Protein AF-0000000083597154 (afdb_homodimer)

Secondary structure (DSSP, 8-state):
--HHHHHHHHHHHTT---TT-EEEEE--SSHHHHHHHHHHHHHHHHHT-EEEEEEEE--SSTHHHHHHHHHHHHHHHHTT--EEEEE--HHHHHHHH-S-HHHHHHHHHHHHHHHHHHHHT--EEE----HHHHHHHHHHHHHHT--HHHHT---SEEEETTEEEE-GGGGS-HHHHHHHHHHTT------GGGG---SHHHHIIIIIHHHHHHH-TTHHHHHHHHHHHHHHHHHHHHHHHHHHHHHHEEEEETTEEEEEHHHHHHS-HHHHHHHHHHHHHHHTTT---TTHHHHHHHHHHHHH--SSEEEEEETTTEEEEEETTEEEEEE-----------EEPPTTEEEE-TTSEEEEEEETTT--SPPPTTEEEEEE-TTTSPSSPEEEEPPTT-EE--TT-SSPEEHHHHHHHTT--HHHHTT-EEEE-TT--EEEETTTEE-TT-BSSPPTT--EEEEEEE-/--HHHHHHHHHHHTT---TT-EEEEE--SSHHHHHHHHHHHHHHHHHT-EEEEEEEE--SSTHHHHHHHHHHHHHHHHTT--EEEEE--HHHHHHHH-S-HHHHHHHHHHHHHHHHHHHHT--EEE----HHHHHHHHHHHHHHT--HHHHT---SEEEETTEEEE-GGGGS-HHHHHHHHHHTT------GGGG---SHHHHIIIIIHHHHHHH-TTHHHHHHHHHHHHHHHHHHHHHHHHHHHHHHEEEEETTEEEEEHHHHHHS-HHHHHHHHHHHHHHHTTT---TTHHHHHHHHHHHHH--SSEEEEEETTTEEEEEETTEEEEEE-----------EEPPTTEEEE-TTSEEEEEEETTT--SPPPTTEEEEEE-TTTSPSSPEEEEPPTT-EE-BTT-SSPEEHHHHHHHTT--HHHHTT-EEEE-TT--EEEETTTEEBTT-BSSPPTT--EEEEEEE-

InterPro domains:
  IPR011063 tRNA(Ile)-lysidine/2-thiocytidine synthase, N-terminal [PF01171] (23-206)
  IPR012094 tRNA(Ile)-lysidine synthase [MF_01161] (7-321)
  IPR012094 tRNA(Ile)-lysidine synthase [PTHR43033] (9-446)
  IPR012795 tRNA(Ile)-lysidine synthase, N-terminal [TIGR02432] (22-210)
  IPR012795 tRNA(Ile)-lysidine synthase, N-terminal [cd01992] (22-210)
  IPR012796 Lysidine-tRNA(Ile) synthetase, C-terminal [PF11734] (390-453)
  IPR012796 Lysidine-tRNA(Ile) synthetase, C-terminal [SM00977] (389-460)
  IPR012796 Lysidine-tRNA(Ile) synthetase, C-terminal [TIGR02433] (389-435)
  IPR014729 Rossmann-like alpha/beta/alpha sandwich fold [G3DSA:3.40.50.620] (9-240)

Radius of gyration: 40.34 Å; Cα contacts (8 Å, |Δi|>4): 1616; chains: 2; bounding box: 77×134×88 Å

Sequence (934 aa):
MSFELKVQKYINEQQLVKKGDRLLIACSGGIDSMGLVHFFKKFQHNLEIELFVAHVDHMLRGETSAEDRLFVEQFCHQHNIPIFSTAIPIPQLLQEEGGNSQTICRRERYAFFEEMMKTHQINKLVTAHHADDQLESILMALTKSGNISSMKGIYSKRDFSFGTIIRPFLAVTKEEIREYLEGNGGSYREDASNEKDDYTRNRFRHHIVPLLKKENVHVSSHAVHFAETLQQDDELLNRLALERFPHIVNQKDNQIYTLSVPLLQKEPVALQRRIILILLNYIYNNSNFTQGLTMASSILNLCKSTDGSAKVDLPEQIIANRKYDEVVFEKLSEKINVNDNIQQVVMNQWIQLQNGIRLYIGEASKVVHTPENNSTTYYFSSELISTPLYIRTRKSGDRILLKGMEQQKRLSRLFIDEKIPLEDREQWPVLVDANDEVLAVIGVRVSKKLSTRKQIVDDFILIVERKMSFELKVQKYINEQQLVKKGDRLLIACSGGIDSMGLVHFFKKFQHNLEIELFVAHVDHMLRGETSAEDRLFVEQFCHQHNIPIFSTAIPIPQLLQEEGGNSQTICRRERYAFFEEMMKTHQINKLVTAHHADDQLESILMALTKSGNISSMKGIYSKRDFSFGTIIRPFLAVTKEEIREYLEGNGGSYREDASNEKDDYTRNRFRHHIVPLLKKENVHVSSHAVHFAETLQQDDELLNRLALERFPHIVNQKDNQIYTLSVPLLQKEPVALQRRIILILLNYIYNNSNFTQGLTMASSILNLCKSTDGSAKVDLPEQIIANRKYDEVVFEKLSEKINVNDNIQQVVMNQWIQLQNGIRLYIGEASKVVHTPENNSTTYYFSSELISTPLYIRTRKSGDRILLKGMEQQKRLSRLFIDEKIPLEDREQWPVLVDANDEVLAVIGVRVSKKLSTRKQIVDDFILIVERK

Foldseek 3Di:
DAPLVLLVVLCVVQVVAAAAAEEEQEAAQALLSLLVVVNCLVCCVVRNYAYEYEYEQACPPPPLSVVSVVNVVVVCVVSVHHYHYDYDPLVVVCVVPPDDSVVSVVVVVLVVVLVVCVVVVHAEYEYRDALLQLVLQQVVQCVQPNDLVSNLGDDQWDDDRNHIYGHSRNSDDPVSSNCSCVVVVHDGDDDPVLCDVPDPSSCCVPPPSVVVCVVPVCVSVVSSVVSVVSVVVVVVLLVVLVVCLPVAKDDDDDQKIKGFLVSLVPDDPSSSLSSQLVVVCVNVVNDPDPCSNVVSVVVVVVSPDQPDWDWDADPQQWIFIRDRRMTMIHHPPVPVVVVLCFPFDDAPDWDADPQQKIKHKYWPVPDDDDDPPFKAKKFAACVVFADDKTKGWDDPPAWAAAPPDPDTHDLVVQCVVQVPDPVCRRGQIFMAHPVRHTQDRAPRGGHPRIGSDDDPRTTMMMMMGHD/DAPLVLLVVLCVVQVVAAAAAEEEQEAAQALLSLLVVVNCLVCCVVRNYAYAYEYEQACPPPPLSVVSVVNVVVVCVVSVHHYHYDYDPLVVVCVVPPDDSVVSVVVVVLVVVLVVCVVVVHAEYEYRDALLQLVLQQVVQCVQPNDLVSNLGDDQWDDDRNHIYGHSRNSDDPVSSNCSCVVVVHDGDDDPVLCDPPDPSSCCVPPPSVVVCVVPVCVSVVSSVVSVVSVVVVVVLLVVLVVCLPVAKDDDDDQKIKGFLVSLVPDDPSSSLSSQLVVVCVNVVNDPDPCSNVVSVVVVVVSPDQPDWDWDADPQQWIFIRDRRMTMIHRPPVPVVVVLCFPFDDAPDWDADPQQKIKHKYWPVPPDDDDPPFKAKKFAACVVFADDKTKGWDDPPAWAAAPPDPDTHDLVVQCVVQVPDPVQRRGQIFMAHPVRHTADRAPGGGHPRIGSDDDPRTTMMMMMGHD

Structure (mmCIF, N/CA/C/O backbone):
data_AF-0000000083597154-model_v1
#
loop_
_entity.id
_entity.type
_entity.pdbx_description
1 polymer 'tRNA(Ile)-lysidine synthase'
#
loop_
_atom_site.group_PDB
_atom_site.id
_atom_site.type_symbol
_atom_site.label_atom_id
_atom_site.label_alt_id
_atom_site.label_comp_id
_atom_site.label_asym_id
_atom_site.label_entity_id
_atom_site.label_seq_id
_atom_site.pdbx_PDB_ins_code
_atom_site.Cartn_x
_atom_site.Cartn_y
_atom_site.Cartn_z
_atom_site.occupancy
_atom_site.B_iso_or_equiv
_atom_site.auth_seq_id
_atom_site.auth_comp_id
_atom_site.auth_asym_id
_atom_site.auth_atom_id
_atom_site.pdbx_PDB_model_num
ATOM 1 N N . MET A 1 1 ? -6.434 -20.203 -17.156 1 69.88 1 MET A N 1
ATOM 2 C CA . MET A 1 1 ? -7.523 -20.672 -16.297 1 69.88 1 MET A CA 1
ATOM 3 C C . MET A 1 1 ? -8.859 -20.109 -16.75 1 69.88 1 MET A C 1
ATOM 5 O O . MET A 1 1 ? -8.938 -18.953 -17.188 1 69.88 1 MET A O 1
ATOM 9 N N . SER A 1 2 ? -9.883 -20.891 -16.844 1 86 2 SER A N 1
ATOM 10 C CA . SER A 1 2 ? -11.203 -20.438 -17.266 1 86 2 SER A CA 1
ATOM 11 C C . SER A 1 2 ? -11.812 -19.469 -16.25 1 86 2 SER A C 1
ATOM 13 O O . SER A 1 2 ? -11.375 -19.422 -15.094 1 86 2 SER A O 1
ATOM 15 N N . PHE A 1 3 ? -12.703 -18.578 -16.75 1 93.06 3 PHE A N 1
ATOM 16 C CA . PHE A 1 3 ? -13.43 -17.625 -15.922 1 93.06 3 PHE A CA 1
ATOM 17 C C . PHE A 1 3 ? -14.031 -18.312 -14.703 1 93.06 3 PHE A C 1
ATOM 19 O O . PHE A 1 3 ? -13.812 -17.875 -13.57 1 93.06 3 PHE A O 1
ATOM 26 N N . GLU A 1 4 ? -14.664 -19.406 -14.875 1 94.69 4 GLU A N 1
ATOM 27 C CA . GLU A 1 4 ? -15.375 -20.109 -13.812 1 94.69 4 GLU A CA 1
ATOM 28 C C . GLU A 1 4 ? -14.398 -20.688 -12.789 1 94.69 4 GLU A C 1
ATOM 30 O O . GLU A 1 4 ? -14.648 -20.625 -11.586 1 94.69 4 GLU A O 1
ATOM 35 N N . LEU A 1 5 ? -13.32 -21.188 -13.281 1 93.25 5 LEU A N 1
ATOM 36 C CA . LEU A 1 5 ? -12.32 -21.766 -12.391 1 93.25 5 LEU A CA 1
ATOM 37 C C . LEU A 1 5 ? -11.672 -20.672 -11.531 1 93.25 5 LEU A C 1
ATOM 39 O O . LEU A 1 5 ? -11.406 -20.891 -10.352 1 93.25 5 LEU A O 1
ATOM 43 N N . LYS A 1 6 ? -11.43 -19.578 -12.125 1 93.69 6 LYS A N 1
ATOM 44 C CA . LYS A 1 6 ? -10.852 -18.469 -11.391 1 93.69 6 LYS A CA 1
ATOM 45 C C . LYS A 1 6 ? -11.758 -18.016 -10.25 1 93.69 6 LYS A C 1
ATOM 47 O O . LYS A 1 6 ? -11.297 -17.812 -9.133 1 93.69 6 LYS A O 1
ATOM 52 N N . VAL A 1 7 ? -13.039 -17.875 -10.562 1 96.81 7 VAL A N 1
ATOM 53 C CA . VAL A 1 7 ? -14.008 -17.406 -9.57 1 96.81 7 VAL A CA 1
ATOM 54 C C . VAL A 1 7 ? -14.172 -18.453 -8.477 1 96.81 7 VAL A C 1
ATOM 56 O O . VAL A 1 7 ? -14.203 -18.125 -7.289 1 96.81 7 VAL A O 1
ATOM 59 N N . GLN A 1 8 ? -14.203 -19.688 -8.867 1 94.94 8 GLN A N 1
ATOM 60 C CA . GLN A 1 8 ? -14.344 -20.75 -7.891 1 94.94 8 GLN A CA 1
ATOM 61 C C . GLN A 1 8 ? -13.133 -20.812 -6.961 1 94.94 8 GLN A C 1
ATOM 63 O O . GLN A 1 8 ? -13.281 -20.969 -5.746 1 94.94 8 GLN A O 1
ATOM 68 N N . LYS A 1 9 ? -12 -20.75 -7.582 1 90.25 9 LYS A N 1
ATOM 69 C CA . LYS A 1 9 ? -10.773 -20.75 -6.793 1 90.25 9 LYS A CA 1
ATOM 70 C C . LYS A 1 9 ? -10.75 -19.594 -5.801 1 90.25 9 LYS A C 1
ATOM 72 O O . LYS A 1 9 ? -10.367 -19.766 -4.641 1 90.25 9 LYS A O 1
ATOM 77 N N . TYR A 1 10 ? -11.172 -18.484 -6.23 1 94.25 10 TYR A N 1
ATOM 78 C CA . TYR A 1 10 ? -11.195 -17.297 -5.383 1 94.25 10 TYR A CA 1
ATOM 79 C C . TYR A 1 10 ? -12.195 -17.469 -4.238 1 94.25 10 TYR A C 1
ATOM 81 O O . TYR A 1 10 ? -11.898 -17.109 -3.096 1 94.25 10 TYR A O 1
ATOM 89 N N . ILE A 1 11 ? -13.359 -17.984 -4.52 1 96.06 11 ILE A N 1
ATOM 90 C CA . ILE A 1 11 ? -14.391 -18.234 -3.518 1 96.06 11 ILE A CA 1
ATOM 91 C C . ILE A 1 11 ? -13.844 -19.172 -2.438 1 96.06 11 ILE A C 1
ATOM 93 O O . ILE A 1 11 ? -14.055 -18.938 -1.244 1 96.06 11 ILE A O 1
ATOM 97 N N . ASN A 1 12 ? -13.117 -20.109 -2.893 1 90.25 12 ASN A N 1
ATOM 98 C CA . ASN A 1 12 ? -12.562 -21.078 -1.959 1 90.25 12 ASN A CA 1
ATOM 99 C C . ASN A 1 12 ? -11.43 -20.469 -1.133 1 90.25 12 ASN A C 1
ATOM 101 O O . ASN A 1 12 ? -11.391 -20.641 0.088 1 90.25 12 ASN A O 1
ATOM 105 N N . GLU A 1 13 ? -10.555 -19.812 -1.77 1 86.19 13 GLU A N 1
ATOM 106 C CA . GLU A 1 13 ? -9.391 -19.219 -1.116 1 86.19 13 GLU A CA 1
ATOM 107 C C . GLU A 1 13 ? -9.812 -18.188 -0.068 1 86.19 13 GLU A C 1
ATOM 109 O O . GLU A 1 13 ? -9.211 -18.109 1.006 1 86.19 13 GLU A O 1
ATOM 114 N N . GLN A 1 14 ? -10.859 -17.453 -0.376 1 92.75 14 GLN A N 1
ATOM 115 C CA . GLN A 1 14 ? -11.305 -16.391 0.517 1 92.75 14 GLN A CA 1
ATOM 116 C C . GLN A 1 14 ? -12.453 -16.859 1.407 1 92.75 14 GLN A C 1
ATOM 118 O O . GLN A 1 14 ? -12.992 -16.094 2.197 1 92.75 14 GLN A O 1
ATOM 123 N N . GLN A 1 15 ? -12.836 -18.094 1.224 1 92.5 15 GLN A N 1
ATOM 124 C CA . GLN A 1 15 ? -13.914 -18.688 2.01 1 92.5 15 GLN A CA 1
ATOM 125 C C . GLN A 1 15 ? -15.164 -17.812 1.965 1 92.5 15 GLN A C 1
ATOM 127 O O . GLN A 1 15 ? -15.719 -17.453 3.008 1 92.5 15 GLN A O 1
ATOM 132 N N . LEU A 1 16 ? -15.617 -17.531 0.795 1 97 16 LEU A N 1
ATOM 133 C CA . LEU A 1 16 ? -16.719 -16.594 0.604 1 97 16 LEU A CA 1
ATOM 134 C C . LEU A 1 16 ? -18.062 -17.297 0.759 1 97 16 LEU A C 1
ATOM 136 O O . LEU A 1 16 ? -19.047 -16.672 1.159 1 97 16 LEU A O 1
ATOM 140 N N . VAL A 1 17 ? -18.125 -18.562 0.344 1 97.44 17 VAL A N 1
ATOM 141 C CA . VAL A 1 17 ? -19.391 -19.297 0.335 1 97.44 17 VAL A CA 1
ATOM 142 C C . VAL A 1 17 ? -19.203 -20.641 1.045 1 97.44 17 VAL A C 1
ATOM 144 O O . VAL A 1 17 ? -18.188 -21.312 0.882 1 97.44 17 VAL A O 1
ATOM 147 N N . LYS A 1 18 ? -20.25 -20.969 1.779 1 95.94 18 LYS A N 1
ATOM 148 C CA . LYS A 1 18 ? -20.328 -22.266 2.457 1 95.94 18 LYS A CA 1
ATOM 149 C C . LYS A 1 18 ? -21.625 -22.984 2.125 1 95.94 18 LYS A C 1
ATOM 151 O O . LYS A 1 18 ? -22.609 -22.359 1.703 1 95.94 18 LYS A O 1
ATOM 156 N N . LYS A 1 19 ? -21.547 -24.297 2.418 1 96.31 19 LYS A N 1
ATOM 157 C CA . LYS A 1 19 ? -22.75 -25.094 2.234 1 96.31 19 LYS A CA 1
ATOM 158 C C . LYS A 1 19 ? -23.891 -24.562 3.105 1 96.31 19 LYS A C 1
ATOM 160 O O . LYS A 1 19 ? -23.688 -24.266 4.285 1 96.31 19 LYS A O 1
ATOM 165 N N . GLY A 1 20 ? -24.984 -24.375 2.447 1 96.81 20 GLY A N 1
ATOM 166 C CA . GLY A 1 20 ? -26.156 -23.953 3.197 1 96.81 20 GLY A CA 1
ATOM 167 C C . GLY A 1 20 ? -26.359 -22.438 3.174 1 96.81 20 GLY A C 1
ATOM 168 O O . GLY A 1 20 ? -27.391 -21.938 3.639 1 96.81 20 GLY A O 1
ATOM 169 N N . ASP A 1 21 ? -25.5 -21.766 2.598 1 97.88 21 ASP A N 1
ATOM 170 C CA . ASP A 1 21 ? -25.609 -20.297 2.539 1 97.88 21 ASP A CA 1
ATOM 171 C C . ASP A 1 21 ? -26.812 -19.875 1.686 1 97.88 21 ASP A C 1
ATOM 173 O O . ASP A 1 21 ? -27.156 -20.562 0.715 1 97.88 21 ASP A O 1
ATOM 177 N N . ARG A 1 22 ? -27.391 -18.828 2.076 1 98.44 22 ARG A N 1
ATOM 178 C CA . ARG A 1 22 ? -28.422 -18.156 1.303 1 98.44 22 ARG A CA 1
ATOM 179 C C . ARG A 1 22 ? -27.922 -16.828 0.735 1 98.44 22 ARG A C 1
ATOM 181 O O . ARG A 1 22 ? -27.609 -15.898 1.487 1 98.44 22 ARG A O 1
ATOM 188 N N . LEU A 1 23 ? -27.891 -16.797 -0.604 1 98.56 23 LEU A N 1
ATOM 189 C CA . LEU A 1 23 ? -27.234 -15.68 -1.265 1 98.56 23 LEU A CA 1
ATOM 190 C C . LEU A 1 23 ? -28.25 -14.711 -1.856 1 98.56 23 LEU A C 1
ATOM 192 O O . LEU A 1 23 ? -29.125 -15.117 -2.625 1 98.56 23 LEU A O 1
ATOM 196 N N . LEU A 1 24 ? -28.125 -13.461 -1.482 1 98.56 24 LEU A N 1
ATOM 197 C CA . LEU A 1 24 ? -28.859 -12.375 -2.119 1 98.56 24 LEU A CA 1
ATOM 198 C C . LEU A 1 24 ? -27.984 -11.641 -3.127 1 98.56 24 LEU A C 1
ATOM 200 O O . LEU A 1 24 ? -27.078 -10.891 -2.742 1 98.56 24 LEU A O 1
ATOM 204 N N . ILE A 1 25 ? -28.297 -11.781 -4.375 1 98.31 25 ILE A N 1
ATOM 205 C CA . ILE A 1 25 ? -27.5 -11.156 -5.418 1 98.31 25 ILE A CA 1
ATOM 206 C C . ILE A 1 25 ? -28.078 -9.789 -5.77 1 98.31 25 ILE A C 1
ATOM 208 O O . ILE A 1 25 ? -29.234 -9.68 -6.18 1 98.31 25 ILE A O 1
ATOM 212 N N . ALA A 1 26 ? -27.25 -8.773 -5.582 1 97.12 26 ALA A N 1
ATOM 213 C CA . ALA A 1 26 ? -27.625 -7.445 -6.059 1 97.12 26 ALA A CA 1
ATOM 214 C C . ALA A 1 26 ? -27.484 -7.348 -7.578 1 97.12 26 ALA A C 1
ATOM 216 O O . ALA A 1 26 ? -26.375 -7.363 -8.102 1 97.12 26 ALA A O 1
ATOM 217 N N . CYS A 1 27 ? -28.641 -7.195 -8.25 1 94.75 27 CYS A N 1
ATOM 218 C CA . CYS A 1 27 ? -28.609 -7.242 -9.711 1 94.75 27 CYS A CA 1
ATOM 219 C C . CYS A 1 27 ? -29.234 -5.988 -10.305 1 94.75 27 CYS A C 1
ATOM 221 O O . CYS A 1 27 ? -30.422 -5.727 -10.109 1 94.75 27 CYS A O 1
ATOM 223 N N . SER A 1 28 ? -28.438 -5.285 -11.023 1 88.88 28 SER A N 1
ATOM 224 C CA . SER A 1 28 ? -28.922 -4.082 -11.672 1 88.88 28 SER A CA 1
ATOM 225 C C . SER A 1 28 ? -29.422 -4.379 -13.086 1 88.88 28 SER A C 1
ATOM 227 O O . SER A 1 28 ? -30.125 -3.57 -13.688 1 88.88 28 SER A O 1
ATOM 229 N N . GLY A 1 29 ? -29.078 -5.531 -13.602 1 89.75 29 GLY A N 1
ATOM 230 C CA . GLY A 1 29 ? -29.406 -5.867 -14.977 1 89.75 29 GLY A CA 1
ATOM 231 C C . GLY A 1 29 ? -28.25 -5.629 -15.938 1 89.75 29 GLY A C 1
ATOM 232 O O . GLY A 1 29 ? -28.312 -6.012 -17.109 1 89.75 29 GLY A O 1
ATOM 233 N N . GLY A 1 30 ? -27.203 -5.055 -15.398 1 90.75 30 GLY A N 1
ATOM 234 C CA . GLY A 1 30 ? -26.031 -4.801 -16.219 1 90.75 30 GLY A CA 1
ATOM 235 C C . GLY A 1 30 ? -25.172 -6.031 -16.406 1 90.75 30 GLY A C 1
ATOM 236 O O . GLY A 1 30 ? -25.469 -7.098 -15.867 1 90.75 30 GLY A O 1
ATOM 237 N N . ILE A 1 31 ? -24.125 -5.867 -17.109 1 92.12 31 ILE A N 1
ATOM 238 C CA . ILE A 1 31 ? -23.266 -6.969 -17.516 1 92.12 31 ILE A CA 1
ATOM 239 C C . ILE A 1 31 ? -22.656 -7.637 -16.297 1 92.12 31 ILE A C 1
ATOM 241 O O . ILE A 1 31 ? -22.625 -8.867 -16.188 1 92.12 31 ILE A O 1
ATOM 245 N N . ASP A 1 32 ? -22.219 -6.891 -15.344 1 94.19 32 ASP A N 1
ATOM 246 C CA . ASP A 1 32 ? -21.531 -7.434 -14.18 1 94.19 32 ASP A CA 1
ATOM 247 C C . ASP A 1 32 ? -22.484 -8.203 -13.273 1 94.19 32 ASP A C 1
ATOM 249 O O . ASP A 1 32 ? -22.203 -9.328 -12.875 1 94.19 32 ASP A O 1
ATOM 253 N N . SER A 1 33 ? -23.609 -7.617 -13.023 1 94.81 33 SER A N 1
ATOM 254 C CA . SER A 1 33 ? -24.562 -8.242 -12.117 1 94.81 33 SER A CA 1
ATOM 255 C C . SER A 1 33 ? -25.203 -9.477 -12.75 1 94.81 33 SER A C 1
ATOM 257 O O . SER A 1 33 ? -25.406 -10.484 -12.078 1 94.81 33 SER A O 1
ATOM 259 N N . MET A 1 34 ? -25.453 -9.352 -13.992 1 94.88 34 MET A N 1
ATOM 260 C CA . MET A 1 34 ? -26.016 -10.508 -14.688 1 94.88 34 MET A CA 1
ATOM 261 C C . MET A 1 34 ? -25.016 -11.656 -14.742 1 94.88 34 MET A C 1
ATOM 263 O O . MET A 1 34 ? -25.391 -12.82 -14.68 1 94.88 34 MET A O 1
ATOM 267 N N . GLY A 1 35 ? -23.766 -11.242 -14.945 1 95.06 35 GLY A N 1
ATOM 268 C CA . GLY A 1 35 ? -22.719 -12.266 -14.891 1 95.06 35 GLY A CA 1
ATOM 269 C C . GLY A 1 35 ? -22.719 -13.023 -13.578 1 95.06 35 GLY A C 1
ATOM 270 O O . GLY A 1 35 ? -22.516 -14.242 -13.562 1 95.06 35 GLY A O 1
ATOM 271 N N . LEU A 1 36 ? -22.938 -12.344 -12.562 1 96.25 36 LEU A N 1
ATOM 272 C CA . LEU A 1 36 ? -22.969 -12.938 -11.234 1 96.25 36 LEU A CA 1
ATOM 273 C C . LEU A 1 36 ? -24.125 -13.922 -11.102 1 96.25 36 LEU A C 1
ATOM 275 O O . LEU A 1 36 ? -23.969 -15.023 -10.57 1 96.25 36 LEU A O 1
ATOM 279 N N . VAL A 1 37 ? -25.312 -13.492 -11.547 1 96.19 37 VAL A N 1
ATOM 280 C CA . VAL A 1 37 ? -26.5 -14.336 -11.477 1 96.19 37 VAL A CA 1
ATOM 281 C C . VAL A 1 37 ? -26.281 -15.617 -12.266 1 96.19 37 VAL A C 1
ATOM 283 O O . VAL A 1 37 ? -26.594 -16.719 -11.789 1 96.19 37 VAL A O 1
ATOM 286 N N . HIS A 1 38 ? -25.719 -15.469 -13.438 1 96.06 38 HIS A N 1
ATOM 287 C CA . HIS A 1 38 ? -25.453 -16.625 -14.289 1 96.06 38 HIS A CA 1
ATOM 288 C C . HIS A 1 38 ? -24.484 -17.594 -13.617 1 96.06 38 HIS A C 1
ATOM 290 O O . HIS A 1 38 ? -24.703 -18.812 -13.648 1 96.06 38 HIS A O 1
ATOM 296 N N . PHE A 1 39 ? -23.469 -17.078 -13.062 1 96.75 39 PHE A N 1
ATOM 297 C CA . PHE A 1 39 ? -22.438 -17.906 -12.438 1 96.75 39 PHE A CA 1
ATOM 298 C C . PHE A 1 39 ? -23.031 -18.703 -11.273 1 96.75 39 PHE A C 1
ATOM 300 O O . PHE A 1 39 ? -22.859 -19.922 -11.219 1 96.75 39 PHE A O 1
ATOM 307 N N . PHE A 1 40 ? -23.734 -18.047 -10.367 1 97.31 40 PHE A N 1
ATOM 308 C CA . PHE A 1 40 ? -24.203 -18.719 -9.156 1 97.31 40 PHE A CA 1
ATOM 309 C C . PHE A 1 40 ? -25.359 -19.641 -9.469 1 97.31 40 PHE A C 1
ATOM 311 O O . PHE A 1 40 ? -25.562 -20.656 -8.797 1 97.31 40 PHE A O 1
ATOM 318 N N . LYS A 1 41 ? -26.125 -19.281 -10.477 1 96.06 41 LYS A N 1
ATOM 319 C CA . LYS A 1 41 ? -27.156 -20.203 -10.922 1 96.06 41 LYS A CA 1
ATOM 320 C C . LYS A 1 41 ? -26.547 -21.531 -11.406 1 96.06 41 LYS A C 1
ATOM 322 O O . LYS A 1 41 ? -27.031 -22.609 -11.047 1 96.06 41 LYS A O 1
ATOM 327 N N . LYS A 1 42 ? -25.562 -21.391 -12.188 1 94.69 42 LYS A N 1
ATOM 328 C CA . LYS A 1 42 ? -24.906 -22.562 -12.75 1 94.69 42 LYS A CA 1
ATOM 329 C C . LYS A 1 42 ? -24.297 -23.438 -11.648 1 94.69 42 LYS A C 1
ATOM 331 O O . LYS A 1 42 ? -24.344 -24.672 -11.742 1 94.69 42 LYS A O 1
ATOM 336 N N . PHE A 1 43 ? -23.797 -22.812 -10.609 1 95.94 43 PHE A N 1
ATOM 337 C CA . PHE A 1 43 ? -23.047 -23.562 -9.602 1 95.94 43 PHE A CA 1
ATOM 338 C C . PHE A 1 43 ? -23.891 -23.719 -8.336 1 95.94 43 PHE A C 1
ATOM 340 O O . PHE A 1 43 ? -23.375 -24.141 -7.293 1 95.94 43 PHE A O 1
ATOM 347 N N . GLN A 1 44 ? -25.141 -23.406 -8.359 1 96.38 44 GLN A N 1
ATOM 348 C CA . GLN A 1 44 ? -26.031 -23.422 -7.211 1 96.38 44 GLN A CA 1
ATOM 349 C C . GLN A 1 44 ? -26.062 -24.797 -6.555 1 96.38 44 GLN A C 1
ATOM 351 O O . GLN A 1 44 ? -25.938 -24.922 -5.332 1 96.38 44 GLN A O 1
ATOM 356 N N . HIS A 1 45 ? -26.109 -25.844 -7.324 1 95.06 45 HIS A N 1
ATOM 357 C CA . HIS A 1 45 ? -26.203 -27.203 -6.812 1 95.06 45 HIS A CA 1
ATOM 358 C C . HIS A 1 45 ? -24.859 -27.672 -6.27 1 95.06 45 HIS A C 1
ATOM 360 O O . HIS A 1 45 ? -24.797 -28.312 -5.211 1 95.06 45 HIS A O 1
ATOM 366 N N . ASN A 1 46 ? -23.828 -27.344 -7.031 1 94.19 46 ASN A N 1
ATOM 367 C CA . ASN A 1 46 ? -22.484 -27.734 -6.621 1 94.19 46 ASN A CA 1
ATOM 368 C C . ASN A 1 46 ? -22.109 -27.125 -5.273 1 94.19 46 ASN A C 1
ATOM 370 O O . ASN A 1 46 ? -21.438 -27.766 -4.461 1 94.19 46 ASN A O 1
ATOM 374 N N . LEU A 1 47 ? -22.594 -25.922 -5.059 1 94.75 47 LEU A N 1
ATOM 375 C CA . LEU A 1 47 ? -22.25 -25.203 -3.84 1 94.75 47 LEU A CA 1
ATOM 376 C C . LEU A 1 47 ? -23.281 -25.438 -2.752 1 94.75 47 LEU A C 1
ATOM 378 O O . LEU A 1 47 ? -23.062 -25.078 -1.591 1 94.75 47 LEU A O 1
ATOM 382 N N . GLU A 1 48 ? -24.391 -26.062 -3.076 1 96.69 48 GLU A N 1
ATOM 383 C CA . GLU A 1 48 ? -25.5 -26.328 -2.162 1 96.69 48 GLU A CA 1
ATOM 384 C C . GLU A 1 48 ? -25.969 -25.047 -1.476 1 96.69 48 GLU A C 1
ATOM 386 O O . GLU A 1 48 ? -26.047 -24.984 -0.247 1 96.69 48 GLU A O 1
ATOM 391 N N . ILE A 1 49 ? -26.312 -24.094 -2.312 1 97.5 49 ILE A N 1
ATOM 392 C CA . ILE A 1 49 ? -26.734 -22.797 -1.812 1 97.5 49 ILE A CA 1
ATOM 393 C C . ILE A 1 49 ? -28.125 -22.469 -2.33 1 97.5 49 ILE A C 1
ATOM 395 O O . ILE A 1 49 ? -28.609 -23.109 -3.266 1 97.5 49 ILE A O 1
ATOM 399 N N . GLU A 1 50 ? -28.766 -21.516 -1.671 1 98 50 GLU A N 1
ATOM 400 C CA . GLU A 1 50 ? -30.016 -20.922 -2.156 1 98 50 GLU A CA 1
ATOM 401 C C . GLU A 1 50 ? -29.766 -19.531 -2.748 1 98 50 GLU A C 1
ATOM 403 O O . GLU A 1 50 ? -28.984 -18.75 -2.217 1 98 50 GLU A O 1
ATOM 408 N N . LEU A 1 51 ? -30.547 -19.281 -3.805 1 97.94 51 LEU A N 1
ATOM 409 C CA . LEU A 1 51 ? -30.281 -18.047 -4.543 1 97.94 51 LEU A CA 1
ATOM 410 C C . LEU A 1 51 ? -31.5 -17.125 -4.508 1 97.94 51 LEU A C 1
ATOM 412 O O . LEU A 1 51 ? -32.625 -17.562 -4.668 1 97.94 51 LEU A O 1
ATOM 416 N N . PHE A 1 52 ? -31.203 -15.875 -4.238 1 98.19 52 PHE A N 1
ATOM 417 C CA . PHE A 1 52 ? -32.156 -14.781 -4.316 1 98.19 52 PHE A CA 1
ATOM 418 C C . PHE A 1 52 ? -31.594 -13.609 -5.102 1 98.19 52 PHE A C 1
ATOM 420 O O . PHE A 1 52 ? -30.375 -13.453 -5.199 1 98.19 52 PHE A O 1
ATOM 427 N N . VAL A 1 53 ? -32.5 -12.805 -5.688 1 98 53 VAL A N 1
ATOM 428 C CA . VAL A 1 53 ? -32.062 -11.625 -6.422 1 98 53 VAL A CA 1
ATOM 429 C C . VAL A 1 53 ? -32.75 -10.383 -5.891 1 98 53 VAL A C 1
ATOM 431 O O . VAL A 1 53 ? -33.938 -10.438 -5.555 1 98 53 VAL A O 1
ATOM 434 N N . ALA A 1 54 ? -32 -9.367 -5.711 1 97.25 54 ALA A N 1
ATOM 435 C CA . ALA A 1 54 ? -32.562 -8.07 -5.355 1 97.25 54 ALA A CA 1
ATOM 436 C C . ALA A 1 54 ? -32.281 -7.031 -6.43 1 97.25 54 ALA A C 1
ATOM 438 O O . ALA A 1 54 ? -31.156 -6.926 -6.91 1 97.25 54 ALA A O 1
ATOM 439 N N . HIS A 1 55 ? -33.312 -6.32 -6.84 1 94.75 55 HIS A N 1
ATOM 440 C CA . HIS A 1 55 ? -33.188 -5.27 -7.84 1 94.75 55 HIS A CA 1
ATOM 441 C C . HIS A 1 55 ? -33.75 -3.949 -7.32 1 94.75 55 HIS A C 1
ATOM 443 O O . HIS A 1 55 ? -34.844 -3.916 -6.758 1 94.75 55 HIS A O 1
ATOM 449 N N . VAL A 1 56 ? -32.875 -2.91 -7.469 1 90.38 56 VAL A N 1
ATOM 450 C CA . VAL A 1 56 ? -33.312 -1.588 -7.031 1 90.38 56 VAL A CA 1
ATOM 451 C C . VAL A 1 56 ? -33.375 -0.637 -8.227 1 90.38 56 VAL A C 1
ATOM 453 O O . VAL A 1 56 ? -32.375 -0.453 -8.922 1 90.38 56 VAL A O 1
ATOM 456 N N . ASP A 1 57 ? -34.5 -0.056 -8.43 1 84.44 57 ASP A N 1
ATOM 457 C CA . ASP A 1 57 ? -34.688 0.976 -9.438 1 84.44 57 ASP A CA 1
ATOM 458 C C . ASP A 1 57 ? -34.562 2.371 -8.828 1 84.44 57 ASP A C 1
ATOM 460 O O . ASP A 1 57 ? -35.438 2.777 -8.039 1 84.44 57 ASP A O 1
ATOM 464 N N . HIS A 1 58 ? -33.594 3.053 -9.234 1 76.75 58 HIS A N 1
ATOM 465 C CA . HIS A 1 58 ? -33.344 4.367 -8.656 1 76.75 58 HIS A CA 1
ATOM 466 C C . HIS A 1 58 ? -34.188 5.441 -9.336 1 76.75 58 HIS A C 1
ATOM 468 O O . HIS A 1 58 ? -34.156 6.609 -8.945 1 76.75 58 HIS A O 1
ATOM 474 N N . MET A 1 59 ? -34.938 5.105 -10.336 1 68.31 59 MET A N 1
ATOM 475 C CA . MET A 1 59 ? -35.906 5.941 -11.047 1 68.31 59 MET A CA 1
ATOM 476 C C . MET A 1 59 ? -35.219 7.184 -11.617 1 68.31 59 MET A C 1
ATOM 478 O O . MET A 1 59 ? -35.812 8.266 -11.641 1 68.31 59 MET A O 1
ATOM 482 N N . LEU A 1 60 ? -33.938 7.059 -11.797 1 66.88 60 LEU A N 1
ATOM 483 C CA . LEU A 1 60 ? -33.188 8.203 -12.305 1 66.88 60 LEU A CA 1
ATOM 484 C C . LEU A 1 60 ? -33.406 8.359 -13.805 1 66.88 60 LEU A C 1
ATOM 486 O O . LEU A 1 60 ? -33.25 9.461 -14.344 1 66.88 60 LEU A O 1
ATOM 490 N N . ARG A 1 61 ? -33.875 7.309 -14.5 1 66.94 61 ARG A N 1
ATOM 491 C CA . ARG A 1 61 ? -33.906 7.336 -15.961 1 66.94 61 ARG A CA 1
ATOM 492 C C . ARG A 1 61 ? -35.344 7.102 -16.469 1 66.94 61 ARG A C 1
ATOM 494 O O . ARG A 1 61 ? -35.531 6.613 -17.578 1 66.94 61 ARG A O 1
ATOM 501 N N . GLY A 1 62 ? -36.188 7.297 -15.719 1 64.88 62 GLY A N 1
ATOM 502 C CA . GLY A 1 62 ? -37.562 7.184 -16.141 1 64.88 62 GLY A CA 1
ATOM 503 C C . GLY A 1 62 ? -37.938 5.812 -16.672 1 64.88 62 GLY A C 1
ATOM 504 O O . GLY A 1 62 ? -37.75 4.805 -15.984 1 64.88 62 GLY A O 1
ATOM 505 N N . GLU A 1 63 ? -38.219 5.766 -17.953 1 62.69 63 GLU A N 1
ATOM 506 C CA . GLU A 1 63 ? -38.719 4.574 -18.625 1 62.69 63 GLU A CA 1
ATOM 507 C C . GLU A 1 63 ? -37.656 3.506 -18.75 1 62.69 63 GLU A C 1
ATOM 509 O O . GLU A 1 63 ? -37.938 2.311 -18.625 1 62.69 63 GLU A O 1
ATOM 514 N N . THR A 1 64 ? -36.469 3.85 -18.922 1 69.5 64 THR A N 1
ATOM 515 C CA . THR A 1 64 ? -35.344 2.914 -19.094 1 69.5 64 THR A CA 1
ATOM 516 C C . THR A 1 64 ? -35.125 2.111 -17.812 1 69.5 64 THR A C 1
ATOM 518 O O . THR A 1 64 ? -34.812 0.919 -17.875 1 69.5 64 THR A O 1
ATOM 521 N N . SER A 1 65 ? -35.406 2.709 -16.766 1 73 65 SER A N 1
ATOM 522 C CA . SER A 1 65 ? -35.25 2.02 -15.492 1 73 65 SER A CA 1
ATOM 523 C C . SER A 1 65 ? -36.344 0.956 -15.297 1 73 65 SER A C 1
ATOM 525 O O . SER A 1 65 ? -36.062 -0.119 -14.758 1 73 65 SER A O 1
ATOM 527 N N . ALA A 1 66 ? -37.438 1.193 -15.766 1 77.94 66 ALA A N 1
ATOM 528 C CA . ALA A 1 66 ? -38.531 0.231 -15.672 1 77.94 66 ALA A CA 1
ATOM 529 C C . ALA A 1 66 ? -38.25 -0.993 -16.547 1 77.94 66 ALA A C 1
ATOM 531 O O . ALA A 1 66 ? -38.594 -2.119 -16.156 1 77.94 66 ALA A O 1
ATOM 532 N N . GLU A 1 67 ? -37.688 -0.772 -17.609 1 81.56 67 GLU A N 1
ATOM 533 C CA . GLU A 1 67 ? -37.344 -1.864 -18.516 1 81.56 67 GLU A CA 1
ATOM 534 C C . GLU A 1 67 ? -36.281 -2.762 -17.922 1 81.56 67 GLU A C 1
ATOM 536 O O . GLU A 1 67 ? -36.281 -3.979 -18.125 1 81.56 67 GLU A O 1
ATOM 541 N N . ASP A 1 68 ? -35.375 -2.184 -17.25 1 85.12 68 ASP A N 1
ATOM 542 C CA . ASP A 1 68 ? -34.344 -2.961 -16.578 1 85.12 68 ASP A CA 1
ATOM 543 C C . ASP A 1 68 ? -34.938 -3.896 -15.539 1 85.12 68 ASP A C 1
ATOM 545 O O . ASP A 1 68 ? -34.5 -5.051 -15.422 1 85.12 68 ASP A O 1
ATOM 549 N N . ARG A 1 69 ? -35.844 -3.348 -14.82 1 87.44 69 ARG A N 1
ATOM 550 C CA . ARG A 1 69 ? -36.531 -4.148 -13.805 1 87.44 69 ARG A CA 1
ATOM 551 C C . ARG A 1 69 ? -37.25 -5.34 -14.422 1 87.44 69 ARG A C 1
ATOM 553 O O . ARG A 1 69 ? -37.094 -6.469 -13.953 1 87.44 69 ARG A O 1
ATOM 560 N N . LEU A 1 70 ? -37.938 -5.055 -15.453 1 88.94 70 LEU A N 1
ATOM 561 C CA . LEU A 1 70 ? -38.688 -6.109 -16.125 1 88.94 70 LEU A CA 1
ATOM 562 C C . LEU A 1 70 ? -37.75 -7.176 -16.672 1 88.94 70 LEU A C 1
ATOM 564 O O . LEU A 1 70 ? -38.062 -8.367 -16.625 1 88.94 70 LEU A O 1
ATOM 568 N N . PHE A 1 71 ? -36.688 -6.707 -17.188 1 91 71 PHE A N 1
ATOM 569 C CA . PHE A 1 71 ? -35.688 -7.605 -17.75 1 91 71 PHE A CA 1
ATOM 570 C C . PHE A 1 71 ? -35.156 -8.57 -16.703 1 91 71 PHE A C 1
ATOM 572 O O . PHE A 1 71 ? -35.125 -9.781 -16.922 1 91 71 PHE A O 1
ATOM 579 N N . VAL A 1 72 ? -34.875 -8.086 -15.562 1 93.19 72 VAL A N 1
ATOM 580 C CA . VAL A 1 72 ? -34.312 -8.891 -14.484 1 93.19 72 VAL A CA 1
ATOM 581 C C . VAL A 1 72 ? -35.406 -9.812 -13.906 1 93.19 72 VAL A C 1
ATOM 583 O O . VAL A 1 72 ? -35.125 -10.984 -13.633 1 93.19 72 VAL A O 1
ATOM 586 N N . GLU A 1 73 ? -36.562 -9.305 -13.742 1 94.31 73 GLU A N 1
ATOM 587 C CA . GLU A 1 73 ? -37.656 -10.094 -13.211 1 94.31 73 GLU A CA 1
ATOM 588 C C . GLU A 1 73 ? -38 -11.258 -14.133 1 94.31 73 GLU A C 1
ATOM 590 O O . GLU A 1 73 ? -38.281 -12.375 -13.664 1 94.31 73 GLU A O 1
ATOM 595 N N . GLN A 1 74 ? -38.031 -10.977 -15.375 1 94.12 74 GLN A N 1
ATOM 596 C CA . GLN A 1 74 ? -38.344 -12.023 -16.359 1 94.12 74 GLN A CA 1
ATOM 597 C C . GLN A 1 74 ? -37.312 -13.133 -16.312 1 94.12 74 GLN A C 1
ATOM 599 O O . GLN A 1 74 ? -37.625 -14.32 -16.359 1 94.12 74 GLN A O 1
ATOM 604 N N . PHE A 1 75 ? -36.094 -12.711 -16.281 1 93.62 75 PHE A N 1
ATOM 605 C CA . PHE A 1 75 ? -35.031 -13.688 -16.203 1 93.62 75 PHE A CA 1
ATOM 606 C C . PHE A 1 75 ? -35.188 -14.57 -14.977 1 93.62 75 PHE A C 1
ATOM 608 O O . PHE A 1 75 ? -35.062 -15.797 -15.062 1 93.62 75 PHE A O 1
ATOM 615 N N . CYS A 1 76 ? -35.438 -13.961 -13.883 1 95.81 76 CYS A N 1
ATOM 616 C CA . CYS A 1 76 ? -35.562 -14.688 -12.625 1 95.81 76 CYS A CA 1
ATOM 617 C C . CYS A 1 76 ? -36.75 -15.633 -12.656 1 95.81 76 CYS A C 1
ATOM 619 O O . CYS A 1 76 ? -36.656 -16.766 -12.195 1 95.81 76 CYS A O 1
ATOM 621 N N . HIS A 1 77 ? -37.844 -15.18 -13.188 1 95.5 77 HIS A N 1
ATOM 622 C CA . HIS A 1 77 ? -39.031 -16 -13.297 1 95.5 77 HIS A CA 1
ATOM 623 C C . HIS A 1 77 ? -38.781 -17.219 -14.18 1 95.5 77 HIS A C 1
ATOM 625 O O . HIS A 1 77 ? -39.188 -18.328 -13.844 1 95.5 77 HIS A O 1
ATOM 631 N N . GLN A 1 78 ? -38.156 -16.984 -15.234 1 94.56 78 GLN A N 1
ATOM 632 C CA . GLN A 1 78 ? -37.875 -18.047 -16.188 1 94.56 78 GLN A CA 1
ATOM 633 C C . GLN A 1 78 ? -36.969 -19.109 -15.547 1 94.56 78 GLN A C 1
ATOM 635 O O . GLN A 1 78 ? -37.031 -20.297 -15.914 1 94.56 78 GLN A O 1
ATOM 640 N N . HIS A 1 79 ? -36.219 -18.734 -14.625 1 94.56 79 HIS A N 1
ATOM 641 C CA . HIS A 1 79 ? -35.219 -19.656 -14.039 1 94.56 79 HIS A CA 1
ATOM 642 C C . HIS A 1 79 ? -35.625 -20.016 -12.609 1 94.56 79 HIS A C 1
ATOM 644 O O . HIS A 1 79 ? -34.812 -20.609 -11.875 1 94.56 79 HIS A O 1
ATOM 650 N N . ASN A 1 80 ? -36.781 -19.578 -12.133 1 94.88 80 ASN A N 1
ATOM 651 C CA . ASN A 1 80 ? -37.312 -19.906 -10.828 1 94.88 80 ASN A CA 1
ATOM 652 C C . ASN A 1 80 ? -36.438 -19.391 -9.695 1 94.88 80 ASN A C 1
ATOM 654 O O . ASN A 1 80 ? -36.125 -20.141 -8.766 1 94.88 80 ASN A O 1
ATOM 658 N N . ILE A 1 81 ? -35.938 -18.266 -9.836 1 96.75 81 ILE A N 1
ATOM 659 C CA . ILE A 1 81 ? -35.156 -17.594 -8.797 1 96.75 81 ILE A CA 1
ATOM 660 C C . ILE A 1 81 ? -36 -16.516 -8.133 1 96.75 81 ILE A C 1
ATOM 662 O O . ILE A 1 81 ? -36.531 -15.617 -8.805 1 96.75 81 ILE A O 1
ATOM 666 N N . PRO A 1 82 ? -36.188 -16.609 -6.801 1 97.56 82 PRO A N 1
ATOM 667 C CA . PRO A 1 82 ? -36.938 -15.547 -6.121 1 97.56 82 PRO A CA 1
ATOM 668 C C . PRO A 1 82 ? -36.281 -14.172 -6.281 1 97.56 82 PRO A C 1
ATOM 670 O O . PRO A 1 82 ? -35.062 -14.039 -6.148 1 97.56 82 PRO A O 1
ATOM 673 N N . ILE A 1 83 ? -37.125 -13.18 -6.566 1 97.06 83 ILE A N 1
ATOM 674 C CA . ILE A 1 83 ? -36.625 -11.836 -6.809 1 97.06 83 ILE A CA 1
ATOM 675 C C . ILE A 1 83 ? -37.375 -10.828 -5.945 1 97.06 83 ILE A C 1
ATOM 677 O O . ILE A 1 83 ? -38.594 -10.961 -5.75 1 97.06 83 ILE A O 1
ATOM 681 N N . PHE A 1 84 ? -36.594 -9.914 -5.363 1 96.94 84 PHE A N 1
ATOM 682 C CA . PHE A 1 84 ? -37.156 -8.766 -4.641 1 96.94 84 PHE A CA 1
ATOM 683 C C . PHE A 1 84 ? -36.844 -7.473 -5.383 1 96.94 84 PHE A C 1
ATOM 685 O O . PHE A 1 84 ? -35.688 -7.113 -5.574 1 96.94 84 PHE A O 1
ATOM 692 N N . SER A 1 85 ? -37.875 -6.77 -5.824 1 94.06 85 SER A N 1
ATOM 693 C CA . SER A 1 85 ? -37.656 -5.52 -6.555 1 94.06 85 SER A CA 1
ATOM 694 C C . SER A 1 85 ? -38.312 -4.348 -5.828 1 94.06 85 SER A C 1
ATOM 696 O O . SER A 1 85 ? -39.375 -4.504 -5.195 1 94.06 85 SER A O 1
ATOM 698 N N . THR A 1 86 ? -37.594 -3.225 -5.863 1 90.88 86 THR A N 1
ATOM 699 C CA . THR A 1 86 ? -38.156 -2.016 -5.281 1 90.88 86 THR A CA 1
ATOM 700 C C . THR A 1 86 ? -37.812 -0.793 -6.125 1 90.88 86 THR A C 1
ATOM 702 O O . THR A 1 86 ? -36.938 -0.858 -6.992 1 90.88 86 THR A O 1
ATOM 705 N N . ALA A 1 87 ? -38.656 0.232 -6.008 1 88.94 87 ALA A N 1
ATOM 706 C CA . ALA A 1 87 ? -38.375 1.535 -6.617 1 88.94 87 ALA A CA 1
ATOM 707 C C . ALA A 1 87 ? -38.188 2.611 -5.551 1 88.94 87 ALA A C 1
ATOM 709 O O . ALA A 1 87 ? -38.969 2.693 -4.598 1 88.94 87 ALA A O 1
ATOM 710 N N . ILE A 1 88 ? -37.125 3.254 -5.684 1 86.44 88 ILE A N 1
ATOM 711 C CA . ILE A 1 88 ? -36.812 4.309 -4.719 1 86.44 88 ILE A CA 1
ATOM 712 C C . ILE A 1 88 ? -36.812 5.664 -5.422 1 86.44 88 ILE A C 1
ATOM 714 O O . ILE A 1 88 ? -36.094 5.852 -6.418 1 86.44 88 ILE A O 1
ATOM 718 N N . PRO A 1 89 ? -37.594 6.578 -4.949 1 84.06 89 PRO A N 1
ATOM 719 C CA . PRO A 1 89 ? -37.656 7.898 -5.586 1 84.06 89 PRO A CA 1
ATOM 720 C C . PRO A 1 89 ? -36.438 8.781 -5.23 1 84.06 89 PRO A C 1
ATOM 722 O O . PRO A 1 89 ? -36.594 9.734 -4.457 1 84.06 89 PRO A O 1
ATOM 725 N N . ILE A 1 90 ? -35.344 8.633 -5.836 1 82.56 90 ILE A N 1
ATOM 726 C CA . ILE A 1 90 ? -34.062 9.297 -5.531 1 82.56 90 ILE A CA 1
ATOM 727 C C . ILE A 1 90 ? -34.188 10.789 -5.824 1 82.56 90 ILE A C 1
ATOM 729 O O . ILE A 1 90 ? -33.719 11.625 -5.051 1 82.56 90 ILE A O 1
ATOM 733 N N . PRO A 1 91 ? -34.844 11.18 -6.969 1 81.5 91 PRO A N 1
ATOM 734 C CA . PRO A 1 91 ? -35 12.617 -7.238 1 81.5 91 PRO A CA 1
ATOM 735 C C . PRO A 1 91 ? -35.688 13.367 -6.105 1 81.5 91 PRO A C 1
ATOM 737 O O . PRO A 1 91 ? -35.281 14.477 -5.758 1 81.5 91 PRO A O 1
ATOM 740 N N . GLN A 1 92 ? -36.656 12.75 -5.594 1 82.62 92 GLN A N 1
ATOM 741 C CA . GLN A 1 92 ? -37.375 13.367 -4.484 1 82.62 92 GLN A CA 1
ATOM 742 C C . GLN A 1 92 ? -36.5 13.43 -3.232 1 82.62 92 GLN A C 1
ATOM 744 O O . GLN A 1 92 ? -36.531 14.43 -2.506 1 82.62 92 GLN A O 1
ATOM 749 N N . LEU A 1 93 ? -35.781 12.445 -2.975 1 86 93 LEU A N 1
ATOM 750 C CA . LEU A 1 93 ? -34.906 12.398 -1.812 1 86 93 LEU A CA 1
ATOM 751 C C . LEU A 1 93 ? -33.812 13.438 -1.92 1 86 93 LEU A C 1
ATOM 753 O O . LEU A 1 93 ? -33.438 14.047 -0.92 1 86 93 LEU A O 1
ATOM 757 N N . LEU A 1 94 ? -33.281 13.547 -3.066 1 81.94 94 LEU A N 1
ATOM 758 C CA . LEU A 1 94 ? -32.25 14.531 -3.318 1 81.94 94 LEU A CA 1
ATOM 759 C C . LEU A 1 94 ? -32.75 15.945 -3.082 1 81.94 94 LEU A C 1
ATOM 761 O O . LEU A 1 94 ? -32.031 16.812 -2.588 1 81.94 94 LEU A O 1
ATOM 765 N N . GLN A 1 95 ? -33.938 16.172 -3.455 1 80 95 GLN A N 1
ATOM 766 C CA . GLN A 1 95 ? -34.531 17.484 -3.246 1 80 95 GLN A CA 1
ATOM 767 C C . GLN A 1 95 ? -34.75 17.766 -1.761 1 80 95 GLN A C 1
ATOM 769 O O . GLN A 1 95 ? -34.594 18.891 -1.309 1 80 95 GLN A O 1
ATOM 774 N N . GLU A 1 96 ? -34.969 16.797 -1.103 1 83.56 96 GLU A N 1
ATOM 775 C CA . GLU A 1 96 ? -35.281 16.938 0.316 1 83.56 96 GLU A CA 1
ATOM 776 C C . GLU A 1 96 ? -34.031 17.016 1.159 1 83.56 96 GLU A C 1
ATOM 778 O O . GLU A 1 96 ? -33.938 17.828 2.088 1 83.56 96 GLU A O 1
ATOM 783 N N . GLU A 1 97 ? -33.094 16.203 0.943 1 81.44 97 GLU A N 1
ATOM 784 C CA . GLU A 1 97 ? -31.938 16.062 1.814 1 81.44 97 GLU A CA 1
ATOM 785 C C . GLU A 1 97 ? -30.734 16.781 1.242 1 81.44 97 GLU A C 1
ATOM 787 O O . GLU A 1 97 ? -29.797 17.141 1.979 1 81.44 97 GLU A O 1
ATOM 792 N N . GLY A 1 98 ? -30.812 17.125 0.031 1 75 98 GLY A N 1
ATOM 793 C CA . GLY A 1 98 ? -29.609 17.641 -0.604 1 75 98 GLY A CA 1
ATOM 794 C C . GLY A 1 98 ? -28.469 16.641 -0.633 1 75 98 GLY A C 1
ATOM 795 O O . GLY A 1 98 ? -28.641 15.492 -0.213 1 75 98 GLY A O 1
ATOM 796 N N . GLY A 1 99 ? -27.359 16.828 -1.359 1 74.5 99 GLY A N 1
ATOM 797 C CA . GLY A 1 99 ? -26.188 15.977 -1.328 1 74.5 99 GLY A CA 1
ATOM 798 C C . GLY A 1 99 ? -25.844 15.383 -2.68 1 74.5 99 GLY A C 1
ATOM 799 O O . GLY A 1 99 ? -26.328 15.844 -3.711 1 74.5 99 GLY A O 1
ATOM 800 N N . ASN A 1 100 ? -25 14.32 -2.615 1 77.44 100 ASN A N 1
ATOM 801 C CA . ASN A 1 100 ? -24.531 13.633 -3.816 1 77.44 100 ASN A CA 1
ATOM 802 C C . ASN A 1 100 ? -25.422 12.461 -4.184 1 77.44 100 ASN A C 1
ATOM 804 O O . ASN A 1 100 ? -25.734 11.617 -3.336 1 77.44 100 ASN A O 1
ATOM 808 N N . SER A 1 101 ? -25.969 12.469 -5.418 1 78.44 101 SER A N 1
ATOM 809 C CA . SER A 1 101 ? -26.891 11.461 -5.918 1 78.44 101 SER A CA 1
ATOM 810 C C . SER A 1 101 ? -26.328 10.055 -5.727 1 78.44 101 SER A C 1
ATOM 812 O O . SER A 1 101 ? -27.047 9.141 -5.32 1 78.44 101 SER A O 1
ATOM 814 N N . GLN A 1 102 ? -25.094 9.906 -5.895 1 78.19 102 GLN A N 1
ATOM 815 C CA . GLN A 1 102 ? -24.469 8.586 -5.801 1 78.19 102 GLN A CA 1
ATOM 816 C C . GLN A 1 102 ? -24.469 8.086 -4.359 1 78.19 102 GLN A C 1
ATOM 818 O O . GLN A 1 102 ? -24.703 6.898 -4.113 1 78.19 102 GLN A O 1
ATOM 823 N N . THR A 1 103 ? -24.281 8.961 -3.469 1 82.88 103 THR A N 1
ATOM 824 C CA . THR A 1 103 ? -24.234 8.594 -2.059 1 82.88 103 THR A CA 1
ATOM 825 C C . THR A 1 103 ? -25.625 8.195 -1.56 1 82.88 103 THR A C 1
ATOM 827 O O . THR A 1 103 ? -25.766 7.211 -0.831 1 82.88 103 THR A O 1
ATOM 830 N N . ILE A 1 104 ? -26.531 8.922 -1.97 1 83.81 104 ILE A N 1
ATOM 831 C CA . ILE A 1 104 ? -27.906 8.656 -1.554 1 83.81 104 ILE A CA 1
ATOM 832 C C . ILE A 1 104 ? -28.391 7.344 -2.174 1 83.81 104 ILE A C 1
ATOM 834 O O . ILE A 1 104 ? -29.031 6.535 -1.505 1 83.81 104 ILE A O 1
ATOM 838 N N . CYS A 1 105 ? -28.078 7.145 -3.426 1 85.31 105 CYS A N 1
ATOM 839 C CA . CYS A 1 105 ? -28.438 5.902 -4.105 1 85.31 105 CYS A CA 1
ATOM 840 C C . CYS A 1 105 ? -27.859 4.695 -3.383 1 85.31 105 CYS A C 1
ATOM 842 O O . CYS A 1 105 ? -28.547 3.697 -3.178 1 85.31 105 CYS A O 1
ATOM 844 N N . ARG A 1 106 ? -26.688 4.844 -2.938 1 87.56 106 ARG A N 1
ATOM 845 C CA . ARG A 1 106 ? -26.016 3.746 -2.254 1 87.56 106 ARG A CA 1
ATOM 846 C C . ARG A 1 106 ? -26.656 3.473 -0.896 1 87.56 106 ARG A C 1
ATOM 848 O O . ARG A 1 106 ? -26.906 2.318 -0.547 1 87.56 106 ARG A O 1
ATOM 855 N N . ARG A 1 107 ? -26.828 4.488 -0.278 1 89.19 107 ARG A N 1
ATOM 856 C CA . ARG A 1 107 ? -27.422 4.359 1.052 1 89.19 107 ARG A CA 1
ATOM 857 C C . ARG A 1 107 ? -28.766 3.65 0.988 1 89.19 107 ARG A C 1
ATOM 859 O O . ARG A 1 107 ? -29.016 2.705 1.74 1 89.19 107 ARG A O 1
ATOM 866 N N . GLU A 1 108 ? -29.562 4.098 0.061 1 90.31 108 GLU A N 1
ATOM 867 C CA . GLU A 1 108 ? -30.906 3.539 -0.071 1 90.31 108 GLU A CA 1
ATOM 868 C C . GLU A 1 108 ? -30.859 2.094 -0.561 1 90.31 108 GLU A C 1
ATOM 870 O O . GLU A 1 108 ? -31.641 1.254 -0.11 1 90.31 108 GLU A O 1
ATOM 875 N N . ARG A 1 109 ? -30.016 1.807 -1.465 1 93.25 109 ARG A N 1
ATOM 876 C CA . ARG A 1 109 ? -29.844 0.449 -1.973 1 93.25 109 ARG A CA 1
ATOM 877 C C . ARG A 1 109 ? -29.469 -0.512 -0.85 1 93.25 109 ARG A C 1
ATOM 879 O O . ARG A 1 109 ? -30.062 -1.583 -0.717 1 93.25 109 ARG A O 1
ATOM 886 N N . TYR A 1 110 ? -28.547 -0.124 -0.066 1 95.19 110 TYR A N 1
ATOM 887 C CA . TYR A 1 110 ? -28.047 -1.011 0.977 1 95.19 110 TYR A CA 1
ATOM 888 C C . TYR A 1 110 ? -29.062 -1.152 2.107 1 95.19 110 TYR A C 1
ATOM 890 O O . TYR A 1 110 ? -29.141 -2.201 2.752 1 95.19 110 TYR A O 1
ATOM 898 N N . ALA A 1 111 ? -29.797 -0.098 2.266 1 94.38 111 ALA A N 1
ATOM 899 C CA . ALA A 1 111 ? -30.906 -0.212 3.225 1 94.38 111 ALA A CA 1
ATOM 900 C C . ALA A 1 111 ? -31.906 -1.267 2.779 1 94.38 111 ALA A C 1
ATOM 902 O O . ALA A 1 111 ? -32.406 -2.051 3.596 1 94.38 111 ALA A O 1
ATOM 903 N N . PHE A 1 112 ? -32.25 -1.244 1.523 1 95.25 112 PHE A N 1
ATOM 904 C CA . PHE A 1 112 ? -33.156 -2.223 0.957 1 95.25 112 PHE A CA 1
ATOM 905 C C . PHE A 1 112 ? -32.594 -3.631 1.07 1 95.25 112 PHE A C 1
ATOM 907 O O . PHE A 1 112 ? -33.312 -4.566 1.442 1 95.25 112 PHE A O 1
ATOM 914 N N . PHE A 1 113 ? -31.297 -3.791 0.761 1 97.31 113 PHE A N 1
ATOM 915 C CA . PHE A 1 113 ? -30.656 -5.094 0.865 1 97.31 113 PHE A CA 1
ATOM 916 C C . PHE A 1 113 ? -30.734 -5.625 2.293 1 97.31 113 PHE A C 1
ATOM 918 O O . PHE A 1 113 ? -31.016 -6.801 2.508 1 97.31 113 PHE A O 1
ATOM 925 N N . GLU A 1 114 ? -30.406 -4.762 3.195 1 97.31 114 GLU A N 1
ATOM 926 C CA . GLU A 1 114 ? -30.438 -5.145 4.605 1 97.31 114 GLU A CA 1
ATOM 927 C C . GLU A 1 114 ? -31.828 -5.629 5.012 1 97.31 114 GLU A C 1
ATOM 929 O O . GLU A 1 114 ? -31.969 -6.637 5.711 1 97.31 114 GLU A O 1
ATOM 934 N N . GLU A 1 115 ? -32.812 -4.898 4.602 1 96.94 115 GLU A N 1
ATOM 935 C CA . GLU A 1 115 ? -34.219 -5.262 4.902 1 96.94 115 GLU A CA 1
ATOM 936 C C . GLU A 1 115 ? -34.531 -6.645 4.355 1 96.94 115 GLU A C 1
ATOM 938 O O . GLU A 1 115 ? -35.156 -7.465 5.055 1 96.94 115 GLU A O 1
ATOM 943 N N . MET A 1 116 ? -34.219 -6.914 3.145 1 97 116 MET A N 1
ATOM 944 C CA . MET A 1 116 ? -34.531 -8.195 2.514 1 97 116 MET A CA 1
ATOM 945 C C . MET A 1 116 ? -33.781 -9.336 3.201 1 97 116 MET A C 1
ATOM 947 O O . MET A 1 116 ? -34.312 -10.422 3.379 1 97 116 MET A O 1
ATOM 951 N N . MET A 1 117 ? -32.562 -9.086 3.557 1 97.94 117 MET A N 1
ATOM 952 C CA . MET A 1 117 ? -31.75 -10.094 4.242 1 97.94 117 MET A CA 1
ATOM 953 C C . MET A 1 117 ? -32.375 -10.484 5.574 1 97.94 117 MET A C 1
ATOM 955 O O . MET A 1 117 ? -32.469 -11.664 5.895 1 97.94 117 MET A O 1
ATOM 959 N N . LYS A 1 118 ? -32.781 -9.508 6.301 1 97.19 118 LYS A N 1
ATOM 960 C CA . LYS A 1 118 ? -33.375 -9.75 7.613 1 97.19 118 LYS A CA 1
ATOM 961 C C . LYS A 1 118 ? -34.719 -10.453 7.484 1 97.19 118 LYS A C 1
ATOM 963 O O . LYS A 1 118 ? -34.969 -11.453 8.172 1 97.19 118 LYS A O 1
ATOM 968 N N . THR A 1 119 ? -35.562 -9.906 6.617 1 97.31 119 THR A N 1
ATOM 969 C CA . THR A 1 119 ? -36.906 -10.398 6.461 1 97.31 119 THR A CA 1
ATOM 970 C C . THR A 1 119 ? -36.906 -11.852 5.996 1 97.31 119 THR A C 1
ATOM 972 O O . THR A 1 119 ? -37.75 -12.648 6.441 1 97.31 119 THR A O 1
ATOM 975 N N . HIS A 1 120 ? -36.031 -12.234 5.156 1 97.62 120 HIS A N 1
ATOM 976 C CA . HIS A 1 120 ? -36.062 -13.555 4.535 1 97.62 120 HIS A CA 1
ATOM 977 C C . HIS A 1 120 ? -34.906 -14.43 5.059 1 97.62 120 HIS A C 1
ATOM 979 O O . HIS A 1 120 ? -34.656 -15.516 4.523 1 97.62 120 HIS A O 1
ATOM 985 N N . GLN A 1 121 ? -34.125 -13.977 6.043 1 97.38 121 GLN A N 1
ATOM 986 C CA . GLN A 1 121 ? -33.062 -14.711 6.707 1 97.38 121 GLN A CA 1
ATOM 987 C C . GLN A 1 121 ? -32 -15.141 5.711 1 97.38 121 GLN A C 1
ATOM 989 O O . GLN A 1 121 ? -31.656 -16.328 5.633 1 97.38 121 GLN A O 1
ATOM 994 N N . ILE A 1 122 ? -31.625 -14.258 4.91 1 98.31 122 ILE A N 1
ATOM 995 C CA . ILE A 1 122 ? -30.547 -14.453 3.953 1 98.31 122 ILE A CA 1
ATOM 996 C C . ILE A 1 122 ? -29.219 -13.984 4.566 1 98.31 122 ILE A C 1
ATOM 998 O O . ILE A 1 122 ? -29.078 -12.812 4.934 1 98.31 122 ILE A O 1
ATOM 1002 N N . ASN A 1 123 ? -28.203 -14.797 4.555 1 97.81 123 ASN A N 1
ATOM 1003 C CA . ASN A 1 123 ? -27.047 -14.492 5.387 1 97.81 123 ASN A CA 1
ATOM 1004 C C . ASN A 1 123 ? -25.891 -13.922 4.559 1 97.81 123 ASN A C 1
ATOM 1006 O O . ASN A 1 123 ? -24.875 -13.5 5.109 1 97.81 123 ASN A O 1
ATOM 1010 N N . LYS A 1 124 ? -26.047 -13.836 3.207 1 98.31 124 LYS A N 1
ATOM 1011 C CA . LYS A 1 124 ? -24.984 -13.297 2.377 1 98.31 124 LYS A CA 1
ATOM 1012 C C . LYS A 1 124 ? -25.531 -12.352 1.311 1 98.31 124 LYS A C 1
ATOM 1014 O O . LYS A 1 124 ? -26.469 -12.695 0.6 1 98.31 124 LYS A O 1
ATOM 1019 N N . LEU A 1 125 ? -24.969 -11.172 1.254 1 98.5 125 LEU A N 1
ATOM 1020 C CA . LEU A 1 125 ? -25.188 -10.258 0.14 1 98.5 125 LEU A CA 1
ATOM 1021 C C . LEU A 1 125 ? -24.047 -10.328 -0.866 1 98.5 125 LEU A C 1
ATOM 1023 O O . LEU A 1 125 ? -22.875 -10.227 -0.49 1 98.5 125 LEU A O 1
ATOM 1027 N N . VAL A 1 126 ? -24.359 -10.516 -2.127 1 98.5 126 VAL A N 1
ATOM 1028 C CA . VAL A 1 126 ? -23.344 -10.648 -3.158 1 98.5 126 VAL A CA 1
ATOM 1029 C C . VAL A 1 126 ? -23.406 -9.461 -4.109 1 98.5 126 VAL A C 1
ATOM 1031 O O . VAL A 1 126 ? -24.453 -9.172 -4.684 1 98.5 126 VAL A O 1
ATOM 1034 N N . THR A 1 127 ? -22.281 -8.781 -4.238 1 97.75 127 THR A N 1
ATOM 1035 C CA . THR A 1 127 ? -22.219 -7.68 -5.188 1 97.75 127 THR A CA 1
ATOM 1036 C C . THR A 1 127 ? -21.203 -7.984 -6.297 1 97.75 127 THR A C 1
ATOM 1038 O O . THR A 1 127 ? -20.359 -8.867 -6.145 1 97.75 127 THR A O 1
ATOM 1041 N N . ALA A 1 128 ? -21.281 -7.242 -7.367 1 96.75 128 ALA A N 1
ATOM 1042 C CA . ALA A 1 128 ? -20.547 -7.625 -8.578 1 96.75 128 ALA A CA 1
ATOM 1043 C C . ALA A 1 128 ? -19.281 -6.789 -8.75 1 96.75 128 ALA A C 1
ATOM 1045 O O . ALA A 1 128 ? -18.844 -6.555 -9.875 1 96.75 128 ALA A O 1
ATOM 1046 N N . HIS A 1 129 ? -18.812 -6.34 -7.629 1 97.19 129 HIS A N 1
ATOM 1047 C CA . HIS A 1 129 ? -17.531 -5.656 -7.746 1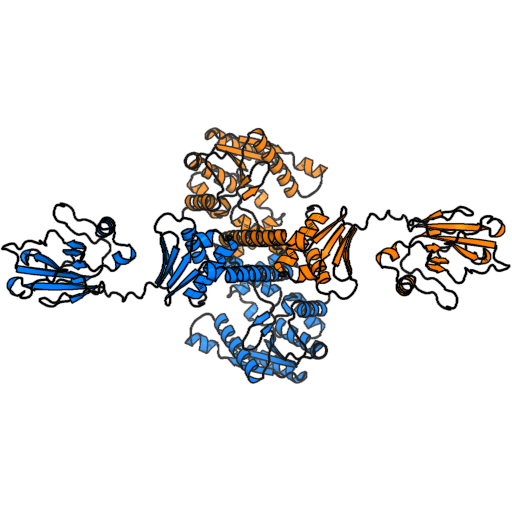 97.19 129 HIS A CA 1
ATOM 1048 C C . HIS A 1 129 ? -16.453 -6.582 -8.305 1 97.19 129 HIS A C 1
ATOM 1050 O O . HIS A 1 129 ? -16.391 -7.762 -7.945 1 97.19 129 HIS A O 1
ATOM 1056 N N . HIS A 1 130 ? -15.68 -6.066 -9.203 1 98 130 HIS A N 1
ATOM 1057 C CA . HIS A 1 130 ? -14.672 -6.879 -9.875 1 98 130 HIS A CA 1
ATOM 1058 C C . HIS A 1 130 ? -13.289 -6.246 -9.75 1 98 130 HIS A C 1
ATOM 1060 O O . HIS A 1 130 ? -13.117 -5.246 -9.047 1 98 130 HIS A O 1
ATOM 1066 N N . ALA A 1 131 ? -12.305 -6.797 -10.383 1 97.94 131 ALA A N 1
ATOM 1067 C CA . ALA A 1 131 ? -10.906 -6.406 -10.211 1 97.94 131 ALA A CA 1
ATOM 1068 C C . ALA A 1 131 ? -10.68 -4.969 -10.672 1 97.94 131 ALA A C 1
ATOM 1070 O O . ALA A 1 131 ? -9.898 -4.234 -10.062 1 97.94 131 ALA A O 1
ATOM 1071 N N . ASP A 1 132 ? -11.359 -4.578 -11.727 1 97.75 132 ASP A N 1
ATOM 1072 C CA . ASP A 1 132 ? -11.195 -3.219 -12.227 1 97.75 132 ASP A CA 1
ATOM 1073 C C . ASP A 1 132 ? -11.719 -2.195 -11.227 1 97.75 132 ASP A C 1
ATOM 1075 O O . ASP A 1 132 ? -11.188 -1.09 -11.125 1 97.75 132 ASP A O 1
ATOM 1079 N N . ASP A 1 133 ? -12.789 -2.611 -10.539 1 96.75 133 ASP A N 1
ATOM 1080 C CA . ASP A 1 133 ? -13.289 -1.74 -9.484 1 96.75 133 ASP A CA 1
ATOM 1081 C C . ASP A 1 133 ? -12.242 -1.535 -8.391 1 96.75 133 ASP A C 1
ATOM 1083 O O . ASP A 1 133 ? -12.125 -0.445 -7.828 1 96.75 133 ASP A O 1
ATOM 1087 N N . GLN A 1 134 ? -11.562 -2.588 -8.109 1 98.06 134 GLN A N 1
ATOM 1088 C CA . GLN A 1 134 ? -10.5 -2.496 -7.109 1 98.06 134 GLN A CA 1
ATOM 1089 C C . GLN A 1 134 ? -9.414 -1.519 -7.543 1 98.06 134 GLN A C 1
ATOM 1091 O O . GLN A 1 134 ? -8.945 -0.709 -6.742 1 98.06 134 GLN A O 1
ATOM 1096 N N . LEU A 1 135 ? -9 -1.647 -8.773 1 98.06 135 LEU A N 1
ATOM 1097 C CA . LEU A 1 135 ? -7.988 -0.751 -9.32 1 98.06 135 LEU A CA 1
ATOM 1098 C C . LEU A 1 135 ? -8.438 0.703 -9.219 1 98.06 135 LEU A C 1
ATOM 1100 O O . LEU A 1 135 ? -7.664 1.567 -8.797 1 98.06 135 LEU A O 1
ATOM 1104 N N . GLU A 1 136 ? -9.695 0.941 -9.594 1 97.38 136 GLU A N 1
ATOM 1105 C CA . GLU A 1 136 ? -10.25 2.283 -9.484 1 97.38 136 GLU A CA 1
ATOM 1106 C C . GLU A 1 136 ? -10.203 2.791 -8.047 1 97.38 136 GLU A C 1
ATOM 1108 O O . GLU A 1 136 ? -9.797 3.93 -7.801 1 97.38 136 GLU A O 1
ATOM 1113 N N . SER A 1 137 ? -10.586 1.895 -7.176 1 97.12 137 SER A N 1
ATOM 1114 C CA . SER A 1 137 ? -10.648 2.264 -5.766 1 97.12 137 SER A CA 1
ATOM 1115 C C . SER A 1 137 ? -9.273 2.617 -5.227 1 97.12 137 SER A C 1
ATOM 1117 O O . SER A 1 137 ? -9.117 3.598 -4.492 1 97.12 137 SER A O 1
ATOM 1119 N N . ILE A 1 138 ? -8.273 1.922 -5.57 1 97.56 138 ILE A N 1
ATOM 1120 C CA . ILE A 1 138 ? -6.914 2.139 -5.094 1 97.56 138 ILE A CA 1
ATOM 1121 C C . ILE A 1 138 ? -6.375 3.451 -5.656 1 97.56 138 ILE A C 1
ATOM 1123 O O . ILE A 1 138 ? -5.781 4.25 -4.93 1 97.56 138 ILE A O 1
ATOM 1127 N N . LEU A 1 139 ? -6.602 3.664 -6.914 1 97.62 139 LEU A N 1
ATOM 1128 C CA . LEU A 1 139 ? -6.137 4.891 -7.551 1 97.62 139 LEU A CA 1
ATOM 1129 C C . LEU A 1 139 ? -6.816 6.113 -6.941 1 97.62 139 LEU A C 1
ATOM 1131 O O . LEU A 1 139 ? -6.168 7.133 -6.695 1 97.62 139 LEU A O 1
ATOM 1135 N N . MET A 1 140 ? -8.078 5.984 -6.695 1 96.56 140 MET A N 1
ATOM 1136 C CA . MET A 1 140 ? -8.82 7.078 -6.078 1 96.56 140 MET A CA 1
ATOM 1137 C C . MET A 1 140 ? -8.32 7.336 -4.656 1 96.56 140 MET A C 1
ATOM 1139 O O . MET A 1 140 ? -8.203 8.492 -4.234 1 96.56 140 MET A O 1
ATOM 1143 N N . ALA A 1 141 ? -8.039 6.289 -3.979 1 95.19 141 ALA A N 1
ATOM 1144 C CA . ALA A 1 141 ? -7.539 6.41 -2.609 1 95.19 141 ALA A CA 1
ATOM 1145 C C . ALA A 1 141 ? -6.188 7.121 -2.58 1 95.19 141 ALA A C 1
ATOM 1147 O O . ALA A 1 141 ? -5.969 8.016 -1.757 1 95.19 141 ALA A O 1
ATOM 1148 N N . LEU A 1 142 ? -5.316 6.734 -3.443 1 96.12 142 LEU A N 1
ATOM 1149 C CA . LEU A 1 142 ? -4.008 7.367 -3.535 1 96.12 142 LEU A CA 1
ATOM 1150 C C . LEU A 1 142 ? -4.145 8.859 -3.818 1 96.12 142 LEU A C 1
ATOM 1152 O O . LEU A 1 142 ? -3.434 9.672 -3.229 1 96.12 142 LEU A O 1
ATOM 1156 N N . THR A 1 143 ? -5.062 9.148 -4.711 1 96 143 THR A N 1
ATOM 1157 C CA . THR A 1 143 ? -5.25 10.531 -5.152 1 96 143 THR A CA 1
ATOM 1158 C C . THR A 1 143 ? -5.891 11.367 -4.055 1 96 143 THR A C 1
ATOM 1160 O O . THR A 1 143 ? -5.539 12.539 -3.873 1 96 143 THR A O 1
ATOM 1163 N N . LYS A 1 144 ? -6.734 10.75 -3.32 1 92.31 144 LYS A N 1
ATOM 1164 C CA . LYS A 1 144 ? -7.508 11.484 -2.32 1 92.31 144 LYS A CA 1
ATOM 1165 C C . LYS A 1 144 ? -6.688 11.719 -1.057 1 92.31 144 LYS A C 1
ATOM 1167 O O . LYS A 1 144 ? -6.75 12.797 -0.463 1 92.31 144 LYS A O 1
ATOM 1172 N N . SER A 1 145 ? -5.926 10.727 -0.598 1 88.25 145 SER A N 1
ATOM 1173 C CA . SER A 1 145 ? -5.258 10.898 0.688 1 88.25 145 SER A CA 1
ATOM 1174 C C . SER A 1 145 ? -3.969 10.086 0.755 1 88.25 145 SER A C 1
ATOM 1176 O O . SER A 1 145 ? -3.02 10.469 1.44 1 88.25 145 SER A O 1
ATOM 1178 N N . GLY A 1 146 ? -4.023 8.953 0.186 1 88.19 146 GLY A N 1
ATOM 1179 C CA . GLY A 1 146 ? -2.863 8.07 0.253 1 88.19 146 GLY A CA 1
ATOM 1180 C C . GLY A 1 146 ? -2.686 7.422 1.611 1 88.19 146 GLY A C 1
ATOM 1181 O O . GLY A 1 146 ? -1.583 6.996 1.96 1 88.19 146 GLY A O 1
ATOM 1182 N N . ASN A 1 147 ? -3.717 7.352 2.416 1 89.44 147 ASN A N 1
ATOM 1183 C CA . ASN A 1 147 ? -3.645 6.691 3.715 1 89.44 147 ASN A CA 1
ATOM 1184 C C . ASN A 1 147 ? -3.834 5.184 3.59 1 89.44 147 ASN A C 1
ATOM 1186 O O . ASN A 1 147 ? -4.578 4.715 2.727 1 89.44 147 ASN A O 1
ATOM 1190 N N . ILE A 1 148 ? -3.199 4.449 4.508 1 91.75 148 ILE A N 1
ATOM 1191 C CA . ILE A 1 148 ? -3.236 2.994 4.461 1 91.75 148 ILE A CA 1
ATOM 1192 C C . ILE A 1 148 ? -4.684 2.51 4.539 1 91.75 148 ILE A C 1
ATOM 1194 O O . ILE A 1 148 ? -5.074 1.587 3.82 1 91.75 148 ILE A O 1
ATOM 1198 N N . SER A 1 149 ? -5.488 3.137 5.344 1 88.38 149 SER A N 1
ATOM 1199 C CA . SER A 1 149 ? -6.867 2.715 5.555 1 88.38 149 SER A CA 1
ATOM 1200 C C . SER A 1 149 ? -7.664 2.76 4.254 1 88.38 149 SER A C 1
ATOM 1202 O O . SER A 1 149 ? -8.477 1.872 3.986 1 88.38 149 SER A O 1
ATOM 1204 N N . SER A 1 150 ? -7.426 3.781 3.477 1 91 150 SER A N 1
ATOM 1205 C CA . SER A 1 150 ? -8.133 3.91 2.207 1 91 150 SER A CA 1
ATOM 1206 C C . SER A 1 150 ? -7.523 3.012 1.138 1 91 150 SER A C 1
ATOM 1208 O O . SER A 1 150 ? -8.234 2.516 0.26 1 91 150 SER A O 1
ATOM 1210 N N . MET A 1 151 ? -6.262 2.777 1.244 1 94.88 151 MET A N 1
ATOM 1211 C CA . MET A 1 151 ? -5.527 2.039 0.219 1 94.88 151 MET A CA 1
ATOM 1212 C C . MET A 1 151 ? -5.82 0.544 0.315 1 94.88 151 MET A C 1
ATOM 1214 O O . MET A 1 151 ? -5.449 -0.222 -0.577 1 94.88 151 MET A O 1
ATOM 1218 N N . LYS A 1 152 ? -6.543 0.108 1.344 1 95.62 152 LYS A N 1
ATOM 1219 C CA . LYS A 1 152 ? -6.926 -1.292 1.5 1 95.62 152 LYS A CA 1
ATOM 1220 C C . LYS A 1 152 ? -8.023 -1.675 0.512 1 95.62 152 LYS A C 1
ATOM 1222 O O . LYS A 1 152 ? -8.297 -2.859 0.309 1 95.62 152 LYS A O 1
ATOM 1227 N N . GLY A 1 153 ? -8.641 -0.723 -0.108 1 95.81 153 GLY A N 1
ATOM 1228 C CA . GLY A 1 153 ? -9.586 -0.955 -1.193 1 95.81 153 GLY A CA 1
ATOM 1229 C C . GLY A 1 153 ? -10.805 -1.747 -0.766 1 95.81 153 GLY A C 1
ATOM 1230 O O . GLY A 1 153 ? -11.297 -1.586 0.354 1 95.81 153 GLY A O 1
ATOM 1231 N N . ILE A 1 154 ? -11.305 -2.504 -1.677 1 97.19 154 ILE A N 1
ATOM 1232 C CA . ILE A 1 154 ? -12.523 -3.275 -1.493 1 97.19 154 ILE A CA 1
ATOM 1233 C C . ILE A 1 154 ? -12.195 -4.637 -0.883 1 97.19 154 ILE A C 1
ATOM 1235 O O . ILE A 1 154 ? -11.344 -5.363 -1.404 1 97.19 154 ILE A O 1
ATOM 1239 N N . TYR A 1 155 ? -12.828 -4.926 0.141 1 97.44 155 TYR A N 1
ATOM 1240 C CA . TYR A 1 155 ? -12.648 -6.227 0.78 1 97.44 155 TYR A CA 1
ATOM 1241 C C . TYR A 1 155 ? -13.453 -7.305 0.059 1 97.44 155 TYR A C 1
ATOM 1243 O O . TYR A 1 155 ? -14.562 -7.047 -0.419 1 97.44 155 TYR A O 1
ATOM 1251 N N . SER A 1 156 ? -12.883 -8.469 0.043 1 97.56 156 SER A N 1
ATOM 1252 C CA . SER A 1 156 ? -13.602 -9.594 -0.549 1 97.56 156 SER A CA 1
ATOM 1253 C C . SER A 1 156 ? -14.836 -9.953 0.268 1 97.56 156 SER A C 1
ATOM 1255 O O . SER A 1 156 ? -15.828 -10.438 -0.278 1 97.56 156 SER A O 1
ATOM 1257 N N . LYS A 1 157 ? -14.719 -9.727 1.549 1 97.38 157 LYS A N 1
ATOM 1258 C CA . LYS A 1 157 ? -15.844 -9.961 2.445 1 97.38 157 LYS A CA 1
ATOM 1259 C C . LYS A 1 157 ? -15.812 -9 3.633 1 97.38 157 LYS A C 1
ATOM 1261 O O . LYS A 1 157 ? -14.734 -8.617 4.098 1 97.38 157 LYS A O 1
ATOM 1266 N N . ARG A 1 158 ? -16.969 -8.625 4.059 1 95.56 158 ARG A N 1
ATOM 1267 C CA . ARG A 1 158 ? -17.094 -7.766 5.23 1 95.56 158 ARG A CA 1
ATOM 1268 C C . ARG A 1 158 ? -18.438 -7.996 5.93 1 95.56 158 ARG A C 1
ATOM 1270 O O . ARG A 1 158 ? -19.406 -8.414 5.301 1 95.56 158 ARG A O 1
ATOM 1277 N N . ASP A 1 159 ? -18.469 -7.684 7.156 1 95.25 159 ASP A N 1
ATOM 1278 C CA . ASP A 1 159 ? -19.719 -7.809 7.91 1 95.25 159 ASP A CA 1
ATOM 1279 C C . ASP A 1 159 ? -20.75 -6.789 7.434 1 95.25 159 ASP A C 1
ATOM 1281 O O . ASP A 1 159 ? -20.391 -5.645 7.125 1 95.25 159 ASP A O 1
ATOM 1285 N N . PHE A 1 160 ? -21.938 -7.238 7.312 1 95.19 160 PHE A N 1
ATOM 1286 C CA . PHE A 1 160 ? -23.062 -6.402 6.91 1 95.19 160 PHE A CA 1
ATOM 1287 C C . PHE A 1 160 ? -24.375 -6.961 7.445 1 95.19 160 PHE A C 1
ATOM 1289 O O . PHE A 1 160 ? -24.703 -8.125 7.207 1 95.19 160 PHE A O 1
ATOM 1296 N N . SER A 1 161 ? -25.047 -6.07 8.141 1 92.12 161 SER A N 1
ATOM 1297 C CA . SER A 1 161 ? -26.266 -6.535 8.805 1 92.12 161 SER A CA 1
ATOM 1298 C C . SER A 1 161 ? -25.984 -7.723 9.711 1 92.12 161 SER A C 1
ATOM 1300 O O . SER A 1 161 ? -25.016 -7.707 10.484 1 92.12 161 SER A O 1
ATOM 1302 N N . PHE A 1 162 ? -26.844 -8.742 9.617 1 92.75 162 PHE A N 1
ATOM 1303 C CA . PHE A 1 162 ? -26.594 -9.914 10.445 1 92.75 162 PHE A CA 1
ATOM 1304 C C . PHE A 1 162 ? -25.703 -10.922 9.719 1 92.75 162 PHE A C 1
ATOM 1306 O O . PHE A 1 162 ? -25.312 -11.938 10.289 1 92.75 162 PHE A O 1
ATOM 1313 N N . GLY A 1 163 ? -25.328 -10.539 8.5 1 96.62 163 GLY A N 1
ATOM 1314 C CA . GLY A 1 163 ? -24.531 -11.438 7.684 1 96.62 163 GLY A CA 1
ATOM 1315 C C . GLY A 1 163 ? -23.281 -10.797 7.133 1 96.62 163 GLY A C 1
ATOM 1316 O O . GLY A 1 163 ? -22.562 -10.102 7.855 1 96.62 163 GLY A O 1
ATOM 1317 N N . THR A 1 164 ? -23 -11.242 5.824 1 97.62 164 THR A N 1
ATOM 1318 C CA . THR A 1 164 ? -21.766 -10.773 5.215 1 97.62 164 THR A CA 1
ATOM 1319 C C . THR A 1 164 ? -22 -10.344 3.771 1 97.62 164 THR A C 1
ATOM 1321 O O . THR A 1 164 ? -22.859 -10.891 3.09 1 97.62 164 THR A O 1
ATOM 1324 N N . ILE A 1 165 ? -21.266 -9.32 3.357 1 98.25 165 ILE A N 1
ATOM 1325 C CA . ILE A 1 165 ? -21.188 -8.977 1.941 1 98.25 165 ILE A CA 1
ATOM 1326 C C . ILE A 1 165 ? -19.969 -9.672 1.312 1 98.25 165 ILE A C 1
ATOM 1328 O O . ILE A 1 165 ? -18.875 -9.633 1.858 1 98.25 165 ILE A O 1
ATOM 1332 N N . ILE A 1 166 ? -20.219 -10.336 0.206 1 98.44 166 ILE A N 1
ATOM 1333 C CA . ILE A 1 166 ? -19.109 -11.016 -0.46 1 98.44 166 ILE A CA 1
ATOM 1334 C C . ILE A 1 166 ? -19 -10.523 -1.901 1 98.44 166 ILE A C 1
ATOM 1336 O O . ILE A 1 166 ? -19.984 -10.141 -2.514 1 98.44 166 ILE A O 1
ATOM 1340 N N . ARG A 1 167 ? -17.797 -10.562 -2.434 1 98.56 167 ARG A N 1
ATOM 1341 C CA . ARG A 1 167 ? -17.516 -10.055 -3.771 1 98.56 167 ARG A CA 1
ATOM 1342 C C . ARG A 1 167 ? -16.641 -11.023 -4.555 1 98.56 167 ARG A C 1
ATOM 1344 O O . ARG A 1 167 ? -15.461 -10.742 -4.801 1 98.56 167 ARG A O 1
ATOM 1351 N N . PRO A 1 168 ? -17.188 -12.031 -5.055 1 98.12 168 PRO A N 1
ATOM 1352 C CA . PRO A 1 168 ? -16.438 -13.102 -5.711 1 98.12 168 PRO A CA 1
ATOM 1353 C C . PRO A 1 168 ? -15.773 -12.648 -7.008 1 98.12 168 PRO A C 1
ATOM 1355 O O . PRO A 1 168 ? -14.773 -13.234 -7.43 1 98.12 168 PRO A O 1
ATOM 1358 N N . PHE A 1 169 ? -16.281 -11.602 -7.633 1 98.38 169 PHE A N 1
ATOM 1359 C CA . PHE A 1 169 ? -15.805 -11.188 -8.945 1 98.38 169 PHE A CA 1
ATOM 1360 C C . PHE A 1 169 ? -14.562 -10.312 -8.812 1 98.38 169 PHE A C 1
ATOM 1362 O O . PHE A 1 169 ? -14 -9.875 -9.82 1 98.38 169 PHE A O 1
ATOM 1369 N N . LEU A 1 170 ? -14.062 -10.125 -7.602 1 97.81 170 LEU A N 1
ATOM 1370 C CA . LEU A 1 170 ? -12.789 -9.43 -7.449 1 97.81 170 LEU A CA 1
ATOM 1371 C C . LEU A 1 170 ? -11.664 -10.203 -8.117 1 97.81 170 LEU A C 1
ATOM 1373 O O . LEU A 1 170 ? -10.594 -9.648 -8.383 1 97.81 170 LEU A O 1
ATOM 1377 N N . ALA A 1 171 ? -11.93 -11.422 -8.484 1 94.38 171 ALA A N 1
ATOM 1378 C CA . ALA A 1 171 ? -10.945 -12.32 -9.086 1 94.38 171 ALA A CA 1
ATOM 1379 C C . ALA A 1 171 ? -10.859 -12.102 -10.594 1 94.38 171 ALA A C 1
ATOM 1381 O O . ALA A 1 171 ? -9.914 -12.562 -11.234 1 94.38 171 ALA A O 1
ATOM 1382 N N . VAL A 1 172 ? -11.781 -11.375 -11.148 1 97.19 172 VAL A N 1
ATOM 1383 C CA . VAL A 1 172 ? -11.859 -11.305 -12.609 1 97.19 172 VAL A CA 1
ATOM 1384 C C . VAL A 1 172 ? -12.047 -9.859 -13.055 1 97.19 172 VAL A C 1
ATOM 1386 O O . VAL A 1 172 ? -12.445 -9.008 -12.25 1 97.19 172 VAL A O 1
ATOM 1389 N N . THR A 1 173 ? -11.734 -9.609 -14.312 1 96.81 173 THR A N 1
ATOM 1390 C CA . THR A 1 173 ? -11.875 -8.281 -14.891 1 96.81 173 THR A CA 1
ATOM 1391 C C . THR A 1 173 ? -13.219 -8.133 -15.594 1 96.81 173 THR A C 1
ATOM 1393 O O . THR A 1 173 ? -13.922 -9.117 -15.812 1 96.81 173 THR A O 1
ATOM 1396 N N . LYS A 1 174 ? -13.547 -6.891 -15.891 1 95.38 174 LYS A N 1
ATOM 1397 C CA . LYS A 1 174 ? -14.781 -6.609 -16.625 1 95.38 174 LYS A CA 1
ATOM 1398 C C . LYS A 1 174 ? -14.797 -7.332 -17.969 1 95.38 174 LYS A C 1
ATOM 1400 O O . LYS A 1 174 ? -15.836 -7.859 -18.391 1 95.38 174 LYS A O 1
ATOM 1405 N N . GLU A 1 175 ? -13.711 -7.363 -18.641 1 94.38 175 GLU A N 1
ATOM 1406 C CA . GLU A 1 175 ? -13.586 -8.031 -19.938 1 94.38 175 GLU A CA 1
ATOM 1407 C C . GLU A 1 175 ? -13.844 -9.531 -19.812 1 94.38 175 GLU A C 1
ATOM 1409 O O . GLU A 1 175 ? -14.531 -10.117 -20.641 1 94.38 175 GLU A O 1
ATOM 1414 N N . GLU A 1 176 ? -13.32 -10.094 -18.812 1 95.81 176 GLU A N 1
ATOM 1415 C CA . GLU A 1 176 ? -13.539 -11.516 -18.578 1 95.81 176 GLU A CA 1
ATOM 1416 C C . GLU A 1 176 ? -15.008 -11.812 -18.312 1 95.81 176 GLU A C 1
ATOM 1418 O O . GLU A 1 176 ? -15.531 -12.828 -18.75 1 95.81 176 GLU A O 1
ATOM 1423 N N . ILE A 1 177 ? -15.664 -10.938 -17.578 1 96.5 177 ILE A N 1
ATOM 1424 C CA . ILE A 1 177 ? -17.078 -11.109 -17.266 1 96.5 177 ILE A CA 1
ATOM 1425 C C . ILE A 1 177 ? -17.906 -11.031 -18.562 1 96.5 177 ILE A C 1
ATOM 1427 O O . ILE A 1 177 ? -18.797 -11.852 -18.781 1 96.5 177 ILE A O 1
ATOM 1431 N N . ARG A 1 178 ? -17.594 -10.07 -19.391 1 94 178 ARG A N 1
ATOM 1432 C CA . ARG A 1 178 ? -18.297 -9.891 -20.656 1 94 178 ARG A CA 1
ATOM 1433 C C . ARG A 1 178 ? -18.156 -11.133 -21.531 1 94 178 ARG A C 1
ATOM 1435 O O . ARG A 1 178 ? -19.141 -11.641 -22.062 1 94 178 ARG A O 1
ATOM 1442 N N . GLU A 1 179 ? -16.969 -11.617 -21.641 1 94.56 179 GLU A N 1
ATOM 1443 C CA . GLU A 1 179 ? -16.703 -12.812 -22.438 1 94.56 179 GLU A CA 1
ATOM 1444 C C . GLU A 1 179 ? -17.453 -14.016 -21.891 1 94.56 179 GLU A C 1
ATOM 1446 O O . GLU A 1 179 ? -17.984 -14.828 -22.656 1 94.56 179 GLU A O 1
ATOM 1451 N N . TYR A 1 180 ? -17.484 -14.086 -20.641 1 94 180 TYR A N 1
ATOM 1452 C CA . TYR A 1 180 ? -18.188 -15.188 -19.984 1 94 180 TYR A CA 1
ATOM 1453 C C . TYR A 1 180 ? -19.688 -15.125 -20.266 1 94 180 TYR A C 1
ATOM 1455 O O . TYR A 1 180 ? -20.297 -16.125 -20.641 1 94 180 TYR A O 1
ATOM 1463 N N . LEU A 1 181 ? -20.266 -13.961 -20.031 1 93.06 181 LEU A N 1
ATOM 1464 C CA . LEU A 1 181 ? -21.703 -13.781 -20.203 1 93.06 181 LEU A CA 1
ATOM 1465 C C . LEU A 1 181 ? -22.109 -14 -21.656 1 93.06 181 LEU A C 1
ATOM 1467 O O . LEU A 1 181 ? -23.094 -14.695 -21.938 1 93.06 181 LEU A O 1
ATOM 1471 N N . GLU A 1 182 ? -21.359 -13.406 -22.562 1 90.31 182 GLU A N 1
ATOM 1472 C CA . GLU A 1 182 ? -21.656 -13.547 -23.984 1 90.31 182 GLU A CA 1
ATOM 1473 C C . GLU A 1 182 ? -21.453 -14.984 -24.438 1 90.31 182 GLU A C 1
ATOM 1475 O O . GLU A 1 182 ? -22.219 -15.492 -25.266 1 90.31 182 GLU A O 1
ATOM 1480 N N . GLY A 1 183 ? -20.484 -15.602 -23.922 1 89.31 183 GLY A N 1
ATOM 1481 C CA . GLY A 1 183 ? -20.219 -17 -24.266 1 89.31 183 GLY A CA 1
ATOM 1482 C C . GLY A 1 183 ? -21.312 -17.938 -23.797 1 89.31 183 GLY A C 1
ATOM 1483 O O . GLY A 1 183 ? -21.531 -19 -24.391 1 89.31 183 GLY A O 1
ATOM 1484 N N . ASN A 1 184 ? -22.016 -17.562 -22.797 1 87.88 184 ASN A N 1
ATOM 1485 C CA . ASN A 1 184 ? -23.094 -18.391 -22.266 1 87.88 184 ASN A CA 1
ATOM 1486 C C . ASN A 1 184 ? -24.469 -17.938 -22.75 1 87.88 184 ASN A C 1
ATOM 1488 O O . ASN A 1 184 ? -25.484 -18.328 -22.203 1 87.88 184 ASN A O 1
ATOM 1492 N N . GLY A 1 185 ? -24.484 -17.031 -23.672 1 83.62 185 GLY A N 1
ATOM 1493 C CA . GLY A 1 185 ? -25.734 -16.562 -24.25 1 83.62 185 GLY A CA 1
ATOM 1494 C C . GLY A 1 185 ? -26.516 -15.641 -23.344 1 83.62 185 GLY A C 1
ATOM 1495 O O . GLY A 1 185 ? -27.734 -15.523 -23.469 1 83.62 185 GLY A O 1
ATOM 1496 N N . GLY A 1 186 ? -25.812 -15.133 -22.5 1 83.69 186 GLY A N 1
ATOM 1497 C CA . GLY A 1 186 ? -26.484 -14.234 -21.578 1 83.69 186 GLY A CA 1
ATOM 1498 C C . GLY A 1 186 ? -26.781 -12.875 -22.188 1 83.69 186 GLY A C 1
ATOM 1499 O O . GLY A 1 186 ? -26.078 -12.414 -23.078 1 83.69 186 GLY A O 1
ATOM 1500 N N . SER A 1 187 ? -27.953 -12.227 -21.656 1 83.56 187 SER A N 1
ATOM 1501 C CA . SER A 1 187 ? -28.328 -10.883 -22.078 1 83.56 187 SER A CA 1
ATOM 1502 C C . SER A 1 187 ? -28.172 -9.883 -20.938 1 83.56 187 SER A C 1
ATOM 1504 O O . SER A 1 187 ? -28.094 -10.266 -19.766 1 83.56 187 SER A O 1
ATOM 1506 N N . TYR A 1 188 ? -27.938 -8.695 -21.344 1 84.38 188 TYR A N 1
ATOM 1507 C CA . TYR A 1 188 ? -27.781 -7.629 -20.359 1 84.38 188 TYR A CA 1
ATOM 1508 C C . TYR A 1 188 ? -28.281 -6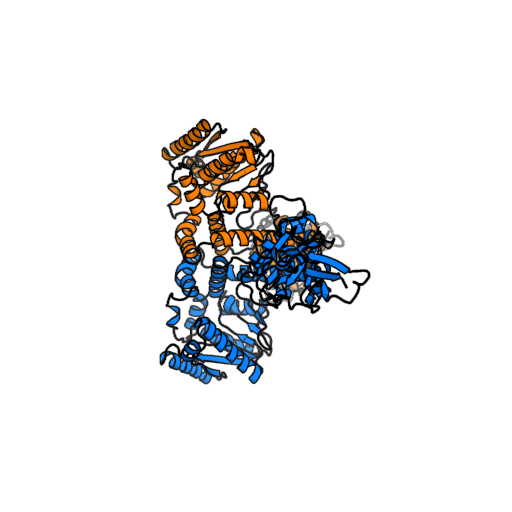.301 -20.906 1 84.38 188 TYR A C 1
ATOM 1510 O O . TYR A 1 188 ? -28.609 -6.199 -22.094 1 84.38 188 TYR A O 1
ATOM 1518 N N . ARG A 1 189 ? -28.453 -5.398 -19.984 1 79.69 189 ARG A N 1
ATOM 1519 C CA . ARG A 1 189 ? -28.859 -4.047 -20.359 1 79.69 189 ARG A CA 1
ATOM 1520 C C . ARG A 1 189 ? -27.766 -3.039 -20.047 1 79.69 189 ARG A C 1
ATOM 1522 O O . ARG A 1 189 ? -27.078 -3.152 -19.031 1 79.69 189 ARG A O 1
ATOM 1529 N N . GLU A 1 190 ? -27.453 -2.227 -20.906 1 70.69 190 GLU A N 1
ATOM 1530 C CA . GLU A 1 190 ? -26.391 -1.25 -20.719 1 70.69 190 GLU A CA 1
ATOM 1531 C C . GLU A 1 190 ? -26.875 -0.057 -19.891 1 70.69 190 GLU A C 1
ATOM 1533 O O . GLU A 1 190 ? -27.984 0.433 -20.094 1 70.69 190 GLU A O 1
ATOM 1538 N N . ASP A 1 191 ? -26.016 0.247 -18.906 1 64.19 191 ASP A N 1
ATOM 1539 C CA . ASP A 1 191 ? -26.312 1.404 -18.062 1 64.19 191 ASP A CA 1
ATOM 1540 C C . ASP A 1 191 ? -25.688 2.672 -18.641 1 64.19 191 ASP A C 1
ATOM 1542 O O . ASP A 1 191 ? -24.453 2.797 -18.672 1 64.19 191 ASP A O 1
ATOM 1546 N N . ALA A 1 192 ? -26.516 3.615 -19.125 1 58.88 192 ALA A N 1
ATOM 1547 C CA . ALA A 1 192 ? -26.094 4.855 -19.766 1 58.88 192 ALA A CA 1
ATOM 1548 C C . ALA A 1 192 ? -25.281 5.715 -18.812 1 58.88 192 ALA A C 1
ATOM 1550 O O . ALA A 1 192 ? -24.453 6.527 -19.234 1 58.88 192 ALA A O 1
ATOM 1551 N N . SER A 1 193 ? -25.516 5.602 -17.438 1 59 193 SER A N 1
ATOM 1552 C CA . SER A 1 193 ? -24.875 6.477 -16.469 1 59 193 SER A CA 1
ATOM 1553 C C . SER A 1 193 ? -23.391 6.195 -16.375 1 59 193 SER A C 1
ATOM 1555 O O . SER A 1 193 ? -22.609 7.051 -15.938 1 59 193 SER A O 1
ATOM 1557 N N . ASN A 1 194 ? -23 5.191 -16.859 1 65.38 194 ASN A N 1
ATOM 1558 C CA . ASN A 1 194 ? -21.594 4.777 -16.812 1 65.38 194 ASN A CA 1
ATOM 1559 C C . ASN A 1 194 ? -20.75 5.523 -17.859 1 65.38 194 ASN A C 1
ATOM 1561 O O . ASN A 1 194 ? -19.531 5.547 -17.75 1 65.38 194 ASN A O 1
ATOM 1565 N N . GLU A 1 195 ? -21.422 6.168 -18.625 1 68.44 195 GLU A N 1
ATOM 1566 C CA . GLU A 1 195 ? -20.688 6.773 -19.734 1 68.44 195 GLU A CA 1
ATOM 1567 C C . GLU A 1 195 ? -20.375 8.234 -19.453 1 68.44 195 GLU A C 1
ATOM 1569 O O . GLU A 1 195 ? -19.453 8.805 -20.047 1 68.44 195 GLU A O 1
ATOM 1574 N N . LYS A 1 196 ? -20.984 8.789 -18.359 1 71.12 196 LYS A N 1
ATOM 1575 C CA . LYS A 1 196 ? -20.75 10.203 -18.094 1 71.12 196 LYS A CA 1
ATOM 1576 C C . LYS A 1 196 ? -19.547 10.398 -17.172 1 71.12 196 LYS A C 1
ATOM 1578 O O . LYS A 1 196 ? -19.266 9.539 -16.328 1 71.12 196 LYS A O 1
ATOM 1583 N N . ASP A 1 197 ? -18.844 11.531 -17.344 1 73.56 197 ASP A N 1
ATOM 1584 C CA . ASP A 1 197 ? -17.625 11.812 -16.578 1 73.56 197 ASP A CA 1
ATOM 1585 C C . ASP A 1 197 ? -17.938 12.688 -15.367 1 73.56 197 ASP A C 1
ATOM 1587 O O . ASP A 1 197 ? -17.031 13.312 -14.805 1 73.56 197 ASP A O 1
ATOM 1591 N N . ASP A 1 198 ? -19.062 12.766 -14.992 1 73.56 198 ASP A N 1
ATOM 1592 C CA . ASP A 1 198 ? -19.469 13.688 -13.938 1 73.56 198 ASP A CA 1
ATOM 1593 C C . ASP A 1 198 ? -18.984 13.219 -12.57 1 73.56 198 ASP A C 1
ATOM 1595 O O . ASP A 1 198 ? -18.734 14.031 -11.68 1 73.56 198 ASP A O 1
ATOM 1599 N N . TYR A 1 199 ? -18.719 12.008 -12.578 1 80.31 199 TYR A N 1
ATOM 1600 C CA . TYR A 1 199 ? -18.281 11.461 -11.297 1 80.31 199 TYR A CA 1
ATOM 1601 C C . TYR A 1 199 ? -16.812 11.078 -11.336 1 80.31 199 TYR A C 1
ATOM 1603 O O . TYR A 1 199 ? -16.297 10.648 -12.375 1 80.31 199 TYR A O 1
ATOM 1611 N N . THR A 1 200 ? -16.125 11.266 -10.211 1 86.94 200 THR A N 1
ATOM 1612 C CA . THR A 1 200 ? -14.703 11.016 -10.094 1 86.94 200 THR A CA 1
ATOM 1613 C C . THR A 1 200 ? -14.367 9.594 -10.539 1 86.94 200 THR A C 1
ATOM 1615 O O . THR A 1 200 ? -13.43 9.383 -11.312 1 86.94 200 THR A O 1
ATOM 1618 N N . ARG A 1 201 ? -15.148 8.688 -10.18 1 87.5 201 ARG A N 1
ATOM 1619 C CA . ARG A 1 201 ? -14.875 7.293 -10.5 1 87.5 201 ARG A CA 1
ATOM 1620 C C . ARG A 1 201 ? -14.898 7.062 -12 1 87.5 201 ARG A C 1
ATOM 1622 O O . ARG A 1 201 ? -14.094 6.289 -12.531 1 87.5 201 ARG A O 1
ATOM 1629 N N . ASN A 1 202 ? -15.797 7.711 -12.664 1 89.06 202 ASN A N 1
ATOM 1630 C CA . ASN A 1 202 ? -15.898 7.562 -14.109 1 89.06 202 ASN A CA 1
ATOM 1631 C C . ASN A 1 202 ? -14.672 8.133 -14.812 1 89.06 202 ASN A C 1
ATOM 1633 O O . ASN A 1 202 ? -14.219 7.586 -15.82 1 89.06 202 ASN A O 1
ATOM 1637 N N . ARG A 1 203 ? -14.219 9.18 -14.234 1 92.06 203 ARG A N 1
ATOM 1638 C CA . ARG A 1 203 ? -13.023 9.766 -14.828 1 92.06 203 ARG A CA 1
ATOM 1639 C C . ARG A 1 203 ? -11.828 8.82 -14.711 1 92.06 203 ARG A C 1
ATOM 1641 O O . ARG A 1 203 ? -11.047 8.68 -15.648 1 92.06 203 ARG A O 1
ATOM 1648 N N . PHE A 1 204 ? -11.711 8.164 -13.648 1 95 204 PHE A N 1
ATOM 1649 C CA . PHE A 1 204 ? -10.648 7.184 -13.477 1 95 204 PHE A CA 1
ATOM 1650 C C . PHE A 1 204 ? -10.852 6 -14.414 1 95 204 PHE A C 1
ATOM 1652 O O . PHE A 1 204 ? -9.898 5.551 -15.062 1 95 204 PHE A O 1
ATOM 1659 N N . ARG A 1 205 ? -12.078 5.641 -14.484 1 93.06 205 ARG A N 1
ATOM 1660 C CA . ARG A 1 205 ? -12.438 4.469 -15.281 1 93.06 205 ARG A CA 1
ATOM 1661 C C . ARG A 1 205 ? -12.172 4.715 -16.766 1 93.06 205 ARG A C 1
ATOM 1663 O O . ARG A 1 205 ? -11.656 3.842 -17.453 1 93.06 205 ARG A O 1
ATOM 1670 N N . HIS A 1 206 ? -12.391 5.895 -17.219 1 93.25 206 HIS A N 1
ATOM 1671 C CA . HIS A 1 206 ? -12.375 6.184 -18.641 1 93.25 206 HIS A CA 1
ATOM 1672 C C . HIS A 1 206 ? -11.016 6.703 -19.094 1 93.25 206 HIS A C 1
ATOM 1674 O O . HIS A 1 206 ? -10.602 6.473 -20.234 1 93.25 206 HIS A O 1
ATOM 1680 N N . HIS A 1 207 ? -10.344 7.328 -18.172 1 93.88 207 HIS A N 1
ATOM 1681 C CA . HIS A 1 207 ? -9.195 8.07 -18.656 1 93.88 207 HIS A CA 1
ATOM 1682 C C . HIS A 1 207 ? -7.898 7.547 -18.031 1 93.88 207 HIS A C 1
ATOM 1684 O O . HIS A 1 207 ? -6.824 7.691 -18.625 1 93.88 207 HIS A O 1
ATOM 1690 N N . ILE A 1 208 ? -7.891 6.91 -16.953 1 95.75 208 ILE A N 1
ATOM 1691 C CA . ILE A 1 208 ? -6.66 6.52 -16.281 1 95.75 208 ILE A CA 1
ATOM 1692 C C . ILE A 1 208 ? -6.477 5.004 -16.375 1 95.75 208 ILE A C 1
ATOM 1694 O O . ILE A 1 208 ? -5.418 4.531 -16.797 1 95.75 208 ILE A O 1
ATOM 1698 N N . VAL A 1 209 ? -7.48 4.262 -16.094 1 96.06 209 VAL A N 1
ATOM 1699 C CA . VAL A 1 209 ? -7.418 2.809 -16.016 1 96.06 209 VAL A CA 1
ATOM 1700 C C . VAL A 1 209 ? -6.992 2.234 -17.359 1 96.06 209 VAL A C 1
ATOM 1702 O O . VAL A 1 209 ? -6.105 1.381 -17.438 1 96.06 209 VAL A O 1
ATOM 1705 N N . PRO A 1 210 ? -7.574 2.762 -18.484 1 95.94 210 PRO A N 1
ATOM 1706 C CA . PRO A 1 210 ? -7.18 2.205 -19.781 1 95.94 210 PRO A CA 1
ATOM 1707 C C . PRO A 1 210 ? -5.695 2.406 -20.078 1 95.94 210 PRO A C 1
ATOM 1709 O O . PRO A 1 210 ? -5.07 1.555 -20.719 1 95.94 210 PRO A O 1
ATOM 1712 N N . LEU A 1 211 ? -5.137 3.463 -19.609 1 95.81 211 LEU A N 1
ATOM 1713 C CA . LEU A 1 211 ? -3.719 3.729 -19.828 1 95.81 211 LEU A CA 1
ATOM 1714 C C . LEU A 1 211 ? -2.857 2.73 -19.062 1 95.81 211 LEU A C 1
ATOM 1716 O O . LEU A 1 211 ? -1.84 2.26 -19.578 1 95.81 211 LEU A O 1
ATOM 1720 N N . LEU A 1 212 ? -3.254 2.395 -17.891 1 97.06 212 LEU A N 1
ATOM 1721 C CA . LEU A 1 212 ? -2.518 1.423 -17.094 1 97.06 212 LEU A CA 1
ATOM 1722 C C . LEU A 1 212 ? -2.629 0.026 -17.688 1 97.06 212 LEU A C 1
ATOM 1724 O O . LEU A 1 212 ? -1.649 -0.722 -17.719 1 97.06 212 LEU A O 1
ATOM 1728 N N . LYS A 1 213 ? -3.801 -0.276 -18.156 1 96.06 213 LYS A N 1
ATOM 1729 C CA . LYS A 1 213 ? -4.023 -1.587 -18.75 1 96.06 213 LYS A CA 1
ATOM 1730 C C . LYS A 1 213 ? -3.191 -1.757 -20.016 1 96.06 213 LYS A C 1
ATOM 1732 O O . LYS A 1 213 ? -2.773 -2.869 -20.344 1 96.06 213 LYS A O 1
ATOM 1737 N N . LYS A 1 214 ? -2.994 -0.69 -20.719 1 95.25 214 LYS A N 1
ATOM 1738 C CA . LYS A 1 214 ? -2.148 -0.724 -21.906 1 95.25 214 LYS A CA 1
ATOM 1739 C C . LYS A 1 214 ? -0.708 -1.079 -21.547 1 95.25 214 LYS A C 1
ATOM 1741 O O . LYS A 1 214 ? -0.017 -1.748 -22.328 1 95.25 214 LYS A O 1
ATOM 1746 N N . GLU A 1 215 ? -0.272 -0.648 -20.391 1 94.69 215 GLU A N 1
ATOM 1747 C CA . GLU A 1 215 ? 1.079 -0.954 -19.922 1 94.69 215 GLU A CA 1
ATOM 1748 C C . GLU A 1 215 ? 1.188 -2.402 -19.453 1 94.69 215 GLU A C 1
ATOM 1750 O O . GLU A 1 215 ? 2.227 -3.041 -19.641 1 94.69 215 GLU A O 1
ATOM 1755 N N . ASN A 1 216 ? 0.154 -2.85 -18.812 1 95.31 216 ASN A N 1
ATOM 1756 C CA . ASN A 1 216 ? 0.102 -4.215 -18.297 1 95.31 216 ASN A CA 1
ATOM 1757 C C . ASN A 1 216 ? -1.337 -4.695 -18.125 1 95.31 216 ASN A C 1
ATOM 1759 O O . ASN A 1 216 ? -2.039 -4.246 -17.219 1 95.31 216 ASN A O 1
ATOM 1763 N N . VAL A 1 217 ? -1.724 -5.668 -18.859 1 94.44 217 VAL A N 1
ATOM 1764 C CA . VAL A 1 217 ? -3.102 -6.145 -18.891 1 94.44 217 VAL A CA 1
ATOM 1765 C C . VAL A 1 217 ? -3.484 -6.734 -17.547 1 94.44 217 VAL A C 1
ATOM 1767 O O . VAL A 1 217 ? -4.672 -6.84 -17.219 1 94.44 217 VAL A O 1
ATOM 1770 N N . HIS A 1 218 ? -2.543 -7.074 -16.672 1 94.12 218 HIS A N 1
ATOM 1771 C CA . HIS A 1 218 ? -2.811 -7.746 -15.414 1 94.12 218 HIS A CA 1
ATOM 1772 C C . HIS A 1 218 ? -2.871 -6.746 -14.258 1 94.12 218 HIS A C 1
ATOM 1774 O O . HIS A 1 218 ? -2.951 -7.141 -13.094 1 94.12 218 HIS A O 1
ATOM 1780 N N . VAL A 1 219 ? -2.902 -5.465 -14.523 1 96.81 219 VAL A N 1
ATOM 1781 C CA . VAL A 1 219 ? -2.799 -4.43 -13.5 1 96.81 219 VAL A CA 1
ATOM 1782 C C . VAL A 1 219 ? -3.969 -4.547 -12.531 1 96.81 219 VAL A C 1
ATOM 1784 O O . VAL A 1 219 ? -3.812 -4.312 -11.328 1 96.81 219 VAL A O 1
ATOM 1787 N N . SER A 1 220 ? -5.141 -4.887 -13.031 1 97.62 220 SER A N 1
ATOM 1788 C CA . SER A 1 220 ? -6.301 -5.023 -12.148 1 97.62 220 SER A CA 1
ATOM 1789 C C . SER A 1 220 ? -6.105 -6.156 -11.156 1 97.62 220 SER A C 1
ATOM 1791 O O . SER A 1 220 ? -6.43 -6.016 -9.969 1 97.62 220 SER A O 1
ATOM 1793 N N . SER A 1 221 ? -5.594 -7.246 -11.656 1 94.81 221 SER A N 1
ATOM 1794 C CA . SER A 1 221 ? -5.301 -8.367 -10.773 1 94.81 221 SER A CA 1
ATOM 1795 C C . SER A 1 221 ? -4.223 -8 -9.758 1 94.81 221 SER A C 1
ATOM 1797 O O . SER A 1 221 ? -4.277 -8.438 -8.602 1 94.81 221 SER A O 1
ATOM 1799 N N . HIS A 1 222 ? -3.262 -7.219 -10.18 1 94.69 222 HIS A N 1
ATOM 1800 C CA . HIS A 1 222 ? -2.227 -6.734 -9.273 1 94.69 222 HIS A CA 1
ATOM 1801 C C . HIS A 1 222 ? -2.826 -5.895 -8.148 1 94.69 222 HIS A C 1
ATOM 1803 O O . HIS A 1 222 ? -2.412 -6.012 -6.996 1 94.69 222 HIS A O 1
ATOM 1809 N N . ALA A 1 223 ? -3.773 -5.102 -8.531 1 97.06 223 ALA A N 1
ATOM 1810 C CA . ALA A 1 223 ? -4.422 -4.238 -7.543 1 97.06 223 ALA A CA 1
ATOM 1811 C C . ALA A 1 223 ? -5.145 -5.062 -6.484 1 97.06 223 ALA A C 1
ATOM 1813 O O . ALA A 1 223 ? -5.109 -4.727 -5.297 1 97.06 223 ALA A O 1
ATOM 1814 N N . VAL A 1 224 ? -5.777 -6.105 -6.906 1 96.31 224 VAL A N 1
ATOM 1815 C CA . VAL A 1 224 ? -6.5 -6.973 -5.98 1 96.31 224 VAL A CA 1
ATOM 1816 C C . VAL A 1 224 ? -5.516 -7.641 -5.023 1 96.31 224 VAL A C 1
ATOM 1818 O O . VAL A 1 224 ? -5.723 -7.633 -3.807 1 96.31 224 VAL A O 1
ATOM 1821 N N . HIS A 1 225 ? -4.477 -8.156 -5.605 1 92.62 225 HIS A N 1
ATOM 1822 C CA . HIS A 1 225 ? -3.463 -8.812 -4.793 1 92.62 225 HIS A CA 1
ATOM 1823 C C . HIS A 1 225 ? -2.83 -7.844 -3.803 1 92.62 225 HIS A C 1
ATOM 1825 O O . HIS A 1 225 ? -2.623 -8.188 -2.637 1 92.62 225 HIS A O 1
ATOM 1831 N N . PHE A 1 226 ? -2.541 -6.742 -4.234 1 94.94 226 PHE A N 1
ATOM 1832 C CA . PHE A 1 226 ? -1.952 -5.715 -3.385 1 94.94 226 PHE A CA 1
ATOM 1833 C C . PHE A 1 226 ? -2.879 -5.375 -2.223 1 94.94 226 PHE A C 1
ATOM 1835 O O . PHE A 1 226 ? -2.451 -5.355 -1.066 1 94.94 226 PHE A O 1
ATOM 1842 N N . ALA A 1 227 ? -4.109 -5.047 -2.562 1 96.56 227 ALA A N 1
ATOM 1843 C CA . ALA A 1 227 ? -5.09 -4.676 -1.546 1 96.56 227 ALA A CA 1
ATOM 1844 C C . ALA A 1 227 ? -5.234 -5.777 -0.497 1 96.56 227 ALA A C 1
ATOM 1846 O O . ALA A 1 227 ? -5.262 -5.496 0.704 1 96.56 227 ALA A O 1
ATOM 1847 N N . GLU A 1 228 ? -5.309 -6.984 -0.929 1 94.75 228 GLU A N 1
ATOM 1848 C CA . GLU A 1 228 ? -5.477 -8.109 -0.015 1 94.75 228 GLU A CA 1
ATOM 1849 C C . GLU A 1 228 ? -4.27 -8.25 0.908 1 94.75 228 GLU A C 1
ATOM 1851 O O . GLU A 1 228 ? -4.422 -8.5 2.105 1 94.75 228 GLU A O 1
ATOM 1856 N N . THR A 1 229 ? -3.082 -8.094 0.342 1 94.31 229 THR A N 1
ATOM 1857 C CA . THR A 1 229 ? -1.86 -8.164 1.137 1 94.31 229 THR A CA 1
ATOM 1858 C C . THR A 1 229 ? -1.821 -7.035 2.166 1 94.31 229 THR A C 1
ATOM 1860 O O . THR A 1 229 ? -1.479 -7.262 3.328 1 94.31 229 THR A O 1
ATOM 1863 N N . LEU A 1 230 ? -2.172 -5.91 1.703 1 96.69 230 LEU A N 1
ATOM 1864 C CA . LEU A 1 230 ? -2.193 -4.75 2.586 1 96.69 230 LEU A CA 1
ATOM 1865 C C . LEU A 1 230 ? -3.197 -4.945 3.715 1 96.69 230 LEU A C 1
ATOM 1867 O O . LEU A 1 230 ? -2.928 -4.578 4.859 1 96.69 230 LEU A O 1
ATOM 1871 N N . GLN A 1 231 ? -4.363 -5.5 3.375 1 96.56 231 GLN A N 1
ATOM 1872 C CA . GLN A 1 231 ? -5.391 -5.781 4.367 1 96.56 231 GLN A CA 1
ATOM 1873 C C . GLN A 1 231 ? -4.875 -6.738 5.438 1 96.56 231 GLN A C 1
ATOM 1875 O O . GLN A 1 231 ? -5.07 -6.5 6.633 1 96.56 231 GLN A O 1
ATOM 1880 N N . GLN A 1 232 ? -4.215 -7.734 5.035 1 95.56 232 GLN A N 1
ATOM 1881 C CA . GLN A 1 232 ? -3.682 -8.734 5.961 1 95.56 232 GLN A CA 1
ATOM 1882 C C . GLN A 1 232 ? -2.588 -8.133 6.84 1 95.56 232 GLN A C 1
ATOM 1884 O O . GLN A 1 232 ? -2.541 -8.398 8.047 1 95.56 232 GLN A O 1
ATOM 1889 N N . ASP A 1 233 ? -1.692 -7.355 6.254 1 97.38 233 ASP A N 1
ATOM 1890 C CA . ASP A 1 233 ? -0.638 -6.691 7.012 1 97.38 233 ASP A CA 1
ATOM 1891 C C . ASP A 1 233 ? -1.227 -5.75 8.062 1 97.38 233 ASP A C 1
ATOM 1893 O O . ASP A 1 233 ? -0.807 -5.766 9.219 1 97.38 233 ASP A O 1
ATOM 1897 N N . ASP A 1 234 ? -2.176 -4.934 7.605 1 96.88 234 ASP A N 1
ATOM 1898 C CA . ASP A 1 234 ? -2.768 -3.951 8.508 1 96.88 234 ASP A CA 1
ATOM 1899 C C . ASP A 1 234 ? -3.541 -4.633 9.633 1 96.88 234 ASP A C 1
ATOM 1901 O O . ASP A 1 234 ? -3.59 -4.129 10.758 1 96.88 234 ASP A O 1
ATOM 1905 N N . GLU A 1 235 ? -4.188 -5.754 9.336 1 96.25 235 GLU A N 1
ATOM 1906 C CA . GLU A 1 235 ? -4.91 -6.504 10.359 1 96.25 235 GLU A CA 1
ATOM 1907 C C . GLU A 1 235 ? -3.98 -6.93 11.492 1 96.25 235 GLU A C 1
ATOM 1909 O O . GLU A 1 235 ? -4.312 -6.773 12.664 1 96.25 235 GLU A O 1
ATOM 1914 N N . LEU A 1 236 ? -2.852 -7.457 11.133 1 97.69 236 LEU A N 1
ATOM 1915 C CA . LEU A 1 236 ? -1.889 -7.879 12.141 1 97.69 236 LEU A CA 1
ATOM 1916 C C . LEU A 1 236 ? -1.382 -6.684 12.945 1 97.69 236 LEU A C 1
ATOM 1918 O O . LEU A 1 236 ? -1.321 -6.738 14.172 1 97.69 236 LEU A O 1
ATOM 1922 N N . LEU A 1 237 ? -1.017 -5.625 12.281 1 98.06 237 LEU A N 1
ATOM 1923 C CA . LEU A 1 237 ? -0.479 -4.445 12.945 1 98.06 237 LEU A CA 1
ATOM 1924 C C . LEU A 1 237 ? -1.518 -3.822 13.875 1 98.06 237 LEU A C 1
ATOM 1926 O O . LEU A 1 237 ? -1.185 -3.371 14.969 1 98.06 237 LEU A O 1
ATOM 1930 N N . ASN A 1 238 ? -2.727 -3.811 13.414 1 96.5 238 ASN A N 1
ATOM 1931 C CA . ASN A 1 238 ? -3.797 -3.289 14.258 1 96.5 238 ASN A CA 1
ATOM 1932 C C . ASN A 1 238 ? -4.008 -4.156 15.492 1 96.5 238 ASN A C 1
ATOM 1934 O O . ASN A 1 238 ? -4.281 -3.645 16.578 1 96.5 238 ASN A O 1
ATOM 1938 N N . ARG A 1 239 ? -3.965 -5.434 15.305 1 96.94 239 ARG A N 1
ATOM 1939 C CA . ARG A 1 239 ? -4.09 -6.34 16.438 1 96.94 239 ARG A CA 1
ATOM 1940 C C . ARG A 1 239 ? -2.986 -6.09 17.469 1 96.94 239 ARG A C 1
ATOM 1942 O O . ARG A 1 239 ? -3.246 -6.059 18.672 1 96.94 239 ARG A O 1
ATOM 1949 N N . LEU A 1 240 ? -1.812 -5.918 17 1 97.38 240 LEU A N 1
ATOM 1950 C CA . LEU A 1 240 ? -0.684 -5.629 17.875 1 97.38 240 LEU A CA 1
ATOM 1951 C C . LEU A 1 240 ? -0.884 -4.301 18.594 1 97.38 240 LEU A C 1
ATOM 1953 O O . LEU A 1 240 ? -0.613 -4.191 19.797 1 97.38 240 LEU A O 1
ATOM 1957 N N . ALA A 1 241 ? -1.346 -3.34 17.875 1 97.56 241 ALA A N 1
ATOM 1958 C CA . ALA A 1 241 ? -1.592 -2.027 18.453 1 97.56 241 ALA A CA 1
ATOM 1959 C C . ALA A 1 241 ? -2.658 -2.107 19.547 1 97.56 241 ALA A C 1
ATOM 1961 O O . ALA A 1 241 ? -2.52 -1.49 20.609 1 97.56 241 ALA A O 1
ATOM 1962 N N . LEU A 1 242 ? -3.688 -2.848 19.266 1 96.62 242 LEU A N 1
ATOM 1963 C CA . LEU A 1 242 ? -4.773 -3.006 20.234 1 96.62 242 LEU A CA 1
ATOM 1964 C C . LEU A 1 242 ? -4.285 -3.699 21.5 1 96.62 242 LEU A C 1
ATOM 1966 O O . LEU A 1 242 ? -4.742 -3.381 22.594 1 96.62 242 LEU A O 1
ATOM 1970 N N . GLU A 1 243 ? -3.412 -4.633 21.328 1 96.81 243 GLU A N 1
ATOM 1971 C CA . GLU A 1 243 ? -2.836 -5.344 22.469 1 96.81 243 GLU A CA 1
ATOM 1972 C C . GLU A 1 243 ? -1.989 -4.414 23.328 1 96.81 243 GLU A C 1
ATOM 1974 O O . GLU A 1 243 ? -1.956 -4.559 24.562 1 96.81 243 GLU A O 1
ATOM 1979 N N . ARG A 1 244 ? -1.356 -3.457 22.734 1 97.19 244 ARG A N 1
ATOM 1980 C CA . ARG A 1 244 ? -0.452 -2.547 23.438 1 97.19 244 ARG A CA 1
ATOM 1981 C C . ARG A 1 244 ? -1.208 -1.349 24 1 97.19 244 ARG A C 1
ATOM 1983 O O . ARG A 1 244 ? -0.759 -0.721 24.969 1 97.19 244 ARG A O 1
ATOM 1990 N N . PHE A 1 245 ? -2.35 -1.074 23.484 1 96.94 245 PHE A N 1
ATOM 1991 C CA . PHE A 1 245 ? -3.105 0.151 23.719 1 96.94 245 PHE A CA 1
ATOM 1992 C C . PHE A 1 245 ? -3.375 0.349 25.203 1 96.94 245 PHE A C 1
ATOM 1994 O O . PHE A 1 245 ? -3.072 1.407 25.75 1 96.94 245 PHE A O 1
ATOM 2001 N N . PRO A 1 246 ? -3.805 -0.683 25.953 1 95.69 246 PRO A N 1
ATOM 2002 C CA . PRO A 1 246 ? -4.16 -0.471 27.359 1 95.69 246 PRO A CA 1
ATOM 2003 C C . PRO A 1 246 ? -2.941 -0.192 28.234 1 95.69 246 PRO A C 1
ATOM 2005 O O . PRO A 1 246 ? -3.08 0.348 29.328 1 95.69 246 PRO A O 1
ATOM 2008 N N . HIS A 1 247 ? -1.772 -0.503 27.719 1 96.19 247 HIS A N 1
ATOM 2009 C CA . HIS A 1 247 ? -0.555 -0.266 28.484 1 96.19 247 HIS A CA 1
ATOM 2010 C C . HIS A 1 247 ? -0.048 1.159 28.281 1 96.19 247 HIS A C 1
ATOM 2012 O O . HIS A 1 247 ? 0.732 1.662 29.094 1 96.19 247 HIS A O 1
ATOM 2018 N N . ILE A 1 248 ? -0.517 1.836 27.266 1 97.44 248 ILE A N 1
ATOM 2019 C CA . ILE A 1 248 ? 0.055 3.121 26.875 1 97.44 248 ILE A CA 1
ATOM 2020 C C . ILE A 1 248 ? -0.962 4.234 27.125 1 97.44 248 ILE A C 1
ATOM 2022 O O . ILE A 1 248 ? -0.589 5.359 27.453 1 97.44 248 ILE A O 1
ATOM 2026 N N . VAL A 1 249 ? -2.234 3.879 26.906 1 96.44 249 VAL A N 1
ATOM 2027 C CA . VAL A 1 249 ? -3.307 4.863 27 1 96.44 249 VAL A CA 1
ATOM 2028 C C . VAL A 1 249 ? -4.219 4.512 28.172 1 96.44 249 VAL A C 1
ATOM 2030 O O . VAL A 1 249 ? -4.574 3.346 28.359 1 96.44 249 VAL A O 1
ATOM 2033 N N . ASN A 1 250 ? -4.539 5.531 28.906 1 93.88 250 ASN A N 1
ATOM 2034 C CA . ASN A 1 250 ? -5.461 5.363 30.031 1 93.88 250 ASN A CA 1
ATOM 2035 C C . ASN A 1 250 ? -6.633 6.336 29.938 1 93.88 250 ASN A C 1
ATOM 2037 O O . ASN A 1 250 ? -6.461 7.488 29.547 1 93.88 250 ASN A O 1
ATOM 2041 N N . GLN A 1 251 ? -7.75 5.746 30.25 1 90.06 251 GLN A N 1
ATOM 2042 C CA . GLN A 1 251 ? -8.93 6.602 30.359 1 90.06 251 GLN A CA 1
ATOM 2043 C C . GLN A 1 251 ? -9.156 7.059 31.797 1 90.06 251 GLN A C 1
ATOM 2045 O O . GLN A 1 251 ? -9.305 6.234 32.688 1 90.06 251 GLN A O 1
ATOM 2050 N N . LYS A 1 252 ? -9.023 8.289 32.125 1 80.44 252 LYS A N 1
ATOM 2051 C CA . LYS A 1 252 ? -9.203 8.82 33.469 1 80.44 252 LYS A CA 1
ATOM 2052 C C . LYS A 1 252 ? -10.68 9.078 33.75 1 80.44 252 LYS A C 1
ATOM 2054 O O . LYS A 1 252 ? -11.164 8.758 34.844 1 80.44 252 LYS A O 1
ATOM 2059 N N . ASP A 1 253 ? -11.375 9.953 32.938 1 75.31 253 ASP A N 1
ATOM 2060 C CA . ASP A 1 253 ? -12.797 10.266 33.062 1 75.31 253 ASP A CA 1
ATOM 2061 C C . ASP A 1 253 ? -13.5 10.141 31.719 1 75.31 253 ASP A C 1
ATOM 2063 O O . ASP A 1 253 ? -12.875 9.812 30.703 1 75.31 253 ASP A O 1
ATOM 2067 N N . ASN A 1 254 ? -14.781 10.477 31.969 1 70.94 254 ASN A N 1
ATOM 2068 C CA . ASN A 1 254 ? -15.586 10.391 30.75 1 70.94 254 ASN A CA 1
ATOM 2069 C C . ASN A 1 254 ? -15.109 11.383 29.703 1 70.94 254 ASN A C 1
ATOM 2071 O O . ASN A 1 254 ? -15.133 12.594 29.922 1 70.94 254 ASN A O 1
ATOM 2075 N N . GLN A 1 255 ? -14.078 11.141 28.922 1 76.75 255 GLN A N 1
ATOM 2076 C CA . GLN A 1 255 ? -13.711 11.938 27.75 1 76.75 255 GLN A CA 1
ATOM 2077 C C . GLN A 1 255 ? -12.273 12.438 27.844 1 76.75 255 GLN A C 1
ATOM 2079 O O . GLN A 1 255 ? -11.883 13.375 27.156 1 76.75 255 GLN A O 1
ATOM 2084 N N . ILE A 1 256 ? -11.727 12.078 29.031 1 87.5 256 ILE A N 1
ATOM 2085 C CA . ILE A 1 256 ? -10.32 12.461 29.156 1 87.5 256 ILE A CA 1
ATOM 2086 C C . ILE A 1 256 ? -9.43 11.227 29 1 87.5 256 ILE A C 1
ATOM 2088 O O . ILE A 1 256 ? -9.625 10.227 29.688 1 87.5 256 ILE A O 1
ATOM 2092 N N . TYR A 1 257 ? -8.562 11.32 28.109 1 94.12 257 TYR A N 1
ATOM 2093 C CA . TYR A 1 257 ? -7.605 10.242 27.859 1 94.12 257 TYR A CA 1
ATOM 2094 C C . TYR A 1 257 ? -6.176 10.727 28.078 1 94.12 257 TYR A C 1
ATOM 2096 O O . TYR A 1 257 ? -5.867 11.898 27.828 1 94.12 257 TYR A O 1
ATOM 2104 N N . THR A 1 258 ? -5.383 9.852 28.656 1 94.44 258 THR A N 1
ATOM 2105 C CA . THR A 1 258 ? -3.965 10.156 28.812 1 94.44 258 THR A CA 1
ATOM 2106 C C . THR A 1 258 ? -3.105 9.156 28.047 1 94.44 258 THR A C 1
ATOM 2108 O O . THR A 1 258 ? -3.416 7.961 28.016 1 94.44 258 THR A O 1
ATOM 2111 N N . LEU A 1 259 ? -2.072 9.664 27.422 1 95.94 259 LEU A N 1
ATOM 2112 C CA . LEU A 1 259 ? -1.121 8.867 26.641 1 95.94 259 LEU A CA 1
ATOM 2113 C C . LEU A 1 259 ? 0.286 9 27.219 1 95.94 259 LEU A C 1
ATOM 2115 O O . LEU A 1 259 ? 0.796 10.109 27.375 1 95.94 259 LEU A O 1
ATOM 2119 N N . SER A 1 260 ? 0.883 7.922 27.672 1 95.31 260 SER A N 1
ATOM 2120 C CA . SER A 1 260 ? 2.252 7.926 28.172 1 95.31 260 SER A CA 1
ATOM 2121 C C . SER A 1 260 ? 3.26 8.078 27.047 1 95.31 260 SER A C 1
ATOM 2123 O O . SER A 1 260 ? 3.414 7.18 26.219 1 95.31 260 SER A O 1
ATOM 2125 N N . VAL A 1 261 ? 4.047 9.156 27.047 1 94.38 261 VAL A N 1
ATOM 2126 C CA . VAL A 1 261 ? 4.984 9.461 25.969 1 94.38 261 VAL A CA 1
ATOM 2127 C C . VAL A 1 261 ? 6.133 8.461 25.984 1 94.38 261 VAL A C 1
ATOM 2129 O O . VAL A 1 261 ? 6.465 7.867 24.953 1 94.38 261 VAL A O 1
ATOM 2132 N N . PRO A 1 262 ? 6.691 8.078 27.125 1 93.94 262 PRO A N 1
ATOM 2133 C CA . PRO A 1 262 ? 7.805 7.129 27.141 1 93.94 262 PRO A CA 1
ATOM 2134 C C . PRO A 1 262 ? 7.395 5.738 26.672 1 93.94 262 PRO A C 1
ATOM 2136 O O . PRO A 1 262 ? 8.164 5.074 25.969 1 93.94 262 PRO A O 1
ATOM 2139 N N . LEU A 1 263 ? 6.238 5.359 27.047 1 95.5 263 LEU A N 1
ATOM 2140 C CA . LEU A 1 263 ? 5.777 4.039 26.641 1 95.5 263 LEU A CA 1
ATOM 2141 C C . LEU A 1 263 ? 5.473 4.008 25.141 1 95.5 263 LEU A C 1
ATOM 2143 O O . LEU A 1 263 ? 5.746 3.014 24.469 1 95.5 263 LEU A O 1
ATOM 2147 N N . LEU A 1 264 ? 4.941 5.07 24.641 1 96.69 264 LEU A N 1
ATOM 2148 C CA . LEU A 1 264 ? 4.66 5.156 23.203 1 96.69 264 LEU A CA 1
ATOM 2149 C C . LEU A 1 264 ? 5.953 5.129 22.406 1 96.69 264 LEU A C 1
ATOM 2151 O O . LEU A 1 264 ? 6.027 4.469 21.359 1 96.69 264 LEU A O 1
ATOM 2155 N N . GLN A 1 265 ? 6.957 5.801 22.891 1 94 265 GLN A N 1
ATOM 2156 C CA . GLN A 1 265 ? 8.219 5.941 22.172 1 94 265 GLN A CA 1
ATOM 2157 C C . GLN A 1 265 ? 8.953 4.605 22.094 1 94 265 GLN A C 1
ATOM 2159 O O . GLN A 1 265 ? 9.797 4.406 21.203 1 94 265 GLN A O 1
ATOM 2164 N N . LYS A 1 266 ? 8.602 3.707 22.953 1 95.31 266 LYS A N 1
ATOM 2165 C CA . LYS A 1 266 ? 9.234 2.389 22.938 1 95.31 266 LYS A CA 1
ATOM 2166 C C . LYS A 1 266 ? 8.664 1.52 21.828 1 95.31 266 LYS A C 1
ATOM 2168 O O . LYS A 1 266 ? 9.297 0.554 21.391 1 95.31 266 LYS A O 1
ATOM 2173 N N . GLU A 1 267 ? 7.539 1.896 21.406 1 96.5 267 GLU A N 1
ATOM 2174 C CA . GLU A 1 267 ? 6.906 1.133 20.328 1 96.5 267 GLU A CA 1
ATOM 2175 C C . GLU A 1 267 ? 7.43 1.567 18.969 1 96.5 267 GLU A C 1
ATOM 2177 O O . GLU A 1 267 ? 7.801 2.727 18.781 1 96.5 267 GLU A O 1
ATOM 2182 N N . PRO A 1 268 ? 7.492 0.569 18 1 96 268 PRO A N 1
ATOM 2183 C CA . PRO A 1 268 ? 7.816 0.976 16.625 1 96 268 PRO A CA 1
ATOM 2184 C C . PRO A 1 268 ? 6.84 2.014 16.078 1 96 268 PRO A C 1
ATOM 2186 O O . PRO A 1 268 ? 5.664 2.016 16.438 1 96 268 PRO A O 1
ATOM 2189 N N . VAL A 1 269 ? 7.297 2.844 15.156 1 94.06 269 VAL A N 1
ATOM 2190 C CA . VAL A 1 269 ? 6.531 3.967 14.633 1 94.06 269 VAL A CA 1
ATOM 2191 C C . VAL A 1 269 ? 5.219 3.461 14.031 1 94.06 269 VAL A C 1
ATOM 2193 O O . VAL A 1 269 ? 4.184 4.125 14.133 1 94.06 269 VAL A O 1
ATOM 2196 N N . ALA A 1 270 ? 5.242 2.273 13.375 1 96.06 270 ALA A N 1
ATOM 2197 C CA . ALA A 1 270 ? 4.039 1.678 12.797 1 96.06 270 ALA A CA 1
ATOM 2198 C C . ALA A 1 270 ? 2.953 1.497 13.859 1 96.06 270 ALA A C 1
ATOM 2200 O O . ALA A 1 270 ? 1.776 1.755 13.594 1 96.06 270 ALA A O 1
ATOM 2201 N N . LEU A 1 271 ? 3.352 1.124 15.031 1 97.5 271 LEU A N 1
ATOM 2202 C CA . LEU A 1 271 ? 2.396 0.896 16.109 1 97.5 271 LEU A CA 1
ATOM 2203 C C . LEU A 1 271 ? 2.016 2.211 16.781 1 97.5 271 LEU A C 1
ATOM 2205 O O . LEU A 1 271 ? 0.874 2.381 17.219 1 97.5 271 LEU A O 1
ATOM 2209 N N . GLN A 1 272 ? 3.018 3.135 16.891 1 96.44 272 GLN A N 1
ATOM 2210 C CA . GLN A 1 272 ? 2.707 4.441 17.469 1 96.44 272 GLN A CA 1
ATOM 2211 C C . GLN A 1 272 ? 1.534 5.094 16.734 1 96.44 272 GLN A C 1
ATOM 2213 O O . GLN A 1 272 ? 0.582 5.555 17.359 1 96.44 272 GLN A O 1
ATOM 2218 N N . ARG A 1 273 ? 1.634 5.09 15.5 1 93.81 273 ARG A N 1
ATOM 2219 C CA . ARG A 1 273 ? 0.604 5.707 14.664 1 93.81 273 ARG A CA 1
ATOM 2220 C C . ARG A 1 273 ? -0.75 5.039 14.891 1 93.81 273 ARG A C 1
ATOM 2222 O O . ARG A 1 273 ? -1.766 5.723 15.039 1 93.81 273 ARG A O 1
ATOM 2229 N N . ARG A 1 274 ? -0.792 3.742 14.883 1 94.81 274 ARG A N 1
ATOM 2230 C CA . ARG A 1 274 ? -2.041 3 15.016 1 94.81 274 ARG A CA 1
ATOM 2231 C C . ARG A 1 274 ? -2.629 3.166 16.406 1 94.81 274 ARG A C 1
ATOM 2233 O O . ARG A 1 274 ? -3.85 3.24 16.578 1 94.81 274 ARG A O 1
ATOM 2240 N N . ILE A 1 275 ? -1.796 3.25 17.453 1 96.19 275 ILE A N 1
ATOM 2241 C CA . ILE A 1 275 ? -2.25 3.471 18.812 1 96.19 275 ILE A CA 1
ATOM 2242 C C . ILE A 1 275 ? -2.941 4.828 18.922 1 96.19 275 ILE A C 1
ATOM 2244 O O . ILE A 1 275 ? -4.012 4.945 19.516 1 96.19 275 ILE A O 1
ATOM 2248 N N . ILE A 1 276 ? -2.34 5.781 18.266 1 94.56 276 ILE A N 1
ATOM 2249 C CA . ILE A 1 276 ? -2.916 7.121 18.281 1 94.56 276 ILE A CA 1
ATOM 2250 C C . ILE A 1 276 ? -4.246 7.117 17.531 1 94.56 276 ILE A C 1
ATOM 2252 O O . ILE A 1 276 ? -5.215 7.742 17.969 1 94.56 276 ILE A O 1
ATOM 2256 N N . LEU A 1 277 ? -4.301 6.43 16.453 1 91.12 277 LEU A N 1
ATOM 2257 C CA . LEU A 1 277 ? -5.531 6.355 15.672 1 91.12 277 LEU A CA 1
ATOM 2258 C C . LEU A 1 277 ? -6.637 5.668 16.469 1 91.12 277 LEU A C 1
ATOM 2260 O O . LEU A 1 277 ? -7.797 6.074 16.406 1 91.12 277 LEU A O 1
ATOM 2264 N N . ILE A 1 278 ? -6.285 4.602 17.156 1 92.12 278 ILE A N 1
ATOM 2265 C CA . ILE A 1 278 ? -7.242 3.916 18.016 1 92.12 278 ILE A CA 1
ATOM 2266 C C . ILE A 1 278 ? -7.762 4.879 19.078 1 92.12 278 ILE A C 1
ATOM 2268 O O . ILE A 1 278 ? -8.969 4.945 19.328 1 92.12 278 ILE A O 1
ATOM 2272 N N . LEU A 1 279 ? -6.855 5.648 19.641 1 92.56 279 LEU A N 1
ATOM 2273 C CA . LEU A 1 279 ? -7.215 6.637 20.656 1 92.56 279 LEU A CA 1
ATOM 2274 C C . LEU A 1 279 ? -8.195 7.66 20.094 1 92.56 279 LEU A C 1
ATOM 2276 O O . LEU A 1 279 ? -9.203 7.977 20.734 1 92.56 279 LEU A O 1
ATOM 2280 N N . LEU A 1 280 ? -7.891 8.117 18.938 1 89.94 280 LEU A N 1
ATOM 2281 C CA . LEU A 1 280 ? -8.75 9.109 18.297 1 89.94 280 LEU A CA 1
ATOM 2282 C C . LEU A 1 280 ? -10.133 8.531 18.016 1 89.94 280 LEU A C 1
ATOM 2284 O O . LEU A 1 280 ? -11.133 9.242 18.078 1 89.94 280 LEU A O 1
ATOM 2288 N N . ASN A 1 281 ? -10.148 7.297 17.625 1 86.88 281 ASN A N 1
ATOM 2289 C CA . ASN A 1 281 ? -11.438 6.645 17.406 1 86.88 281 ASN A CA 1
ATOM 2290 C C . ASN A 1 281 ? -12.273 6.617 18.688 1 86.88 281 ASN A C 1
ATOM 2292 O O . ASN A 1 281 ? -13.492 6.742 18.625 1 86.88 281 ASN A O 1
ATOM 2296 N N . TYR A 1 282 ? -11.641 6.414 19.766 1 86 282 TYR A N 1
ATOM 2297 C CA . TYR A 1 282 ? -12.328 6.422 21.047 1 86 282 TYR A CA 1
ATOM 2298 C C . TYR A 1 282 ? -12.82 7.82 21.391 1 86 282 TYR A C 1
ATOM 2300 O O . TYR A 1 282 ? -13.93 7.988 21.891 1 86 282 TYR A O 1
ATOM 2308 N N . ILE A 1 283 ? -11.992 8.719 21.094 1 86.44 283 ILE A N 1
ATOM 2309 C CA . ILE A 1 283 ? -12.289 10.102 21.438 1 86.44 283 ILE A CA 1
ATOM 2310 C C . ILE A 1 283 ? -13.445 10.617 20.578 1 86.44 283 ILE A C 1
ATOM 2312 O O . ILE A 1 283 ? -14.352 11.273 21.094 1 86.44 283 ILE A O 1
ATOM 2316 N N . TYR A 1 284 ? -13.383 10.289 19.297 1 82.19 284 TYR A N 1
ATOM 2317 C CA . TYR A 1 284 ? -14.359 10.859 18.375 1 82.19 284 TYR A CA 1
ATOM 2318 C C . TYR A 1 284 ? -15.484 9.867 18.094 1 82.19 284 TYR A C 1
ATOM 2320 O O . TYR A 1 284 ? -16.328 10.102 17.219 1 82.19 284 TYR A O 1
ATOM 2328 N N . ASN A 1 285 ? -15.625 8.891 18.781 1 72.5 285 ASN A N 1
ATOM 2329 C CA . ASN A 1 285 ? -16.672 7.879 18.703 1 72.5 285 ASN A CA 1
ATOM 2330 C C . ASN A 1 285 ? -16.875 7.391 17.266 1 72.5 285 ASN A C 1
ATOM 2332 O O . ASN A 1 285 ? -18 7.367 16.766 1 72.5 285 ASN A O 1
ATOM 2336 N N . ASN A 1 286 ? -15.836 7.082 16.703 1 62.34 286 ASN A N 1
ATOM 2337 C CA . ASN A 1 286 ? -15.805 6.426 15.391 1 62.34 286 ASN A CA 1
ATOM 2338 C C . ASN A 1 286 ? -16.359 7.328 14.297 1 62.34 286 ASN A C 1
ATOM 2340 O O . ASN A 1 286 ? -16.922 6.844 13.312 1 62.34 286 ASN A O 1
ATOM 2344 N N . SER A 1 287 ? -16.453 8.578 14.664 1 53.34 287 SER A N 1
ATOM 2345 C CA . SER A 1 287 ? -16.875 9.461 13.578 1 53.34 287 SER A CA 1
ATOM 2346 C C . SER A 1 287 ? -15.828 9.5 12.469 1 53.34 287 SER A C 1
ATOM 2348 O O . SER A 1 287 ? -14.641 9.297 12.711 1 53.34 287 SER A O 1
ATOM 2350 N N . ASN A 1 288 ? -16.203 9.133 11.258 1 52.81 288 ASN A N 1
ATOM 2351 C CA . ASN A 1 288 ? -15.391 9.125 10.055 1 52.81 288 ASN A CA 1
ATOM 2352 C C . ASN A 1 288 ? -14.547 10.391 9.938 1 52.81 288 ASN A C 1
ATOM 2354 O O . ASN A 1 288 ? -15.062 11.453 9.562 1 52.81 288 ASN A O 1
ATOM 2358 N N . PHE A 1 289 ? -13.602 10.461 10.781 1 53.66 289 PHE A N 1
ATOM 2359 C CA . PHE A 1 289 ? -12.828 11.68 10.602 1 53.66 289 PHE A CA 1
ATOM 2360 C C . PHE A 1 289 ? -11.805 11.508 9.484 1 53.66 289 PHE A C 1
ATOM 2362 O O . PHE A 1 289 ? -11.047 10.539 9.461 1 53.66 289 PHE A O 1
ATOM 2369 N N . THR A 1 290 ? -12.023 12.266 8.414 1 56.44 290 THR A N 1
ATOM 2370 C CA . THR A 1 290 ? -11.219 12.312 7.199 1 56.44 290 THR A CA 1
ATOM 2371 C C . THR A 1 290 ? -9.797 12.781 7.516 1 56.44 290 THR A C 1
ATOM 2373 O O . THR A 1 290 ? -8.867 12.492 6.762 1 56.44 290 THR A O 1
ATOM 2376 N N . GLN A 1 291 ? -9.648 13.367 8.797 1 63.59 291 GLN A N 1
ATOM 2377 C CA . GLN A 1 291 ? -8.352 13.992 9.047 1 63.59 291 GLN A CA 1
ATOM 2378 C C . GLN A 1 291 ? -7.539 13.195 10.062 1 63.59 291 GLN A C 1
ATOM 2380 O O . GLN A 1 291 ? -6.715 13.766 10.781 1 63.59 291 GLN A O 1
ATOM 2385 N N . GLY A 1 292 ? -7.82 11.977 10.109 1 69.62 292 GLY A N 1
ATOM 2386 C CA . GLY A 1 292 ? -7.195 11.156 11.133 1 69.62 292 GLY A CA 1
ATOM 2387 C C . GLY A 1 292 ? -5.68 11.125 11.031 1 69.62 292 GLY A C 1
ATOM 2388 O O . GLY A 1 292 ? -4.98 11.242 12.039 1 69.62 292 GLY A O 1
ATOM 2389 N N . LEU A 1 293 ? -5.219 11.242 9.883 1 72.31 293 LEU A N 1
ATOM 2390 C CA . LEU A 1 293 ? -3.779 11.094 9.688 1 72.31 293 LEU A CA 1
ATOM 2391 C C . LEU A 1 293 ? -3.041 12.375 10.047 1 72.31 293 LEU A C 1
ATOM 2393 O O . LEU A 1 293 ? -1.96 12.336 10.633 1 72.31 293 LEU A O 1
ATOM 2397 N N . THR A 1 294 ? -3.641 13.414 9.602 1 76.12 294 THR A N 1
ATOM 2398 C CA . THR A 1 294 ? -3.033 14.695 9.945 1 76.12 294 THR A CA 1
ATOM 2399 C C . THR A 1 294 ? -2.982 14.883 11.453 1 76.12 294 THR A C 1
ATOM 2401 O O . THR A 1 294 ? -1.974 15.336 12 1 76.12 294 THR A O 1
ATOM 2404 N N . MET A 1 295 ? -4.047 14.484 12.039 1 84.81 295 MET A N 1
ATOM 2405 C CA . MET A 1 295 ? -4.098 14.562 13.492 1 84.81 295 MET A CA 1
ATOM 2406 C C . MET A 1 295 ? -3.064 13.641 14.125 1 84.81 295 MET A C 1
ATOM 2408 O O . MET A 1 295 ? -2.367 14.023 15.062 1 84.81 295 MET A O 1
ATOM 2412 N N . ALA A 1 296 ? -2.996 12.508 13.562 1 87.62 296 ALA A N 1
ATOM 2413 C CA . ALA A 1 296 ? -2.059 11.531 14.094 1 87.62 296 ALA A CA 1
ATOM 2414 C C . ALA A 1 296 ? -0.62 12.023 13.992 1 87.62 296 ALA A C 1
ATOM 2416 O O . ALA A 1 296 ? 0.176 11.844 14.914 1 87.62 296 ALA A O 1
ATOM 2417 N N . SER A 1 297 ? -0.325 12.625 12.891 1 83.81 297 SER A N 1
ATOM 2418 C CA . SER A 1 297 ? 1.021 13.148 12.688 1 83.81 297 SER A CA 1
ATOM 2419 C C . SER A 1 297 ? 1.337 14.266 13.672 1 83.81 297 SER A C 1
ATOM 2421 O O . SER A 1 297 ? 2.453 14.344 14.188 1 83.81 297 SER A O 1
ATOM 2423 N N . SER A 1 298 ? 0.368 15.086 13.914 1 85.94 298 SER A N 1
ATOM 2424 C CA . SER A 1 298 ? 0.549 16.188 14.867 1 85.94 298 SER A CA 1
ATOM 2425 C C . SER A 1 298 ? 0.771 15.656 16.281 1 85.94 298 SER A C 1
ATOM 2427 O O . SER A 1 298 ? 1.619 16.172 17.016 1 85.94 298 SER A O 1
ATOM 2429 N N . ILE A 1 299 ? 0.037 14.703 16.578 1 90.56 299 ILE A N 1
ATOM 2430 C CA . ILE A 1 299 ? 0.148 14.117 17.906 1 90.56 299 ILE A CA 1
ATOM 2431 C C . ILE A 1 299 ? 1.489 13.398 18.047 1 90.56 299 ILE A C 1
ATOM 2433 O O . ILE A 1 299 ? 2.137 13.484 19.094 1 90.56 299 ILE A O 1
ATOM 2437 N N . LEU A 1 300 ? 1.883 12.734 17 1 89.88 300 LEU A N 1
ATOM 2438 C CA . LEU A 1 300 ? 3.17 12.047 17.016 1 89.88 300 LEU A CA 1
ATOM 2439 C C . LEU A 1 300 ? 4.312 13.039 17.219 1 89.88 300 LEU A C 1
ATOM 2441 O O . LEU A 1 300 ? 5.266 12.742 17.953 1 89.88 300 LEU A O 1
ATOM 2445 N N . ASN A 1 301 ? 4.164 14.117 16.578 1 84.75 301 ASN A N 1
ATOM 2446 C CA . ASN A 1 301 ? 5.176 15.148 16.734 1 84.75 301 ASN A CA 1
ATOM 2447 C C . ASN A 1 301 ? 5.211 15.688 18.156 1 84.75 301 ASN A C 1
ATOM 2449 O O . ASN A 1 301 ? 6.277 16.016 18.688 1 84.75 301 ASN A O 1
ATOM 2453 N N . LEU A 1 302 ? 4.047 15.789 18.703 1 87 302 LEU A N 1
ATOM 2454 C CA . LEU A 1 302 ? 3.924 16.219 20.094 1 87 302 LEU A CA 1
ATOM 2455 C C . LEU A 1 302 ? 4.652 15.266 21.031 1 87 302 LEU A C 1
ATOM 2457 O O . LEU A 1 302 ? 5.195 15.688 22.062 1 87 302 LEU A O 1
ATOM 2461 N N . CYS A 1 303 ? 4.754 14.055 20.656 1 89.81 303 CYS A N 1
ATOM 2462 C CA . CYS A 1 303 ? 5.289 13.008 21.516 1 89.81 303 CYS A CA 1
ATOM 2463 C C . CYS A 1 303 ? 6.785 12.828 21.281 1 89.81 303 CYS A C 1
ATOM 2465 O O . CYS A 1 303 ? 7.438 12.055 21.984 1 89.81 303 CYS A O 1
ATOM 2467 N N . LYS A 1 304 ? 7.355 13.422 20.266 1 82.69 304 LYS A N 1
ATOM 2468 C CA . LYS A 1 304 ? 8.766 13.242 19.938 1 82.69 304 LYS A CA 1
ATOM 2469 C C . LYS A 1 304 ? 9.664 13.898 20.984 1 82.69 304 LYS A C 1
ATOM 2471 O O . LYS A 1 304 ? 10.797 13.469 21.203 1 82.69 304 LYS A O 1
ATOM 2476 N N . SER A 1 305 ? 9.195 15.016 21.5 1 72.31 305 SER A N 1
ATOM 2477 C CA . SER A 1 305 ? 10 15.703 22.5 1 72.31 305 SER A CA 1
ATOM 2478 C C . SER A 1 305 ? 9.297 15.703 23.859 1 72.31 305 SER A C 1
ATOM 2480 O O . SER A 1 305 ? 8.07 15.609 23.938 1 72.31 305 SER A O 1
ATOM 2482 N N . THR A 1 306 ? 10.055 15.547 24.812 1 65.94 306 THR A N 1
ATOM 2483 C CA . THR A 1 306 ? 9.5 15.609 26.172 1 65.94 306 THR A CA 1
ATOM 2484 C C . THR A 1 306 ? 9.805 16.953 26.812 1 65.94 306 THR A C 1
ATOM 2486 O O . THR A 1 306 ? 9.484 17.172 27.984 1 65.94 306 THR A O 1
ATOM 2489 N N . ASP A 1 307 ? 10.344 17.672 25.922 1 65.88 307 ASP A N 1
ATOM 2490 C CA . ASP A 1 307 ? 10.766 18.906 26.562 1 65.88 307 ASP A CA 1
ATOM 2491 C C . ASP A 1 307 ? 9.633 19.938 26.578 1 65.88 307 ASP A C 1
ATOM 2493 O O . ASP A 1 307 ? 9.172 20.359 25.516 1 65.88 307 ASP A O 1
ATOM 2497 N N . GLY A 1 308 ? 9.242 20.281 27.688 1 67.19 308 GLY A N 1
ATOM 2498 C CA . GLY A 1 308 ? 8.328 21.391 27.953 1 67.19 308 GLY A CA 1
ATOM 2499 C C . GLY A 1 308 ? 6.883 21.047 27.625 1 67.19 308 GLY A C 1
ATOM 2500 O O . GLY A 1 308 ? 6.5 19.875 27.609 1 67.19 308 GLY A O 1
ATOM 2501 N N . SER A 1 309 ? 5.996 22.062 27.734 1 74.31 309 SER A N 1
ATOM 2502 C CA . SER A 1 309 ? 4.57 21.938 27.453 1 74.31 309 SER A CA 1
ATOM 2503 C C . SER A 1 309 ? 4.254 22.359 26.016 1 74.31 309 SER A C 1
ATOM 2505 O O . SER A 1 309 ? 4.875 23.297 25.484 1 74.31 309 SER A O 1
ATOM 2507 N N . ALA A 1 310 ? 3.613 21.438 25.25 1 81.88 310 ALA A N 1
ATOM 2508 C CA . ALA A 1 310 ? 3.145 21.734 23.906 1 81.88 310 ALA A CA 1
ATOM 2509 C C . ALA A 1 310 ? 1.707 21.266 23.703 1 81.88 310 ALA A C 1
ATOM 2511 O O . ALA A 1 310 ? 1.242 20.359 24.391 1 81.88 310 ALA A O 1
ATOM 2512 N N . LYS A 1 311 ? 0.977 22.047 22.922 1 86.19 311 LYS A N 1
ATOM 2513 C CA . LYS A 1 311 ? -0.429 21.703 22.719 1 86.19 311 LYS A CA 1
ATOM 2514 C C . LYS A 1 311 ? -0.771 21.625 21.234 1 86.19 311 LYS A C 1
ATOM 2516 O O . LYS A 1 311 ? -0.133 22.281 20.406 1 86.19 311 LYS A O 1
ATOM 2521 N N . VAL A 1 312 ? -1.665 20.688 20.922 1 87.94 312 VAL A N 1
ATOM 2522 C CA . VAL A 1 312 ? -2.234 20.578 19.594 1 87.94 312 VAL A CA 1
ATOM 2523 C C . VAL A 1 312 ? -3.758 20.656 19.672 1 87.94 312 VAL A C 1
ATOM 2525 O O . VAL A 1 312 ? -4.379 19.953 20.469 1 87.94 312 VAL A O 1
ATOM 2528 N N . ASP A 1 313 ? -4.371 21.531 18.875 1 87 313 ASP A N 1
ATOM 2529 C CA . ASP A 1 313 ? -5.828 21.641 18.797 1 87 313 ASP A CA 1
ATOM 2530 C C . ASP A 1 313 ? -6.402 20.625 17.812 1 87 313 ASP A C 1
ATOM 2532 O O . ASP A 1 313 ? -6.02 20.609 16.641 1 87 313 ASP A O 1
ATOM 2536 N N . LEU A 1 314 ? -7.258 19.891 18.344 1 86.56 314 LEU A N 1
ATOM 2537 C CA . LEU A 1 314 ? -7.926 18.891 17.5 1 86.56 314 LEU A CA 1
ATOM 2538 C C . LEU A 1 314 ? -9.367 19.312 17.219 1 86.56 314 LEU A C 1
ATOM 2540 O O . LEU A 1 314 ? -9.906 20.203 17.875 1 86.56 314 LEU A O 1
ATOM 2544 N N . PRO A 1 315 ? -9.93 18.703 16.203 1 81.25 315 PRO A N 1
ATOM 2545 C CA . PRO A 1 315 ? -11.312 19.062 15.883 1 81.25 315 PRO A CA 1
ATOM 2546 C C . PRO A 1 315 ? -12.273 18.781 17.031 1 81.25 315 PRO A C 1
ATOM 2548 O O . PRO A 1 315 ? -11.977 17.969 17.922 1 81.25 315 PRO A O 1
ATOM 2551 N N . GLU A 1 316 ? -13.414 19.516 17.078 1 79.75 316 GLU A N 1
ATOM 2552 C CA . GLU A 1 316 ? -14.492 19.359 18.047 1 79.75 316 GLU A CA 1
ATOM 2553 C C . GLU A 1 316 ? -14.047 19.781 19.438 1 79.75 316 GLU A C 1
ATOM 2555 O O . GLU A 1 316 ? -14.359 19.109 20.422 1 79.75 316 GLU A O 1
ATOM 2560 N N . GLN A 1 317 ? -13.141 20.734 19.5 1 80.75 317 GLN A N 1
ATOM 2561 C CA . GLN A 1 317 ? -12.703 21.406 20.719 1 80.75 317 GLN A CA 1
ATOM 2562 C C . GLN A 1 317 ? -11.938 20.438 21.641 1 80.75 317 GLN A C 1
ATOM 2564 O O . GLN A 1 317 ? -12.102 20.484 22.859 1 80.75 317 GLN A O 1
ATOM 2569 N N . ILE A 1 318 ? -11.32 19.578 21.047 1 87.44 318 ILE A N 1
ATOM 2570 C CA . ILE A 1 318 ? -10.453 18.672 21.812 1 87.44 318 ILE A CA 1
ATOM 2571 C C . ILE A 1 318 ? -9.016 19.172 21.75 1 87.44 318 ILE A C 1
ATOM 2573 O O . ILE A 1 318 ? -8.555 19.625 20.703 1 87.44 318 ILE A O 1
ATOM 2577 N N . ILE A 1 319 ? -8.406 19.141 22.938 1 88.44 319 ILE A N 1
ATOM 2578 C CA . ILE A 1 319 ? -7.016 19.578 22.984 1 88.44 319 ILE A CA 1
ATOM 2579 C C . ILE A 1 319 ? -6.129 18.422 23.438 1 88.44 319 ILE A C 1
ATOM 2581 O O . ILE A 1 319 ? -6.492 17.672 24.344 1 88.44 319 ILE A O 1
ATOM 2585 N N . ALA A 1 320 ? -5.043 18.25 22.75 1 92.56 320 ALA A N 1
ATOM 2586 C CA . ALA A 1 320 ? -3.963 17.375 23.203 1 92.56 320 ALA A CA 1
ATOM 2587 C C . ALA A 1 320 ? -2.832 18.172 23.844 1 92.56 320 ALA A C 1
ATOM 2589 O O . ALA A 1 320 ? -2.145 18.938 23.156 1 92.56 320 ALA A O 1
ATOM 2590 N N . ASN A 1 321 ? -2.705 18 25.125 1 88.94 321 ASN A N 1
ATOM 2591 C CA . ASN A 1 321 ? -1.723 18.766 25.891 1 88.94 321 ASN A CA 1
ATOM 2592 C C . ASN A 1 321 ? -0.632 17.859 26.453 1 88.94 321 ASN A C 1
ATOM 2594 O O . ASN A 1 321 ? -0.92 16.953 27.234 1 88.94 321 ASN A O 1
ATOM 2598 N N . ARG A 1 322 ? 0.546 18.125 25.969 1 90.94 322 ARG A N 1
ATOM 2599 C CA . ARG A 1 322 ? 1.659 17.375 26.547 1 90.94 322 ARG A CA 1
ATOM 2600 C C . ARG A 1 322 ? 2.129 18 27.859 1 90.94 322 ARG A C 1
ATOM 2602 O O . ARG A 1 322 ? 2.465 19.188 27.891 1 90.94 322 ARG A O 1
ATOM 2609 N N . LYS A 1 323 ? 2.008 17.281 28.891 1 80.5 323 LYS A N 1
ATOM 2610 C CA . LYS A 1 323 ? 2.529 17.641 30.203 1 80.5 323 LYS A CA 1
ATOM 2611 C C . LYS A 1 323 ? 3.602 16.641 30.656 1 80.5 323 LYS A C 1
ATOM 2613 O O . LYS A 1 323 ? 3.289 15.609 31.25 1 80.5 323 LYS A O 1
ATOM 2618 N N . TYR A 1 324 ? 4.781 17 30.344 1 79.75 324 TYR A N 1
ATOM 2619 C CA . TYR A 1 324 ? 5.926 16.156 30.672 1 79.75 324 TYR A CA 1
ATOM 2620 C C . TYR A 1 324 ? 5.855 14.828 29.938 1 79.75 324 TYR A C 1
ATOM 2622 O O . TYR A 1 324 ? 5.922 14.797 28.703 1 79.75 324 TYR A O 1
ATOM 2630 N N . ASP A 1 325 ? 5.523 13.781 30.75 1 87.75 325 ASP A N 1
ATOM 2631 C CA . ASP A 1 325 ? 5.66 12.453 30.156 1 87.75 325 ASP A CA 1
ATOM 2632 C C . ASP A 1 325 ? 4.312 11.922 29.688 1 87.75 325 ASP A C 1
ATOM 2634 O O . ASP A 1 325 ? 4.188 10.742 29.344 1 87.75 325 ASP A O 1
ATOM 2638 N N . GLU A 1 326 ? 3.361 12.93 29.672 1 92.06 326 GLU A N 1
ATOM 2639 C CA . GLU A 1 326 ? 2.035 12.477 29.25 1 92.06 326 GLU A CA 1
ATOM 2640 C C . GLU A 1 326 ? 1.37 13.492 28.328 1 92.06 326 GLU A C 1
ATOM 2642 O O . GLU A 1 326 ? 1.625 14.695 28.438 1 92.06 326 GLU A O 1
ATOM 2647 N N . VAL A 1 327 ? 0.625 12.953 27.438 1 94.44 327 VAL A N 1
ATOM 2648 C CA . VAL A 1 327 ? -0.268 13.797 26.641 1 94.44 327 VAL A CA 1
ATOM 2649 C C . VAL A 1 327 ? -1.71 13.594 27.109 1 94.44 327 VAL A C 1
ATOM 2651 O O . VAL A 1 327 ? -2.207 12.469 27.141 1 94.44 327 VAL A O 1
ATOM 2654 N N . VAL A 1 328 ? -2.338 14.664 27.484 1 91.81 328 VAL A N 1
ATOM 2655 C CA . VAL A 1 328 ? -3.711 14.609 27.969 1 91.81 328 VAL A CA 1
ATOM 2656 C C . VAL A 1 328 ? -4.668 15.109 26.891 1 91.81 328 VAL A C 1
ATOM 2658 O O . VAL A 1 328 ? -4.449 16.172 26.312 1 91.81 328 VAL A O 1
ATOM 2661 N N . PHE A 1 329 ? -5.656 14.25 26.594 1 93.44 329 PHE A N 1
ATOM 2662 C CA . PHE A 1 329 ? -6.707 14.617 25.656 1 93.44 329 PHE A CA 1
ATOM 2663 C C . PHE A 1 329 ? -7.988 14.992 26.391 1 93.44 329 PHE A C 1
ATOM 2665 O O . PHE A 1 329 ? -8.555 14.18 27.109 1 93.44 329 PHE A O 1
ATOM 2672 N N . GLU A 1 330 ? -8.398 16.172 26.172 1 88.06 330 GLU A N 1
ATOM 2673 C CA . GLU A 1 330 ? -9.57 16.625 26.906 1 88.06 330 GLU A CA 1
ATOM 2674 C C . GLU A 1 330 ? -10.406 17.594 26.047 1 88.06 330 GLU A C 1
ATOM 2676 O O . GLU A 1 330 ? -9.875 18.281 25.188 1 88.06 330 GLU A O 1
ATOM 2681 N N . LYS A 1 331 ? -11.695 17.312 26.047 1 82.25 331 LYS A N 1
ATOM 2682 C CA . LYS A 1 331 ? -12.602 18.25 25.391 1 82.25 331 LYS A CA 1
ATOM 2683 C C . LYS A 1 331 ? -12.617 19.594 26.109 1 82.25 331 LYS A C 1
ATOM 2685 O O . LYS A 1 331 ? -12.641 19.641 27.344 1 82.25 331 LYS A O 1
ATOM 2690 N N . LEU A 1 332 ? -12.391 20.375 25.203 1 62.81 332 LEU A N 1
ATOM 2691 C CA . LEU A 1 332 ? -12.5 21.703 25.797 1 62.81 332 LEU A CA 1
ATOM 2692 C C . LEU A 1 332 ? -13.914 21.953 26.297 1 62.81 332 LEU A C 1
ATOM 2694 O O . LEU A 1 332 ? -14.883 21.766 25.562 1 62.81 332 LEU A O 1
ATOM 2698 N N . SER A 1 333 ? -14.414 21.047 27.172 1 51.66 333 SER A N 1
ATOM 2699 C CA . SER A 1 333 ? -15.734 21.359 27.703 1 51.66 333 SER A CA 1
ATOM 2700 C C . SER A 1 333 ? -16.234 22.703 27.188 1 51.66 333 SER A C 1
ATOM 2702 O O . SER A 1 333 ? -15.445 23.609 26.891 1 51.66 333 SER A O 1
ATOM 2704 N N . GLU A 1 334 ? -17.328 22.453 26.25 1 42.94 334 GLU A N 1
ATOM 2705 C CA . GLU A 1 334 ? -18.031 23.734 26.156 1 42.94 334 GLU A CA 1
ATOM 2706 C C . GLU A 1 334 ? -17.719 24.625 27.359 1 42.94 334 GLU A C 1
ATOM 2708 O O . GLU A 1 334 ? -18.203 24.375 28.469 1 42.94 334 GLU A O 1
ATOM 2713 N N . LYS A 1 335 ? -16.594 24.516 27.594 1 41 335 LYS A N 1
ATOM 2714 C CA . LYS A 1 335 ? -16.609 25.672 28.484 1 41 335 LYS A CA 1
ATOM 2715 C C . LYS A 1 335 ? -17.844 26.547 28.219 1 41 335 LYS A C 1
ATOM 2717 O O . LYS A 1 335 ? -18.203 26.766 27.062 1 41 335 LYS A O 1
ATOM 2722 N N . ILE A 1 336 ? -18.875 26.172 28.812 1 34 336 ILE A N 1
ATOM 2723 C CA . ILE A 1 336 ? -19.875 27.234 28.844 1 34 336 ILE A CA 1
ATOM 2724 C C . ILE A 1 336 ? -19.359 28.453 28.094 1 34 336 ILE A C 1
ATOM 2726 O O . ILE A 1 336 ? -18.266 28.953 28.375 1 34 336 ILE A O 1
ATOM 2730 N N . ASN A 1 337 ? -19.406 28.422 26.609 1 34.56 337 ASN A N 1
ATOM 2731 C CA . ASN A 1 337 ? -19.453 29.844 26.328 1 34.56 337 ASN A CA 1
ATOM 2732 C C . ASN A 1 337 ? -19.453 30.672 27.609 1 34.56 337 ASN A C 1
ATOM 2734 O O . ASN A 1 337 ? -20.453 30.75 28.312 1 34.56 337 ASN A O 1
ATOM 2738 N N . VAL A 1 338 ? -18.5 30.359 28.266 1 34.09 338 VAL A N 1
ATOM 2739 C CA . VAL A 1 338 ? -18.391 31.516 29.156 1 34.09 338 VAL A CA 1
ATOM 2740 C C . VAL A 1 338 ? -18.922 32.75 28.453 1 34.09 338 VAL A C 1
ATOM 2742 O O . VAL A 1 338 ? -18.344 33.219 27.469 1 34.09 338 VAL A O 1
ATOM 2745 N N . ASN A 1 339 ? -20.031 32.562 27.719 1 34.75 339 ASN A N 1
ATOM 2746 C CA . ASN A 1 339 ? -20.594 33.906 27.609 1 34.75 339 ASN A CA 1
ATOM 2747 C C . ASN A 1 339 ? -19.656 34.969 28.234 1 34.75 339 ASN A C 1
ATOM 2749 O O . ASN A 1 339 ? -19.047 34.719 29.266 1 34.75 339 ASN A O 1
ATOM 2753 N N . ASP A 1 340 ? -18.781 35.594 27.344 1 40.88 340 ASP A N 1
ATOM 2754 C CA . ASP A 1 340 ? -18.406 36.875 27.906 1 40.88 340 ASP A CA 1
ATOM 2755 C C . ASP A 1 340 ? -19.141 37.125 29.234 1 40.88 340 ASP A C 1
ATOM 2757 O O . ASP A 1 340 ? -20.219 37.75 29.234 1 40.88 340 ASP A O 1
ATOM 2761 N N . ASN A 1 341 ? -19.438 36.188 29.734 1 47.47 341 ASN A N 1
ATOM 2762 C CA . ASN A 1 341 ? -20.141 36.219 31.016 1 47.47 341 ASN A CA 1
ATOM 2763 C C . ASN A 1 341 ? -19.672 37.406 31.859 1 47.47 341 ASN A C 1
ATOM 2765 O O . ASN A 1 341 ? -18.781 37.281 32.688 1 47.47 341 ASN A O 1
ATOM 2769 N N . ILE A 1 342 ? -19.531 38.156 31.047 1 59.41 342 ILE A N 1
ATOM 2770 C CA . ILE A 1 342 ? -19.5 39.469 31.719 1 59.41 342 ILE A CA 1
ATOM 2771 C C . ILE A 1 342 ? -20.625 39.531 32.75 1 59.41 342 ILE A C 1
ATOM 2773 O O . ILE A 1 342 ? -21.812 39.406 32.375 1 59.41 342 ILE A O 1
ATOM 2777 N N . GLN A 1 343 ? -20.312 39.156 33.719 1 72.81 343 GLN A N 1
ATOM 2778 C CA . GLN A 1 343 ? -21.266 39.344 34.812 1 72.81 343 GLN A CA 1
ATOM 2779 C C . GLN A 1 343 ? -21.125 40.719 35.438 1 72.81 343 GLN A C 1
ATOM 2781 O O . GLN A 1 343 ? -20.031 41.125 35.844 1 72.81 343 GLN A O 1
ATOM 2786 N N . GLN A 1 344 ? -22.141 41.375 35.156 1 80.81 344 GLN A N 1
ATOM 2787 C CA . GLN A 1 344 ? -22.125 42.625 35.875 1 80.81 344 GLN A CA 1
ATOM 2788 C C . GLN A 1 344 ? -22.062 42.438 37.375 1 80.81 344 GLN A C 1
ATOM 2790 O O . GLN A 1 344 ? -22.781 41.594 37.906 1 80.81 344 GLN A O 1
ATOM 2795 N N . VAL A 1 345 ? -21.109 42.969 37.844 1 85.44 345 VAL A N 1
ATOM 2796 C CA . VAL A 1 345 ? -20.984 42.875 39.312 1 85.44 345 VAL A CA 1
ATOM 2797 C C . VAL A 1 345 ? -22.125 43.656 39.969 1 85.44 345 VAL A C 1
ATOM 2799 O O . VAL A 1 345 ? -22.344 44.812 39.688 1 85.44 345 VAL A O 1
ATOM 2802 N N . VAL A 1 346 ? -22.891 42.938 40.75 1 81.31 346 VAL A N 1
ATOM 2803 C CA . VAL A 1 346 ? -23.875 43.625 41.594 1 81.31 346 VAL A CA 1
ATOM 2804 C C . VAL A 1 346 ? -23.234 44.062 42.906 1 81.31 346 VAL A C 1
ATOM 2806 O O . VAL A 1 346 ? -22.656 43.25 43.625 1 81.31 346 VAL A O 1
ATOM 2809 N N . MET A 1 347 ? -23.375 45.344 43.125 1 81.19 347 MET A N 1
ATOM 2810 C CA . MET A 1 347 ? -22.75 45.906 44.312 1 81.19 347 MET A CA 1
ATOM 2811 C C . MET A 1 347 ? -23.438 45.406 45.594 1 81.19 347 MET A C 1
ATOM 2813 O O . MET A 1 347 ? -24.625 45.062 45.562 1 81.19 347 MET A O 1
ATOM 2817 N N . ASN A 1 348 ? -22.672 45.188 46.594 1 82.88 348 ASN A N 1
ATOM 2818 C CA . ASN A 1 348 ? -23.109 44.875 47.938 1 82.88 348 ASN A CA 1
ATOM 2819 C C . ASN A 1 348 ? -23.656 43.438 48.031 1 82.88 348 ASN A C 1
ATOM 2821 O O . ASN A 1 348 ? -24.531 43.156 48.844 1 82.88 348 ASN A O 1
ATOM 2825 N N . GLN A 1 349 ? -23.234 42.625 47.125 1 83.94 349 GLN A N 1
ATOM 2826 C CA . GLN A 1 349 ? -23.578 41.188 47.156 1 83.94 349 GLN A CA 1
ATOM 2827 C C . GLN A 1 349 ? -22.344 40.344 46.875 1 83.94 349 GLN A C 1
ATOM 2829 O O . GLN A 1 349 ? -21.438 40.75 46.156 1 83.94 349 GLN A O 1
ATOM 2834 N N . TRP A 1 350 ? -22.328 39.188 47.5 1 82.5 350 TRP A N 1
ATOM 2835 C CA . TRP A 1 350 ? -21.266 38.25 47.219 1 82.5 350 TRP A CA 1
ATOM 2836 C C . TRP A 1 350 ? -21.5 37.531 45.906 1 82.5 350 TRP A C 1
ATOM 2838 O O . TRP A 1 350 ? -22.625 37.156 45.562 1 82.5 350 TRP A O 1
ATOM 2848 N N . ILE A 1 351 ? -20.516 37.469 45.156 1 81.62 351 ILE A N 1
ATOM 2849 C CA . ILE A 1 351 ? -20.562 36.75 43.906 1 81.62 351 ILE A CA 1
ATOM 2850 C C . ILE A 1 351 ? -19.641 35.531 43.969 1 81.62 351 ILE A C 1
ATOM 2852 O O . ILE A 1 351 ? -18.484 35.625 44.375 1 81.62 351 ILE A O 1
ATOM 2856 N N . GLN A 1 352 ? -20.141 34.438 43.625 1 80.44 352 GLN A N 1
ATOM 2857 C CA . GLN A 1 352 ? -19.344 33.219 43.562 1 80.44 352 GLN A CA 1
ATOM 2858 C C . GLN A 1 352 ? -18.812 32.969 42.156 1 80.44 352 GLN A C 1
ATOM 2860 O O . GLN A 1 352 ? -19.578 32.969 41.188 1 80.44 352 GLN A O 1
ATOM 2865 N N . LEU A 1 353 ? -17.531 32.844 42.125 1 75.94 353 LEU A N 1
ATOM 2866 C CA . LEU A 1 353 ? -16.891 32.594 40.844 1 75.94 353 LEU A CA 1
ATOM 2867 C C . LEU A 1 353 ? -16.562 31.109 40.656 1 75.94 353 LEU A C 1
ATOM 2869 O O . LEU A 1 353 ? -16.578 30.344 41.625 1 75.94 353 LEU A O 1
ATOM 2873 N N . GLN A 1 354 ? -16.312 30.75 39.5 1 66.75 354 GLN A N 1
ATOM 2874 C CA . GLN A 1 354 ? -16.172 29.359 39.125 1 66.75 354 GLN A CA 1
ATOM 2875 C C . GLN A 1 354 ? -14.898 28.75 39.719 1 66.75 354 GLN A C 1
ATOM 2877 O O . GLN A 1 354 ? -14.836 27.547 40 1 66.75 354 GLN A O 1
ATOM 2882 N N . ASN A 1 355 ? -13.906 29.531 40.094 1 65.88 355 ASN A N 1
ATOM 2883 C CA . ASN A 1 355 ? -12.641 28.984 40.594 1 65.88 355 ASN A CA 1
ATOM 2884 C C . ASN A 1 355 ? -12.641 28.859 42.125 1 65.88 355 ASN A C 1
ATOM 2886 O O . ASN A 1 355 ? -11.578 28.734 42.719 1 65.88 355 ASN A O 1
ATOM 2890 N N . GLY A 1 356 ? -13.836 28.938 42.625 1 73.31 356 GLY A N 1
ATOM 2891 C CA . GLY A 1 356 ? -13.93 28.797 44.062 1 73.31 356 GLY A CA 1
ATOM 2892 C C . GLY A 1 356 ? -13.68 30.094 44.812 1 73.31 356 GLY A C 1
ATOM 2893 O O . GLY A 1 356 ? -13.688 30.125 46.062 1 73.31 356 GLY A O 1
ATOM 2894 N N . ILE A 1 357 ? -13.43 31.031 44.125 1 76.81 357 ILE A N 1
ATOM 2895 C CA . ILE A 1 357 ? -13.219 32.344 44.75 1 76.81 357 ILE A CA 1
ATOM 2896 C C . ILE A 1 357 ? -14.547 33.062 44.844 1 76.81 357 ILE A C 1
ATOM 2898 O O . ILE A 1 357 ? -15.383 33 43.938 1 76.81 357 ILE A O 1
ATOM 2902 N N . ARG A 1 358 ? -14.836 33.562 46 1 83.62 358 ARG A N 1
ATOM 2903 C CA . ARG A 1 358 ? -15.969 34.469 46.125 1 83.62 358 ARG A CA 1
ATOM 2904 C C . ARG A 1 358 ? -15.508 35.906 46.219 1 83.62 358 ARG A C 1
ATOM 2906 O O . ARG A 1 358 ? -14.461 36.188 46.812 1 83.62 358 ARG A O 1
ATOM 2913 N N . LEU A 1 359 ? -16.266 36.781 45.531 1 83.81 359 LEU A N 1
ATOM 2914 C CA . LEU A 1 359 ? -15.922 38.188 45.469 1 83.81 359 LEU A CA 1
ATOM 2915 C C . LEU A 1 359 ? -17.062 39.062 46 1 83.81 359 LEU A C 1
ATOM 2917 O O . LEU A 1 359 ? -18.234 38.75 45.781 1 83.81 359 LEU A O 1
ATOM 2921 N N . TYR A 1 360 ? -16.703 40.031 46.812 1 87.19 360 TYR A N 1
ATOM 2922 C CA . TYR A 1 360 ? -17.641 41.031 47.312 1 87.19 360 TYR A CA 1
ATOM 2923 C C . TYR A 1 360 ? -17.156 42.438 46.969 1 87.19 360 TYR A C 1
ATOM 2925 O O . TYR A 1 360 ? -16 42.781 47.219 1 87.19 360 TYR A O 1
ATOM 2933 N N . ILE A 1 361 ? -18.031 43.188 46.312 1 87.81 361 ILE A N 1
ATOM 2934 C CA . ILE A 1 361 ? -17.75 44.594 46.062 1 87.81 361 ILE A CA 1
ATOM 2935 C C . ILE A 1 361 ? -18.891 45.438 46.594 1 87.81 361 ILE A C 1
ATOM 2937 O O . ILE A 1 361 ? -20.062 45.188 46.312 1 87.81 361 ILE A O 1
ATOM 2941 N N . GLY A 1 362 ? -18.578 46.344 47.375 1 86.94 362 GLY A N 1
ATOM 2942 C CA . GLY A 1 362 ? -19.594 47.219 47.969 1 86.94 362 GLY A CA 1
ATOM 2943 C C . GLY A 1 362 ? -19.031 48.5 48.5 1 86.94 362 GLY A C 1
ATOM 2944 O O . GLY A 1 362 ? -17.844 48.781 48.312 1 86.94 362 GLY A O 1
ATOM 2945 N N . GLU A 1 363 ? -19.938 49.344 49.062 1 83.81 363 GLU A N 1
ATOM 2946 C CA . GLU A 1 363 ? -19.531 50.594 49.688 1 83.81 363 GLU A CA 1
ATOM 2947 C C . GLU A 1 363 ? -18.766 50.344 50.969 1 83.81 363 GLU A C 1
ATOM 2949 O O . GLU A 1 363 ? -19.172 49.5 51.781 1 83.81 363 GLU A O 1
ATOM 2954 N N . ALA A 1 364 ? -17.625 50.875 51 1 81 364 ALA A N 1
ATOM 2955 C CA . ALA A 1 364 ? -16.734 50.688 52.125 1 81 364 ALA A CA 1
ATOM 2956 C C . ALA A 1 364 ? -17.453 51 53.438 1 81 364 ALA A C 1
ATOM 2958 O O . ALA A 1 364 ? -17.141 50.438 54.5 1 81 364 ALA A O 1
ATOM 2959 N N . SER A 1 365 ? -18.453 51.969 53.438 1 75.81 365 SER A N 1
ATOM 2960 C CA . SER A 1 365 ? -19.156 52.375 54.625 1 75.81 365 SER A CA 1
ATOM 2961 C C . SER A 1 365 ? -20.172 51.344 55.094 1 75.81 365 SER A C 1
ATOM 2963 O O . SER A 1 365 ? -20.562 51.312 56.25 1 75.81 365 SER A O 1
ATOM 2965 N N . LYS A 1 366 ? -20.594 50.375 54.219 1 70.62 366 LYS A N 1
ATOM 2966 C CA . LYS A 1 366 ? -21.656 49.438 54.531 1 70.62 366 LYS A CA 1
ATOM 2967 C C . LYS A 1 366 ? -21.094 48.062 54.906 1 70.62 366 LYS A C 1
ATOM 2969 O O . LYS A 1 366 ? -21.844 47.125 55.188 1 70.62 366 LYS A O 1
ATOM 2974 N N . VAL A 1 367 ? -19.906 47.812 54.656 1 62.09 367 VAL A N 1
ATOM 2975 C CA . VAL A 1 367 ? -19.375 46.469 54.844 1 62.09 367 VAL A CA 1
ATOM 2976 C C . VAL A 1 367 ? -19.281 46.156 56.344 1 62.09 367 VAL A C 1
ATOM 2978 O O . VAL A 1 367 ? -18.625 46.844 57.094 1 62.09 367 VAL A O 1
ATOM 2981 N N . VAL A 1 368 ? -20.234 45.438 56.906 1 55.41 368 VAL A N 1
ATOM 2982 C CA . VAL A 1 368 ? -20.344 45.062 58.312 1 55.41 368 VAL A CA 1
ATOM 2983 C C . VAL A 1 368 ? -19.344 43.938 58.625 1 55.41 368 VAL A C 1
ATOM 2985 O O . VAL A 1 368 ? -19 43.719 59.781 1 55.41 368 VAL A O 1
ATOM 2988 N N . HIS A 1 369 ? -19.25 42.812 57.812 1 54.47 369 HIS A N 1
ATOM 2989 C CA . HIS A 1 369 ? -18.656 41.594 58.344 1 54.47 369 HIS A CA 1
ATOM 2990 C C . HIS A 1 369 ? -17.172 41.5 57.969 1 54.47 369 HIS A C 1
ATOM 2992 O O . HIS A 1 369 ? -16.766 41.906 56.906 1 54.47 369 HIS A O 1
ATOM 2998 N N . THR A 1 370 ? -16.312 41.25 59 1 54.19 370 THR A N 1
ATOM 2999 C CA . THR A 1 370 ? -14.875 41.031 59 1 54.19 370 THR A CA 1
ATOM 3000 C C . THR A 1 370 ? -14.5 39.844 58.125 1 54.19 370 THR A C 1
ATOM 3002 O O . THR A 1 370 ? -15.117 38.781 58.219 1 54.19 370 THR A O 1
ATOM 3005 N N . PRO A 1 371 ? -13.656 40.125 57.094 1 55.59 371 PRO A N 1
ATOM 3006 C CA . PRO A 1 371 ? -13.188 39.031 56.219 1 55.59 371 PRO A CA 1
ATOM 3007 C C . PRO A 1 371 ? -12.68 37.812 57 1 55.59 371 PRO A C 1
ATOM 3009 O O . PRO A 1 371 ? -12.18 37.969 58.094 1 55.59 371 PRO A O 1
ATOM 3012 N N . GLU A 1 372 ? -13.156 36.656 56.844 1 57.81 372 GLU A N 1
ATOM 3013 C CA . GLU A 1 372 ? -12.617 35.438 57.438 1 57.81 372 GLU A CA 1
ATOM 3014 C C . GLU A 1 372 ? -11.148 35.25 57.062 1 57.81 372 GLU A C 1
ATOM 3016 O O . GLU A 1 372 ? -10.609 35.969 56.219 1 57.81 372 GLU A O 1
ATOM 3021 N N . ASN A 1 373 ? -10.383 34.375 57.781 1 61.41 373 ASN A N 1
ATOM 3022 C CA . ASN A 1 373 ? -8.953 34.062 57.75 1 61.41 373 ASN A CA 1
ATOM 3023 C C . ASN A 1 373 ? -8.438 33.938 56.312 1 61.41 373 ASN A C 1
ATOM 3025 O O . ASN A 1 373 ? -7.289 34.281 56.031 1 61.41 373 ASN A O 1
ATOM 3029 N N . ASN A 1 374 ? -9.25 33.625 55.312 1 71.94 374 ASN A N 1
ATOM 3030 C CA . ASN A 1 374 ? -8.703 33.375 54 1 71.94 374 ASN A CA 1
ATOM 3031 C C . ASN A 1 374 ? -9.195 34.406 52.969 1 71.94 374 ASN A C 1
ATOM 3033 O O . ASN A 1 374 ? -9.422 34.062 51.812 1 71.94 374 ASN A O 1
ATOM 3037 N N . SER A 1 375 ? -9.297 35.688 53.469 1 80.19 375 SER A N 1
ATOM 3038 C CA . SER A 1 375 ? -9.812 36.719 52.562 1 80.19 375 SER A CA 1
ATOM 3039 C C . SER A 1 375 ? -8.836 37.906 52.438 1 80.19 375 SER A C 1
ATOM 3041 O O . SER A 1 375 ? -8.094 38.188 53.375 1 80.19 375 SER A O 1
ATOM 3043 N N . THR A 1 376 ? -8.656 38.438 51.281 1 86.44 376 THR A N 1
ATOM 3044 C CA . THR A 1 376 ? -7.898 39.656 51.031 1 86.44 376 THR A CA 1
ATOM 3045 C C . THR A 1 376 ? -8.836 40.812 50.688 1 86.44 376 THR A C 1
ATOM 3047 O O . THR A 1 376 ? -9.758 40.656 49.875 1 86.44 376 THR A O 1
ATOM 3050 N N . THR A 1 377 ? -8.609 41.938 51.375 1 87.31 377 THR A N 1
ATOM 3051 C CA . THR A 1 377 ? -9.469 43.094 51.156 1 87.31 377 THR A CA 1
ATOM 3052 C C . THR A 1 377 ? -8.711 44.219 50.438 1 87.31 377 THR A C 1
ATOM 3054 O O . THR A 1 377 ? -7.562 44.5 50.75 1 87.31 377 THR A O 1
ATOM 3057 N N . TYR A 1 378 ? -9.352 44.75 49.438 1 90.12 378 TYR A N 1
ATOM 3058 C CA . TYR A 1 378 ? -8.82 45.875 48.688 1 90.12 378 TYR A CA 1
ATOM 3059 C C . TYR A 1 378 ? -9.789 47.062 48.719 1 90.12 378 TYR A C 1
ATOM 3061 O O . TYR A 1 378 ? -11 46.875 48.844 1 90.12 378 TYR A O 1
ATOM 3069 N N . TYR A 1 379 ? -9.227 48.281 48.656 1 90.69 379 TYR A N 1
ATOM 3070 C CA . TYR A 1 379 ? -10.016 49.5 48.625 1 90.69 379 TYR A CA 1
ATOM 3071 C C . TYR A 1 379 ? -9.742 50.312 47.375 1 90.69 379 TYR A C 1
ATOM 3073 O O . TYR A 1 379 ? -8.641 50.25 46.844 1 90.69 379 TYR A O 1
ATOM 3081 N N . PHE A 1 380 ? -10.812 50.938 46.875 1 90.31 380 PHE A N 1
ATOM 3082 C CA . PHE A 1 380 ? -10.602 51.812 45.719 1 90.31 380 PHE A CA 1
ATOM 3083 C C . PHE A 1 380 ? -11.609 52.938 45.719 1 90.31 380 PHE A C 1
ATOM 3085 O O . PHE A 1 380 ? -12.625 52.875 46.406 1 90.31 380 PHE A O 1
ATOM 3092 N N . SER A 1 381 ? -11.258 54.031 44.938 1 91.44 381 SER A N 1
ATOM 3093 C CA . SER A 1 381 ? -12.109 55.219 44.812 1 91.44 381 SER A CA 1
ATOM 3094 C C . SER A 1 381 ? -12.977 55.125 43.562 1 91.44 381 SER A C 1
ATOM 3096 O O . SER A 1 381 ? -12.5 54.75 42.5 1 91.44 381 SER A O 1
ATOM 3098 N N . SER A 1 382 ? -14.211 55.531 43.719 1 86.81 382 SER A N 1
ATOM 3099 C CA . SER A 1 382 ? -15.141 55.562 42.594 1 86.81 382 SER A CA 1
ATOM 3100 C C . SER A 1 382 ? -14.703 56.562 41.531 1 86.81 382 SER A C 1
ATOM 3102 O O . SER A 1 382 ? -15.125 56.469 40.375 1 86.81 382 SER A O 1
ATOM 3104 N N . GLU A 1 383 ? -13.836 57.438 41.938 1 87.19 383 GLU A N 1
ATOM 3105 C CA . GLU A 1 383 ? -13.375 58.469 41 1 87.19 383 GLU A CA 1
ATOM 3106 C C . GLU A 1 383 ? -12.398 57.875 39.969 1 87.19 383 GLU A C 1
ATOM 3108 O O . GLU A 1 383 ? -12.273 58.406 38.875 1 87.19 383 GLU A O 1
ATOM 3113 N N . LEU A 1 384 ? -11.781 56.781 40.312 1 85.88 384 LEU A N 1
ATOM 3114 C CA . LEU A 1 384 ? -10.703 56.25 39.5 1 85.88 384 LEU A CA 1
ATOM 3115 C C . LEU A 1 384 ? -11.219 55.125 38.594 1 85.88 384 LEU A C 1
ATOM 3117 O O . LEU A 1 384 ? -10.539 54.719 37.656 1 85.88 384 LEU A O 1
ATOM 3121 N N . ILE A 1 385 ? -12.367 54.625 38.875 1 86.81 385 ILE A N 1
ATOM 3122 C CA . ILE A 1 385 ? -12.859 53.406 38.188 1 86.81 385 ILE A CA 1
ATOM 3123 C C . ILE A 1 385 ? -14.242 53.688 37.594 1 86.81 385 ILE A C 1
ATOM 3125 O O . ILE A 1 385 ? -15.117 54.25 38.281 1 86.81 385 ILE A O 1
ATOM 3129 N N . SER A 1 386 ? -14.438 53.375 36.406 1 88 386 SER A N 1
ATOM 3130 C CA . SER A 1 386 ? -15.711 53.562 35.719 1 88 386 SER A CA 1
ATOM 3131 C C . SER A 1 386 ? -16.672 52.406 36 1 88 386 SER A C 1
ATOM 3133 O O . SER A 1 386 ? -16.328 51.25 35.781 1 88 386 SER A O 1
ATOM 3135 N N . THR A 1 387 ? -17.766 52.688 36.562 1 85.62 387 THR A N 1
ATOM 3136 C CA . THR A 1 387 ? -18.797 51.688 36.781 1 85.62 387 THR A CA 1
ATOM 3137 C C . THR A 1 387 ? -19.766 51.625 35.625 1 85.62 387 THR A C 1
ATOM 3139 O O . THR A 1 387 ? -19.922 52.625 34.875 1 85.62 387 THR A O 1
ATOM 3142 N N . PRO A 1 388 ? -20.406 50.594 35.375 1 86.06 388 PRO A N 1
ATOM 3143 C CA . PRO A 1 388 ? -20.438 49.375 36.156 1 86.06 388 PRO A CA 1
ATOM 3144 C C . PRO A 1 388 ? -19.203 48.5 35.938 1 86.06 388 PRO A C 1
ATOM 3146 O O . PRO A 1 388 ? -18.453 48.688 35 1 86.06 388 PRO A O 1
ATOM 3149 N N . LEU A 1 389 ? -19.016 47.562 37 1 90.06 389 LEU A N 1
ATOM 3150 C CA . LEU A 1 389 ? -17.906 46.625 36.969 1 90.06 389 LEU A CA 1
ATOM 3151 C C . LEU A 1 389 ? -18.344 45.281 36.375 1 90.06 389 LEU A C 1
ATOM 3153 O O . LEU A 1 389 ? -19.5 44.875 36.5 1 90.06 389 LEU A O 1
ATOM 3157 N N . TYR A 1 390 ? -17.453 44.688 35.75 1 89.56 390 TYR A N 1
ATOM 3158 C CA . TYR A 1 390 ? -17.734 43.406 35.125 1 89.56 390 TYR A CA 1
ATOM 3159 C C . TYR A 1 390 ? -16.656 42.375 35.469 1 89.56 390 TYR A C 1
ATOM 3161 O O . TYR A 1 390 ? -15.508 42.75 35.719 1 89.56 390 TYR A O 1
ATOM 3169 N N . ILE A 1 391 ? -17.094 41.156 35.531 1 88.12 391 ILE A N 1
ATOM 3170 C CA . ILE A 1 391 ? -16.172 40.031 35.625 1 88.12 391 ILE A CA 1
ATOM 3171 C C . ILE A 1 391 ? -16.188 39.219 34.312 1 88.12 391 ILE A C 1
ATOM 3173 O O . ILE A 1 391 ? -17.266 38.875 33.812 1 88.12 391 ILE A O 1
ATOM 3177 N N . ARG A 1 392 ? -15.07 39.188 33.812 1 85.81 392 ARG A N 1
ATOM 3178 C CA . ARG A 1 392 ? -14.961 38.406 32.562 1 85.81 392 ARG A CA 1
ATOM 3179 C C . ARG A 1 392 ? -13.664 37.594 32.531 1 85.81 392 ARG A C 1
ATOM 3181 O O . ARG A 1 392 ? -12.836 37.719 33.438 1 85.81 392 ARG A O 1
ATOM 3188 N N . THR A 1 393 ? -13.578 36.812 31.516 1 83.31 393 THR A N 1
ATOM 3189 C CA . THR A 1 393 ? -12.336 36.094 31.344 1 83.31 393 THR A CA 1
ATOM 3190 C C . THR A 1 393 ? -11.336 36.875 30.531 1 83.31 393 THR A C 1
ATOM 3192 O O . THR A 1 393 ? -11.688 37.906 29.938 1 83.31 393 THR A O 1
ATOM 3195 N N . ARG A 1 394 ? -10.102 36.375 30.547 1 81.5 394 ARG A N 1
ATOM 3196 C CA . ARG A 1 394 ? -9.031 37.125 29.891 1 81.5 394 ARG A CA 1
ATOM 3197 C C . ARG A 1 394 ? -9.258 37.219 28.391 1 81.5 394 ARG A C 1
ATOM 3199 O O . ARG A 1 394 ? -9.75 36.281 27.781 1 81.5 394 ARG A O 1
ATOM 3206 N N . LYS A 1 395 ? -9.133 38.5 27.844 1 79.38 395 LYS A N 1
ATOM 3207 C CA . LYS A 1 395 ? -9.141 38.75 26.406 1 79.38 395 LYS A CA 1
ATOM 3208 C C . LYS A 1 395 ? -7.73 38.969 25.875 1 79.38 395 LYS A C 1
ATOM 3210 O O . LYS A 1 395 ? -6.863 39.469 26.609 1 79.38 395 LYS A O 1
ATOM 3215 N N . SER A 1 396 ? -7.641 38.625 24.562 1 78.38 396 SER A N 1
ATOM 3216 C CA . SER A 1 396 ? -6.344 38.875 23.938 1 78.38 396 SER A CA 1
ATOM 3217 C C . SER A 1 396 ? -6.016 40.375 23.953 1 78.38 396 SER A C 1
ATOM 3219 O O . SER A 1 396 ? -6.852 41.219 23.594 1 78.38 396 SER A O 1
ATOM 3221 N N . GLY A 1 397 ? -4.871 40.688 24.516 1 81.5 397 GLY A N 1
ATOM 3222 C CA . GLY A 1 397 ? -4.445 42.094 24.562 1 81.5 397 GLY A CA 1
ATOM 3223 C C . GLY A 1 397 ? -4.664 42.75 25.906 1 81.5 397 GLY A C 1
ATOM 3224 O O . GLY A 1 397 ? -4.27 43.906 26.109 1 81.5 397 GLY A O 1
ATOM 3225 N N . ASP A 1 398 ? -5.324 42.031 26.844 1 88 398 ASP A N 1
ATOM 3226 C CA . ASP A 1 398 ? -5.57 42.594 28.172 1 88 398 ASP A CA 1
ATOM 3227 C C . ASP A 1 398 ? -4.266 43.031 28.844 1 88 398 ASP A C 1
ATOM 3229 O O . ASP A 1 398 ? -3.252 42.344 28.734 1 88 398 ASP A O 1
ATOM 3233 N N . ARG A 1 399 ? -4.262 44.188 29.391 1 92.69 399 ARG A N 1
ATOM 3234 C CA . ARG A 1 399 ? -3.133 44.75 30.141 1 92.69 399 ARG A CA 1
ATOM 3235 C C . ARG A 1 399 ? -3.578 45.25 31.5 1 92.69 399 ARG A C 1
ATOM 3237 O O . ARG A 1 399 ? -4.73 45.656 31.672 1 92.69 399 ARG A O 1
ATOM 3244 N N . ILE A 1 400 ? -2.686 45.156 32.531 1 91.94 400 ILE A N 1
ATOM 3245 C CA . ILE A 1 400 ? -2.973 45.656 33.875 1 91.94 400 ILE A CA 1
ATOM 3246 C C . ILE A 1 400 ? -1.827 46.562 34.344 1 91.94 400 ILE A C 1
ATOM 3248 O O . ILE A 1 400 ? -0.656 46.25 34.094 1 91.94 400 ILE A O 1
ATOM 3252 N N . LEU A 1 401 ? -2.172 47.688 34.875 1 90.25 401 LEU A N 1
ATOM 3253 C CA . LEU A 1 401 ? -1.186 48.594 35.469 1 90.25 401 LEU A CA 1
ATOM 3254 C C . LEU A 1 401 ? -0.987 48.281 36.969 1 90.25 401 LEU A C 1
ATOM 3256 O O . LEU A 1 401 ? -1.86 48.562 37.781 1 90.25 401 LEU A O 1
ATOM 3260 N N . LEU A 1 402 ? 0.108 47.625 37.312 1 90.06 402 LEU A N 1
ATOM 3261 C CA . LEU A 1 402 ? 0.399 47.188 38.656 1 90.06 402 LEU A CA 1
ATOM 3262 C C . LEU A 1 402 ? 1.066 48.312 39.469 1 90.06 402 LEU A C 1
ATOM 3264 O O . LEU A 1 402 ? 1.674 49.219 38.875 1 90.06 402 LEU A O 1
ATOM 3268 N N . LYS A 1 403 ? 0.997 48.094 40.844 1 86 403 LYS A N 1
ATOM 3269 C CA . LYS A 1 403 ? 1.651 49.094 41.719 1 86 403 LYS A CA 1
ATOM 3270 C C . LYS A 1 403 ? 3.166 49.062 41.531 1 86 403 LYS A C 1
ATOM 3272 O O . LYS A 1 403 ? 3.773 47.969 41.5 1 86 403 LYS A O 1
ATOM 3277 N N . GLY A 1 404 ? 3.775 50.219 41.312 1 80.75 404 GLY A N 1
ATOM 3278 C CA . GLY A 1 404 ? 5.219 50.344 41.188 1 80.75 404 GLY A CA 1
ATOM 3279 C C . GLY A 1 404 ? 5.699 50.281 39.75 1 80.75 404 GLY A C 1
ATOM 3280 O O . GLY A 1 404 ? 6.887 50.438 39.469 1 80.75 404 GLY A O 1
ATOM 3281 N N . MET A 1 405 ? 4.703 50.031 38.812 1 81.25 405 MET A N 1
ATOM 3282 C CA . MET A 1 405 ? 5.082 49.938 37.406 1 81.25 405 MET A CA 1
ATOM 3283 C C . MET A 1 405 ? 4.566 51.156 36.625 1 81.25 405 MET A C 1
ATOM 3285 O O . MET A 1 405 ? 3.5 51.688 36.938 1 81.25 405 MET A O 1
ATOM 3289 N N . GLU A 1 406 ? 5.363 51.625 35.656 1 83.12 406 GLU A N 1
ATOM 3290 C CA . GLU A 1 406 ? 4.961 52.781 34.844 1 83.12 406 GLU A CA 1
ATOM 3291 C C . GLU A 1 406 ? 4.188 52.344 33.625 1 83.12 406 GLU A C 1
ATOM 3293 O O . GLU A 1 406 ? 3.328 53.062 33.125 1 83.12 406 GLU A O 1
ATOM 3298 N N . GLN A 1 407 ? 4.438 51.156 33.125 1 84.12 407 GLN A N 1
ATOM 3299 C CA . GLN A 1 407 ? 3.773 50.656 31.938 1 84.12 407 GLN A CA 1
ATOM 3300 C C . GLN A 1 407 ? 2.904 49.438 32.25 1 84.12 407 GLN A C 1
ATOM 3302 O O . GLN A 1 407 ? 3.215 48.688 33.188 1 84.12 407 GLN A O 1
ATOM 3307 N N . GLN A 1 408 ? 1.824 49.375 31.484 1 90 408 GLN A N 1
ATOM 3308 C CA . GLN A 1 408 ? 0.896 48.281 31.656 1 90 408 GLN A CA 1
ATOM 3309 C C . GLN A 1 408 ? 1.55 46.938 31.297 1 90 408 GLN A C 1
ATOM 3311 O O . GLN A 1 408 ? 2.352 46.875 30.359 1 90 408 GLN A O 1
ATOM 3316 N N . LYS A 1 409 ? 1.33 45.938 32.125 1 91.44 409 LYS A N 1
ATOM 3317 C CA . LYS A 1 409 ? 1.819 44.594 31.891 1 91.44 409 LYS A CA 1
ATOM 3318 C C . LYS A 1 409 ? 0.756 43.75 31.219 1 91.44 409 LYS A C 1
ATOM 3320 O O . LYS A 1 409 ? -0.415 43.781 31.594 1 91.44 409 LYS A O 1
ATOM 3325 N N . ARG A 1 410 ? 1.167 42.969 30.188 1 85.75 410 ARG A N 1
ATOM 3326 C CA . ARG A 1 410 ? 0.247 42.031 29.531 1 85.75 410 ARG A CA 1
ATOM 3327 C C . ARG A 1 410 ? -0.178 40.938 30.484 1 85.75 410 ARG A C 1
ATOM 3329 O O . ARG A 1 410 ? 0.651 40.375 31.219 1 85.75 410 ARG A O 1
ATOM 3336 N N . LEU A 1 411 ? -1.41 40.625 30.469 1 90.75 411 LEU A N 1
ATOM 3337 C CA . LEU A 1 411 ? -1.918 39.594 31.359 1 90.75 411 LEU A CA 1
ATOM 3338 C C . LEU A 1 411 ? -1.255 38.25 31.062 1 90.75 411 LEU A C 1
ATOM 3340 O O . LEU A 1 411 ? -0.985 37.469 31.969 1 90.75 411 LEU A O 1
ATOM 3344 N N . SER A 1 412 ? -1.029 38 29.828 1 85.56 412 SER A N 1
ATOM 3345 C CA . SER A 1 412 ? -0.376 36.75 29.469 1 85.56 412 SER A CA 1
ATOM 3346 C C . SER A 1 412 ? 0.971 36.625 30.156 1 85.56 412 SER A C 1
ATOM 3348 O O . SER A 1 412 ? 1.319 35.531 30.625 1 85.56 412 SER A O 1
ATOM 3350 N N . ARG A 1 413 ? 1.768 37.594 30.25 1 87.94 413 ARG A N 1
ATOM 3351 C CA . ARG A 1 413 ? 3.059 37.625 30.922 1 87.94 413 ARG A CA 1
ATOM 3352 C C . ARG A 1 413 ? 2.883 37.5 32.438 1 87.94 413 ARG A C 1
ATOM 3354 O O . ARG A 1 413 ? 3.666 36.844 33.125 1 87.94 413 ARG A O 1
ATOM 3361 N N . LEU A 1 414 ? 1.911 38.125 32.969 1 90.56 414 LEU A N 1
ATOM 3362 C CA . LEU A 1 414 ? 1.618 38.062 34.375 1 90.56 414 LEU A CA 1
ATOM 3363 C C . LEU A 1 414 ? 1.308 36.625 34.812 1 90.56 414 LEU A C 1
ATOM 3365 O O . LEU A 1 414 ? 1.774 36.188 35.875 1 90.56 414 LEU A O 1
ATOM 3369 N N . PHE A 1 415 ? 0.583 35.969 34.062 1 87.75 415 PHE A N 1
ATOM 3370 C CA . PHE A 1 415 ? 0.212 34.594 34.375 1 87.75 415 PHE A CA 1
ATOM 3371 C C . PHE A 1 415 ? 1.443 33.688 34.438 1 87.75 415 PHE A C 1
ATOM 3373 O O . PHE A 1 415 ? 1.549 32.812 35.312 1 87.75 415 PHE A O 1
ATOM 3380 N N . ILE A 1 416 ? 2.289 33.938 33.562 1 83.5 416 ILE A N 1
ATOM 3381 C CA . ILE A 1 416 ? 3.537 33.188 33.531 1 83.5 416 ILE A CA 1
ATOM 3382 C C . ILE A 1 416 ? 4.359 33.5 34.781 1 83.5 416 ILE A C 1
ATOM 3384 O O . ILE A 1 416 ? 4.875 32.594 35.438 1 83.5 416 ILE A O 1
ATOM 3388 N N . ASP A 1 417 ? 4.469 34.781 35.156 1 84.69 417 ASP A N 1
ATOM 3389 C CA . ASP A 1 417 ? 5.246 35.25 36.312 1 84.69 417 ASP A CA 1
ATOM 3390 C C . ASP A 1 417 ? 4.691 34.688 37.594 1 84.69 417 ASP A C 1
ATOM 3392 O O . ASP A 1 417 ? 5.449 34.344 38.531 1 84.69 417 ASP A O 1
ATOM 3396 N N . GLU A 1 418 ? 3.391 34.5 37.656 1 87.19 418 GLU A N 1
ATOM 3397 C CA . GLU A 1 418 ? 2.727 34.062 38.875 1 87.19 418 GLU A CA 1
ATOM 3398 C C . GLU A 1 418 ? 2.539 32.531 38.906 1 87.19 418 GLU A C 1
ATOM 3400 O O . GLU A 1 418 ? 1.878 31.984 39.781 1 87.19 418 GLU A O 1
ATOM 3405 N N . LYS A 1 419 ? 3.092 31.844 37.781 1 81.62 419 LYS A N 1
ATOM 3406 C CA . LYS A 1 419 ? 3.141 30.391 37.656 1 81.62 419 LYS A CA 1
ATOM 3407 C C . LYS A 1 419 ? 1.736 29.781 37.625 1 81.62 419 LYS A C 1
ATOM 3409 O O . LYS A 1 419 ? 1.482 28.75 38.25 1 81.62 419 LYS A O 1
ATOM 3414 N N . ILE A 1 420 ? 0.864 30.469 37.062 1 81 420 ILE A N 1
ATOM 3415 C CA . ILE A 1 420 ? -0.48 29.938 36.844 1 81 420 ILE A CA 1
ATOM 3416 C C . ILE A 1 420 ? -0.482 28.969 35.656 1 81 420 ILE A C 1
ATOM 3418 O O . ILE A 1 420 ? -0.03 29.312 34.562 1 81 420 ILE A O 1
ATOM 3422 N N . PRO A 1 421 ? -0.911 27.875 35.906 1 77.62 421 PRO A N 1
ATOM 3423 C CA . PRO A 1 421 ? -0.918 26.859 34.844 1 77.62 421 PRO A CA 1
ATOM 3424 C C . PRO A 1 421 ? -1.688 27.328 33.594 1 77.62 421 PRO A C 1
ATOM 3426 O O . PRO A 1 421 ? -2.699 28.016 33.719 1 77.62 421 PRO A O 1
ATOM 3429 N N . LEU A 1 422 ? -1.238 27.031 32.438 1 74.69 422 LEU A N 1
ATOM 3430 C CA . LEU A 1 422 ? -1.787 27.438 31.156 1 74.69 422 LEU A CA 1
ATOM 3431 C C . LEU A 1 422 ? -3.273 27.109 31.078 1 74.69 422 LEU A C 1
ATOM 3433 O O . LEU A 1 422 ? -4.062 27.906 30.547 1 74.69 422 LEU A O 1
ATOM 3437 N N . GLU A 1 423 ? -3.646 26.031 31.688 1 70.94 423 GLU A N 1
ATOM 3438 C CA . GLU A 1 423 ? -5.02 25.547 31.641 1 70.94 423 GLU A CA 1
ATOM 3439 C C . GLU A 1 423 ? -5.965 26.484 32.375 1 70.94 423 GLU A C 1
ATOM 3441 O O . GLU A 1 423 ? -7.148 26.578 32.031 1 70.94 423 GLU A O 1
ATOM 3446 N N . ASP A 1 424 ? -5.414 27.203 33.281 1 75 424 ASP A N 1
ATOM 3447 C CA . ASP A 1 424 ? -6.238 28.047 34.125 1 75 424 ASP A CA 1
ATOM 3448 C C . ASP A 1 424 ? -6.277 29.484 33.625 1 75 424 ASP A C 1
ATOM 3450 O O . ASP A 1 424 ? -7.188 30.25 33.938 1 75 424 ASP A O 1
ATOM 3454 N N . ARG A 1 425 ? -5.41 29.797 32.719 1 78.69 425 ARG A N 1
ATOM 3455 C CA . ARG A 1 425 ? -5.195 31.188 32.344 1 78.69 425 ARG A CA 1
ATOM 3456 C C . ARG A 1 425 ? -6.363 31.734 31.531 1 78.69 425 ARG A C 1
ATOM 3458 O O . ARG A 1 425 ? -6.809 32.844 31.75 1 78.69 425 ARG A O 1
ATOM 3465 N N . GLU A 1 426 ? -6.902 30.938 30.719 1 74.12 426 GLU A N 1
ATOM 3466 C CA . GLU A 1 426 ? -7.934 31.406 29.797 1 74.12 426 GLU A CA 1
ATOM 3467 C C . GLU A 1 426 ? -9.258 31.641 30.516 1 74.12 426 GLU A C 1
ATOM 3469 O O . GLU A 1 426 ? -10.031 32.531 30.156 1 74.12 426 GLU A O 1
ATOM 3474 N N . GLN A 1 427 ? -9.406 30.969 31.578 1 74.56 427 GLN A N 1
ATOM 3475 C CA . GLN A 1 427 ? -10.672 31.062 32.281 1 74.56 427 GLN A CA 1
ATOM 3476 C C . GLN A 1 427 ? -10.523 31.875 33.594 1 74.56 427 GLN A C 1
ATOM 3478 O O . GLN A 1 427 ? -11.484 32 34.344 1 74.56 427 GLN A O 1
ATOM 3483 N N . TRP A 1 428 ? -9.453 32.375 33.844 1 82.25 428 TRP A N 1
ATOM 3484 C CA . TRP A 1 428 ? -9.258 33.094 35.094 1 82.25 428 TRP A CA 1
ATOM 3485 C C . TRP A 1 428 ? -10.109 34.344 35.125 1 82.25 428 TRP A C 1
ATOM 3487 O O . TRP A 1 428 ? -10.078 35.156 34.188 1 82.25 428 TRP A O 1
ATOM 3497 N N . PRO A 1 429 ? -10.875 34.469 36.156 1 86.19 429 PRO A N 1
ATOM 3498 C CA . PRO A 1 429 ? -11.734 35.656 36.219 1 86.19 429 PRO A CA 1
ATOM 3499 C C . PRO A 1 429 ? -10.938 36.969 36.406 1 86.19 429 PRO A C 1
ATOM 3501 O O . PRO A 1 429 ? -10 37 37.219 1 86.19 429 PRO A O 1
ATOM 3504 N N . VAL A 1 430 ? -11.281 37.938 35.594 1 90.56 430 VAL A N 1
ATOM 3505 C CA . VAL A 1 430 ? -10.688 39.25 35.688 1 90.56 430 VAL A CA 1
ATOM 3506 C C . VAL A 1 430 ? -11.766 40.312 35.938 1 90.56 430 VAL A C 1
ATOM 3508 O O . VAL A 1 430 ? -12.875 40.219 35.406 1 90.56 430 VAL A O 1
ATOM 3511 N N . LEU A 1 431 ? -11.477 41.188 36.812 1 91.69 431 LEU A N 1
ATOM 3512 C CA . LEU A 1 431 ? -12.359 42.312 37.094 1 91.69 431 LEU A CA 1
ATOM 3513 C C . LEU A 1 431 ? -12.047 43.5 36.188 1 91.69 431 LEU A C 1
ATOM 3515 O O . LEU A 1 431 ? -10.891 43.938 36.125 1 91.69 431 LEU A O 1
ATOM 3519 N N . VAL A 1 432 ? -13.117 43.969 35.469 1 91.19 432 VAL A N 1
ATOM 3520 C CA . VAL A 1 432 ? -12.906 45.094 34.562 1 91.19 432 VAL A CA 1
ATOM 3521 C C . VAL A 1 432 ? -13.945 46.188 34.844 1 91.19 432 VAL A C 1
ATOM 3523 O O . VAL A 1 432 ? -15.016 45.906 35.375 1 91.19 432 VAL A O 1
ATOM 3526 N N . ASP A 1 433 ? 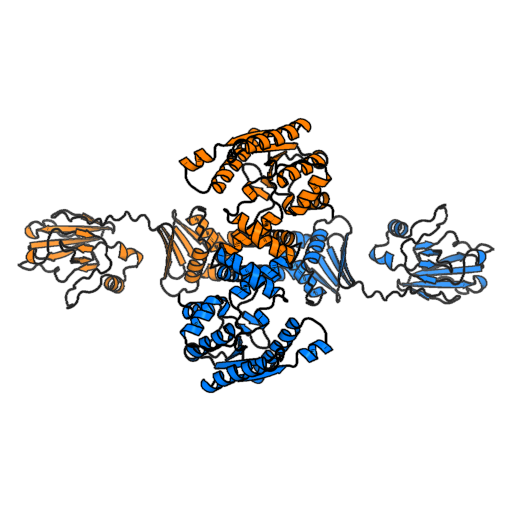-13.586 47.438 34.531 1 91.31 433 ASP A N 1
ATOM 3527 C CA . ASP A 1 433 ? -14.547 48.5 34.688 1 91.31 433 ASP A CA 1
ATOM 3528 C C . ASP A 1 433 ? -15.375 48.719 33.438 1 91.31 433 ASP A C 1
ATOM 3530 O O . ASP A 1 433 ? -15.305 47.875 32.5 1 91.31 433 ASP A O 1
ATOM 3534 N N . ALA A 1 434 ? -16.219 49.781 33.406 1 88.31 434 ALA A N 1
ATOM 3535 C CA . ALA A 1 434 ? -17.125 50.062 32.312 1 88.31 434 ALA A CA 1
ATOM 3536 C C . ALA A 1 434 ? -16.359 50.281 31 1 88.31 434 ALA A C 1
ATOM 3538 O O . ALA A 1 434 ? -16.891 50.031 29.906 1 88.31 434 ALA A O 1
ATOM 3539 N N . ASN A 1 435 ? -15.102 50.656 31.047 1 88.38 435 ASN A N 1
ATOM 3540 C CA . ASN A 1 435 ? -14.266 50.906 29.875 1 88.38 435 ASN A CA 1
ATOM 3541 C C . ASN A 1 435 ? -13.43 49.656 29.531 1 88.38 435 ASN A C 1
ATOM 3543 O O . ASN A 1 435 ? -12.484 49.75 28.734 1 88.38 435 ASN A O 1
ATOM 3547 N N . ASP A 1 436 ? -13.68 48.625 30.219 1 89.25 436 ASP A N 1
ATOM 3548 C CA . ASP A 1 436 ? -13.023 47.344 30 1 89.25 436 ASP A CA 1
ATOM 3549 C C . ASP A 1 436 ? -11.555 47.406 30.422 1 89.25 436 ASP A C 1
ATOM 3551 O O . ASP A 1 436 ? -10.719 46.656 29.906 1 89.25 436 ASP A O 1
ATOM 3555 N N . GLU A 1 437 ? -11.258 48.312 31.266 1 91.12 437 GLU A N 1
ATOM 3556 C CA . GLU A 1 437 ? -9.93 48.344 31.875 1 91.12 437 GLU A CA 1
ATOM 3557 C C . GLU A 1 437 ? -9.789 47.312 32.969 1 91.12 437 GLU A C 1
ATOM 3559 O O . GLU A 1 437 ? -10.648 47.188 33.844 1 91.12 437 GLU A O 1
ATOM 3564 N N . VAL A 1 438 ? -8.727 46.531 32.938 1 93.12 438 VAL A N 1
ATOM 3565 C CA . VAL A 1 438 ? -8.531 45.469 33.906 1 93.12 438 VAL A CA 1
ATOM 3566 C C . VAL A 1 438 ? -8.133 46.062 35.25 1 93.12 438 VAL A C 1
ATOM 3568 O O . VAL A 1 438 ? -7.109 46.719 35.375 1 93.12 438 VAL A O 1
ATOM 3571 N N . LEU A 1 439 ? -8.906 45.75 36.312 1 94.06 439 LEU A N 1
ATOM 3572 C CA . LEU A 1 439 ? -8.68 46.25 37.688 1 94.06 439 LEU A CA 1
ATOM 3573 C C . LEU A 1 439 ? -8.008 45.188 38.531 1 94.06 439 LEU A C 1
ATOM 3575 O O . LEU A 1 439 ? -7.234 45.531 39.438 1 94.06 439 LEU A O 1
ATOM 3579 N N . ALA A 1 440 ? -8.328 43.969 38.25 1 92.56 440 ALA A N 1
ATOM 3580 C CA . ALA A 1 440 ? -7.77 42.875 39.062 1 92.56 440 ALA A CA 1
ATOM 3581 C C . ALA A 1 440 ? -7.809 41.562 38.312 1 92.56 440 ALA A C 1
ATOM 3583 O O . ALA A 1 440 ? -8.766 41.281 37.594 1 92.56 440 ALA A O 1
ATOM 3584 N N . VAL A 1 441 ? -6.758 40.875 38.406 1 91 441 VAL A N 1
ATOM 3585 C CA . VAL A 1 441 ? -6.766 39.438 38.219 1 91 441 VAL A CA 1
ATOM 3586 C C . VAL A 1 441 ? -7.098 38.75 39.562 1 91 441 VAL A C 1
ATOM 3588 O O . VAL A 1 441 ? -6.25 38.656 40.438 1 91 441 VAL A O 1
ATOM 3591 N N . ILE A 1 442 ? -8.305 38.344 39.625 1 88 442 ILE A N 1
ATOM 3592 C CA . ILE A 1 442 ? -8.906 38 40.906 1 88 442 ILE A CA 1
ATOM 3593 C C . ILE A 1 442 ? -8.109 36.875 41.562 1 88 442 ILE A C 1
ATOM 3595 O O . ILE A 1 442 ? -7.926 35.812 41 1 88 442 ILE A O 1
ATOM 3599 N N . GLY A 1 443 ? -7.621 37.188 42.75 1 83.88 443 GLY A N 1
ATOM 3600 C CA . GLY A 1 443 ? -6.887 36.188 43.531 1 83.88 443 GLY A CA 1
ATOM 3601 C C . GLY A 1 443 ? -5.402 36.188 43.219 1 83.88 443 GLY A C 1
ATOM 3602 O O . GLY A 1 443 ? -4.652 35.406 43.844 1 83.88 443 GLY A O 1
ATOM 3603 N N . VAL A 1 444 ? -4.973 36.969 42.375 1 88.75 444 VAL A N 1
ATOM 3604 C CA . VAL A 1 444 ? -3.57 36.969 41.969 1 88.75 444 VAL A CA 1
ATOM 3605 C C . VAL A 1 444 ? -2.941 38.344 42.188 1 88.75 444 VAL A C 1
ATOM 3607 O O . VAL A 1 444 ? -2.104 38.5 43.094 1 88.75 444 VAL A O 1
ATOM 3610 N N . ARG A 1 445 ? -3.299 39.281 41.312 1 90.5 445 ARG A N 1
ATOM 3611 C CA . ARG A 1 445 ? -2.795 40.656 41.469 1 90.5 445 ARG A CA 1
ATOM 3612 C C . ARG A 1 445 ? -3.883 41.656 41.156 1 90.5 445 ARG A C 1
ATOM 3614 O O . ARG A 1 445 ? -4.844 41.344 40.438 1 90.5 445 ARG A O 1
ATOM 3621 N N . VAL A 1 446 ? -3.723 42.844 41.719 1 92.5 446 VAL A N 1
ATOM 3622 C CA . VAL A 1 446 ? -4.676 43.906 41.5 1 92.5 446 VAL A CA 1
ATOM 3623 C C . VAL A 1 446 ? -3.963 45.125 40.875 1 92.5 446 VAL A C 1
ATOM 3625 O O . VAL A 1 446 ? -2.74 45.25 40.969 1 92.5 446 VAL A O 1
ATOM 3628 N N . SER A 1 447 ? -4.73 45.969 40.219 1 93.31 447 SER A N 1
ATOM 3629 C CA . SER A 1 447 ? -4.188 47.188 39.594 1 93.31 447 SER A CA 1
ATOM 3630 C C . SER A 1 447 ? -3.764 48.219 40.656 1 93.31 447 SER A C 1
ATOM 3632 O O . SER A 1 447 ? -4.16 48.125 41.812 1 93.31 447 SER A O 1
ATOM 3634 N N . LYS A 1 448 ? -3.004 49.219 40.188 1 91.56 448 LYS A N 1
ATOM 3635 C CA . LYS A 1 448 ? -2.533 50.281 41.062 1 91.56 448 LYS A CA 1
ATOM 3636 C C . LYS A 1 448 ? -3.703 51.062 41.625 1 91.56 448 LYS A C 1
ATOM 3638 O O . LYS A 1 448 ? -3.557 51.75 42.656 1 91.56 448 LYS A O 1
ATOM 3643 N N . LYS A 1 449 ? -4.871 50.938 41.031 1 91.19 449 LYS A N 1
ATOM 3644 C CA . LYS A 1 449 ? -6.051 51.688 41.469 1 91.19 449 LYS A CA 1
ATOM 3645 C C . LYS A 1 449 ? -6.66 51.062 42.719 1 91.19 449 LYS A C 1
ATOM 3647 O O . LYS A 1 449 ? -7.508 51.688 43.375 1 91.19 449 LYS A O 1
ATOM 3652 N N . LEU A 1 450 ? -6.254 49.812 42.969 1 89.75 450 LEU A N 1
ATOM 3653 C CA . LEU A 1 450 ? -6.711 49.125 44.156 1 89.75 450 LEU A CA 1
ATOM 3654 C C . LEU A 1 450 ? -5.594 49.031 45.188 1 89.75 450 LEU A C 1
ATOM 3656 O O . LEU A 1 450 ? -4.43 48.812 44.844 1 89.75 450 LEU A O 1
ATOM 3660 N N . SER A 1 451 ? -5.922 49.312 46.5 1 88.31 451 SER A N 1
ATOM 3661 C CA . SER A 1 451 ? -4.93 49.281 47.562 1 88.31 451 SER A CA 1
ATOM 3662 C C . SER A 1 451 ? -5.426 48.469 48.75 1 88.31 451 SER A C 1
ATOM 3664 O O . SER A 1 451 ? -6.633 48.406 49 1 88.31 451 SER A O 1
ATOM 3666 N N . THR A 1 452 ? -4.535 47.844 49.5 1 87.38 452 THR A N 1
ATOM 3667 C CA . THR A 1 452 ? -4.887 47.062 50.688 1 87.38 452 THR A CA 1
ATOM 3668 C C . THR A 1 452 ? -5.129 47.969 51.875 1 87.38 452 THR A C 1
ATOM 3670 O O . THR A 1 452 ? -5.703 47.562 52.875 1 87.38 452 THR A O 1
ATOM 3673 N N . ARG A 1 453 ? -4.59 49.188 51.844 1 88.06 453 ARG A N 1
ATOM 3674 C CA . ARG A 1 453 ? -4.797 50.156 52.906 1 88.06 453 ARG A CA 1
ATOM 3675 C C . ARG A 1 453 ? -5.887 51.156 52.5 1 88.06 453 ARG A C 1
ATOM 3677 O O . ARG A 1 453 ? -5.871 51.688 51.406 1 88.06 453 ARG A O 1
ATOM 3684 N N . LYS A 1 454 ? -6.785 51.281 53.312 1 86.56 454 LYS A N 1
ATOM 3685 C CA . LYS A 1 454 ? -7.883 52.188 53.062 1 86.56 454 LYS A CA 1
ATOM 3686 C C . LYS A 1 454 ? -7.398 53.656 53.062 1 86.56 454 LYS A C 1
ATOM 3688 O O . LYS A 1 454 ? -6.762 54.094 54.031 1 86.56 454 LYS A O 1
ATOM 3693 N N . GLN A 1 455 ? -7.559 54.344 52.062 1 83.56 455 GLN A N 1
ATOM 3694 C CA . GLN A 1 455 ? -7.289 55.781 52 1 83.56 455 GLN A CA 1
ATOM 3695 C C . GLN A 1 455 ? -8.57 56.594 52.156 1 83.56 455 GLN A C 1
ATOM 3697 O O . GLN A 1 455 ? -9.672 56.062 52.062 1 83.56 455 GLN A O 1
ATOM 3702 N N . ILE A 1 456 ? -8.453 57.844 52.469 1 84.25 456 ILE A N 1
ATOM 3703 C CA . ILE A 1 456 ? -9.578 58.719 52.781 1 84.25 456 ILE A CA 1
ATOM 3704 C C . ILE A 1 456 ? -10.508 58.812 51.562 1 84.25 456 ILE A C 1
ATOM 3706 O O . ILE A 1 456 ? -11.734 58.844 51.719 1 84.25 456 ILE A O 1
ATOM 3710 N N . VAL A 1 457 ? -9.969 58.719 50.406 1 83.38 457 VAL A N 1
ATOM 3711 C CA . VAL A 1 457 ? -10.742 58.906 49.188 1 83.38 457 VAL A CA 1
ATOM 3712 C C . VAL A 1 457 ? -11.414 57.594 48.781 1 83.38 457 VAL A C 1
ATOM 3714 O O . VAL A 1 457 ? -12.32 57.594 47.938 1 83.38 457 VAL A O 1
ATOM 3717 N N . ASP A 1 458 ? -11.164 56.531 49.438 1 86.31 458 ASP A N 1
ATOM 3718 C CA . ASP A 1 458 ? -11.695 55.219 49.031 1 86.31 458 ASP A CA 1
ATOM 3719 C C . ASP A 1 458 ? -13.141 55.062 49.5 1 86.31 458 ASP A C 1
ATOM 3721 O O . ASP A 1 458 ? -13.445 55.25 50.688 1 86.31 458 ASP A O 1
ATOM 3725 N N . ASP A 1 459 ? -14.023 54.812 48.625 1 89.69 459 ASP A N 1
ATOM 3726 C CA . ASP A 1 459 ? -15.43 54.688 48.969 1 89.69 459 ASP A CA 1
ATOM 3727 C C . ASP A 1 459 ? -15.953 53.281 48.656 1 89.69 459 ASP A C 1
ATOM 3729 O O . ASP A 1 459 ? -17.094 52.969 49 1 89.69 459 ASP A O 1
ATOM 3733 N N . PHE A 1 460 ? -15.133 52.5 48 1 90.69 460 PHE A N 1
ATOM 3734 C CA . PHE A 1 460 ? -15.562 51.125 47.719 1 90.69 460 PHE A CA 1
ATOM 3735 C C . PHE A 1 460 ? -14.578 50.094 48.281 1 90.69 460 PHE A C 1
ATOM 3737 O O . PHE A 1 460 ? -13.406 50.438 48.5 1 90.69 460 PHE A O 1
ATOM 3744 N N . ILE A 1 461 ? -15.047 48.938 48.531 1 89.75 461 ILE A N 1
ATOM 3745 C CA . ILE A 1 461 ? -14.258 47.812 49.062 1 89.75 461 ILE A CA 1
ATOM 3746 C C . ILE A 1 461 ? -14.43 46.594 48.188 1 89.75 461 ILE A C 1
ATOM 3748 O O . ILE A 1 461 ? -15.523 46.312 47.656 1 89.75 461 ILE A O 1
ATOM 3752 N N . LEU A 1 462 ? -13.32 45.969 47.875 1 90.62 462 LEU A N 1
ATOM 3753 C CA . LEU A 1 462 ? -13.266 44.688 47.188 1 90.62 462 LEU A CA 1
ATOM 3754 C C . LEU A 1 462 ? -12.719 43.594 48.125 1 90.62 462 LEU A C 1
ATOM 3756 O O . LEU A 1 462 ? -11.602 43.719 48.625 1 90.62 462 LEU A O 1
ATOM 3760 N N . ILE A 1 463 ? -13.523 42.594 48.406 1 87.88 463 ILE A N 1
ATOM 3761 C CA . ILE A 1 463 ? -13.086 41.5 49.219 1 87.88 463 ILE A CA 1
ATOM 3762 C C . ILE A 1 463 ? -12.992 40.219 48.375 1 87.88 463 ILE A C 1
ATOM 3764 O O . ILE A 1 463 ? -13.945 39.875 47.656 1 87.88 463 ILE A O 1
ATOM 3768 N N . VAL A 1 464 ? -11.875 39.656 48.344 1 87.94 464 VAL A N 1
ATOM 3769 C CA . VAL A 1 464 ? -11.648 38.375 47.656 1 87.94 464 VAL A CA 1
ATOM 3770 C C . VAL A 1 464 ? -11.406 37.281 48.656 1 87.94 464 VAL A C 1
ATOM 3772 O O . VAL A 1 464 ? -10.508 37.344 49.5 1 87.94 464 VAL A O 1
ATOM 3775 N N . GLU A 1 465 ? -12.25 36.281 48.625 1 82.44 465 GLU A N 1
ATOM 3776 C CA . GLU A 1 465 ? -12.125 35.125 49.531 1 82.44 465 GLU A CA 1
ATOM 3777 C C . GLU A 1 465 ? -11.914 33.844 48.75 1 82.44 465 GLU A C 1
ATOM 3779 O O . GLU A 1 465 ? -12.586 33.594 47.75 1 82.44 465 GLU A O 1
ATOM 3784 N N . ARG A 1 466 ? -10.938 33 49.125 1 75.38 466 ARG A N 1
ATOM 3785 C CA . ARG A 1 466 ? -10.695 31.672 48.562 1 75.38 466 ARG A CA 1
ATOM 3786 C C . ARG A 1 466 ? -11.32 30.578 49.438 1 75.38 466 ARG A C 1
ATOM 3788 O O . ARG A 1 466 ? -11.164 30.594 50.656 1 75.38 466 ARG A O 1
ATOM 3795 N N . LYS A 1 467 ? -12.188 29.734 48.906 1 61.72 467 LYS A N 1
ATOM 3796 C CA . LYS A 1 467 ? -12.664 28.578 49.656 1 61.72 467 LYS A CA 1
ATOM 3797 C C . LYS A 1 467 ? -11.68 27.406 49.562 1 61.72 467 LYS A C 1
ATOM 3799 O O . LYS A 1 467 ? -11.109 27.156 48.5 1 61.72 467 LYS A O 1
ATOM 3804 N N . MET B 1 1 ? 3.438 26.859 3.406 1 70.31 1 MET B N 1
ATOM 3805 C CA . MET B 1 1 ? 4.836 26.703 3.801 1 70.31 1 MET B CA 1
ATOM 3806 C C . MET B 1 1 ? 5.766 26.938 2.615 1 70.31 1 MET B C 1
ATOM 3808 O O . MET B 1 1 ? 5.449 26.547 1.487 1 70.31 1 MET B O 1
ATOM 3812 N N . SER B 1 2 ? 6.809 27.688 2.773 1 85.94 2 SER B N 1
ATOM 3813 C CA . SER B 1 2 ? 7.758 27.953 1.698 1 85.94 2 SER B CA 1
ATOM 3814 C C . SER B 1 2 ? 8.508 26.688 1.286 1 85.94 2 SER B C 1
ATOM 3816 O O . SER B 1 2 ? 8.547 25.719 2.035 1 85.94 2 SER B O 1
ATOM 3818 N N . PHE B 1 3 ? 8.961 26.672 0.011 1 93 3 PHE B N 1
ATOM 3819 C CA . PHE B 1 3 ? 9.75 25.578 -0.54 1 93 3 PHE B CA 1
ATOM 3820 C C . PHE B 1 3 ? 10.891 25.203 0.402 1 93 3 PHE B C 1
ATOM 3822 O O . PHE B 1 3 ? 11.039 24.047 0.772 1 93 3 PHE B O 1
ATOM 3829 N N . GLU B 1 4 ? 11.594 26.156 0.892 1 94.62 4 GLU B N 1
ATOM 3830 C CA . GLU B 1 4 ? 12.766 25.938 1.727 1 94.62 4 GLU B CA 1
ATOM 3831 C C . GLU B 1 4 ? 12.375 25.344 3.078 1 94.62 4 GLU B C 1
ATOM 3833 O O . GLU B 1 4 ? 13.055 24.453 3.592 1 94.62 4 GLU B O 1
ATOM 3838 N N . LEU B 1 5 ? 11.305 25.828 3.604 1 93.19 5 LEU B N 1
ATOM 3839 C CA . LEU B 1 5 ? 10.844 25.328 4.895 1 93.19 5 LEU B CA 1
ATOM 3840 C C . LEU B 1 5 ? 10.383 23.875 4.785 1 93.19 5 LEU B C 1
ATOM 3842 O O . LEU B 1 5 ? 10.633 23.078 5.688 1 93.19 5 LEU B O 1
ATOM 3846 N N . LYS B 1 6 ? 9.75 23.594 3.736 1 93.69 6 LYS B N 1
ATOM 3847 C CA . LYS B 1 6 ? 9.289 22.219 3.504 1 93.69 6 LYS B CA 1
ATOM 3848 C C . LYS B 1 6 ? 10.469 21.25 3.441 1 93.69 6 LYS B C 1
ATOM 3850 O O . LYS B 1 6 ? 10.438 20.188 4.059 1 93.69 6 LYS B O 1
ATOM 3855 N N . VAL B 1 7 ? 11.484 21.625 2.684 1 96.81 7 VAL B N 1
ATOM 3856 C CA . VAL B 1 7 ? 12.648 20.766 2.494 1 96.81 7 VAL B CA 1
ATOM 3857 C C . VAL B 1 7 ? 13.414 20.641 3.809 1 96.81 7 VAL B C 1
ATOM 3859 O O . VAL B 1 7 ? 13.82 19.531 4.188 1 96.81 7 VAL B O 1
ATOM 3862 N N . GLN B 1 8 ? 13.516 21.719 4.508 1 94.94 8 GLN B N 1
ATOM 3863 C CA . GLN B 1 8 ? 14.211 21.688 5.789 1 94.94 8 GLN B CA 1
ATOM 3864 C C . GLN B 1 8 ? 13.477 20.797 6.793 1 94.94 8 GLN B C 1
ATOM 3866 O O . GLN B 1 8 ? 14.109 20 7.504 1 94.94 8 GLN B O 1
ATOM 3871 N N . LYS B 1 9 ? 12.203 21 6.84 1 90.38 9 LYS B N 1
ATOM 3872 C CA . LYS B 1 9 ? 11.391 20.172 7.73 1 90.38 9 LYS B CA 1
ATOM 3873 C C . LYS B 1 9 ? 11.531 18.703 7.402 1 90.38 9 LYS B C 1
ATOM 3875 O O . LYS B 1 9 ? 11.656 17.859 8.305 1 90.38 9 LYS B O 1
ATOM 3880 N N . TYR B 1 10 ? 11.555 18.406 6.172 1 94.25 10 TYR B N 1
ATOM 3881 C CA . TYR B 1 10 ? 11.68 17.016 5.727 1 94.25 10 TYR B CA 1
ATOM 3882 C C . TYR B 1 10 ? 13.047 16.453 6.09 1 94.25 10 TYR B C 1
ATOM 3884 O O . TYR B 1 10 ? 13.148 15.312 6.547 1 94.25 10 TYR B O 1
ATOM 3892 N N . ILE B 1 11 ? 14.094 17.203 5.891 1 96.19 11 ILE B N 1
ATOM 3893 C CA . ILE B 1 11 ? 15.453 16.812 6.227 1 96.19 11 ILE B CA 1
ATOM 3894 C C . ILE B 1 11 ? 15.547 16.484 7.715 1 96.19 11 ILE B C 1
ATOM 3896 O O . ILE B 1 11 ? 16.141 15.477 8.102 1 96.19 11 ILE B O 1
ATOM 3900 N N . ASN B 1 12 ? 14.891 17.297 8.461 1 90.44 12 ASN B N 1
ATOM 3901 C CA . ASN B 1 12 ? 14.914 17.094 9.906 1 90.44 12 ASN B CA 1
ATOM 3902 C C . ASN B 1 12 ? 14.094 15.883 10.328 1 90.44 12 ASN B C 1
ATOM 3904 O O . ASN B 1 12 ? 14.555 15.055 11.117 1 90.44 12 ASN B O 1
ATOM 3908 N N . GLU B 1 13 ? 12.93 15.773 9.812 1 86.31 13 GLU B N 1
ATOM 3909 C CA . GLU B 1 13 ? 12.016 14.695 10.164 1 86.31 13 GLU B CA 1
ATOM 3910 C C . GLU B 1 13 ? 12.602 13.336 9.797 1 86.31 13 GLU B C 1
ATOM 3912 O O . GLU B 1 13 ? 12.453 12.367 10.547 1 86.31 13 GLU B O 1
ATOM 3917 N N . GLN B 1 14 ? 13.297 13.289 8.68 1 92.75 14 GLN B N 1
ATOM 3918 C CA . GLN B 1 14 ? 13.852 12.031 8.188 1 92.75 14 GLN B CA 1
ATOM 3919 C C . GLN B 1 14 ? 15.312 11.875 8.594 1 92.75 14 GLN B C 1
ATOM 3921 O O . GLN B 1 14 ? 15.961 10.891 8.227 1 92.75 14 GLN B O 1
ATOM 3926 N N . GLN B 1 15 ? 15.82 12.859 9.273 1 92.56 15 GLN B N 1
ATOM 3927 C CA . GLN B 1 15 ? 17.203 12.836 9.727 1 92.56 15 GLN B CA 1
ATOM 3928 C C . GLN B 1 15 ? 18.156 12.555 8.57 1 92.56 15 GLN B C 1
ATOM 3930 O O . GLN B 1 15 ? 19 11.656 8.656 1 92.56 15 GLN B O 1
ATOM 3935 N N . LEU B 1 16 ? 18.062 13.344 7.555 1 97 16 LEU B N 1
ATOM 3936 C CA . LEU B 1 16 ? 18.812 13.102 6.328 1 97 16 LEU B CA 1
ATOM 3937 C C . LEU B 1 16 ? 20.219 13.68 6.426 1 97 16 LEU B C 1
ATOM 3939 O O . LEU B 1 16 ? 21.156 13.172 5.797 1 97 16 LEU B O 1
ATOM 3943 N N . VAL B 1 17 ? 20.359 14.828 7.145 1 97.44 17 VAL B N 1
ATOM 3944 C CA . VAL B 1 17 ? 21.641 15.531 7.207 1 97.44 17 VAL B CA 1
ATOM 3945 C C . VAL B 1 17 ? 22 15.812 8.664 1 97.44 17 VAL B C 1
ATOM 3947 O O . VAL B 1 17 ? 21.125 16.172 9.469 1 97.44 17 VAL B O 1
ATOM 3950 N N . LYS B 1 18 ? 23.281 15.664 8.922 1 95.94 18 LYS B N 1
ATOM 3951 C CA . LYS B 1 18 ? 23.859 15.992 10.227 1 95.94 18 LYS B CA 1
ATOM 3952 C C . LYS B 1 18 ? 25.031 16.938 10.094 1 95.94 18 LYS B C 1
ATOM 3954 O O . LYS B 1 18 ? 25.641 17.047 9.023 1 95.94 18 LYS B O 1
ATOM 3959 N N . LYS B 1 19 ? 25.312 17.531 11.258 1 96.31 19 LYS B N 1
ATOM 3960 C CA . LYS B 1 19 ? 26.484 18.391 11.297 1 96.31 19 LYS B CA 1
ATOM 3961 C C . LYS B 1 19 ? 27.75 17.625 10.938 1 96.31 19 LYS B C 1
ATOM 3963 O O . LYS B 1 19 ? 27.969 16.516 11.422 1 96.31 19 LYS B O 1
ATOM 3968 N N . GLY B 1 20 ? 28.453 18.219 10.023 1 96.81 20 GLY B N 1
ATOM 3969 C CA . GLY B 1 20 ? 29.719 17.594 9.656 1 96.81 20 GLY B CA 1
ATOM 3970 C C . GLY B 1 20 ? 29.609 16.703 8.438 1 96.81 20 GLY B C 1
ATOM 3971 O O . GLY B 1 20 ? 30.625 16.219 7.926 1 96.81 20 GLY B O 1
ATOM 3972 N N . ASP B 1 21 ? 28.484 16.531 7.938 1 97.88 21 ASP B N 1
ATOM 3973 C CA . ASP B 1 21 ? 28.297 15.672 6.773 1 97.88 21 ASP B CA 1
ATOM 3974 C C . ASP B 1 21 ? 28.969 16.266 5.539 1 97.88 21 ASP B C 1
ATOM 3976 O O . ASP B 1 21 ? 29.047 17.484 5.395 1 97.88 21 ASP B O 1
ATOM 3980 N N . ARG B 1 22 ? 29.453 15.414 4.742 1 98.44 22 ARG B N 1
ATOM 3981 C CA . ARG B 1 22 ? 29.969 15.766 3.428 1 98.44 22 ARG B CA 1
ATOM 3982 C C . ARG B 1 22 ? 29.047 15.266 2.32 1 98.44 22 ARG B C 1
ATOM 3984 O O . ARG B 1 22 ? 28.891 14.055 2.141 1 98.44 22 ARG B O 1
ATOM 3991 N N . LEU B 1 23 ? 28.516 16.25 1.576 1 98.56 23 LEU B N 1
ATOM 3992 C CA . LEU B 1 23 ? 27.453 15.906 0.632 1 98.56 23 LEU B CA 1
ATOM 3993 C C . LEU B 1 23 ? 27.984 15.938 -0.801 1 98.56 23 LEU B C 1
ATOM 3995 O O . LEU B 1 23 ? 28.562 16.938 -1.239 1 98.56 23 LEU B O 1
ATOM 3999 N N . LEU B 1 24 ? 27.781 14.844 -1.496 1 98.62 24 LEU B N 1
ATOM 4000 C CA . LEU B 1 24 ? 28 14.773 -2.938 1 98.62 24 LEU B CA 1
ATOM 4001 C C . LEU B 1 24 ? 26.688 14.898 -3.695 1 98.62 24 LEU B C 1
ATOM 4003 O O . LEU B 1 24 ? 25.875 13.969 -3.709 1 98.62 24 LEU B O 1
ATOM 4007 N N . ILE B 1 25 ? 26.516 15.984 -4.379 1 98.31 25 ILE B N 1
ATOM 4008 C CA . ILE B 1 25 ? 25.281 16.219 -5.105 1 98.31 25 ILE B CA 1
ATOM 4009 C C . ILE B 1 25 ? 25.422 15.727 -6.543 1 98.31 25 ILE B C 1
ATOM 4011 O O . ILE B 1 25 ? 26.297 16.188 -7.281 1 98.31 25 ILE B O 1
ATOM 4015 N N . ALA B 1 26 ? 24.547 14.797 -6.891 1 97.12 26 ALA B N 1
ATOM 4016 C CA . ALA B 1 26 ? 24.469 14.391 -8.289 1 97.12 26 ALA B CA 1
ATOM 4017 C C . ALA B 1 26 ? 23.734 15.445 -9.125 1 97.12 26 ALA B C 1
ATOM 4019 O O . ALA B 1 26 ? 22.531 15.641 -8.977 1 97.12 26 ALA B O 1
ATOM 4020 N N . CYS B 1 27 ? 24.5 16.062 -10.039 1 94.75 27 CYS B N 1
ATOM 4021 C CA . CYS B 1 27 ? 23.922 17.188 -10.773 1 94.75 27 CYS B CA 1
ATOM 4022 C C . CYS B 1 27 ? 24.031 16.969 -12.273 1 94.75 27 CYS B C 1
ATOM 4024 O O . CYS B 1 27 ? 25.125 16.891 -12.82 1 94.75 27 CYS B O 1
ATOM 4026 N N . SER B 1 28 ? 22.906 16.922 -12.891 1 88.94 28 SER B N 1
ATOM 4027 C CA . SER B 1 28 ? 22.875 16.734 -14.336 1 88.94 28 SER B CA 1
ATOM 4028 C C . SER B 1 28 ? 22.844 18.078 -15.055 1 88.94 28 SER B C 1
ATOM 4030 O O . SER B 1 28 ? 23.109 18.156 -16.266 1 88.94 28 SER B O 1
ATOM 4032 N N . GLY B 1 29 ? 22.562 19.125 -14.336 1 89.75 29 GLY B N 1
ATOM 4033 C CA . GLY B 1 29 ? 22.391 20.438 -14.938 1 89.75 29 GLY B CA 1
ATOM 4034 C C . GLY B 1 29 ? 20.938 20.797 -15.195 1 89.75 29 GLY B C 1
ATOM 4035 O O . GLY B 1 29 ? 20.625 21.922 -15.57 1 89.75 29 GLY B O 1
ATOM 4036 N N . GLY B 1 30 ? 20.094 19.828 -14.945 1 90.81 30 GLY B N 1
ATOM 4037 C CA . GLY B 1 30 ? 18.672 20.062 -15.133 1 90.81 30 GLY B CA 1
ATOM 4038 C C . GLY B 1 30 ? 18.031 20.812 -13.977 1 90.81 30 GLY B C 1
ATOM 4039 O O . GLY B 1 30 ? 18.703 21.141 -13 1 90.81 30 GLY B O 1
ATOM 4040 N N . ILE B 1 31 ? 16.797 21.047 -14.07 1 92.12 31 ILE B N 1
ATOM 4041 C CA . ILE B 1 31 ? 16.062 21.891 -13.141 1 92.12 31 ILE B CA 1
ATOM 4042 C C . ILE B 1 31 ? 16.109 21.266 -11.742 1 92.12 31 ILE B C 1
ATOM 4044 O O . ILE B 1 31 ? 16.344 21.969 -10.75 1 92.12 31 ILE B O 1
ATOM 4048 N N . ASP B 1 32 ? 15.938 20 -11.641 1 94.19 32 ASP B N 1
ATOM 4049 C CA . ASP B 1 32 ? 15.844 19.344 -10.344 1 94.19 32 ASP B CA 1
ATOM 4050 C C . ASP B 1 32 ? 17.203 19.328 -9.641 1 94.19 32 ASP B C 1
ATOM 4052 O O . ASP B 1 32 ? 17.312 19.688 -8.469 1 94.19 32 ASP B O 1
ATOM 4056 N N . SER B 1 33 ? 18.203 18.984 -10.367 1 94.81 33 SER B N 1
ATOM 4057 C CA . SER B 1 33 ? 19.531 18.875 -9.773 1 94.81 33 SER B CA 1
ATOM 4058 C C . SER B 1 33 ? 20.094 20.25 -9.43 1 94.81 33 SER B C 1
ATOM 4060 O O . SER B 1 33 ? 20.734 20.422 -8.383 1 94.81 33 SER B O 1
ATOM 4062 N N . MET B 1 34 ? 19.828 21.156 -10.289 1 94.81 34 MET B N 1
ATOM 4063 C CA . MET B 1 34 ? 20.281 22.516 -10.008 1 94.81 34 MET B CA 1
ATOM 4064 C C . MET B 1 34 ? 19.562 23.094 -8.789 1 94.81 34 MET B C 1
ATOM 4066 O O . MET B 1 34 ? 20.156 23.844 -8.016 1 94.81 34 MET B O 1
ATOM 4070 N N . GLY B 1 35 ? 18.281 22.75 -8.727 1 95.12 35 GLY B N 1
ATOM 4071 C CA . GLY B 1 35 ? 17.547 23.156 -7.535 1 95.12 35 GLY B CA 1
ATOM 4072 C C . GLY B 1 35 ? 18.188 22.641 -6.254 1 95.12 35 GLY B C 1
ATOM 4073 O O . GLY B 1 35 ? 18.234 23.359 -5.254 1 95.12 35 GLY B O 1
ATOM 4074 N N . LEU B 1 36 ? 18.641 21.5 -6.316 1 96.25 36 LEU B N 1
ATOM 4075 C CA . LEU B 1 36 ? 19.297 20.875 -5.172 1 96.25 36 LEU B CA 1
ATOM 4076 C C . LEU B 1 36 ? 20.578 21.609 -4.801 1 96.25 36 LEU B C 1
ATOM 4078 O O . LEU B 1 36 ? 20.828 21.875 -3.623 1 96.25 36 LEU B O 1
ATOM 4082 N N . VAL B 1 37 ? 21.391 21.906 -5.801 1 96.19 37 VAL B N 1
ATOM 4083 C CA . VAL B 1 37 ? 22.656 22.609 -5.582 1 96.19 37 VAL B CA 1
ATOM 4084 C C . VAL B 1 37 ? 22.391 23.969 -4.957 1 96.19 37 VAL B C 1
ATOM 4086 O O . VAL B 1 37 ? 23.062 24.359 -4 1 96.19 37 VAL B O 1
ATOM 4089 N N . HIS B 1 38 ? 21.406 24.656 -5.484 1 96.06 38 HIS B N 1
ATOM 4090 C CA . HIS B 1 38 ? 21.062 25.969 -4.969 1 96.06 38 HIS B CA 1
ATOM 4091 C C . HIS B 1 38 ? 20.625 25.906 -3.512 1 96.06 38 HIS B C 1
ATOM 4093 O O . HIS B 1 38 ? 21.031 26.734 -2.695 1 96.06 38 HIS B O 1
ATOM 4099 N N . PHE B 1 39 ? 19.828 24.969 -3.219 1 96.69 39 PHE B N 1
ATOM 4100 C CA . PHE B 1 39 ? 19.281 24.812 -1.872 1 96.69 39 PHE B CA 1
ATOM 4101 C C . PHE B 1 39 ? 20.406 24.562 -0.868 1 96.69 39 PHE B C 1
ATOM 4103 O O . PHE B 1 39 ? 20.516 25.266 0.143 1 96.69 39 PHE B O 1
ATOM 4110 N N . PHE B 1 40 ? 21.266 23.594 -1.147 1 97.31 40 PHE B N 1
ATOM 4111 C CA . PHE B 1 40 ? 22.266 23.203 -0.176 1 97.31 40 PHE B CA 1
ATOM 4112 C C . PHE B 1 40 ? 23.375 24.234 -0.091 1 97.31 40 PHE B C 1
ATOM 4114 O O . PHE B 1 40 ? 24 24.406 0.959 1 97.31 40 PHE B O 1
ATOM 4121 N N . LYS B 1 41 ? 23.609 24.922 -1.185 1 96.06 41 LYS B N 1
ATOM 4122 C CA . LYS B 1 41 ? 24.547 26.031 -1.124 1 96.06 41 LYS B CA 1
ATOM 4123 C C . LYS B 1 41 ? 24.062 27.109 -0.159 1 96.06 41 LYS B C 1
ATOM 4125 O O . LYS B 1 41 ? 24.828 27.609 0.662 1 96.06 41 LYS B O 1
ATOM 4130 N N . LYS B 1 42 ? 22.844 27.422 -0.306 1 94.69 42 LYS B N 1
ATOM 4131 C CA . LYS B 1 42 ? 22.25 28.453 0.528 1 94.69 42 LYS B CA 1
ATOM 4132 C C . LYS B 1 42 ? 22.281 28.062 2.004 1 94.69 42 LYS B C 1
ATOM 4134 O O . LYS B 1 42 ? 22.516 28.922 2.867 1 94.69 42 LYS B O 1
ATOM 4139 N N . PHE B 1 43 ? 22.094 26.797 2.279 1 95.94 43 PHE B N 1
ATOM 4140 C CA . PHE B 1 43 ? 21.953 26.375 3.666 1 95.94 43 PHE B CA 1
ATOM 4141 C C . PHE B 1 43 ? 23.219 25.688 4.152 1 95.94 43 PHE B C 1
ATOM 4143 O O . PHE B 1 43 ? 23.234 25.078 5.223 1 95.94 43 PHE B O 1
ATOM 4150 N N . GLN B 1 44 ? 24.281 25.734 3.428 1 96.38 44 GLN B N 1
ATOM 4151 C CA . GLN B 1 44 ? 25.547 25.047 3.721 1 96.38 44 GLN B CA 1
ATOM 4152 C C . GLN B 1 44 ? 26.062 25.422 5.105 1 96.38 44 GLN B C 1
ATOM 4154 O O . GLN B 1 44 ? 26.453 24.562 5.887 1 96.38 44 GLN B O 1
ATOM 4159 N N . HIS B 1 45 ? 26.016 26.688 5.449 1 95 45 HIS B N 1
ATOM 4160 C CA . HIS B 1 45 ? 26.531 27.172 6.715 1 95 45 HIS B CA 1
ATOM 4161 C C . HIS B 1 45 ? 25.609 26.812 7.875 1 95 45 HIS B C 1
ATOM 4163 O O . HIS B 1 45 ? 26.078 26.406 8.938 1 95 45 HIS B O 1
ATOM 4169 N N . ASN B 1 46 ? 24.328 26.984 7.605 1 94.12 46 ASN B N 1
ATOM 4170 C CA . ASN B 1 46 ? 23.344 26.672 8.633 1 94.12 46 ASN B CA 1
ATOM 4171 C C . ASN B 1 46 ? 23.406 25.203 9.039 1 94.12 46 ASN B C 1
ATOM 4173 O O . ASN B 1 46 ? 23.234 24.859 10.219 1 94.12 46 ASN B O 1
ATOM 4177 N N . LEU B 1 47 ? 23.703 24.375 8.062 1 94.75 47 LEU B N 1
ATOM 4178 C CA . LEU B 1 47 ? 23.734 22.938 8.305 1 94.75 47 LEU B CA 1
ATOM 4179 C C . LEU B 1 47 ? 25.125 22.469 8.672 1 94.75 47 LEU B C 1
ATOM 4181 O O . LEU B 1 47 ? 25.312 21.328 9.117 1 94.75 47 LEU B O 1
ATOM 4185 N N . GLU B 1 48 ? 26.125 23.297 8.539 1 96.62 48 GLU B N 1
ATOM 4186 C CA . GLU B 1 48 ? 27.516 22.984 8.812 1 96.62 48 GLU B CA 1
ATOM 4187 C C . GLU B 1 48 ? 27.969 21.75 8.047 1 96.62 48 GLU B C 1
ATOM 4189 O O . GLU B 1 48 ? 28.516 20.812 8.633 1 96.62 48 GLU B O 1
ATOM 4194 N N . ILE B 1 49 ? 27.781 21.844 6.742 1 97.56 49 ILE B N 1
ATOM 4195 C CA . ILE B 1 49 ? 28.125 20.719 5.875 1 97.56 49 ILE B CA 1
ATOM 4196 C C . ILE B 1 49 ? 29.125 21.172 4.816 1 97.56 49 ILE B C 1
ATOM 4198 O O . ILE B 1 49 ? 29.328 22.375 4.609 1 97.56 49 ILE B O 1
ATOM 4202 N N . GLU B 1 50 ? 29.781 20.188 4.215 1 98 50 GLU B N 1
ATOM 4203 C CA . GLU B 1 50 ? 30.609 20.422 3.037 1 98 50 GLU B CA 1
ATOM 4204 C C . GLU B 1 50 ? 29.906 19.938 1.768 1 98 50 GLU B C 1
ATOM 4206 O O . GLU B 1 50 ? 29.25 18.906 1.769 1 98 50 GLU B O 1
ATOM 4211 N N . LEU B 1 51 ? 30.172 20.719 0.716 1 97.94 51 LEU B N 1
ATOM 4212 C CA . LEU B 1 51 ? 29.406 20.453 -0.505 1 97.94 51 LEU B CA 1
ATOM 4213 C C . LEU B 1 51 ? 30.344 20.062 -1.646 1 97.94 51 LEU B C 1
ATOM 4215 O O . LEU B 1 51 ? 31.391 20.688 -1.833 1 97.94 51 LEU B O 1
ATOM 4219 N N . PHE B 1 52 ? 29.953 19.016 -2.33 1 98.19 52 PHE B N 1
ATOM 4220 C CA . PHE B 1 52 ? 30.594 18.578 -3.559 1 98.19 52 PHE B CA 1
ATOM 4221 C C . PHE B 1 52 ? 29.562 18.312 -4.648 1 98.19 52 PHE B C 1
ATOM 4223 O O . PHE B 1 52 ? 28.406 18.047 -4.352 1 98.19 52 PHE B O 1
ATOM 4230 N N . VAL B 1 53 ? 30.016 18.422 -5.91 1 98 53 VAL B N 1
ATOM 4231 C CA . VAL B 1 53 ? 29.109 18.141 -7.023 1 98 53 VAL B CA 1
ATOM 4232 C C . VAL B 1 53 ? 29.734 17.094 -7.945 1 98 53 VAL B C 1
ATOM 4234 O O . VAL B 1 53 ? 30.938 17.094 -8.18 1 98 53 VAL B O 1
ATOM 4237 N N . ALA B 1 54 ? 28.922 16.156 -8.32 1 97.25 54 ALA B N 1
ATOM 4238 C CA . ALA B 1 54 ? 29.344 15.18 -9.32 1 97.25 54 ALA B CA 1
ATOM 4239 C C . ALA B 1 54 ? 28.469 15.281 -10.57 1 97.25 54 ALA B C 1
ATOM 4241 O O . ALA B 1 54 ? 27.234 15.367 -10.477 1 97.25 54 ALA B O 1
ATOM 4242 N N . HIS B 1 55 ? 29.109 15.328 -11.703 1 94.75 55 HIS B N 1
ATOM 4243 C CA . HIS B 1 55 ? 28.422 15.391 -12.992 1 94.75 55 HIS B CA 1
ATOM 4244 C C . HIS B 1 55 ? 28.875 14.273 -13.922 1 94.75 55 HIS B C 1
ATOM 4246 O O . HIS B 1 55 ? 30.078 14.039 -14.062 1 94.75 55 HIS B O 1
ATOM 4252 N N . VAL B 1 56 ? 27.859 13.578 -14.461 1 90.31 56 VAL B N 1
ATOM 4253 C CA . VAL B 1 56 ? 28.172 12.492 -15.383 1 90.31 56 VAL B CA 1
ATOM 4254 C C . VAL B 1 56 ? 27.578 12.797 -16.766 1 90.31 56 VAL B C 1
ATOM 4256 O O . VAL B 1 56 ? 26.375 13.023 -16.891 1 90.31 56 VAL B O 1
ATOM 4259 N N . ASP B 1 57 ? 28.406 12.789 -17.734 1 84.5 57 ASP B N 1
ATOM 4260 C CA . ASP B 1 57 ? 28.016 12.93 -19.125 1 84.5 57 ASP B CA 1
ATOM 4261 C C . ASP B 1 57 ? 27.891 11.57 -19.812 1 84.5 57 ASP B C 1
ATOM 4263 O O . ASP B 1 57 ? 28.891 10.883 -20.016 1 84.5 57 ASP B O 1
ATOM 4267 N N . HIS B 1 58 ? 26.703 11.266 -20.156 1 76.62 58 HIS B N 1
ATOM 4268 C CA . HIS B 1 58 ? 26.453 9.953 -20.75 1 76.62 58 HIS B CA 1
ATOM 4269 C C . HIS B 1 58 ? 26.75 9.953 -22.234 1 76.62 58 HIS B C 1
ATOM 4271 O O . HIS B 1 58 ? 26.641 8.914 -22.891 1 76.62 58 HIS B O 1
ATOM 4277 N N . MET B 1 59 ? 27.125 11.047 -22.812 1 68 59 MET B N 1
ATOM 4278 C CA . MET B 1 59 ? 27.562 11.234 -24.188 1 68 59 MET B CA 1
ATOM 4279 C C . MET B 1 59 ? 26.516 10.758 -25.188 1 68 59 MET B C 1
ATOM 4281 O O . MET B 1 59 ? 26.844 10.203 -26.234 1 68 59 MET B O 1
ATOM 4285 N N . LEU B 1 60 ? 25.312 10.727 -24.688 1 66.94 60 LEU B N 1
ATOM 4286 C CA . LEU B 1 60 ? 24.234 10.242 -25.547 1 66.94 60 LEU B CA 1
ATOM 4287 C C . LEU B 1 60 ? 23.812 11.305 -26.547 1 66.94 60 LEU B C 1
ATOM 4289 O O . LEU B 1 60 ? 23.281 10.984 -27.625 1 66.94 60 LEU B O 1
ATOM 4293 N N . ARG B 1 61 ? 24.172 12.586 -26.312 1 67.25 61 ARG B N 1
ATOM 4294 C CA . ARG B 1 61 ? 23.656 13.672 -27.141 1 67.25 61 ARG B CA 1
ATOM 4295 C C . ARG B 1 61 ? 24.797 14.469 -27.766 1 67.25 61 ARG B C 1
ATOM 4297 O O . ARG B 1 61 ? 24.625 15.648 -28.078 1 67.25 61 ARG B O 1
ATOM 4304 N N . GLY B 1 62 ? 25.828 13.938 -27.828 1 65.12 62 GLY B N 1
ATOM 4305 C CA . GLY B 1 62 ? 26.938 14.586 -28.484 1 65.12 62 GLY B CA 1
ATOM 4306 C C . GLY B 1 62 ? 27.297 15.93 -27.891 1 65.12 62 GLY B C 1
ATOM 4307 O O . GLY B 1 62 ? 27.578 16.031 -26.688 1 65.12 62 GLY B O 1
ATOM 4308 N N . GLU B 1 63 ? 27.078 16.984 -28.656 1 62.84 63 GLU B N 1
ATOM 4309 C CA . GLU B 1 63 ? 27.5 18.344 -28.312 1 62.84 63 GLU B CA 1
ATOM 4310 C C . GLU B 1 63 ? 26.672 18.891 -27.156 1 62.84 63 GLU B C 1
ATOM 4312 O O . GLU B 1 63 ? 27.188 19.625 -26.312 1 62.84 63 GLU B O 1
ATOM 4317 N N . THR B 1 64 ? 25.469 18.594 -27.062 1 69.62 64 THR B N 1
ATOM 4318 C CA . THR B 1 64 ? 24.562 19.094 -26.031 1 69.62 64 THR B CA 1
ATOM 4319 C C . THR B 1 64 ? 25 18.594 -24.656 1 69.62 64 THR B C 1
ATOM 4321 O O . THR B 1 64 ? 24.906 19.344 -23.672 1 69.62 64 THR B O 1
ATOM 4324 N N . SER B 1 65 ? 25.562 17.484 -24.656 1 73.19 65 SER B N 1
ATOM 4325 C CA . SER B 1 65 ? 26.031 16.922 -23.391 1 73.19 65 SER B CA 1
ATOM 4326 C C . SER B 1 65 ? 27.266 17.656 -22.891 1 73.19 65 SER B C 1
ATOM 4328 O O . SER B 1 65 ? 27.422 17.875 -21.688 1 73.19 65 SER B O 1
ATOM 4330 N N . ALA B 1 66 ? 28.047 18.062 -23.75 1 77.94 66 ALA B N 1
ATOM 4331 C CA . ALA B 1 66 ? 29.25 18.812 -23.391 1 77.94 66 ALA B CA 1
ATOM 4332 C C . ALA B 1 66 ? 28.906 20.188 -22.828 1 77.94 66 ALA B C 1
ATOM 4334 O O . ALA B 1 66 ? 29.562 20.672 -21.906 1 77.94 66 ALA B O 1
ATOM 4335 N N . GLU B 1 67 ? 27.938 20.75 -23.359 1 81.62 67 GLU B N 1
ATOM 4336 C CA . GLU B 1 67 ? 27.484 22.062 -22.891 1 81.62 67 GLU B CA 1
ATOM 4337 C C . GLU B 1 67 ? 26.906 21.969 -21.484 1 81.62 67 GLU B C 1
ATOM 4339 O O . GLU B 1 67 ? 27.062 22.891 -20.688 1 81.62 67 GLU B O 1
ATOM 4344 N N . ASP B 1 68 ? 26.234 20.922 -21.219 1 85.25 68 ASP B N 1
ATOM 4345 C CA . ASP B 1 68 ? 25.688 20.719 -19.891 1 85.25 68 ASP B CA 1
ATOM 4346 C C . ASP B 1 68 ? 26.797 20.641 -18.844 1 85.25 68 ASP B C 1
ATOM 4348 O O . ASP B 1 68 ? 26.672 21.203 -17.75 1 85.25 68 ASP B O 1
ATOM 4352 N N . ARG B 1 69 ? 27.812 19.922 -19.219 1 87.62 69 ARG B N 1
ATOM 4353 C CA . ARG B 1 69 ? 28.953 19.781 -18.312 1 87.62 69 ARG B CA 1
ATOM 4354 C C . ARG B 1 69 ? 29.578 21.141 -18.031 1 87.62 69 ARG B C 1
ATOM 4356 O O . ARG B 1 69 ? 29.844 21.484 -16.875 1 87.62 69 ARG B O 1
ATOM 4363 N N . LEU B 1 70 ? 29.781 21.875 -19.062 1 89 70 LEU B N 1
ATOM 4364 C CA . LEU B 1 70 ? 30.391 23.188 -18.906 1 89 70 LEU B CA 1
ATOM 4365 C C . LEU B 1 70 ? 29.531 24.094 -18.047 1 89 70 LEU B C 1
ATOM 4367 O O . LEU B 1 70 ? 30.062 24.875 -17.25 1 89 70 LEU B O 1
ATOM 4371 N N . PHE B 1 71 ? 28.297 23.984 -18.266 1 91.06 71 PHE B N 1
ATOM 4372 C CA . PHE B 1 71 ? 27.328 24.797 -17.516 1 91.06 71 PHE B CA 1
ATOM 4373 C C . PHE B 1 71 ? 27.438 24.516 -16.031 1 91.06 71 PHE B C 1
ATOM 4375 O O . PHE B 1 71 ? 27.547 25.438 -15.219 1 91.06 71 PHE B O 1
ATOM 4382 N N . VAL B 1 72 ? 27.547 23.297 -15.664 1 93.25 72 VAL B N 1
ATOM 4383 C CA . VAL B 1 72 ? 27.594 22.891 -14.266 1 93.25 72 VAL B CA 1
ATOM 4384 C C . VAL B 1 72 ? 28.953 23.25 -13.672 1 93.25 72 VAL B C 1
ATOM 4386 O O . VAL B 1 72 ? 29.047 23.734 -12.547 1 93.25 72 VAL B O 1
ATOM 4389 N N . GLU B 1 73 ? 29.969 23.031 -14.422 1 94.38 73 GLU B N 1
ATOM 4390 C CA . GLU B 1 73 ? 31.328 23.344 -13.969 1 94.38 73 GLU B CA 1
ATOM 4391 C C . GLU B 1 73 ? 31.5 24.828 -13.711 1 94.38 73 GLU B C 1
ATOM 4393 O O . GLU B 1 73 ? 32.125 25.234 -12.727 1 94.38 73 GLU B O 1
ATOM 4398 N N . GLN B 1 74 ? 31 25.578 -14.609 1 94.25 74 GLN B N 1
ATOM 4399 C CA . GLN B 1 74 ? 31.094 27.031 -14.461 1 94.25 74 GLN B CA 1
ATOM 4400 C C . GLN B 1 74 ? 30.375 27.5 -13.203 1 94.25 74 GLN B C 1
ATOM 4402 O O . GLN B 1 74 ? 30.875 28.359 -12.469 1 94.25 74 GLN B O 1
ATOM 4407 N N . PHE B 1 75 ? 29.203 27 -13.039 1 93.69 75 PHE B N 1
ATOM 4408 C CA . PHE B 1 75 ? 28.438 27.359 -11.852 1 93.69 75 PHE B CA 1
ATOM 4409 C C . PHE B 1 75 ? 29.219 27.016 -10.586 1 93.69 75 PHE B C 1
ATOM 4411 O O . PHE B 1 75 ? 29.312 27.844 -9.672 1 93.69 75 PHE B O 1
ATOM 4418 N N . CYS B 1 76 ? 29.766 25.859 -10.562 1 95.88 76 CYS B N 1
ATOM 4419 C CA . CYS B 1 76 ? 30.484 25.391 -9.383 1 95.88 76 CYS B CA 1
ATOM 4420 C C . CYS B 1 76 ? 31.734 26.234 -9.148 1 95.88 76 CYS B C 1
ATOM 4422 O O . CYS B 1 76 ? 32.031 26.594 -8.008 1 95.88 76 CYS B O 1
ATOM 4424 N N . HI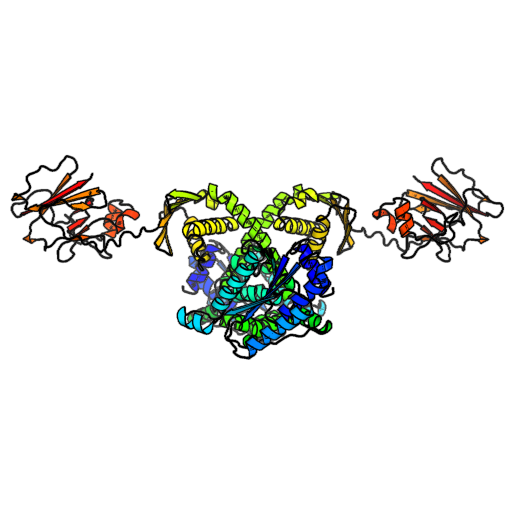S B 1 77 ? 32.438 26.562 -10.188 1 95.56 77 HIS B N 1
ATOM 4425 C CA . HIS B 1 77 ? 33.625 27.391 -10.078 1 95.56 77 HIS B CA 1
ATOM 4426 C C . HIS B 1 77 ? 33.281 28.781 -9.547 1 95.56 77 HIS B C 1
ATOM 4428 O O . HIS B 1 77 ? 34 29.297 -8.68 1 95.56 77 HIS B O 1
ATOM 4434 N N . GLN B 1 78 ? 32.281 29.297 -10.047 1 94.62 78 GLN B N 1
ATOM 4435 C CA . GLN B 1 78 ? 31.844 30.641 -9.641 1 94.62 78 GLN B CA 1
ATOM 4436 C C . GLN B 1 78 ? 31.469 30.656 -8.156 1 94.62 78 GLN B C 1
ATOM 4438 O O . GLN B 1 78 ? 31.609 31.703 -7.496 1 94.62 78 GLN B O 1
ATOM 4443 N N . HIS B 1 79 ? 31.062 29.578 -7.652 1 94.62 79 HIS B N 1
ATOM 4444 C CA . HIS B 1 79 ? 30.578 29.547 -6.277 1 94.62 79 HIS B CA 1
ATOM 4445 C C . HIS B 1 79 ? 31.547 28.766 -5.375 1 94.62 79 HIS B C 1
ATOM 4447 O O . HIS B 1 79 ? 31.203 28.438 -4.238 1 94.62 79 HIS B O 1
ATOM 4453 N N . ASN B 1 80 ? 32.688 28.359 -5.898 1 94.94 80 ASN B N 1
ATOM 4454 C CA . ASN B 1 80 ? 33.75 27.672 -5.164 1 94.94 80 ASN B CA 1
ATOM 4455 C C . ASN B 1 80 ? 33.281 26.344 -4.602 1 94.94 80 ASN B C 1
ATOM 4457 O O . ASN B 1 80 ? 33.469 26.047 -3.424 1 94.94 80 ASN B O 1
ATOM 4461 N N . ILE B 1 81 ? 32.562 25.625 -5.34 1 96.88 81 ILE B N 1
ATOM 4462 C CA . ILE B 1 81 ? 32.125 24.281 -5 1 96.88 81 ILE B CA 1
ATOM 4463 C C . ILE B 1 81 ? 32.938 23.25 -5.777 1 96.88 81 ILE B C 1
ATOM 4465 O O . ILE B 1 81 ? 33 23.297 -7.008 1 96.88 81 ILE B O 1
ATOM 4469 N N . PRO B 1 82 ? 33.625 22.344 -5.047 1 97.62 82 PRO B N 1
ATOM 4470 C CA . PRO B 1 82 ? 34.375 21.312 -5.766 1 97.62 82 PRO B CA 1
ATOM 4471 C C . PRO B 1 82 ? 33.5 20.438 -6.645 1 97.62 82 PRO B C 1
ATOM 4473 O O . PRO B 1 82 ? 32.406 20.031 -6.211 1 97.62 82 PRO B O 1
ATOM 4476 N N . ILE B 1 83 ? 33.969 20.172 -7.863 1 97.06 83 ILE B N 1
ATOM 4477 C CA . ILE B 1 83 ? 33.156 19.406 -8.812 1 97.06 83 ILE B CA 1
ATOM 4478 C C . ILE B 1 83 ? 33.969 18.266 -9.391 1 97.06 83 ILE B C 1
ATOM 4480 O O . ILE B 1 83 ? 35.188 18.422 -9.641 1 97.06 83 ILE B O 1
ATOM 4484 N N . PHE B 1 84 ? 33.344 17.109 -9.477 1 96.94 84 PHE B N 1
ATOM 4485 C CA . PHE B 1 84 ? 33.875 15.945 -10.156 1 96.94 84 PHE B CA 1
ATOM 4486 C C . PHE B 1 84 ? 33.094 15.625 -11.414 1 96.94 84 PHE B C 1
ATOM 4488 O O . PHE B 1 84 ? 31.891 15.328 -11.344 1 96.94 84 PHE B O 1
ATOM 4495 N N . SER B 1 85 ? 33.719 15.711 -12.57 1 94.06 85 SER B N 1
ATOM 4496 C CA . SER B 1 85 ? 33.031 15.43 -13.828 1 94.06 85 SER B CA 1
ATOM 4497 C C . SER B 1 85 ? 33.656 14.266 -14.562 1 94.06 85 SER B C 1
ATOM 4499 O O . SER B 1 85 ? 34.875 14.078 -14.5 1 94.06 85 SER B O 1
ATOM 4501 N N . THR B 1 86 ? 32.781 13.453 -15.148 1 90.94 86 THR B N 1
ATOM 4502 C CA . THR B 1 86 ? 33.281 12.352 -15.961 1 90.94 86 THR B CA 1
ATOM 4503 C C . THR B 1 86 ? 32.438 12.148 -17.203 1 90.94 86 THR B C 1
ATOM 4505 O O . THR B 1 86 ? 31.312 12.68 -17.281 1 90.94 86 THR B O 1
ATOM 4508 N N . ALA B 1 87 ? 33.031 11.555 -18.219 1 88.94 87 ALA B N 1
ATOM 4509 C CA . ALA B 1 87 ? 32.312 11.148 -19.438 1 88.94 87 ALA B CA 1
ATOM 4510 C C . ALA B 1 87 ? 32.375 9.625 -19.594 1 88.94 87 ALA B C 1
ATOM 4512 O O . ALA B 1 87 ? 33.406 9 -19.438 1 88.94 87 ALA B O 1
ATOM 4513 N N . ILE B 1 88 ? 31.203 9.117 -19.734 1 86.38 88 ILE B N 1
ATOM 4514 C CA . ILE B 1 88 ? 31.109 7.672 -19.891 1 86.38 88 ILE B CA 1
ATOM 4515 C C . ILE B 1 88 ? 30.578 7.344 -21.297 1 86.38 88 ILE B C 1
ATOM 4517 O O . ILE B 1 88 ? 29.531 7.848 -21.703 1 86.38 88 ILE B O 1
ATOM 4521 N N . PRO B 1 89 ? 31.297 6.559 -22.031 1 84.19 89 PRO B N 1
ATOM 4522 C CA . PRO B 1 89 ? 30.875 6.215 -23.391 1 84.19 89 PRO B CA 1
ATOM 4523 C C . PRO B 1 89 ? 29.766 5.164 -23.406 1 84.19 89 PRO B C 1
ATOM 4525 O O . PRO B 1 89 ? 30 4.008 -23.766 1 84.19 89 PRO B O 1
ATOM 4528 N N . ILE B 1 90 ? 28.531 5.5 -23.188 1 82.44 90 ILE B N 1
ATOM 4529 C CA . ILE B 1 90 ? 27.391 4.613 -23.047 1 82.44 90 ILE B CA 1
ATOM 4530 C C . ILE B 1 90 ? 27.109 3.91 -24.375 1 82.44 90 ILE B C 1
ATOM 4532 O O . ILE B 1 90 ? 26.828 2.713 -24.406 1 82.44 90 ILE B O 1
ATOM 4536 N N . PRO B 1 91 ? 27.203 4.648 -25.531 1 81.44 91 PRO B N 1
ATOM 4537 C CA . PRO B 1 91 ? 26.969 3.973 -26.812 1 81.44 91 PRO B CA 1
ATOM 4538 C C . PRO B 1 91 ? 27.891 2.777 -27.031 1 81.44 91 PRO B C 1
ATOM 4540 O O . PRO B 1 91 ? 27.453 1.737 -27.531 1 81.44 91 PRO B O 1
ATOM 4543 N N . GLN B 1 92 ? 29.062 2.967 -26.656 1 82.56 92 GLN B N 1
ATOM 4544 C CA . GLN B 1 92 ? 30.031 1.878 -26.797 1 82.56 92 GLN B CA 1
ATOM 4545 C C . GLN B 1 92 ? 29.703 0.734 -25.844 1 82.56 92 GLN B C 1
ATOM 4547 O O . GLN B 1 92 ? 29.812 -0.438 -26.203 1 82.56 92 GLN B O 1
ATOM 4552 N N . LEU B 1 93 ? 29.344 1.024 -24.688 1 85.94 93 LEU B N 1
ATOM 4553 C CA . LEU B 1 93 ? 29.016 0.017 -23.688 1 85.94 93 LEU B CA 1
ATOM 4554 C C . LEU B 1 93 ? 27.766 -0.769 -24.109 1 85.94 93 LEU B C 1
ATOM 4556 O O . LEU B 1 93 ? 27.688 -1.979 -23.891 1 85.94 93 LEU B O 1
ATOM 4560 N N . LEU B 1 94 ? 26.844 -0.076 -24.609 1 81.94 94 LEU B N 1
ATOM 4561 C CA . LEU B 1 94 ? 25.609 -0.707 -25.094 1 81.94 94 LEU B CA 1
ATOM 4562 C C . LEU B 1 94 ? 25.906 -1.683 -26.219 1 81.94 94 LEU B C 1
ATOM 4564 O O . LEU B 1 94 ? 25.266 -2.734 -26.328 1 81.94 94 LEU B O 1
ATOM 4568 N N . GLN B 1 95 ? 26.781 -1.314 -27.047 1 80.19 95 GLN B N 1
ATOM 4569 C CA . GLN B 1 95 ? 27.172 -2.184 -28.156 1 80.19 95 GLN B CA 1
ATOM 4570 C C . GLN B 1 95 ? 27.875 -3.441 -27.641 1 80.19 95 GLN B C 1
ATOM 4572 O O . GLN B 1 95 ? 27.688 -4.527 -28.188 1 80.19 95 GLN B O 1
ATOM 4577 N N . GLU B 1 96 ? 28.5 -3.283 -26.656 1 83.75 96 GLU B N 1
ATOM 4578 C CA . GLU B 1 96 ? 29.312 -4.375 -26.109 1 83.75 96 GLU B CA 1
ATOM 4579 C C . GLU B 1 96 ? 28.469 -5.305 -25.234 1 83.75 96 GLU B C 1
ATOM 4581 O O . GLU B 1 96 ? 28.594 -6.527 -25.312 1 83.75 96 GLU B O 1
ATOM 4586 N N . GLU B 1 97 ? 27.703 -4.797 -24.406 1 81.5 97 GLU B N 1
ATOM 4587 C CA . GLU B 1 97 ? 27.016 -5.578 -23.391 1 81.5 97 GLU B CA 1
ATOM 4588 C C . GLU B 1 97 ? 25.562 -5.828 -23.781 1 81.5 97 GLU B C 1
ATOM 4590 O O . GLU B 1 97 ? 24.938 -6.781 -23.297 1 81.5 97 GLU B O 1
ATOM 4595 N N . GLY B 1 98 ? 25.109 -5.125 -24.719 1 75.12 98 GLY B N 1
ATOM 4596 C CA . GLY B 1 98 ? 23.688 -5.199 -25 1 75.12 98 GLY B CA 1
ATOM 4597 C C . GLY B 1 98 ? 22.828 -4.754 -23.828 1 75.12 98 GLY B C 1
ATOM 4598 O O . GLY B 1 98 ? 23.359 -4.309 -22.797 1 75.12 98 GLY B O 1
ATOM 4599 N N . GLY B 1 99 ? 21.531 -4.535 -23.922 1 74.5 99 GLY B N 1
ATOM 4600 C CA . GLY B 1 99 ? 20.625 -4.246 -22.828 1 74.5 99 GLY B CA 1
ATOM 4601 C C . GLY B 1 99 ? 19.906 -2.918 -22.969 1 74.5 99 GLY B C 1
ATOM 4602 O O . GLY B 1 99 ? 19.875 -2.348 -24.062 1 74.5 99 GLY B O 1
ATOM 4603 N N . ASN B 1 100 ? 19.344 -2.441 -21.812 1 77.62 100 ASN B N 1
ATOM 4604 C CA . ASN B 1 100 ? 18.594 -1.196 -21.766 1 77.62 100 ASN B CA 1
ATOM 4605 C C . ASN B 1 100 ? 19.484 -0.008 -21.422 1 77.62 100 ASN B C 1
ATOM 4607 O O . ASN B 1 100 ? 20.234 -0.053 -20.438 1 77.62 100 ASN B O 1
ATOM 4611 N N . SER B 1 101 ? 19.5 1.012 -22.297 1 78.44 101 SER B N 1
ATOM 4612 C CA . SER B 1 101 ? 20.344 2.201 -22.156 1 78.44 101 SER B CA 1
ATOM 4613 C C . SER B 1 101 ? 20.172 2.838 -20.781 1 78.44 101 SER B C 1
ATOM 4615 O O . SER B 1 101 ? 21.141 3.252 -20.156 1 78.44 101 SER B O 1
ATOM 4617 N N . GLN B 1 102 ? 19.016 2.83 -20.297 1 78.19 102 GLN B N 1
ATOM 4618 C CA . GLN B 1 102 ? 18.734 3.477 -19.016 1 78.19 102 GLN B CA 1
ATOM 4619 C C . GLN B 1 102 ? 19.359 2.711 -17.859 1 78.19 102 GLN B C 1
ATOM 4621 O O . GLN B 1 102 ? 19.891 3.316 -16.922 1 78.19 102 GLN B O 1
ATOM 4626 N N . THR B 1 103 ? 19.359 1.453 -17.969 1 82.88 103 THR B N 1
ATOM 4627 C CA . THR B 1 103 ? 19.922 0.613 -16.922 1 82.88 103 THR B CA 1
ATOM 4628 C C . THR B 1 103 ? 21.453 0.749 -16.875 1 82.88 103 THR B C 1
ATOM 4630 O O . THR B 1 103 ? 22.031 0.846 -15.797 1 82.88 103 THR B O 1
ATOM 4633 N N . ILE B 1 104 ? 22 0.763 -17.984 1 83.81 104 ILE B N 1
ATOM 4634 C CA . ILE B 1 104 ? 23.453 0.873 -18.078 1 83.81 104 ILE B CA 1
ATOM 4635 C C . ILE B 1 104 ? 23.891 2.256 -17.609 1 83.81 104 ILE B C 1
ATOM 4637 O O . ILE B 1 104 ? 24.891 2.385 -16.891 1 83.81 104 ILE B O 1
ATOM 4641 N N . CYS B 1 105 ? 23.156 3.273 -18.031 1 85.25 105 CYS B N 1
ATOM 4642 C CA . CYS B 1 105 ? 23.469 4.633 -17.594 1 85.25 105 CYS B CA 1
ATOM 4643 C C . CYS B 1 105 ? 23.438 4.742 -16.078 1 85.25 105 CYS B C 1
ATOM 4645 O O . CYS B 1 105 ? 24.328 5.348 -15.477 1 85.25 105 CYS B O 1
ATOM 4647 N N . ARG B 1 106 ? 22.531 4.098 -15.508 1 87.5 106 ARG B N 1
ATOM 4648 C CA . ARG B 1 106 ? 22.375 4.148 -14.062 1 87.5 106 ARG B CA 1
ATOM 4649 C C . ARG B 1 106 ? 23.531 3.42 -13.367 1 87.5 106 ARG B C 1
ATOM 4651 O O . ARG B 1 106 ? 24.109 3.934 -12.406 1 87.5 106 ARG B O 1
ATOM 4658 N N . ARG B 1 107 ? 23.734 2.354 -13.859 1 89.19 107 ARG B N 1
ATOM 4659 C CA . ARG B 1 107 ? 24.797 1.541 -13.273 1 89.19 107 ARG B CA 1
ATOM 4660 C C . ARG B 1 107 ? 26.125 2.287 -13.281 1 89.19 107 ARG B C 1
ATOM 4662 O O . ARG B 1 107 ? 26.812 2.359 -12.266 1 89.19 107 ARG B O 1
ATOM 4669 N N . GLU B 1 108 ? 26.422 2.848 -14.414 1 90.31 108 GLU B N 1
ATOM 4670 C CA . GLU B 1 108 ? 27.688 3.547 -14.578 1 90.31 108 GLU B CA 1
ATOM 4671 C C . GLU B 1 108 ? 27.719 4.82 -13.734 1 90.31 108 GLU B C 1
ATOM 4673 O O . GLU B 1 108 ? 28.766 5.156 -13.156 1 90.31 108 GLU B O 1
ATOM 4678 N N . ARG B 1 109 ? 26.672 5.535 -13.68 1 93.25 109 ARG B N 1
ATOM 4679 C CA . ARG B 1 109 ? 26.578 6.742 -12.867 1 93.25 109 ARG B CA 1
ATOM 4680 C C . ARG B 1 109 ? 26.828 6.434 -11.398 1 93.25 109 ARG B C 1
ATOM 4682 O O . ARG B 1 109 ? 27.625 7.117 -10.742 1 93.25 109 ARG B O 1
ATOM 4689 N N . TYR B 1 110 ? 26.234 5.422 -10.93 1 95.25 110 TYR B N 1
ATOM 4690 C CA . TYR B 1 110 ? 26.344 5.102 -9.508 1 95.25 110 TYR B CA 1
ATOM 4691 C C . TYR B 1 110 ? 27.719 4.531 -9.18 1 95.25 110 TYR B C 1
ATOM 4693 O O . TYR B 1 110 ? 28.234 4.723 -8.078 1 95.25 110 TYR B O 1
ATOM 4701 N N . ALA B 1 111 ? 28.25 3.879 -10.164 1 94.5 111 ALA B N 1
ATOM 4702 C CA . ALA B 1 111 ? 29.641 3.436 -9.977 1 94.5 111 ALA B CA 1
ATOM 4703 C C . ALA B 1 111 ? 30.578 4.625 -9.812 1 94.5 111 ALA B C 1
ATOM 4705 O O . ALA B 1 111 ? 31.484 4.598 -8.969 1 94.5 111 ALA B O 1
ATOM 4706 N N . PHE B 1 112 ? 30.375 5.621 -10.625 1 95.31 112 PHE B N 1
ATOM 4707 C CA . PHE B 1 112 ? 31.188 6.836 -10.547 1 95.31 112 PHE B CA 1
ATOM 4708 C C . PHE B 1 112 ? 30.969 7.535 -9.211 1 95.31 112 PHE B C 1
ATOM 4710 O O . PHE B 1 112 ? 31.922 7.98 -8.578 1 95.31 112 PHE B O 1
ATOM 4717 N N . PHE B 1 113 ? 29.719 7.629 -8.758 1 97.31 113 PHE B N 1
ATOM 4718 C CA . PHE B 1 113 ? 29.422 8.25 -7.477 1 97.31 113 PHE B CA 1
ATOM 4719 C C . PHE B 1 113 ? 30.125 7.527 -6.34 1 97.31 113 PHE B C 1
ATOM 4721 O O . PHE B 1 113 ? 30.688 8.164 -5.445 1 97.31 113 PHE B O 1
ATOM 4728 N N . GLU B 1 114 ? 30.016 6.238 -6.387 1 97.38 114 GLU B N 1
ATOM 4729 C CA . GLU B 1 114 ? 30.656 5.43 -5.352 1 97.38 114 GLU B CA 1
ATOM 4730 C C . GLU B 1 114 ? 32.156 5.691 -5.297 1 97.38 114 GLU B C 1
ATOM 4732 O O . GLU B 1 114 ? 32.719 5.824 -4.215 1 97.38 114 GLU B O 1
ATOM 4737 N N . GLU B 1 115 ? 32.781 5.727 -6.453 1 97 115 GLU B N 1
ATOM 4738 C CA . GLU B 1 115 ? 34.219 5.988 -6.543 1 97 115 GLU B CA 1
ATOM 4739 C C . GLU B 1 115 ? 34.562 7.336 -5.922 1 97 115 GLU B C 1
ATOM 4741 O O . GLU B 1 115 ? 35.531 7.445 -5.16 1 97 115 GLU B O 1
ATOM 4746 N N . MET B 1 116 ? 33.844 8.367 -6.246 1 97 116 MET B N 1
ATOM 4747 C CA . MET B 1 116 ? 34.125 9.703 -5.738 1 97 116 MET B CA 1
ATOM 4748 C C . MET B 1 116 ? 33.906 9.766 -4.227 1 97 116 MET B C 1
ATOM 4750 O O . MET B 1 116 ? 34.688 10.422 -3.518 1 97 116 MET B O 1
ATOM 4754 N N . MET B 1 117 ? 32.906 9.109 -3.752 1 97.94 117 MET B N 1
ATOM 4755 C CA . MET B 1 117 ? 32.625 9.086 -2.318 1 97.94 117 MET B CA 1
ATOM 4756 C C . MET B 1 117 ? 33.781 8.445 -1.553 1 97.94 117 MET B C 1
ATOM 4758 O O . MET B 1 117 ? 34.219 8.969 -0.531 1 97.94 117 MET B O 1
ATOM 4762 N N . LYS B 1 118 ? 34.25 7.359 -2.049 1 97.19 118 LYS B N 1
ATOM 4763 C CA . LYS B 1 118 ? 35.312 6.633 -1.395 1 97.19 118 LYS B CA 1
ATOM 4764 C C . LYS B 1 118 ? 36.625 7.426 -1.439 1 97.19 118 LYS B C 1
ATOM 4766 O O . LYS B 1 118 ? 37.312 7.582 -0.419 1 97.19 118 LYS B O 1
ATOM 4771 N N . THR B 1 119 ? 36.938 7.879 -2.625 1 97.31 119 THR B N 1
ATOM 4772 C CA . THR B 1 119 ? 38.219 8.562 -2.859 1 97.31 119 THR B CA 1
ATOM 4773 C C . THR B 1 119 ? 38.312 9.828 -2.016 1 97.31 119 THR B C 1
ATOM 4775 O O . THR B 1 119 ? 39.375 10.156 -1.49 1 97.31 119 THR B O 1
ATOM 4778 N N . HIS B 1 120 ? 37.25 10.547 -1.848 1 97.62 120 HIS B N 1
ATOM 4779 C CA . HIS B 1 120 ? 37.281 11.852 -1.198 1 97.62 120 HIS B CA 1
ATOM 4780 C C . HIS B 1 120 ? 36.594 11.805 0.173 1 97.62 120 HIS B C 1
ATOM 4782 O O . HIS B 1 120 ? 36.375 12.844 0.792 1 97.62 120 HIS B O 1
ATOM 4788 N N . GLN B 1 121 ? 36.188 10.633 0.651 1 97.38 121 GLN B N 1
ATOM 4789 C CA . GLN B 1 121 ? 35.625 10.391 1.969 1 97.38 121 GLN B CA 1
ATOM 4790 C C . GLN B 1 121 ? 34.344 11.219 2.17 1 97.38 121 GLN B C 1
ATOM 4792 O O . GLN B 1 121 ? 34.25 11.953 3.148 1 97.38 121 GLN B O 1
ATOM 4797 N N . ILE B 1 122 ? 33.531 11.188 1.212 1 98.31 122 ILE B N 1
ATOM 4798 C CA . ILE B 1 122 ? 32.25 11.828 1.263 1 98.31 122 ILE B CA 1
ATOM 4799 C C . ILE B 1 122 ? 31.188 10.82 1.739 1 98.31 122 ILE B C 1
ATOM 4801 O O . ILE B 1 122 ? 30.984 9.781 1.112 1 98.31 122 ILE B O 1
ATOM 4805 N N . ASN B 1 123 ? 30.406 11.164 2.725 1 97.81 123 ASN B N 1
ATOM 4806 C CA . ASN B 1 123 ? 29.609 10.125 3.387 1 97.81 123 ASN B CA 1
ATOM 4807 C C . ASN B 1 123 ? 28.156 10.172 2.953 1 97.81 123 ASN B C 1
ATOM 4809 O O . ASN B 1 123 ? 27.359 9.305 3.326 1 97.81 123 ASN B O 1
ATOM 4813 N N . LYS B 1 124 ? 27.766 11.164 2.09 1 98.25 124 LYS B N 1
ATOM 4814 C CA . LYS B 1 124 ? 26.375 11.242 1.651 1 98.25 124 LYS B CA 1
ATOM 4815 C C . LYS B 1 124 ? 26.281 11.555 0.159 1 98.25 124 LYS B C 1
ATOM 4817 O O . LYS B 1 124 ? 26.938 12.477 -0.329 1 98.25 124 LYS B O 1
ATOM 4822 N N . LEU B 1 125 ? 25.531 10.742 -0.542 1 98.5 125 LEU B N 1
ATOM 4823 C CA . LEU B 1 125 ? 25.141 11.047 -1.915 1 98.5 125 LEU B CA 1
ATOM 4824 C C . LEU B 1 125 ? 23.734 11.633 -1.966 1 98.5 125 LEU B C 1
ATOM 4826 O O . LEU B 1 125 ? 22.812 11.07 -1.39 1 98.5 125 LEU B O 1
ATOM 4830 N N . VAL B 1 126 ? 23.578 12.758 -2.625 1 98.5 126 VAL B N 1
ATOM 4831 C CA . VAL B 1 126 ? 22.297 13.43 -2.689 1 98.5 126 VAL B CA 1
ATOM 4832 C C . VAL B 1 126 ? 21.766 13.406 -4.121 1 98.5 126 VAL B C 1
ATOM 4834 O O . VAL B 1 126 ? 22.453 13.859 -5.047 1 98.5 126 VAL B O 1
ATOM 4837 N N . THR B 1 127 ? 20.578 12.859 -4.277 1 97.75 127 THR B N 1
ATOM 4838 C CA . THR B 1 127 ? 19.938 12.867 -5.59 1 97.75 127 THR B CA 1
ATOM 4839 C C . THR B 1 127 ? 18.672 13.703 -5.574 1 97.75 127 THR B C 1
ATOM 4841 O O . THR B 1 127 ? 18.125 13.992 -4.508 1 97.75 127 THR B O 1
ATOM 4844 N N . ALA B 1 128 ? 18.188 14.055 -6.742 1 96.75 128 ALA B N 1
ATOM 4845 C CA . ALA B 1 128 ? 17.141 15.078 -6.832 1 96.75 128 ALA B CA 1
ATOM 4846 C C . ALA B 1 128 ? 15.773 14.438 -7.07 1 96.75 128 ALA B C 1
ATOM 4848 O O . ALA B 1 128 ? 14.891 15.055 -7.676 1 96.75 128 ALA B O 1
ATOM 4849 N N . HIS B 1 129 ? 15.672 13.219 -6.613 1 97.12 129 HIS B N 1
ATOM 4850 C CA . HIS B 1 129 ? 14.344 12.633 -6.699 1 97.12 129 HIS B CA 1
ATOM 4851 C C . HIS B 1 129 ? 13.328 13.438 -5.895 1 97.12 129 HIS B C 1
ATOM 4853 O O . HIS B 1 129 ? 13.641 13.906 -4.793 1 97.12 129 HIS B O 1
ATOM 4859 N N . HIS B 1 130 ? 12.195 13.648 -6.469 1 97.94 130 HIS B N 1
ATOM 4860 C CA . HIS B 1 130 ? 11.172 14.477 -5.828 1 97.94 130 HIS B CA 1
ATOM 4861 C C . HIS B 1 130 ? 9.852 13.727 -5.711 1 97.94 130 HIS B C 1
ATOM 4863 O O . HIS B 1 130 ? 9.781 12.539 -6.016 1 97.94 130 HIS B O 1
ATOM 4869 N N . ALA B 1 131 ? 8.828 14.359 -5.27 1 97.94 131 ALA B N 1
ATOM 4870 C CA . ALA B 1 131 ? 7.555 13.727 -4.941 1 97.94 131 ALA B CA 1
ATOM 4871 C C . ALA B 1 131 ? 6.906 13.117 -6.184 1 97.94 131 ALA B C 1
ATOM 4873 O O . ALA B 1 131 ? 6.293 12.047 -6.113 1 97.94 131 ALA B O 1
ATOM 4874 N N . ASP B 1 132 ? 7.047 13.789 -7.301 1 97.75 132 ASP B N 1
ATOM 4875 C CA . ASP B 1 132 ? 6.453 13.281 -8.531 1 97.75 132 ASP B CA 1
ATOM 4876 C C . ASP B 1 132 ? 7.121 11.977 -8.961 1 97.75 132 ASP B C 1
ATOM 4878 O O . ASP B 1 132 ? 6.469 11.094 -9.531 1 97.75 132 ASP B O 1
ATOM 4882 N N . ASP B 1 133 ? 8.422 11.93 -8.688 1 96.75 133 ASP B N 1
ATOM 4883 C CA . ASP B 1 133 ? 9.117 10.68 -8.969 1 96.75 133 ASP B CA 1
ATOM 4884 C C . ASP B 1 133 ? 8.547 9.531 -8.141 1 96.75 133 ASP B C 1
ATOM 4886 O O . ASP B 1 133 ? 8.461 8.398 -8.609 1 96.75 133 ASP B O 1
ATOM 4890 N N . GLN B 1 134 ? 8.234 9.844 -6.934 1 98.06 134 GLN B N 1
ATOM 4891 C CA . GLN B 1 134 ? 7.645 8.836 -6.066 1 98.06 134 GLN B CA 1
ATOM 4892 C C . GLN B 1 134 ? 6.309 8.344 -6.617 1 98.06 134 GLN B C 1
ATOM 4894 O O . GLN B 1 134 ? 6.039 7.141 -6.617 1 98.06 134 GLN B O 1
ATOM 4899 N N . LEU B 1 135 ? 5.484 9.273 -7.02 1 98.06 135 LEU B N 1
ATOM 4900 C CA . LEU B 1 135 ? 4.191 8.93 -7.602 1 98.06 135 LEU B CA 1
ATOM 4901 C C . LEU B 1 135 ? 4.363 8.016 -8.812 1 98.06 135 LEU B C 1
ATOM 4903 O O . LEU B 1 135 ? 3.668 7.008 -8.938 1 98.06 135 LEU B O 1
ATOM 4907 N N . GLU B 1 136 ? 5.309 8.391 -9.672 1 97.44 136 GLU B N 1
ATOM 4908 C CA . GLU B 1 136 ? 5.605 7.562 -10.836 1 97.44 136 GLU B CA 1
ATOM 4909 C C . GLU B 1 136 ? 6.012 6.152 -10.43 1 97.44 136 GLU B C 1
ATOM 4911 O O . GLU B 1 136 ? 5.531 5.172 -11 1 97.44 136 GLU B O 1
ATOM 4916 N N . SER B 1 137 ? 6.871 6.133 -9.43 1 97.19 137 SER B N 1
ATOM 4917 C CA . SER B 1 137 ? 7.398 4.848 -8.977 1 97.19 137 SER B CA 1
ATOM 4918 C C . SER B 1 137 ? 6.289 3.961 -8.422 1 97.19 137 SER B C 1
ATOM 4920 O O . SER B 1 137 ? 6.246 2.762 -8.703 1 97.19 137 SER B O 1
ATOM 4922 N N . ILE B 1 138 ? 5.391 4.473 -7.707 1 97.56 138 ILE B N 1
ATOM 4923 C CA . ILE B 1 138 ? 4.297 3.723 -7.094 1 97.56 138 ILE B CA 1
ATOM 4924 C C . ILE B 1 138 ? 3.35 3.217 -8.18 1 97.56 138 ILE B C 1
ATOM 4926 O O . ILE B 1 138 ? 2.943 2.053 -8.164 1 97.56 138 ILE B O 1
ATOM 4930 N N . LEU B 1 139 ? 3.039 4.074 -9.094 1 97.69 139 LEU B N 1
ATOM 4931 C CA . LEU B 1 139 ? 2.146 3.693 -10.188 1 97.69 139 LEU B CA 1
ATOM 4932 C C . LEU B 1 139 ? 2.766 2.59 -11.031 1 97.69 139 LEU B C 1
ATOM 4934 O O . LEU B 1 139 ? 2.084 1.638 -11.414 1 97.69 139 LEU B O 1
ATOM 4938 N N . MET B 1 140 ? 4.023 2.723 -11.289 1 96.56 140 MET B N 1
ATOM 4939 C CA . MET B 1 140 ? 4.727 1.703 -12.062 1 96.56 140 MET B CA 1
ATOM 4940 C C . MET B 1 140 ? 4.77 0.381 -11.305 1 96.56 140 MET B C 1
ATOM 4942 O O . MET B 1 140 ? 4.605 -0.687 -11.898 1 96.56 140 MET B O 1
ATOM 4946 N N . ALA B 1 141 ? 4.965 0.472 -10.047 1 95.19 141 ALA B N 1
ATOM 4947 C CA . ALA B 1 141 ? 5.012 -0.726 -9.211 1 95.19 141 ALA B CA 1
ATOM 4948 C C . ALA B 1 141 ? 3.67 -1.449 -9.219 1 95.19 141 ALA B C 1
ATOM 4950 O O . ALA B 1 141 ? 3.617 -2.672 -9.359 1 95.19 141 ALA B O 1
ATOM 4951 N N . LEU B 1 142 ? 2.623 -0.715 -9.047 1 96.19 142 LEU B N 1
ATOM 4952 C CA . LEU B 1 142 ? 1.284 -1.294 -9.07 1 96.19 142 LEU B CA 1
ATOM 4953 C C . LEU B 1 142 ? 1.021 -1.998 -10.398 1 96.19 142 LEU B C 1
ATOM 4955 O O . LEU B 1 142 ? 0.452 -3.092 -10.422 1 96.19 142 LEU B O 1
ATOM 4959 N N . THR B 1 143 ? 1.454 -1.334 -11.453 1 96.06 143 THR B N 1
ATOM 4960 C CA . THR B 1 143 ? 1.194 -1.837 -12.797 1 96.06 143 THR B CA 1
ATOM 4961 C C . THR B 1 143 ? 2.037 -3.076 -13.086 1 96.06 143 THR B C 1
ATOM 4963 O O . THR B 1 143 ? 1.57 -4.016 -13.734 1 96.06 143 THR B O 1
ATOM 4966 N N . LYS B 1 144 ? 3.199 -3.082 -12.547 1 92.38 144 LYS B N 1
ATOM 4967 C CA . LYS B 1 144 ? 4.141 -4.152 -12.852 1 92.38 144 LYS B CA 1
ATOM 4968 C C . LYS B 1 144 ? 3.838 -5.406 -12.039 1 92.38 144 LYS B C 1
ATOM 4970 O O . LYS B 1 144 ? 3.918 -6.523 -12.555 1 92.38 144 LYS B O 1
ATOM 4975 N N . SER B 1 145 ? 3.508 -5.262 -10.766 1 88.19 145 SER B N 1
ATOM 4976 C CA . SER B 1 145 ? 3.359 -6.465 -9.953 1 88.19 145 SER B CA 1
ATOM 4977 C C . SER B 1 145 ? 2.371 -6.242 -8.812 1 88.19 145 SER B C 1
ATOM 4979 O O . SER B 1 145 ? 1.705 -7.18 -8.367 1 88.19 145 SER B O 1
ATOM 4981 N N . GLY B 1 146 ? 2.42 -5.086 -8.273 1 88.12 146 GLY B N 1
ATOM 4982 C CA . GLY B 1 146 ? 1.561 -4.801 -7.137 1 88.12 146 GLY B CA 1
ATOM 4983 C C . GLY B 1 146 ? 2.039 -5.445 -5.848 1 88.12 146 GLY B C 1
ATOM 4984 O O . GLY B 1 146 ? 1.258 -5.633 -4.914 1 88.12 146 GLY B O 1
ATOM 4985 N N . ASN B 1 147 ? 3.295 -5.816 -5.766 1 89.5 147 ASN B N 1
ATOM 4986 C CA . ASN B 1 147 ? 3.848 -6.395 -4.543 1 89.5 147 ASN B CA 1
ATOM 4987 C C . ASN B 1 147 ? 4.25 -5.312 -3.547 1 89.5 147 ASN B C 1
ATOM 4989 O O . ASN B 1 147 ? 4.691 -4.23 -3.941 1 89.5 147 ASN B O 1
ATOM 4993 N N . ILE B 1 148 ? 4.164 -5.656 -2.258 1 91.88 148 ILE B N 1
ATOM 4994 C CA . ILE B 1 148 ? 4.449 -4.691 -1.198 1 91.88 148 ILE B CA 1
ATOM 4995 C C . ILE B 1 148 ? 5.879 -4.176 -1.342 1 91.88 148 ILE B C 1
ATOM 4997 O O . ILE B 1 148 ? 6.133 -2.979 -1.182 1 91.88 148 ILE B O 1
ATOM 5001 N N . SER B 1 149 ? 6.801 -5.023 -1.69 1 88.5 149 SER B N 1
ATOM 5002 C CA . SER B 1 149 ? 8.211 -4.652 -1.786 1 88.5 149 SER B CA 1
ATOM 5003 C C . SER B 1 149 ? 8.422 -3.555 -2.822 1 88.5 149 SER B C 1
ATOM 5005 O O . SER B 1 149 ? 9.219 -2.639 -2.607 1 88.5 149 SER B O 1
ATOM 5007 N N . SER B 1 150 ? 7.723 -3.666 -3.916 1 91.06 150 SER B N 1
ATOM 5008 C CA . SER B 1 150 ? 7.859 -2.662 -4.969 1 91.06 150 SER B CA 1
ATOM 5009 C C . SER B 1 150 ? 7.066 -1.403 -4.633 1 91.06 150 SER B C 1
ATOM 5011 O O . SER B 1 150 ? 7.465 -0.296 -5 1 91.06 150 SER B O 1
ATOM 5013 N N . MET B 1 151 ? 6.008 -1.574 -3.914 1 94.88 151 MET B N 1
ATOM 5014 C CA . MET B 1 151 ? 5.09 -0.473 -3.631 1 94.88 151 MET B CA 1
ATOM 5015 C C . MET B 1 151 ? 5.668 0.453 -2.564 1 94.88 151 MET B C 1
ATOM 5017 O O . MET B 1 151 ? 5.137 1.54 -2.328 1 94.88 151 MET B O 1
ATOM 5021 N N . LYS B 1 152 ? 6.801 0.099 -1.968 1 95.69 152 LYS B N 1
ATOM 5022 C CA . LYS B 1 152 ? 7.469 0.938 -0.976 1 95.69 152 LYS B CA 1
ATOM 5023 C C . LYS B 1 152 ? 8.156 2.129 -1.637 1 95.69 152 LYS B C 1
ATOM 5025 O O . LYS B 1 152 ? 8.547 3.08 -0.958 1 95.69 152 LYS B O 1
ATOM 5030 N N . GLY B 1 153 ? 8.305 2.105 -2.922 1 95.81 153 GLY B N 1
ATOM 5031 C CA . GLY B 1 153 ? 8.789 3.246 -3.688 1 95.81 153 GLY B CA 1
ATOM 5032 C C . GLY B 1 153 ? 10.203 3.652 -3.33 1 95.81 153 GLY B C 1
ATOM 5033 O O . GLY B 1 153 ? 11.047 2.799 -3.047 1 95.81 153 GLY B O 1
ATOM 5034 N N . ILE B 1 154 ? 10.445 4.914 -3.436 1 97.25 154 ILE B N 1
ATOM 5035 C CA . ILE B 1 154 ? 11.766 5.492 -3.225 1 97.25 154 ILE B CA 1
ATOM 5036 C C . ILE B 1 154 ? 11.953 5.836 -1.748 1 97.25 154 ILE B C 1
ATOM 5038 O O . ILE B 1 154 ? 11.125 6.535 -1.157 1 97.25 154 ILE B O 1
ATOM 5042 N N . TYR B 1 155 ? 12.969 5.355 -1.227 1 97.5 155 TYR B N 1
ATOM 5043 C CA . TYR B 1 155 ? 13.289 5.66 0.164 1 97.5 155 TYR B CA 1
ATOM 5044 C C . TYR B 1 155 ? 13.938 7.035 0.284 1 97.5 155 TYR B C 1
ATOM 5046 O O . TYR B 1 155 ? 14.711 7.441 -0.585 1 97.5 155 TYR B O 1
ATOM 5054 N N . SER B 1 156 ? 13.633 7.676 1.377 1 97.56 156 SER B N 1
ATOM 5055 C CA . SER B 1 156 ? 14.266 8.969 1.631 1 97.56 156 SER B CA 1
ATOM 5056 C C . SER B 1 156 ? 15.766 8.812 1.868 1 97.56 156 SER B C 1
ATOM 5058 O O . SER B 1 156 ? 16.547 9.711 1.563 1 97.56 156 SER B O 1
ATOM 5060 N N . LYS B 1 157 ? 16.109 7.68 2.43 1 97.44 157 LYS B N 1
ATOM 5061 C CA . LYS B 1 157 ? 17.516 7.367 2.654 1 97.44 157 LYS B CA 1
ATOM 5062 C C . LYS B 1 157 ? 17.75 5.863 2.584 1 97.44 157 LYS B C 1
ATOM 5064 O O . LYS B 1 157 ? 16.891 5.07 2.953 1 97.44 157 LYS B O 1
ATOM 5069 N N . ARG B 1 158 ? 18.891 5.52 2.094 1 95.62 158 ARG B N 1
ATOM 5070 C CA . ARG B 1 158 ? 19.297 4.117 2.031 1 95.62 158 ARG B CA 1
ATOM 5071 C C . ARG B 1 158 ? 20.812 3.99 2.074 1 95.62 158 ARG B C 1
ATOM 5073 O O . ARG B 1 158 ? 21.531 4.91 1.676 1 95.62 158 ARG B O 1
ATOM 5080 N N . ASP B 1 159 ? 21.266 2.879 2.486 1 95.31 159 ASP B N 1
ATOM 5081 C CA . ASP B 1 159 ? 22.703 2.627 2.512 1 95.31 159 ASP B CA 1
ATOM 5082 C C . ASP B 1 159 ? 23.266 2.529 1.098 1 95.31 159 ASP B C 1
ATOM 5084 O O . ASP B 1 159 ? 22.625 1.975 0.203 1 95.31 159 ASP B O 1
ATOM 5088 N N . PHE B 1 160 ? 24.375 3.127 0.917 1 95.25 160 PHE B N 1
ATOM 5089 C CA . PHE B 1 160 ? 25.078 3.113 -0.358 1 95.25 160 PHE B CA 1
ATOM 5090 C C . PHE B 1 160 ? 26.578 3.311 -0.15 1 95.25 160 PHE B C 1
ATOM 5092 O O . PHE B 1 160 ? 27 4.289 0.473 1 95.25 160 PHE B O 1
ATOM 5099 N N . SER B 1 161 ? 27.297 2.355 -0.704 1 92.19 161 SER B N 1
ATOM 5100 C CA . SER B 1 161 ? 28.734 2.383 -0.463 1 92.19 161 SER B CA 1
ATOM 5101 C C . SER B 1 161 ? 29.047 2.387 1.029 1 92.19 161 SER B C 1
ATOM 5103 O O . SER B 1 161 ? 28.484 1.602 1.79 1 92.19 161 SER B O 1
ATOM 5105 N N . PHE B 1 162 ? 29.969 3.273 1.422 1 92.94 162 PHE B N 1
ATOM 5106 C CA . PHE B 1 162 ? 30.281 3.34 2.846 1 92.94 162 PHE B CA 1
ATOM 5107 C C . PHE B 1 162 ? 29.391 4.359 3.545 1 92.94 162 PHE B C 1
ATOM 5109 O O . PHE B 1 162 ? 29.438 4.5 4.77 1 92.94 162 PHE B O 1
ATOM 5116 N N . GLY B 1 163 ? 28.516 4.969 2.742 1 96.62 163 GLY B N 1
ATOM 5117 C CA . GLY B 1 163 ? 27.656 6.004 3.283 1 96.62 163 GLY B CA 1
ATOM 5118 C C . GLY B 1 163 ? 26.188 5.773 2.977 1 96.62 163 GLY B C 1
ATOM 5119 O O . GLY B 1 163 ? 25.688 4.652 3.109 1 96.62 163 GLY B O 1
ATOM 5120 N N . THR B 1 164 ? 25.516 6.988 2.709 1 97.62 164 THR B N 1
ATOM 5121 C CA . THR B 1 164 ? 24.078 6.914 2.498 1 97.62 164 THR B CA 1
ATOM 5122 C C . THR B 1 164 ? 23.656 7.773 1.308 1 97.62 164 THR B C 1
ATOM 5124 O O . THR B 1 164 ? 24.281 8.789 1.019 1 97.62 164 THR B O 1
ATOM 5127 N N . ILE B 1 165 ? 22.641 7.297 0.594 1 98.25 165 ILE B N 1
ATOM 5128 C CA . ILE B 1 165 ? 21.953 8.133 -0.392 1 98.25 165 ILE B CA 1
ATOM 5129 C C . ILE B 1 165 ? 20.75 8.82 0.251 1 98.25 165 ILE B C 1
ATOM 5131 O O . ILE B 1 165 ? 19.953 8.172 0.93 1 98.25 165 ILE B O 1
ATOM 5135 N N . ILE B 1 166 ? 20.688 10.117 0.068 1 98.44 166 ILE B N 1
ATOM 5136 C CA . ILE B 1 166 ? 19.547 10.836 0.642 1 98.44 166 ILE B CA 1
ATOM 5137 C C . ILE B 1 166 ? 18.797 11.586 -0.46 1 98.44 166 ILE B C 1
ATOM 5139 O O . ILE B 1 166 ? 19.406 11.984 -1.462 1 98.44 166 ILE B O 1
ATOM 5143 N N . ARG B 1 167 ? 17.531 11.789 -0.262 1 98.56 167 ARG B N 1
ATOM 5144 C CA . ARG B 1 167 ? 16.656 12.422 -1.256 1 98.56 167 ARG B CA 1
ATOM 5145 C C . ARG B 1 167 ? 15.75 13.453 -0.609 1 98.56 167 ARG B C 1
ATOM 5147 O O . ARG B 1 167 ? 14.539 13.25 -0.511 1 98.56 167 ARG B O 1
ATOM 5154 N N . PRO B 1 168 ? 16.25 14.57 -0.336 1 98.12 168 PRO B N 1
ATOM 5155 C CA . PRO B 1 168 ? 15.523 15.602 0.406 1 98.12 168 PRO B CA 1
ATOM 5156 C C . PRO B 1 168 ? 14.344 16.172 -0.379 1 98.12 168 PRO B C 1
ATOM 5158 O O . PRO B 1 168 ? 13.383 16.656 0.217 1 98.12 168 PRO B O 1
ATOM 5161 N N . PHE B 1 169 ? 14.375 16.062 -1.694 1 98.38 169 PHE B N 1
ATOM 5162 C CA . PHE B 1 169 ? 13.359 16.703 -2.523 1 98.38 169 PHE B CA 1
ATOM 5163 C C . PHE B 1 169 ? 12.117 15.828 -2.637 1 98.38 169 PHE B C 1
ATOM 5165 O O . PHE B 1 169 ? 11.148 16.203 -3.293 1 98.38 169 PHE B O 1
ATOM 5172 N N . LEU B 1 170 ? 12.094 14.695 -1.942 1 97.88 170 LEU B N 1
ATOM 5173 C CA . LEU B 1 170 ? 10.867 13.898 -1.899 1 97.88 170 LEU B CA 1
ATOM 5174 C C . LEU B 1 170 ? 9.734 14.688 -1.247 1 97.88 170 LEU B C 1
ATOM 5176 O O . LEU B 1 170 ? 8.562 14.336 -1.396 1 97.88 170 LEU B O 1
ATOM 5180 N N . ALA B 1 171 ? 10.07 15.781 -0.625 1 94.38 171 ALA B N 1
ATOM 5181 C CA . ALA B 1 171 ? 9.117 16.625 0.1 1 94.38 171 ALA B CA 1
ATOM 5182 C C . ALA B 1 171 ? 8.422 17.594 -0.841 1 94.38 171 ALA B C 1
ATOM 5184 O O . ALA B 1 171 ? 7.402 18.188 -0.482 1 94.38 171 ALA B O 1
ATOM 5185 N N . VAL B 1 172 ? 8.906 17.734 -2.043 1 97.19 172 VAL B N 1
ATOM 5186 C CA . VAL B 1 172 ? 8.406 18.812 -2.902 1 97.19 172 VAL B CA 1
ATOM 5187 C C . VAL B 1 172 ? 8.141 18.266 -4.305 1 97.19 172 VAL B C 1
ATOM 5189 O O . VAL B 1 172 ? 8.648 17.188 -4.664 1 97.19 172 VAL B O 1
ATOM 5192 N N . THR B 1 173 ? 7.332 19 -5.051 1 96.81 173 THR B N 1
ATOM 5193 C CA . THR B 1 173 ? 6.988 18.609 -6.414 1 96.81 173 THR B CA 1
ATOM 5194 C C . THR B 1 173 ? 7.91 19.297 -7.418 1 96.81 173 THR B C 1
ATOM 5196 O O . THR B 1 173 ? 8.648 20.219 -7.062 1 96.81 173 THR B O 1
ATOM 5199 N N . LYS B 1 174 ? 7.863 18.797 -8.641 1 95.31 174 LYS B N 1
ATOM 5200 C CA . LYS B 1 174 ? 8.648 19.406 -9.711 1 95.31 174 LYS B CA 1
ATOM 5201 C C . LYS B 1 174 ? 8.281 20.875 -9.898 1 95.31 174 LYS B C 1
ATOM 5203 O O . LYS B 1 174 ? 9.164 21.719 -10.125 1 95.31 174 LYS B O 1
ATOM 5208 N N . GLU B 1 175 ? 7.051 21.203 -9.82 1 94.38 175 GLU B N 1
ATOM 5209 C CA . GLU B 1 175 ? 6.574 22.562 -9.969 1 94.38 175 GLU B CA 1
ATOM 5210 C C . GLU B 1 175 ? 7.133 23.469 -8.875 1 94.38 175 GLU B C 1
ATOM 5212 O O . GLU B 1 175 ? 7.543 24.594 -9.141 1 94.38 175 GLU B O 1
ATOM 5217 N N . GLU B 1 176 ? 7.145 22.969 -7.711 1 95.81 176 GLU B N 1
ATOM 5218 C CA . GLU B 1 176 ? 7.699 23.734 -6.598 1 95.81 176 GLU B CA 1
ATOM 5219 C C . GLU B 1 176 ? 9.188 23.984 -6.793 1 95.81 176 GLU B C 1
ATOM 5221 O O . GLU B 1 176 ? 9.688 25.078 -6.465 1 95.81 176 GLU B O 1
ATOM 5226 N N . ILE B 1 177 ? 9.898 23.016 -7.309 1 96.5 177 ILE B N 1
ATOM 5227 C CA . ILE B 1 177 ? 11.328 23.156 -7.559 1 96.5 177 ILE B CA 1
ATOM 5228 C C . ILE B 1 177 ? 11.562 24.234 -8.617 1 96.5 177 ILE B C 1
ATOM 5230 O O . ILE B 1 177 ? 12.438 25.078 -8.469 1 96.5 177 ILE B O 1
ATOM 5234 N N . ARG B 1 178 ? 10.797 24.188 -9.664 1 94 178 ARG B N 1
ATOM 5235 C CA . ARG B 1 178 ? 10.898 25.172 -10.742 1 94 178 ARG B CA 1
ATOM 5236 C C . ARG B 1 178 ? 10.672 26.594 -10.227 1 94 178 ARG B C 1
ATOM 5238 O O . ARG B 1 178 ? 11.461 27.5 -10.508 1 94 178 ARG B O 1
ATOM 5245 N N . GLU B 1 179 ? 9.648 26.75 -9.461 1 94.5 179 GLU B N 1
ATOM 5246 C CA . GLU B 1 179 ? 9.336 28.047 -8.898 1 94.5 179 GLU B CA 1
ATOM 5247 C C . GLU B 1 179 ? 10.453 28.531 -7.977 1 94.5 179 GLU B C 1
ATOM 5249 O O . GLU B 1 179 ? 10.797 29.719 -7.98 1 94.5 179 GLU B O 1
ATOM 5254 N N . TYR B 1 180 ? 10.953 27.641 -7.262 1 94 180 TYR B N 1
ATOM 5255 C CA . TYR B 1 180 ? 12.047 27.984 -6.348 1 94 180 TYR B CA 1
ATOM 5256 C C . TYR B 1 180 ? 13.281 28.422 -7.117 1 94 180 TYR B C 1
ATOM 5258 O O . TYR B 1 180 ? 13.883 29.453 -6.801 1 94 180 TYR B O 1
ATOM 5266 N N . LEU B 1 181 ? 13.688 27.641 -8.094 1 93.12 181 LEU B N 1
ATOM 5267 C CA . LEU B 1 181 ? 14.883 27.922 -8.875 1 93.12 181 LEU B CA 1
ATOM 5268 C C . LEU B 1 181 ? 14.734 29.234 -9.641 1 93.12 181 LEU B C 1
ATOM 5270 O O . LEU B 1 181 ? 15.648 30.062 -9.633 1 93.12 181 LEU B O 1
ATOM 5274 N N . GLU B 1 182 ? 13.609 29.391 -10.281 1 90.31 182 GLU B N 1
ATOM 5275 C CA . GLU B 1 182 ? 13.359 30.594 -11.055 1 90.31 182 GLU B CA 1
ATOM 5276 C C . GLU B 1 182 ? 13.281 31.828 -10.141 1 90.31 182 GLU B C 1
ATOM 5278 O O . GLU B 1 182 ? 13.75 32.906 -10.508 1 90.31 182 GLU B O 1
ATOM 5283 N N . GLY B 1 183 ? 12.711 31.641 -9.031 1 89.31 183 GLY B N 1
ATOM 5284 C CA . GLY B 1 183 ? 12.609 32.719 -8.07 1 89.31 183 GLY B CA 1
ATOM 5285 C C . GLY B 1 183 ? 13.953 33.188 -7.527 1 89.31 183 GLY B C 1
ATOM 5286 O O . GLY B 1 183 ? 14.117 34.312 -7.125 1 89.31 183 GLY B O 1
ATOM 5287 N N . ASN B 1 184 ? 14.898 32.312 -7.551 1 87.88 184 ASN B N 1
ATOM 5288 C CA . ASN B 1 184 ? 16.234 32.625 -7.039 1 87.88 184 ASN B CA 1
ATOM 5289 C C . ASN B 1 184 ? 17.203 32.969 -8.172 1 87.88 184 ASN B C 1
ATOM 5291 O O . ASN B 1 184 ? 18.406 32.969 -7.969 1 87.88 184 ASN B O 1
ATOM 5295 N N . GLY B 1 185 ? 16.703 33.094 -9.336 1 83.62 185 GLY B N 1
ATOM 5296 C CA . GLY B 1 185 ? 17.516 33.469 -10.477 1 83.62 185 GLY B CA 1
ATOM 5297 C C . GLY B 1 185 ? 18.391 32.344 -10.992 1 83.62 185 GLY B C 1
ATOM 5298 O O . GLY B 1 185 ? 19.438 32.594 -11.602 1 83.62 185 GLY B O 1
ATOM 5299 N N . GLY B 1 186 ? 17.969 31.266 -10.648 1 83.69 186 GLY B N 1
ATOM 5300 C CA . GLY B 1 186 ? 18.766 30.125 -11.086 1 83.69 186 GLY B CA 1
ATOM 5301 C C . GLY B 1 186 ? 18.547 29.781 -12.547 1 83.69 186 GLY B C 1
ATOM 5302 O O . GLY B 1 186 ? 17.484 30.047 -13.102 1 83.69 186 GLY B O 1
ATOM 5303 N N . SER B 1 187 ? 19.688 29.188 -13.195 1 83.5 187 SER B N 1
ATOM 5304 C CA . SER B 1 187 ? 19.609 28.734 -14.578 1 83.5 187 SER B CA 1
ATOM 5305 C C . SER B 1 187 ? 19.719 27.219 -14.664 1 83.5 187 SER B C 1
ATOM 5307 O O . SER B 1 187 ? 20.172 26.562 -13.727 1 83.5 187 SER B O 1
ATOM 5309 N N . TYR B 1 188 ? 19.125 26.719 -15.688 1 84.19 188 TYR B N 1
ATOM 5310 C CA . TYR B 1 188 ? 19.172 25.281 -15.906 1 84.19 188 TYR B CA 1
ATOM 5311 C C . TYR B 1 188 ? 19.172 24.953 -17.391 1 84.19 188 TYR B C 1
ATOM 5313 O O . TYR B 1 188 ? 18.984 25.828 -18.234 1 84.19 188 TYR B O 1
ATOM 5321 N N . ARG B 1 189 ? 19.516 23.719 -17.641 1 79.75 189 ARG B N 1
ATOM 5322 C CA . ARG B 1 189 ? 19.5 23.219 -19.016 1 79.75 189 ARG B CA 1
ATOM 5323 C C . ARG B 1 189 ? 18.422 22.141 -19.188 1 79.75 189 ARG B C 1
ATOM 5325 O O . ARG B 1 189 ? 18.219 21.328 -18.297 1 79.75 189 ARG B O 1
ATOM 5332 N N . GLU B 1 190 ? 17.672 22.219 -20.141 1 70.81 190 GLU B N 1
ATOM 5333 C CA . GLU B 1 190 ? 16.594 21.266 -20.375 1 70.81 190 GLU B CA 1
ATOM 5334 C C . GLU B 1 190 ? 17.109 19.984 -21.016 1 70.81 190 GLU B C 1
ATOM 5336 O O . GLU B 1 190 ? 17.953 20.031 -21.906 1 70.81 190 GLU B O 1
ATOM 5341 N N . ASP B 1 191 ? 16.688 18.906 -20.359 1 64.12 191 ASP B N 1
ATOM 5342 C CA . ASP B 1 191 ? 17.047 17.594 -20.891 1 64.12 191 ASP B CA 1
ATOM 5343 C C . ASP B 1 191 ? 16.016 17.109 -21.922 1 64.12 191 ASP B C 1
ATOM 5345 O O . ASP B 1 191 ? 14.867 16.828 -21.562 1 64.12 191 ASP B O 1
ATOM 5349 N N . ALA B 1 192 ? 16.422 17.047 -23.156 1 59.72 192 ALA B N 1
ATOM 5350 C CA . ALA B 1 192 ? 15.562 16.672 -24.281 1 59.72 192 ALA B CA 1
ATOM 5351 C C . ALA B 1 192 ? 15.039 15.242 -24.109 1 59.72 192 ALA B C 1
ATOM 5353 O O . ALA B 1 192 ? 13.984 14.898 -24.641 1 59.72 192 ALA B O 1
ATOM 5354 N N . SER B 1 193 ? 15.781 14.336 -23.438 1 58.97 193 SER B N 1
ATOM 5355 C CA . SER B 1 193 ? 15.414 12.93 -23.328 1 58.97 193 SER B CA 1
ATOM 5356 C C . SER B 1 193 ? 14.148 12.75 -22.484 1 58.97 193 SER B C 1
ATOM 5358 O O . SER B 1 193 ? 13.453 11.742 -22.609 1 58.97 193 SER B O 1
ATOM 5360 N N . ASN B 1 194 ? 13.805 13.68 -21.844 1 65.06 194 ASN B N 1
ATOM 5361 C CA . ASN B 1 194 ? 12.633 13.633 -20.984 1 65.06 194 ASN B CA 1
ATOM 5362 C C . ASN B 1 194 ? 11.336 13.773 -21.766 1 65.06 194 ASN B C 1
ATOM 5364 O O . ASN B 1 194 ? 10.258 13.445 -21.266 1 65.06 194 ASN B O 1
ATOM 5368 N N . GLU B 1 195 ? 11.531 14.047 -22.938 1 67.75 195 GLU B N 1
ATOM 5369 C CA . GLU B 1 195 ? 10.328 14.359 -23.703 1 67.75 195 GLU B CA 1
ATOM 5370 C C . GLU B 1 195 ? 9.875 13.156 -24.531 1 67.75 195 GLU B C 1
ATOM 5372 O O . GLU B 1 195 ? 8.711 13.07 -24.922 1 67.75 195 GLU B O 1
ATOM 5377 N N . LYS B 1 196 ? 10.766 12.109 -24.594 1 71 196 LYS B N 1
ATOM 5378 C CA . LYS B 1 196 ? 10.391 10.969 -25.422 1 71 196 LYS B CA 1
ATOM 5379 C C . LYS B 1 196 ? 9.625 9.93 -24.609 1 71 196 LYS B C 1
ATOM 5381 O O . LYS B 1 196 ? 9.852 9.773 -23.422 1 71 196 LYS B O 1
ATOM 5386 N N . ASP B 1 197 ? 8.68 9.227 -25.297 1 73.25 197 ASP B N 1
ATOM 5387 C CA . ASP B 1 197 ? 7.816 8.25 -24.641 1 73.25 197 ASP B CA 1
ATOM 5388 C C . ASP B 1 197 ? 8.398 6.844 -24.766 1 73.25 197 ASP B C 1
ATOM 5390 O O . ASP B 1 197 ? 7.68 5.855 -24.578 1 73.25 197 ASP B O 1
ATOM 5394 N N . ASP B 1 198 ? 9.555 6.73 -25.047 1 73.81 198 ASP B N 1
ATOM 5395 C CA . ASP B 1 198 ? 10.148 5.43 -25.328 1 73.81 198 ASP B CA 1
ATOM 5396 C C . ASP B 1 198 ? 10.312 4.609 -24.062 1 73.81 198 ASP B C 1
ATOM 5398 O O . ASP B 1 198 ? 10.273 3.375 -24.094 1 73.81 198 ASP B O 1
ATOM 5402 N N . TYR B 1 199 ? 10.281 5.316 -23.047 1 80.38 199 TYR B N 1
ATOM 5403 C CA . TYR B 1 199 ? 10.477 4.617 -21.781 1 80.38 199 TYR B CA 1
ATOM 5404 C C . TYR B 1 199 ? 9.195 4.617 -20.953 1 80.38 199 TYR B C 1
ATOM 5406 O O . TYR B 1 199 ? 8.422 5.574 -21 1 80.38 199 TYR B O 1
ATOM 5414 N N . THR B 1 200 ? 8.984 3.521 -20.219 1 87.06 200 THR B N 1
ATOM 5415 C CA . THR B 1 200 ? 7.777 3.33 -19.422 1 87.06 200 THR B CA 1
ATOM 5416 C C . THR B 1 200 ? 7.57 4.5 -18.469 1 87.06 200 THR B C 1
ATOM 5418 O O . THR B 1 200 ? 6.465 5.039 -18.359 1 87.06 200 THR B O 1
ATOM 5421 N N . ARG B 1 201 ? 8.586 4.945 -17.891 1 87.56 201 ARG B N 1
ATOM 5422 C CA . ARG B 1 201 ? 8.477 6.02 -16.906 1 87.56 201 ARG B CA 1
ATOM 5423 C C . ARG B 1 201 ? 7.965 7.301 -17.547 1 87.56 201 ARG B C 1
ATOM 5425 O O . ARG B 1 201 ? 7.176 8.039 -16.953 1 87.56 201 ARG B O 1
ATOM 5432 N N . ASN B 1 202 ? 8.414 7.562 -18.75 1 89 202 ASN B N 1
ATOM 5433 C CA . ASN B 1 202 ? 7.98 8.766 -19.453 1 89 202 ASN B CA 1
ATOM 5434 C C . ASN B 1 202 ? 6.492 8.711 -19.797 1 89 202 ASN B C 1
ATOM 5436 O O . ASN B 1 202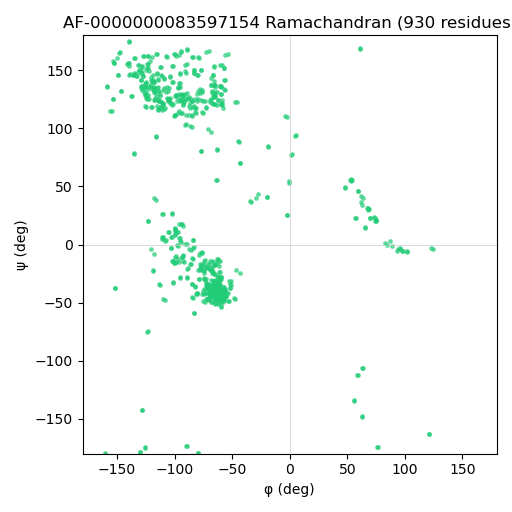 ? 5.805 9.727 -19.75 1 89 202 ASN B O 1
ATOM 5440 N N . ARG B 1 203 ? 6.102 7.523 -20.094 1 92 203 ARG B N 1
ATOM 5441 C CA . ARG B 1 203 ? 4.684 7.379 -20.391 1 92 203 ARG B CA 1
ATOM 5442 C C . ARG B 1 203 ? 3.824 7.656 -19.172 1 92 203 ARG B C 1
ATOM 5444 O O . ARG B 1 203 ? 2.777 8.305 -19.266 1 92 203 ARG B O 1
ATOM 5451 N N . PHE B 1 204 ? 4.25 7.246 -18.047 1 95 204 PHE B N 1
ATOM 5452 C CA . PHE B 1 204 ? 3.537 7.543 -16.812 1 95 204 PHE B CA 1
ATOM 5453 C C . PHE B 1 204 ? 3.576 9.031 -16.516 1 95 204 PHE B C 1
ATOM 5455 O O . PHE B 1 204 ? 2.555 9.633 -16.172 1 95 204 PHE B O 1
ATOM 5462 N N . ARG B 1 205 ? 4.738 9.547 -16.75 1 93.12 205 ARG B N 1
ATOM 5463 C CA . ARG B 1 205 ? 4.977 10.945 -16.422 1 93.12 205 ARG B CA 1
ATOM 5464 C C . ARG B 1 205 ? 4.125 11.859 -17.312 1 93.12 205 ARG B C 1
ATOM 5466 O O . ARG B 1 205 ? 3.557 12.844 -16.828 1 93.12 205 ARG B O 1
ATOM 5473 N N . HIS B 1 206 ? 3.924 11.5 -18.516 1 93.25 206 HIS B N 1
ATOM 5474 C CA . HIS B 1 206 ? 3.312 12.391 -19.5 1 93.25 206 HIS B CA 1
ATOM 5475 C C . HIS B 1 206 ? 1.812 12.141 -19.609 1 93.25 206 HIS B C 1
ATOM 5477 O O . HIS B 1 206 ? 1.045 13.062 -19.891 1 93.25 206 HIS B O 1
ATOM 5483 N N . HIS B 1 207 ? 1.444 10.922 -19.328 1 93.88 207 HIS B N 1
ATOM 5484 C CA . HIS B 1 207 ? 0.074 10.602 -19.719 1 93.88 207 HIS B CA 1
ATOM 5485 C C . HIS B 1 207 ? -0.765 10.234 -18.5 1 93.88 207 HIS B C 1
ATOM 5487 O O . HIS B 1 207 ? -1.988 10.391 -18.5 1 93.88 207 HIS B O 1
ATOM 5493 N N . ILE B 1 208 ? -0.234 9.812 -17.438 1 95.88 208 ILE B N 1
ATOM 5494 C CA . ILE B 1 208 ? -1.017 9.32 -16.297 1 95.88 208 ILE B CA 1
ATOM 5495 C C . ILE B 1 208 ? -0.939 10.32 -15.148 1 95.88 208 ILE B C 1
ATOM 5497 O O . ILE B 1 208 ? -1.967 10.742 -14.617 1 95.88 208 ILE B O 1
ATOM 5501 N N . VAL B 1 209 ? 0.215 10.773 -14.82 1 96.12 209 VAL B N 1
ATOM 5502 C CA . VAL B 1 209 ? 0.461 11.625 -13.664 1 96.12 209 VAL B CA 1
ATOM 5503 C C . VAL B 1 209 ? -0.333 12.922 -13.797 1 96.12 209 VAL B C 1
ATOM 5505 O O . VAL B 1 209 ? -1.003 13.344 -12.852 1 96.12 209 VAL B O 1
ATOM 5508 N N . PRO B 1 210 ? -0.334 13.539 -15.016 1 95.88 210 PRO B N 1
ATOM 5509 C CA . PRO B 1 210 ? -1.084 14.789 -15.141 1 95.88 210 PRO B CA 1
ATOM 5510 C C . PRO B 1 210 ? -2.58 14.609 -14.891 1 95.88 210 PRO B C 1
ATOM 5512 O O . PRO B 1 210 ? -3.23 15.508 -14.352 1 95.88 210 PRO B O 1
ATOM 5515 N N . LEU B 1 211 ? -3.107 13.477 -15.227 1 95.81 211 LEU B N 1
ATOM 5516 C CA . LEU B 1 211 ? -4.523 13.211 -15 1 95.81 211 LEU B CA 1
ATOM 5517 C C . LEU B 1 211 ? -4.824 13.102 -13.508 1 95.81 211 LEU B C 1
ATOM 5519 O O . LEU B 1 211 ? -5.852 13.594 -13.039 1 95.81 211 LEU B O 1
ATOM 5523 N N . LEU B 1 212 ? -3.945 12.508 -12.773 1 97.06 212 LEU B N 1
ATOM 5524 C CA . LEU B 1 212 ? -4.125 12.383 -11.328 1 97.06 212 LEU B CA 1
ATOM 5525 C C . LEU B 1 212 ? -3.99 13.742 -10.641 1 97.06 212 LEU B C 1
ATOM 5527 O O . LEU B 1 212 ? -4.75 14.055 -9.727 1 97.06 212 LEU B O 1
ATOM 5531 N N . LYS B 1 213 ? -3.051 14.5 -11.109 1 96.12 213 LYS B N 1
ATOM 5532 C CA . LYS B 1 213 ? -2.836 15.82 -10.531 1 96.12 213 LYS B CA 1
ATOM 5533 C C . LYS B 1 213 ? -4.039 16.734 -10.773 1 96.12 213 LYS B C 1
ATOM 5535 O O . LYS B 1 213 ? -4.336 17.609 -9.953 1 96.12 213 LYS B O 1
ATOM 5540 N N . LYS B 1 214 ? -4.684 16.531 -11.875 1 95.25 214 LYS B N 1
ATOM 5541 C CA . LYS B 1 214 ? -5.898 17.297 -12.172 1 95.25 214 LYS B CA 1
ATOM 5542 C C . LYS B 1 214 ? -7 16.984 -11.164 1 95.25 214 LYS B C 1
ATOM 5544 O O . LYS B 1 214 ? -7.797 17.859 -10.812 1 95.25 214 LYS B O 1
ATOM 5549 N N . GLU B 1 215 ? -7.035 15.758 -10.695 1 94.69 215 GLU B N 1
ATOM 5550 C CA . GLU B 1 215 ? -8.023 15.352 -9.703 1 94.69 215 GLU B CA 1
ATOM 5551 C C . GLU B 1 215 ? -7.68 15.898 -8.32 1 94.69 215 GLU B C 1
ATOM 5553 O O . GLU B 1 215 ? -8.57 16.25 -7.547 1 94.69 215 GLU B O 1
ATOM 5558 N N . ASN B 1 216 ? -6.41 15.875 -8.016 1 95.38 216 ASN B N 1
ATOM 5559 C CA . ASN B 1 216 ? -5.914 16.359 -6.738 1 95.38 216 ASN B CA 1
ATOM 5560 C C . ASN B 1 216 ? -4.457 16.812 -6.832 1 95.38 216 ASN B C 1
ATOM 5562 O O . ASN B 1 216 ? -3.559 15.977 -6.949 1 95.38 216 ASN B O 1
ATOM 5566 N N . VAL B 1 217 ? -4.207 18.047 -6.641 1 94.44 217 VAL B N 1
ATOM 5567 C CA . VAL B 1 217 ? -2.885 18.641 -6.832 1 94.44 217 VAL B CA 1
ATOM 5568 C C . VAL B 1 217 ? -1.91 18.062 -5.805 1 94.44 217 VAL B C 1
ATOM 5570 O O . VAL B 1 217 ? -0.693 18.094 -6.004 1 94.44 217 VAL B O 1
ATOM 5573 N N . HIS B 1 218 ? -2.367 17.453 -4.73 1 94.19 218 HIS B N 1
ATOM 5574 C CA . HIS B 1 218 ? -1.517 16.969 -3.646 1 94.19 218 HIS B CA 1
ATOM 5575 C C . HIS B 1 218 ? -1.213 15.484 -3.801 1 94.19 218 HIS B C 1
ATOM 5577 O O . HIS B 1 218 ? -0.62 14.867 -2.91 1 94.19 218 HIS B O 1
ATOM 5583 N N . VAL B 1 219 ? -1.52 14.883 -4.922 1 96.81 219 VAL B N 1
ATOM 5584 C CA . VAL B 1 219 ? -1.417 13.438 -5.109 1 96.81 219 VAL B CA 1
ATOM 5585 C C . VAL B 1 219 ? 0.036 13 -4.945 1 96.81 219 VAL B C 1
ATOM 5587 O O . VAL B 1 219 ? 0.307 11.922 -4.41 1 96.81 219 VAL B O 1
ATOM 5590 N N . SER B 1 220 ? 0.97 13.805 -5.402 1 97.62 220 SER B N 1
ATOM 5591 C CA . SER B 1 220 ? 2.379 13.445 -5.266 1 97.62 220 SER B CA 1
ATOM 5592 C C . SER B 1 220 ? 2.793 13.375 -3.801 1 97.62 220 SER B C 1
ATOM 5594 O O . SER B 1 220 ? 3.51 12.461 -3.396 1 97.62 220 SER B O 1
ATOM 5596 N N . SER B 1 221 ? 2.342 14.352 -3.061 1 94.81 221 SER B N 1
ATOM 5597 C CA . SER B 1 221 ? 2.623 14.336 -1.628 1 94.81 221 SER B CA 1
ATOM 5598 C C . SER B 1 221 ? 1.964 13.141 -0.945 1 94.81 221 SER B C 1
ATOM 5600 O O . SER B 1 221 ? 2.533 12.562 -0.02 1 94.81 221 SER B O 1
ATOM 5602 N N . HIS B 1 222 ? 0.786 12.789 -1.401 1 94.81 222 HIS B N 1
ATOM 5603 C CA . HIS B 1 222 ? 0.105 11.609 -0.884 1 94.81 222 HIS B CA 1
ATOM 5604 C C . HIS B 1 222 ? 0.921 10.344 -1.138 1 94.81 222 HIS B C 1
ATOM 5606 O O . HIS B 1 222 ? 1.012 9.477 -0.27 1 94.81 222 HIS B O 1
ATOM 5612 N N . ALA B 1 223 ? 1.486 10.289 -2.297 1 97.06 223 ALA B N 1
ATOM 5613 C CA . ALA B 1 223 ? 2.287 9.125 -2.664 1 97.06 223 ALA B CA 1
ATOM 5614 C C . ALA B 1 223 ? 3.5 8.984 -1.75 1 97.06 223 ALA B C 1
ATOM 5616 O O . ALA B 1 223 ? 3.857 7.875 -1.35 1 97.06 223 ALA B O 1
ATOM 5617 N N . VAL B 1 224 ? 4.109 10.086 -1.431 1 96.38 224 VAL B N 1
ATOM 5618 C CA . VAL B 1 224 ? 5.281 10.078 -0.559 1 96.38 224 VAL B CA 1
ATOM 5619 C C . VAL B 1 224 ? 4.883 9.594 0.835 1 96.38 224 VAL B C 1
ATOM 5621 O O . VAL B 1 224 ? 5.531 8.711 1.404 1 96.38 224 VAL B O 1
ATOM 5624 N N . HIS B 1 225 ? 3.812 10.164 1.299 1 92.62 225 HIS B N 1
ATOM 5625 C CA . HIS B 1 225 ? 3.328 9.781 2.621 1 92.62 225 HIS B CA 1
ATOM 5626 C C . HIS B 1 225 ? 2.949 8.305 2.664 1 92.62 225 HIS B C 1
ATOM 5628 O O . HIS B 1 225 ? 3.268 7.605 3.631 1 92.62 225 HIS B O 1
ATOM 5634 N N . PHE B 1 226 ? 2.312 7.871 1.716 1 94.88 226 PHE B N 1
ATOM 5635 C CA . PHE B 1 226 ? 1.911 6.473 1.626 1 94.88 226 PHE B CA 1
ATOM 5636 C C . PHE B 1 226 ? 3.131 5.559 1.643 1 94.88 226 PHE B C 1
ATOM 5638 O O . PHE B 1 226 ? 3.182 4.598 2.414 1 94.88 226 PHE B O 1
ATOM 5645 N N . ALA B 1 227 ? 4.062 5.84 0.741 1 96.62 227 ALA B N 1
ATOM 5646 C CA . ALA B 1 227 ? 5.266 5.023 0.635 1 96.62 227 ALA B CA 1
ATOM 5647 C C . ALA B 1 227 ? 6.004 4.953 1.971 1 96.62 227 ALA B C 1
ATOM 5649 O O . ALA B 1 227 ? 6.434 3.881 2.396 1 96.62 227 ALA B O 1
ATOM 5650 N N . GLU B 1 228 ? 6.137 6.066 2.617 1 94.75 228 GLU B N 1
ATOM 5651 C CA . GLU B 1 228 ? 6.84 6.121 3.893 1 94.75 228 GLU B CA 1
ATOM 5652 C C . GLU B 1 228 ? 6.129 5.289 4.957 1 94.75 228 GLU B C 1
ATOM 5654 O O . GLU B 1 228 ? 6.773 4.574 5.727 1 94.75 228 GLU B O 1
ATOM 5659 N N . THR B 1 229 ? 4.805 5.383 4.984 1 94.31 229 THR B N 1
ATOM 5660 C CA . THR B 1 229 ? 4.016 4.598 5.93 1 94.31 229 THR B CA 1
ATOM 5661 C C . THR B 1 229 ? 4.168 3.104 5.652 1 94.31 229 THR B C 1
ATOM 5663 O O . THR B 1 229 ? 4.348 2.309 6.578 1 94.31 229 THR B O 1
ATOM 5666 N N . LEU B 1 230 ? 4.094 2.814 4.418 1 96.69 230 LEU B N 1
ATOM 5667 C CA . LEU B 1 230 ? 4.234 1.42 4.012 1 96.69 230 LEU B CA 1
ATOM 5668 C C . LEU B 1 230 ? 5.609 0.88 4.383 1 96.69 230 LEU B C 1
ATOM 5670 O O . LEU B 1 230 ? 5.734 -0.264 4.82 1 96.69 230 LEU B O 1
ATOM 5674 N N . GLN B 1 231 ? 6.641 1.71 4.172 1 96.56 231 GLN B N 1
ATOM 5675 C CA . GLN B 1 231 ? 8.008 1.333 4.527 1 96.56 231 GLN B CA 1
ATOM 5676 C C . GLN B 1 231 ? 8.125 1.034 6.02 1 96.56 231 GLN B C 1
ATOM 5678 O O . GLN B 1 231 ? 8.711 0.023 6.41 1 96.56 231 GLN B O 1
ATOM 5683 N N . GLN B 1 232 ? 7.559 1.848 6.809 1 95.62 232 GLN B N 1
ATOM 5684 C CA . GLN B 1 232 ? 7.613 1.683 8.258 1 95.62 232 GLN B CA 1
ATOM 5685 C C . GLN B 1 232 ? 6.848 0.437 8.695 1 95.62 232 GLN B C 1
ATOM 5687 O O . GLN B 1 232 ? 7.316 -0.315 9.555 1 95.62 232 GLN B O 1
ATOM 5692 N N . ASP B 1 233 ? 5.668 0.221 8.141 1 97.38 233 ASP B N 1
ATOM 5693 C CA . ASP B 1 233 ? 4.879 -0.968 8.445 1 97.38 233 ASP B CA 1
ATOM 5694 C C . ASP B 1 233 ? 5.641 -2.242 8.078 1 97.38 233 ASP B C 1
ATOM 5696 O O . ASP B 1 233 ? 5.703 -3.182 8.875 1 97.38 233 ASP B O 1
ATOM 5700 N N . ASP B 1 234 ? 6.164 -2.242 6.859 1 96.88 234 ASP B N 1
ATOM 5701 C CA . ASP B 1 234 ? 6.859 -3.432 6.379 1 96.88 234 ASP B CA 1
ATOM 5702 C C . ASP B 1 234 ? 8.117 -3.703 7.203 1 96.88 234 ASP B C 1
ATOM 5704 O O . ASP B 1 234 ? 8.492 -4.859 7.406 1 96.88 234 ASP B O 1
ATOM 5708 N N . GLU B 1 235 ? 8.805 -2.648 7.633 1 96.25 235 GLU B N 1
ATOM 5709 C CA . GLU B 1 235 ? 9.984 -2.811 8.469 1 96.25 235 GLU B CA 1
ATOM 5710 C C . GLU B 1 235 ? 9.656 -3.566 9.75 1 96.25 235 GLU B C 1
ATOM 5712 O O . GLU B 1 235 ? 10.383 -4.484 10.141 1 96.25 235 GLU B O 1
ATOM 5717 N N . LEU B 1 236 ? 8.594 -3.174 10.391 1 97.75 236 LEU B N 1
ATOM 5718 C CA . LEU B 1 236 ? 8.18 -3.848 11.617 1 97.75 236 LEU B CA 1
ATOM 5719 C C . LEU B 1 236 ? 7.809 -5.297 11.336 1 97.75 236 LEU B 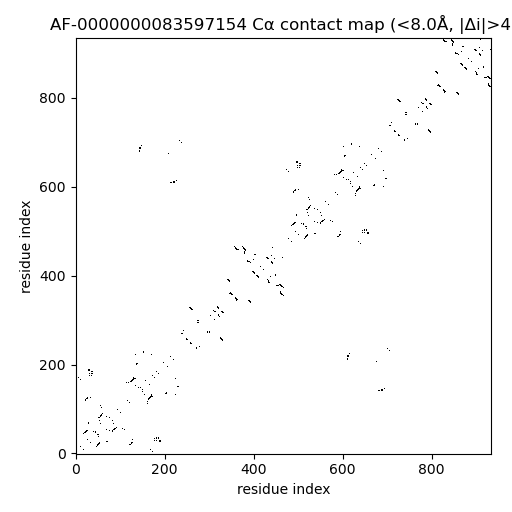C 1
ATOM 5721 O O . LEU B 1 236 ? 8.234 -6.203 12.062 1 97.75 236 LEU B O 1
ATOM 5725 N N . LEU B 1 237 ? 7.023 -5.531 10.328 1 98.06 237 LEU B N 1
ATOM 5726 C CA . LEU B 1 237 ? 6.566 -6.879 10 1 98.06 237 LEU B CA 1
ATOM 5727 C C . LEU B 1 237 ? 7.746 -7.777 9.641 1 98.06 237 LEU B C 1
ATOM 5729 O O . LEU B 1 237 ? 7.777 -8.953 10.016 1 98.06 237 LEU B O 1
ATOM 5733 N N . ASN B 1 238 ? 8.664 -7.215 8.914 1 96.5 238 ASN B N 1
ATOM 5734 C CA . ASN B 1 238 ? 9.859 -7.98 8.57 1 96.5 238 ASN B CA 1
ATOM 5735 C C . ASN B 1 238 ? 10.68 -8.328 9.805 1 96.5 238 ASN B C 1
ATOM 5737 O O . ASN B 1 238 ? 11.242 -9.422 9.898 1 96.5 238 ASN B O 1
ATOM 5741 N N . ARG B 1 239 ? 10.812 -7.387 10.688 1 97 239 ARG B N 1
ATOM 5742 C CA . ARG B 1 239 ? 11.531 -7.648 11.938 1 97 239 ARG B CA 1
ATOM 5743 C C . ARG B 1 239 ? 10.875 -8.781 12.719 1 97 239 ARG B C 1
ATOM 5745 O O . ARG B 1 239 ? 11.562 -9.656 13.242 1 97 239 ARG B O 1
ATOM 5752 N N . LEU B 1 240 ? 9.594 -8.758 12.781 1 97.38 240 LEU B N 1
ATOM 5753 C CA . LEU B 1 240 ? 8.852 -9.812 13.469 1 97.38 240 LEU B CA 1
ATOM 5754 C C . LEU B 1 240 ? 9.062 -11.156 12.781 1 97.38 240 LEU B C 1
ATOM 5756 O O . LEU B 1 240 ? 9.25 -12.172 13.445 1 97.38 240 LEU B O 1
ATOM 5760 N N . ALA B 1 241 ? 9.023 -11.133 11.492 1 97.56 241 ALA B N 1
ATOM 5761 C CA . ALA B 1 241 ? 9.227 -12.367 10.727 1 97.56 241 ALA B CA 1
ATOM 5762 C C . ALA B 1 241 ? 10.617 -12.938 10.969 1 97.56 241 ALA B C 1
ATOM 5764 O O . ALA B 1 241 ? 10.781 -14.148 11.125 1 97.56 241 ALA B O 1
ATOM 5765 N N . LEU B 1 242 ? 11.586 -12.062 10.977 1 96.69 242 LEU B N 1
ATOM 5766 C CA . LEU B 1 242 ? 12.961 -12.477 11.195 1 96.69 242 LEU B CA 1
ATOM 5767 C C . LEU B 1 242 ? 13.133 -13.086 12.586 1 96.69 242 LEU B C 1
ATOM 5769 O O . LEU B 1 242 ? 13.906 -14.031 12.766 1 96.69 242 LEU B O 1
ATOM 5773 N N . GLU B 1 243 ? 12.453 -12.539 13.531 1 96.81 243 GLU B N 1
ATOM 5774 C CA . GLU B 1 243 ? 12.492 -13.055 14.898 1 96.81 243 GLU B CA 1
ATOM 5775 C C . GLU B 1 243 ? 11.883 -14.445 14.992 1 96.81 243 GLU B C 1
ATOM 5777 O O . GLU B 1 243 ? 12.344 -15.289 15.766 1 96.81 243 GLU B O 1
ATOM 5782 N N . ARG B 1 244 ? 10.914 -14.727 14.188 1 97.19 244 ARG B N 1
ATOM 5783 C CA . ARG B 1 244 ? 10.188 -15.992 14.227 1 97.19 244 ARG B CA 1
ATOM 5784 C C . ARG B 1 244 ? 10.859 -17.031 13.336 1 97.19 244 ARG B C 1
ATOM 5786 O O . ARG B 1 244 ? 10.695 -18.234 13.547 1 97.19 244 ARG B O 1
ATOM 5793 N N . PHE B 1 245 ? 11.641 -16.609 12.406 1 96.94 245 PHE B N 1
ATOM 5794 C CA . PHE B 1 245 ? 12.18 -17.422 11.32 1 96.94 245 PHE B CA 1
ATOM 5795 C C . PHE B 1 245 ? 12.953 -18.609 11.867 1 96.94 245 PHE B C 1
ATOM 5797 O O . PHE B 1 245 ? 12.688 -19.75 11.484 1 96.94 245 PHE B O 1
ATOM 5804 N N . PRO B 1 246 ? 13.812 -18.453 12.883 1 95.69 246 PRO B N 1
ATOM 5805 C CA . PRO B 1 246 ? 14.633 -19.578 13.344 1 95.69 246 PRO B CA 1
ATOM 5806 C C . PRO B 1 246 ? 13.805 -20.641 14.062 1 95.69 246 PRO B C 1
ATOM 5808 O O . PRO B 1 246 ? 14.25 -21.781 14.195 1 95.69 246 PRO B O 1
ATOM 5811 N N . HIS B 1 247 ? 12.609 -20.266 14.469 1 96.12 247 HIS B N 1
ATOM 5812 C CA . HIS B 1 247 ? 11.75 -21.219 15.164 1 96.12 247 HIS B CA 1
ATOM 5813 C C . HIS B 1 247 ? 10.953 -22.062 14.18 1 96.12 247 HIS B C 1
ATOM 5815 O O . HIS B 1 247 ? 10.453 -23.141 14.531 1 96.12 247 HIS B O 1
ATOM 5821 N N . ILE B 1 248 ? 10.867 -21.641 12.945 1 97.44 248 ILE B N 1
ATOM 5822 C CA . ILE B 1 248 ? 9.961 -22.266 11.984 1 97.44 248 ILE B CA 1
ATOM 5823 C C . ILE B 1 248 ? 10.766 -22.953 10.891 1 97.44 248 ILE B C 1
ATOM 5825 O O . ILE B 1 248 ? 10.344 -23.984 10.359 1 97.44 248 ILE B O 1
ATOM 5829 N N . VAL B 1 249 ? 11.906 -22.344 10.555 1 96.5 249 VAL B N 1
ATOM 5830 C CA . VAL B 1 249 ? 12.734 -22.844 9.461 1 96.5 249 VAL B CA 1
ATOM 5831 C C . VAL B 1 249 ? 14.07 -23.328 10.008 1 96.5 249 VAL B C 1
ATOM 5833 O O . VAL B 1 249 ? 14.68 -22.672 10.859 1 96.5 249 VAL B O 1
ATOM 5836 N N . ASN B 1 250 ? 14.445 -24.484 9.516 1 93.88 250 ASN B N 1
ATOM 5837 C CA . ASN B 1 250 ? 15.734 -25.047 9.891 1 93.88 250 ASN B CA 1
ATOM 5838 C C . ASN B 1 250 ? 16.578 -25.375 8.664 1 93.88 250 ASN B C 1
ATOM 5840 O O . ASN B 1 250 ? 16.062 -25.828 7.648 1 93.88 250 ASN B O 1
ATOM 5844 N N . GLN B 1 251 ? 17.828 -25.031 8.859 1 90 251 GLN B N 1
ATOM 5845 C CA . GLN B 1 251 ? 18.766 -25.422 7.816 1 90 251 GLN B CA 1
ATOM 5846 C C . GLN B 1 251 ? 19.438 -26.75 8.156 1 90 251 GLN B C 1
ATOM 5848 O O . GLN B 1 251 ? 20.062 -26.891 9.203 1 90 251 GLN B O 1
ATOM 5853 N N . LYS B 1 252 ? 19.203 -27.781 7.445 1 80.56 252 LYS B N 1
ATOM 5854 C CA . LYS B 1 252 ? 19.781 -29.109 7.703 1 80.56 252 LYS B CA 1
ATOM 5855 C C . LYS B 1 252 ? 21.188 -29.219 7.102 1 80.56 252 LYS B C 1
ATOM 5857 O O . LYS B 1 252 ? 22.094 -29.766 7.738 1 80.56 252 LYS B O 1
ATOM 5862 N N . ASP B 1 253 ? 21.328 -29.031 5.762 1 75.5 253 ASP B N 1
ATOM 5863 C CA . ASP B 1 253 ? 22.609 -29.047 5.051 1 75.5 253 ASP B CA 1
ATOM 5864 C C . ASP B 1 253 ? 22.766 -27.828 4.156 1 75.5 253 ASP B C 1
ATOM 5866 O O . ASP B 1 253 ? 21.875 -26.969 4.102 1 75.5 253 ASP B O 1
ATOM 5870 N N . ASN B 1 254 ? 23.953 -27.984 3.547 1 71.06 254 ASN B N 1
ATOM 5871 C CA . ASN B 1 254 ? 24.234 -26.875 2.646 1 71.06 254 ASN B CA 1
ATOM 5872 C C . ASN B 1 254 ? 23.219 -26.797 1.515 1 71.06 254 ASN B C 1
ATOM 5874 O O . ASN B 1 254 ? 23.094 -27.734 0.719 1 71.06 254 ASN B O 1
ATOM 5878 N N . GLN B 1 255 ? 22.047 -26.219 1.654 1 76.69 255 GLN B N 1
ATOM 5879 C CA . GLN B 1 255 ? 21.125 -25.906 0.572 1 76.69 255 GLN B CA 1
ATOM 5880 C C . GLN 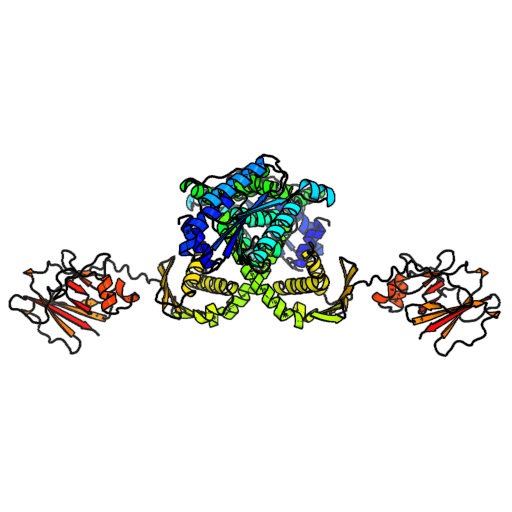B 1 255 ? 19.766 -26.578 0.8 1 76.69 255 GLN B C 1
ATOM 5882 O O . GLN B 1 255 ? 18.984 -26.719 -0.136 1 76.69 255 GLN B O 1
ATOM 5887 N N . ILE B 1 256 ? 19.781 -27.344 1.919 1 87.44 256 ILE B N 1
ATOM 5888 C CA . ILE B 1 256 ? 18.484 -27.953 2.232 1 87.44 256 ILE B CA 1
ATOM 5889 C C . ILE B 1 256 ? 17.859 -27.219 3.41 1 87.44 256 ILE B C 1
ATOM 5891 O O . ILE B 1 256 ? 18.469 -27.078 4.469 1 87.44 256 ILE B O 1
ATOM 5895 N N . TYR B 1 257 ? 16.719 -26.781 3.199 1 94.12 257 TYR B N 1
ATOM 5896 C CA . TYR B 1 257 ? 15.953 -26.078 4.234 1 94.12 257 TYR B CA 1
ATOM 5897 C C . TYR B 1 257 ? 14.648 -26.812 4.531 1 94.12 257 TYR B C 1
ATOM 5899 O O . TYR B 1 257 ? 14.055 -27.438 3.639 1 94.12 257 TYR B O 1
ATOM 5907 N N . THR B 1 258 ? 14.305 -26.844 5.793 1 94.44 258 THR B N 1
ATOM 5908 C CA . THR B 1 258 ? 13.023 -27.422 6.191 1 94.44 258 THR B CA 1
ATOM 5909 C C . THR B 1 258 ? 12.141 -26.375 6.863 1 94.44 258 THR B C 1
ATOM 5911 O O . THR B 1 258 ? 12.633 -25.531 7.625 1 94.44 258 THR B O 1
ATOM 5914 N N . LEU B 1 259 ? 10.875 -26.422 6.547 1 95.94 259 LEU B N 1
ATOM 5915 C CA . LEU B 1 259 ? 9.867 -25.516 7.09 1 95.94 259 LEU B CA 1
ATOM 5916 C C . LEU B 1 259 ? 8.789 -26.281 7.832 1 95.94 259 LEU B C 1
ATOM 5918 O O . LEU B 1 259 ? 8.18 -27.203 7.273 1 95.94 259 LEU B O 1
ATOM 5922 N N . SER B 1 260 ? 8.617 -26.047 9.109 1 95.31 260 SER B N 1
ATOM 5923 C CA . SER B 1 260 ? 7.566 -26.688 9.906 1 95.31 260 SER B CA 1
ATOM 5924 C C . SER B 1 260 ? 6.191 -26.109 9.562 1 95.31 260 SER B C 1
ATOM 5926 O O . SER B 1 260 ? 5.906 -24.953 9.859 1 95.31 260 SER B O 1
ATOM 5928 N N . VAL B 1 261 ? 5.277 -26.953 9.055 1 94.44 261 VAL B N 1
ATOM 5929 C CA . VAL B 1 261 ? 3.963 -26.5 8.602 1 94.44 261 VAL B CA 1
ATOM 5930 C C . VAL B 1 261 ? 3.117 -26.094 9.805 1 94.44 261 VAL B C 1
ATOM 5932 O O . VAL B 1 261 ? 2.537 -25 9.82 1 94.44 261 VAL B O 1
ATOM 5935 N N . PRO B 1 262 ? 3.111 -26.812 10.914 1 94 262 PRO B N 1
ATOM 5936 C CA . PRO B 1 262 ? 2.287 -26.438 12.062 1 94 262 PRO B CA 1
ATOM 5937 C C . PRO B 1 262 ? 2.736 -25.109 12.695 1 94 262 PRO B C 1
ATOM 5939 O O . PRO B 1 262 ? 1.899 -24.312 13.109 1 94 262 PRO B O 1
ATOM 5942 N N . LEU B 1 263 ? 4.004 -24.938 12.758 1 95.5 263 LEU B N 1
ATOM 5943 C CA . LEU B 1 263 ? 4.512 -23.719 13.352 1 95.5 263 LEU B CA 1
ATOM 5944 C C . LEU B 1 263 ? 4.227 -22.516 12.453 1 95.5 263 LEU B C 1
ATOM 5946 O O . LEU B 1 263 ? 3.908 -21.422 12.945 1 95.5 263 LEU B O 1
ATOM 5950 N N . LEU B 1 264 ? 4.32 -22.703 11.18 1 96.69 264 LEU B N 1
ATOM 5951 C CA . LEU B 1 264 ? 4.012 -21.641 10.234 1 96.69 264 LEU B CA 1
ATOM 5952 C C . LEU B 1 264 ? 2.539 -21.25 10.312 1 96.69 264 LEU B C 1
ATOM 5954 O O . LEU B 1 264 ? 2.203 -20.062 10.281 1 96.69 264 LEU B O 1
ATOM 5958 N N . GLN B 1 265 ? 1.695 -22.219 10.453 1 94.12 265 GLN B N 1
ATOM 5959 C CA . GLN B 1 265 ? 0.252 -22.016 10.445 1 94.12 265 GLN B CA 1
ATOM 5960 C C . GLN B 1 265 ? -0.198 -21.234 11.68 1 94.12 265 GLN B C 1
ATOM 5962 O O . GLN B 1 265 ? -1.26 -20.609 11.68 1 94.12 265 GLN B O 1
ATOM 5967 N N . LYS B 1 266 ? 0.62 -21.266 12.688 1 95.31 266 LYS B N 1
ATOM 5968 C CA . LYS B 1 266 ? 0.293 -20.531 13.914 1 95.31 266 LYS B CA 1
ATOM 5969 C C . LYS B 1 266 ? 0.542 -19.047 13.75 1 95.31 266 LYS B C 1
ATOM 5971 O O . LYS B 1 266 ? -0.018 -18.234 14.492 1 95.31 266 LYS B O 1
ATOM 5976 N N . GLU B 1 267 ? 1.333 -18.75 12.82 1 96.5 267 GLU B N 1
ATOM 5977 C CA . GLU B 1 267 ? 1.639 -17.344 12.578 1 96.5 267 GLU B CA 1
ATOM 5978 C C . GLU B 1 267 ? 0.571 -16.688 11.711 1 96.5 267 GLU B C 1
ATOM 5980 O O . GLU B 1 267 ? -0.053 -17.344 10.875 1 96.5 267 GLU B O 1
ATOM 5985 N N . PRO B 1 268 ? 0.329 -15.336 11.953 1 95.94 268 PRO B N 1
ATOM 5986 C CA . PRO B 1 268 ? -0.558 -14.625 11.039 1 95.94 268 PRO B CA 1
ATOM 5987 C C . PRO B 1 268 ? -0.075 -14.688 9.586 1 95.94 268 PRO B C 1
ATOM 5989 O O . PRO B 1 268 ? 1.132 -14.734 9.336 1 95.94 268 PRO B O 1
ATOM 5992 N N . VAL B 1 269 ? -0.988 -14.609 8.641 1 94.06 269 VAL B N 1
ATOM 5993 C CA . VAL B 1 269 ? -0.698 -14.773 7.223 1 94.06 269 VAL B CA 1
ATOM 5994 C C . VAL B 1 269 ? 0.355 -13.758 6.789 1 94.06 269 VAL B C 1
ATOM 5996 O O . VAL B 1 269 ? 1.207 -14.055 5.949 1 94.06 269 VAL B O 1
ATOM 5999 N N . ALA B 1 270 ? 0.307 -12.523 7.355 1 96.06 270 ALA B N 1
ATOM 6000 C CA . ALA B 1 270 ? 1.284 -11.492 7.043 1 96.06 270 ALA B CA 1
ATOM 6001 C C . ALA B 1 270 ? 2.705 -11.969 7.332 1 96.06 270 ALA B C 1
ATOM 6003 O O . ALA B 1 270 ? 3.625 -11.711 6.551 1 96.06 270 ALA B O 1
ATOM 6004 N N . LEU B 1 271 ? 2.859 -12.688 8.383 1 97.56 271 LEU B N 1
ATOM 6005 C CA . LEU B 1 271 ? 4.18 -13.18 8.773 1 97.56 271 LEU B CA 1
ATOM 6006 C C . LEU B 1 271 ? 4.535 -14.445 7.996 1 97.56 271 LEU B C 1
ATOM 6008 O O . LEU B 1 271 ? 5.699 -14.672 7.664 1 97.56 271 LEU B O 1
ATOM 6012 N N . GLN B 1 272 ? 3.496 -15.305 7.746 1 96.44 272 GLN B N 1
ATOM 6013 C CA . GLN B 1 272 ? 3.748 -16.5 6.945 1 96.44 272 GLN B CA 1
ATOM 6014 C C . GLN B 1 272 ? 4.41 -16.141 5.617 1 96.44 272 GLN B C 1
ATOM 6016 O O . GLN B 1 272 ? 5.426 -16.734 5.246 1 96.44 272 GLN B O 1
ATOM 6021 N N . ARG B 1 273 ? 3.859 -15.219 4.996 1 93.81 273 ARG B N 1
ATOM 6022 C CA . ARG B 1 273 ? 4.359 -14.797 3.695 1 93.81 273 ARG B CA 1
ATOM 6023 C C . ARG B 1 273 ? 5.797 -14.289 3.799 1 93.81 273 ARG B C 1
ATOM 6025 O O . ARG B 1 273 ? 6.645 -14.641 2.979 1 93.81 273 ARG B O 1
ATOM 6032 N N . ARG B 1 274 ? 6.07 -13.461 4.754 1 94.81 274 ARG B N 1
ATOM 6033 C CA . ARG B 1 274 ? 7.391 -12.859 4.906 1 94.81 274 ARG B CA 1
ATOM 6034 C C . ARG B 1 274 ? 8.422 -13.906 5.312 1 94.81 274 ARG B C 1
ATOM 6036 O O . ARG B 1 274 ? 9.57 -13.852 4.875 1 94.81 274 ARG B O 1
ATOM 6043 N N . ILE B 1 275 ? 8.047 -14.891 6.125 1 96.25 275 ILE B N 1
ATOM 6044 C CA . ILE B 1 275 ? 8.93 -15.977 6.52 1 96.25 275 ILE B CA 1
ATOM 6045 C C . ILE B 1 275 ? 9.344 -16.781 5.289 1 96.25 275 ILE B C 1
ATOM 6047 O O . ILE B 1 275 ? 10.516 -17.109 5.121 1 96.25 275 ILE B O 1
ATOM 6051 N N . ILE B 1 276 ? 8.375 -17.016 4.453 1 94.62 276 ILE B N 1
ATOM 6052 C CA . ILE B 1 276 ? 8.648 -17.75 3.229 1 94.62 276 ILE B CA 1
ATOM 6053 C C . ILE B 1 276 ? 9.57 -16.938 2.322 1 94.62 276 ILE B C 1
ATOM 6055 O O . ILE B 1 276 ? 10.5 -17.484 1.72 1 94.62 276 ILE B O 1
ATOM 6059 N N . LEU B 1 277 ? 9.336 -15.688 2.24 1 91.19 277 LEU B N 1
ATOM 6060 C CA . LEU B 1 277 ? 10.172 -14.828 1.407 1 91.19 277 LEU B CA 1
ATOM 6061 C C . LEU B 1 277 ? 11.602 -14.789 1.933 1 91.19 277 LEU B C 1
ATOM 6063 O O . LEU B 1 277 ? 12.555 -14.789 1.15 1 91.19 277 LEU B O 1
ATOM 6067 N N . ILE B 1 278 ? 11.75 -14.695 3.229 1 92.12 278 ILE B N 1
ATOM 6068 C CA . ILE B 1 278 ? 13.07 -14.734 3.844 1 92.12 278 ILE B CA 1
ATOM 6069 C C . ILE B 1 278 ? 13.766 -16.047 3.492 1 92.12 278 ILE B C 1
ATOM 6071 O O . ILE B 1 278 ? 14.938 -16.062 3.119 1 92.12 278 ILE B O 1
ATOM 6075 N N . LEU B 1 279 ? 13.016 -17.125 3.566 1 92.56 279 LEU B N 1
ATOM 6076 C CA . LEU B 1 279 ? 13.539 -18.453 3.229 1 92.56 279 LEU B CA 1
ATOM 6077 C C . LEU B 1 279 ? 14.016 -18.484 1.781 1 92.56 279 LEU B C 1
ATOM 6079 O O . LEU B 1 279 ? 15.109 -18.984 1.499 1 92.56 279 LEU B O 1
ATOM 6083 N N . LEU B 1 280 ? 13.211 -17.953 0.932 1 90 280 LEU B N 1
ATOM 6084 C CA . LEU B 1 280 ? 13.562 -17.938 -0.484 1 90 280 LEU B CA 1
ATOM 6085 C C . LEU B 1 280 ? 14.82 -17.109 -0.726 1 90 280 LEU B C 1
ATOM 6087 O O . LEU B 1 280 ? 15.617 -17.438 -1.606 1 90 280 LEU B O 1
ATOM 6091 N N . ASN B 1 281 ? 14.906 -16.031 -0.022 1 86.94 281 ASN B N 1
ATOM 6092 C CA . ASN B 1 281 ? 16.109 -15.219 -0.136 1 86.94 281 ASN B CA 1
ATOM 6093 C C . ASN B 1 281 ? 17.359 -16.016 0.253 1 86.94 281 ASN B C 1
ATOM 6095 O O . ASN B 1 281 ? 18.438 -15.82 -0.331 1 86.94 281 ASN B O 1
ATOM 6099 N N . TYR B 1 282 ? 17.25 -16.812 1.228 1 86 282 TYR B N 1
ATOM 6100 C CA . TYR B 1 282 ? 18.359 -17.656 1.65 1 86 282 TYR B CA 1
ATOM 6101 C C . TYR B 1 282 ? 18.672 -18.719 0.596 1 86 282 TYR B C 1
ATOM 6103 O O . TYR B 1 282 ? 19.844 -19 0.32 1 86 282 TYR B O 1
ATOM 6111 N N . ILE B 1 283 ? 17.625 -19.203 0.08 1 86.5 283 ILE B N 1
ATOM 6112 C CA . ILE B 1 283 ? 17.781 -20.281 -0.89 1 86.5 283 ILE B CA 1
ATOM 6113 C C . ILE B 1 283 ? 18.406 -19.75 -2.174 1 86.5 283 ILE B C 1
ATOM 6115 O O . ILE B 1 283 ? 19.297 -20.375 -2.75 1 86.5 283 ILE B O 1
ATOM 6119 N N . TYR B 1 284 ? 17.922 -18.578 -2.602 1 82.38 284 TYR B N 1
ATOM 6120 C CA . TYR B 1 284 ? 18.344 -18.062 -3.896 1 82.38 284 TYR B CA 1
ATOM 6121 C C . TYR B 1 284 ? 19.438 -17.016 -3.73 1 82.38 284 TYR B C 1
ATOM 6123 O O . TYR B 1 284 ? 19.828 -16.359 -4.695 1 82.38 284 TYR B O 1
ATOM 6131 N N . ASN B 1 285 ? 20.016 -16.891 -2.676 1 72.75 285 ASN B N 1
ATOM 6132 C CA . ASN B 1 285 ? 21.125 -16 -2.361 1 72.75 285 ASN B CA 1
ATOM 6133 C C . ASN B 1 285 ? 20.844 -14.578 -2.842 1 72.75 285 ASN B C 1
ATOM 6135 O O . ASN B 1 285 ? 21.672 -13.977 -3.525 1 72.75 285 ASN B O 1
ATOM 6139 N N . ASN B 1 286 ? 19.734 -14.148 -2.527 1 62.53 286 ASN B N 1
ATOM 6140 C CA . ASN B 1 286 ? 19.328 -12.758 -2.73 1 62.53 286 ASN B CA 1
ATOM 6141 C C . ASN B 1 286 ? 19.25 -12.406 -4.211 1 62.53 286 ASN B C 1
ATOM 6143 O O . ASN B 1 286 ? 19.484 -11.258 -4.598 1 62.53 286 ASN B O 1
ATOM 6147 N N . SER B 1 287 ? 19.266 -13.461 -4.984 1 53.38 287 SER B N 1
ATOM 6148 C CA . SER B 1 287 ? 19.062 -13.133 -6.391 1 53.38 287 SER B CA 1
ATOM 6149 C C . SER B 1 287 ? 17.688 -12.516 -6.625 1 53.38 287 SER B C 1
ATOM 6151 O O . SER B 1 287 ? 16.734 -12.797 -5.887 1 53.38 287 SER B O 1
ATOM 6153 N N . ASN B 1 288 ? 17.656 -11.305 -7.121 1 52.66 288 ASN B N 1
ATOM 6154 C CA . ASN B 1 288 ? 16.453 -10.539 -7.445 1 52.66 288 ASN B CA 1
ATOM 6155 C C . ASN B 1 288 ? 15.414 -11.406 -8.156 1 52.66 288 ASN B C 1
ATOM 6157 O O . ASN B 1 288 ? 15.531 -11.664 -9.352 1 52.66 288 ASN B O 1
ATOM 6161 N N . PHE B 1 289 ? 14.883 -12.281 -7.414 1 53.53 289 PHE B N 1
ATOM 6162 C CA . PHE B 1 289 ? 13.891 -13.055 -8.148 1 53.53 289 PHE B CA 1
ATOM 6163 C C . PHE B 1 289 ? 12.562 -12.297 -8.227 1 53.53 289 PHE B C 1
ATOM 6165 O O . PHE B 1 289 ? 12.055 -11.82 -7.207 1 53.53 289 PHE B O 1
ATOM 6172 N N . THR B 1 290 ? 12.203 -11.906 -9.445 1 56.47 290 THR B N 1
ATOM 6173 C CA . THR B 1 290 ? 11.008 -11.172 -9.82 1 56.47 290 THR B CA 1
ATOM 6174 C C . THR B 1 290 ? 9.75 -11.953 -9.461 1 56.47 290 THR B C 1
ATOM 6176 O O . THR B 1 290 ? 8.672 -11.375 -9.297 1 56.47 290 THR B O 1
ATOM 6179 N N . GLN B 1 291 ? 9.977 -13.312 -9.141 1 63.81 291 GLN B N 1
ATOM 6180 C CA . GLN B 1 291 ? 8.773 -14.125 -8.992 1 63.81 291 GLN B CA 1
ATOM 6181 C C . GLN B 1 291 ? 8.57 -14.539 -7.535 1 63.81 291 GLN B C 1
ATOM 6183 O O . GLN B 1 291 ? 7.992 -15.594 -7.262 1 63.81 291 GLN B O 1
ATOM 6188 N N . GLY B 1 292 ? 9.086 -13.758 -6.695 1 69.88 292 GLY B N 1
ATOM 6189 C CA . GLY B 1 292 ? 9.055 -14.133 -5.293 1 69.88 292 GLY B CA 1
ATOM 6190 C C . GLY B 1 292 ? 7.652 -14.312 -4.75 1 69.88 292 GLY B C 1
ATOM 6191 O O . GLY B 1 292 ? 7.379 -15.273 -4.023 1 69.88 292 GLY B O 1
ATOM 6192 N N . LEU B 1 293 ? 6.777 -13.617 -5.277 1 72.5 293 LEU B N 1
ATOM 6193 C CA . LEU B 1 293 ? 5.43 -13.641 -4.719 1 72.5 293 LEU B CA 1
ATOM 6194 C C . LEU B 1 293 ? 4.656 -14.859 -5.211 1 72.5 293 LEU B C 1
ATOM 6196 O O . LEU B 1 293 ? 3.908 -15.477 -4.449 1 72.5 293 LEU B O 1
ATOM 6200 N N . THR B 1 294 ? 4.836 -15.07 -6.461 1 76.12 294 THR B N 1
ATOM 6201 C CA . THR B 1 294 ? 4.176 -16.25 -7.004 1 76.12 294 THR B CA 1
ATOM 6202 C C . THR B 1 294 ? 4.668 -17.516 -6.312 1 76.12 294 THR B C 1
ATOM 6204 O O . THR B 1 294 ? 3.873 -18.391 -5.973 1 76.12 294 THR B O 1
ATOM 6207 N N . MET B 1 295 ? 5.93 -17.5 -6.105 1 85.06 295 MET B N 1
ATOM 6208 C CA . MET B 1 295 ? 6.512 -18.641 -5.398 1 85.06 295 MET B CA 1
ATOM 6209 C C . MET B 1 295 ? 5.988 -18.719 -3.967 1 85.06 295 MET B C 1
ATOM 6211 O O . MET B 1 295 ? 5.637 -19.797 -3.488 1 85.06 295 MET B O 1
ATOM 6215 N N . ALA B 1 296 ? 5.926 -17.594 -3.398 1 87.62 296 ALA B N 1
ATOM 6216 C CA . ALA B 1 296 ? 5.461 -17.547 -2.014 1 87.62 296 ALA B CA 1
ATOM 6217 C C . ALA B 1 296 ? 4.023 -18.047 -1.897 1 87.62 296 ALA B C 1
ATOM 6219 O O . ALA B 1 296 ? 3.688 -18.781 -0.963 1 87.62 296 ALA B O 1
ATOM 6220 N N . SER B 1 297 ? 3.232 -17.656 -2.826 1 83.94 297 SER B N 1
ATOM 6221 C CA . SER B 1 297 ? 1.836 -18.078 -2.816 1 83.94 297 SER B CA 1
ATOM 6222 C C . SER B 1 297 ? 1.715 -19.578 -3.002 1 83.94 297 SER B C 1
ATOM 6224 O O . SER B 1 297 ? 0.882 -20.234 -2.361 1 83.94 297 SER B O 1
ATOM 6226 N N . SER B 1 298 ? 2.529 -20.109 -3.869 1 86.19 298 SER B N 1
ATOM 6227 C CA . SER B 1 298 ? 2.516 -21.547 -4.109 1 86.19 298 SER B CA 1
ATOM 6228 C C . SER B 1 298 ? 2.951 -22.312 -2.869 1 86.19 298 SER B C 1
ATOM 6230 O O . SER B 1 298 ? 2.363 -23.344 -2.537 1 86.19 298 SER B O 1
ATOM 6232 N N . ILE B 1 299 ? 3.908 -21.797 -2.277 1 90.62 299 ILE B N 1
ATOM 6233 C CA . ILE B 1 299 ? 4.422 -22.453 -1.081 1 90.62 299 ILE B CA 1
ATOM 6234 C C . ILE B 1 299 ? 3.395 -22.359 0.044 1 90.62 299 ILE B C 1
ATOM 6236 O O . ILE B 1 299 ? 3.188 -23.312 0.792 1 90.62 299 ILE B O 1
ATOM 6240 N N . LEU B 1 300 ? 2.771 -21.219 0.144 1 90.06 300 LEU B N 1
ATOM 6241 C CA . LEU B 1 300 ? 1.736 -21.031 1.153 1 90.06 300 LEU B CA 1
ATOM 6242 C C . LEU B 1 300 ? 0.597 -22.031 0.956 1 90.06 300 LEU B C 1
ATOM 6244 O O . LEU B 1 300 ? 0.063 -22.578 1.927 1 90.06 300 LEU B O 1
ATOM 6248 N N . ASN B 1 301 ? 0.275 -22.188 -0.265 1 85 301 ASN B N 1
ATOM 6249 C CA . ASN B 1 301 ? -0.779 -23.141 -0.575 1 85 301 ASN B CA 1
ATOM 6250 C C . ASN B 1 301 ? -0.371 -24.562 -0.196 1 85 301 ASN B C 1
ATOM 6252 O O . ASN B 1 301 ? -1.206 -25.359 0.242 1 85 301 ASN B O 1
ATOM 6256 N N . LEU B 1 302 ? 0.872 -24.844 -0.422 1 87.19 302 LEU B N 1
ATOM 6257 C CA . LEU B 1 302 ? 1.424 -26.141 -0.05 1 87.19 302 LEU B CA 1
ATOM 6258 C C . LEU B 1 302 ? 1.297 -26.375 1.452 1 87.19 302 LEU B C 1
ATOM 6260 O O . LEU B 1 302 ? 1.11 -27.5 1.895 1 87.19 302 LEU B O 1
ATOM 6264 N N . CYS B 1 303 ? 1.289 -25.328 2.197 1 90 303 CYS B N 1
ATOM 6265 C CA . CYS B 1 303 ? 1.324 -25.422 3.654 1 90 303 CYS B CA 1
ATOM 6266 C C . CYS B 1 303 ? -0.084 -25.406 4.234 1 90 303 CYS B C 1
ATOM 6268 O O . CYS B 1 303 ? -0.263 -25.562 5.445 1 90 303 CYS B O 1
ATOM 6270 N N . LYS B 1 304 ? -1.099 -25.109 3.455 1 82.88 304 LYS B N 1
ATOM 6271 C CA . LYS B 1 304 ? -2.465 -25.016 3.957 1 82.88 304 LYS B CA 1
ATOM 6272 C C . LYS B 1 304 ? -3.002 -26.375 4.371 1 82.88 304 LYS B C 1
ATOM 6274 O O . LYS B 1 304 ? -3.875 -26.484 5.238 1 82.88 304 LYS B O 1
ATOM 6279 N N . SER B 1 305 ? -2.592 -27.391 3.645 1 72.62 305 SER B N 1
ATOM 6280 C CA . SER B 1 305 ? -3.059 -28.734 3.979 1 72.62 305 SER B CA 1
ATOM 6281 C C . SER B 1 305 ? -1.907 -29.609 4.441 1 72.62 305 SER B C 1
ATOM 6283 O O . SER B 1 305 ? -0.752 -29.375 4.078 1 72.62 305 SER B O 1
ATOM 6285 N N . THR B 1 306 ? -2.197 -30.391 5.363 1 66.38 306 THR B N 1
ATOM 6286 C CA . THR B 1 306 ? -1.191 -31.328 5.832 1 66.38 306 THR B CA 1
ATOM 6287 C C . THR B 1 306 ? -1.47 -32.719 5.293 1 66.38 306 THR B C 1
ATOM 6289 O O . THR B 1 306 ? -0.77 -33.688 5.637 1 66.38 306 THR B O 1
ATOM 6292 N N . ASP B 1 307 ? -2.436 -32.594 4.48 1 66.19 307 ASP B N 1
ATOM 6293 C CA . ASP B 1 307 ? -2.803 -33.969 4.066 1 66.19 307 ASP B CA 1
ATOM 6294 C C . ASP B 1 307 ? -1.974 -34.406 2.863 1 66.19 307 ASP B C 1
ATOM 6296 O O . ASP B 1 307 ? -2.043 -33.781 1.793 1 66.19 307 ASP B O 1
ATOM 6300 N N . GLY B 1 308 ? -1.264 -35.406 3.043 1 67.88 308 GLY B N 1
ATOM 6301 C CA . GLY B 1 308 ? -0.547 -36.125 1.998 1 67.88 308 GLY B CA 1
ATOM 6302 C C . GLY B 1 308 ? 0.698 -35.406 1.524 1 67.88 308 GLY B C 1
ATOM 6303 O O . GLY B 1 308 ? 1.277 -34.594 2.266 1 67.88 308 GLY B O 1
ATOM 6304 N N . SER B 1 309 ? 1.345 -35.969 0.473 1 75 309 SER B N 1
ATOM 6305 C CA . SER B 1 309 ? 2.551 -35.406 -0.126 1 75 309 SER B CA 1
ATOM 6306 C C . SER B 1 309 ? 2.217 -34.531 -1.338 1 75 309 SER B C 1
ATOM 6308 O O . SER B 1 309 ? 1.275 -34.812 -2.076 1 75 309 SER B O 1
ATOM 6310 N N . ALA B 1 310 ? 2.689 -33.25 -1.301 1 82.25 310 ALA B N 1
ATOM 6311 C CA . ALA B 1 310 ? 2.547 -32.344 -2.436 1 82.25 310 ALA B CA 1
ATOM 6312 C C . ALA B 1 310 ? 3.861 -31.625 -2.736 1 82.25 310 ALA B C 1
ATOM 6314 O O . ALA B 1 310 ? 4.719 -31.5 -1.86 1 82.25 310 ALA B O 1
ATOM 6315 N N . LYS B 1 311 ? 4.082 -31.391 -4.016 1 86.44 311 LYS B N 1
ATOM 6316 C CA . LYS B 1 311 ? 5.344 -30.766 -4.398 1 86.44 311 LYS B CA 1
ATOM 6317 C C . LYS B 1 311 ? 5.105 -29.531 -5.27 1 86.44 311 LYS B C 1
ATOM 6319 O O . LYS B 1 311 ? 4.094 -29.453 -5.969 1 86.44 311 LYS B O 1
ATOM 6324 N N . VAL B 1 312 ? 5.973 -28.547 -5.086 1 88 312 VAL B N 1
ATOM 6325 C CA . VAL B 1 312 ? 6.004 -27.375 -5.941 1 88 312 VAL B CA 1
ATOM 6326 C C . VAL B 1 312 ? 7.398 -27.188 -6.535 1 88 312 VAL B C 1
ATOM 6328 O O . VAL B 1 312 ? 8.398 -27.25 -5.816 1 88 312 VAL B O 1
ATOM 6331 N N . ASP B 1 313 ? 7.488 -27.031 -7.859 1 87.19 313 ASP B N 1
ATOM 6332 C CA . ASP B 1 313 ? 8.758 -26.781 -8.539 1 87.19 313 ASP B CA 1
ATOM 6333 C C . ASP B 1 313 ? 9.102 -25.297 -8.523 1 87.19 313 ASP B C 1
ATOM 6335 O O . ASP B 1 313 ? 8.32 -24.469 -8.984 1 87.19 313 ASP B O 1
ATOM 6339 N N . LEU B 1 314 ? 10.219 -25.062 -8.008 1 86.69 314 LEU B N 1
ATOM 6340 C CA . LEU B 1 314 ? 10.695 -23.688 -7.961 1 86.69 314 LEU B CA 1
ATOM 6341 C C . LEU B 1 314 ? 11.812 -23.469 -8.969 1 86.69 314 LEU B C 1
ATOM 6343 O O . LEU B 1 314 ? 12.383 -24.422 -9.492 1 86.69 314 LEU B O 1
ATOM 6347 N N . PRO B 1 315 ? 12.055 -22.219 -9.281 1 81.44 315 PRO B N 1
ATOM 6348 C CA . PRO B 1 315 ? 13.125 -21.938 -10.242 1 81.44 315 PRO B CA 1
ATOM 6349 C C . PRO B 1 315 ? 14.484 -22.469 -9.789 1 81.44 315 PRO B C 1
ATOM 6351 O O . PRO B 1 315 ? 14.695 -22.672 -8.594 1 81.44 315 PRO B O 1
ATOM 6354 N N . GLU B 1 316 ? 15.398 -22.75 -10.75 1 79.81 316 GLU B N 1
ATOM 6355 C CA . GLU B 1 316 ? 16.766 -23.172 -10.523 1 79.81 316 GLU B CA 1
ATOM 6356 C C . GLU B 1 316 ? 16.812 -24.578 -9.914 1 79.81 316 GLU B C 1
ATOM 6358 O O . GLU B 1 316 ? 17.594 -24.844 -9 1 79.81 316 GLU B O 1
ATOM 6363 N N . GLN B 1 317 ? 15.836 -25.391 -10.258 1 80.88 317 GLN B N 1
ATOM 6364 C CA . GLN B 1 317 ? 15.781 -26.812 -9.938 1 80.88 317 GLN B CA 1
ATOM 6365 C C . GLN B 1 317 ? 15.609 -27.047 -8.438 1 80.88 317 GLN B C 1
ATOM 6367 O O . GLN B 1 317 ? 16.203 -27.953 -7.867 1 80.88 317 GLN B O 1
ATOM 6372 N N . ILE B 1 318 ? 14.992 -26.156 -7.859 1 87.5 318 ILE B N 1
ATOM 6373 C CA . ILE B 1 318 ? 14.664 -26.312 -6.445 1 87.5 318 ILE B CA 1
ATOM 6374 C C . ILE B 1 318 ? 13.234 -26.844 -6.309 1 87.5 318 ILE B C 1
ATOM 6376 O O . ILE B 1 318 ? 12.336 -26.422 -7.043 1 87.5 318 ILE B O 1
ATOM 6380 N N . ILE B 1 319 ? 13.133 -27.828 -5.422 1 88.5 319 ILE B N 1
ATOM 6381 C CA . ILE B 1 319 ? 11.812 -28.391 -5.195 1 88.5 319 ILE B CA 1
ATOM 6382 C C . ILE B 1 319 ? 11.391 -28.172 -3.742 1 88.5 319 ILE B C 1
ATOM 6384 O O . ILE B 1 319 ? 12.211 -28.312 -2.828 1 88.5 319 ILE B O 1
ATOM 6388 N N . ALA B 1 320 ? 10.188 -27.766 -3.555 1 92.69 320 ALA B N 1
ATOM 6389 C CA . ALA B 1 320 ? 9.547 -27.75 -2.242 1 92.69 320 ALA B CA 1
ATOM 6390 C C . ALA B 1 320 ? 8.617 -28.953 -2.07 1 92.69 320 ALA B C 1
ATOM 6392 O O . ALA B 1 320 ? 7.59 -29.047 -2.746 1 92.69 320 ALA B O 1
ATOM 6393 N N . ASN B 1 321 ? 9.023 -29.828 -1.209 1 89 321 ASN B N 1
ATOM 6394 C CA . ASN B 1 321 ? 8.281 -31.062 -1 1 89 321 ASN B CA 1
ATOM 6395 C C . ASN B 1 321 ? 7.676 -31.125 0.4 1 89 321 ASN B C 1
ATOM 6397 O O . ASN B 1 321 ? 8.398 -31.078 1.396 1 89 321 ASN B O 1
ATOM 6401 N N . ARG B 1 322 ? 6.367 -31.141 0.39 1 91.06 322 ARG B N 1
ATOM 6402 C CA . ARG B 1 322 ? 5.715 -31.312 1.685 1 91.06 322 ARG B CA 1
ATOM 6403 C C . ARG B 1 322 ? 5.664 -32.781 2.098 1 91.06 322 ARG B C 1
ATOM 6405 O O . ARG B 1 322 ? 5.156 -33.625 1.354 1 91.06 322 ARG B O 1
ATOM 6412 N N . LYS B 1 323 ? 6.305 -33.062 3.154 1 81.06 323 LYS B N 1
ATOM 6413 C CA . LYS B 1 323 ? 6.258 -34.375 3.793 1 81.06 323 LYS B CA 1
ATOM 6414 C C . LYS B 1 323 ? 5.637 -34.281 5.184 1 81.06 323 LYS B C 1
ATOM 6416 O O . LYS B 1 323 ? 6.336 -34.031 6.164 1 81.06 323 LYS B O 1
ATOM 6421 N N . TYR B 1 324 ? 4.363 -34.5 5.191 1 79.75 324 TYR B N 1
ATOM 6422 C CA . TYR B 1 324 ? 3.605 -34.406 6.434 1 79.75 324 TYR B CA 1
ATOM 6423 C C . TYR B 1 324 ? 3.648 -33 7.02 1 79.75 324 TYR B C 1
ATOM 6425 O O . TYR B 1 324 ? 3.148 -32.062 6.41 1 79.75 324 TYR B O 1
ATOM 6433 N N . ASP B 1 325 ? 4.465 -32.906 8.125 1 87.69 325 ASP B N 1
ATOM 6434 C CA . ASP B 1 325 ? 4.367 -31.672 8.867 1 87.69 325 ASP B CA 1
ATOM 6435 C C . ASP B 1 325 ? 5.512 -30.719 8.492 1 87.69 325 ASP B C 1
ATOM 6437 O O . ASP B 1 325 ? 5.715 -29.703 9.156 1 87.69 325 ASP B O 1
ATOM 6441 N N . GLU B 1 326 ? 6.184 -31.172 7.355 1 92.12 326 GLU B N 1
ATOM 6442 C CA . GLU B 1 326 ? 7.312 -30.328 6.969 1 92.12 326 GLU B CA 1
ATOM 6443 C C . GLU B 1 326 ? 7.379 -30.156 5.453 1 92.12 326 GLU B C 1
ATOM 6445 O O . GLU B 1 326 ? 6.965 -31.031 4.703 1 92.12 326 GLU B O 1
ATOM 6450 N N . VAL B 1 327 ? 7.812 -29 5.098 1 94.56 327 VAL B N 1
ATOM 6451 C CA . VAL B 1 327 ? 8.164 -28.781 3.701 1 94.56 327 VAL B CA 1
ATOM 6452 C C . VAL B 1 327 ? 9.688 -28.734 3.553 1 94.56 327 VAL B C 1
ATOM 6454 O O . VAL B 1 327 ? 10.359 -27.953 4.234 1 94.56 327 VAL B O 1
ATOM 6457 N N . VAL B 1 328 ? 10.203 -29.562 2.701 1 91.94 328 VAL B N 1
ATOM 6458 C CA . VAL B 1 328 ? 11.648 -29.656 2.486 1 91.94 328 VAL B CA 1
ATOM 6459 C C . VAL B 1 328 ? 12.008 -28.984 1.163 1 91.94 328 VAL B C 1
ATOM 6461 O O . VAL B 1 328 ? 11.391 -29.25 0.131 1 91.94 328 VAL B O 1
ATOM 6464 N N . PHE B 1 329 ? 12.945 -28.016 1.273 1 93.44 329 PHE B N 1
ATOM 6465 C CA . PHE B 1 329 ? 13.469 -27.344 0.091 1 93.44 329 PHE B CA 1
ATOM 6466 C C . PHE B 1 329 ? 14.836 -27.906 -0.284 1 93.44 329 PHE B C 1
ATOM 6468 O O . PHE B 1 329 ? 15.781 -27.828 0.503 1 93.44 329 PHE B O 1
ATOM 6475 N N . GLU B 1 330 ? 14.906 -28.406 -1.441 1 88.06 330 GLU B N 1
ATOM 6476 C CA . GLU B 1 330 ? 16.156 -29.031 -1.846 1 88.06 330 GLU B CA 1
ATOM 6477 C C . GLU B 1 330 ? 16.422 -28.844 -3.338 1 88.06 330 GLU B C 1
ATOM 6479 O O . GLU B 1 330 ? 15.477 -28.719 -4.125 1 88.06 330 GLU B O 1
ATOM 6484 N N . LYS B 1 331 ? 17.641 -28.422 -3.613 1 82.31 331 LYS B N 1
ATOM 6485 C CA . LYS B 1 331 ? 18.047 -28.344 -5.016 1 82.31 331 LYS B CA 1
ATOM 6486 C C . LYS B 1 331 ? 18.078 -29.734 -5.648 1 82.31 331 LYS B C 1
ATOM 6488 O O . LYS B 1 331 ? 18.562 -30.688 -5.035 1 82.31 331 LYS B O 1
ATOM 6493 N N . LEU B 1 332 ? 17.391 -29.594 -6.645 1 63.72 332 LEU B N 1
ATOM 6494 C CA . LEU B 1 332 ? 17.453 -30.859 -7.371 1 63.72 332 LEU B CA 1
ATOM 6495 C C . LEU B 1 332 ? 18.891 -31.125 -7.836 1 63.72 332 LEU B C 1
ATOM 6497 O O . LEU B 1 332 ? 19.516 -30.281 -8.461 1 63.72 332 LEU B O 1
ATOM 6501 N N . SER B 1 333 ? 19.844 -31.125 -6.879 1 52 333 SER B N 1
ATOM 6502 C CA . SER B 1 333 ? 21.188 -31.469 -7.336 1 52 333 SER B CA 1
ATOM 6503 C C . SER B 1 333 ? 21.172 -31.859 -8.812 1 52 333 SER B C 1
ATOM 6505 O O . SER B 1 333 ? 20.188 -32.344 -9.328 1 52 333 SER B O 1
ATOM 6507 N N . GLU B 1 334 ? 21.859 -30.812 -9.562 1 43.38 334 GLU B N 1
ATOM 6508 C CA . GLU B 1 334 ? 22.219 -31.438 -10.836 1 43.38 334 GLU B CA 1
ATOM 6509 C C . GLU B 1 334 ? 22.219 -32.969 -10.727 1 43.38 334 GLU B C 1
ATOM 6511 O O . GLU B 1 334 ? 23.109 -33.531 -10.109 1 43.38 334 GLU B O 1
ATOM 6516 N N . LYS B 1 335 ? 21.312 -33.281 -10.094 1 41.12 335 LYS B N 1
ATOM 6517 C CA . LYS B 1 335 ? 21.453 -34.656 -10.5 1 41.12 335 LYS B CA 1
ATOM 6518 C C . LYS B 1 335 ? 22.297 -34.781 -11.766 1 41.12 335 LYS B C 1
ATOM 6520 O O . LYS B 1 335 ? 22.141 -34 -12.703 1 41.12 335 LYS B O 1
ATOM 6525 N N . ILE B 1 336 ? 23.516 -34.812 -11.578 1 34.34 336 ILE B N 1
ATOM 6526 C CA . ILE B 1 336 ? 24.234 -35.312 -12.742 1 34.34 336 ILE B CA 1
ATOM 6527 C C . ILE B 1 336 ? 23.25 -35.625 -13.859 1 34.34 336 ILE B C 1
ATOM 6529 O O . ILE B 1 336 ? 22.281 -36.375 -13.648 1 34.34 336 ILE B O 1
ATOM 6533 N N . ASN B 1 337 ? 22.703 -34.5 -14.641 1 34.84 337 ASN B N 1
ATOM 6534 C CA . ASN B 1 337 ? 22.359 -35.188 -15.883 1 34.84 337 ASN B CA 1
ATOM 6535 C C . ASN B 1 337 ? 22.703 -36.656 -15.828 1 34.84 337 ASN B C 1
ATOM 6537 O O . ASN B 1 337 ? 23.875 -37.031 -15.922 1 34.84 337 ASN B O 1
ATOM 6541 N N . VAL B 1 338 ? 22.203 -37.125 -14.867 1 34.47 338 VAL B N 1
ATOM 6542 C CA . VAL B 1 338 ? 22.234 -38.562 -15.227 1 34.47 338 VAL B CA 1
ATOM 6543 C C . VAL B 1 338 ? 22.188 -38.688 -16.75 1 34.47 338 VAL B C 1
ATOM 6545 O O . VAL B 1 338 ? 21.188 -38.375 -17.375 1 34.47 338 VAL B O 1
ATOM 6548 N N . ASN B 1 339 ? 22.969 -37.844 -17.438 1 34.88 339 ASN B N 1
ATOM 6549 C CA . ASN B 1 339 ? 23.156 -38.469 -18.734 1 34.88 339 ASN B CA 1
ATOM 6550 C C . ASN B 1 339 ? 22.312 -39.75 -18.844 1 34.88 339 ASN B C 1
ATOM 6552 O O . ASN B 1 339 ? 22.188 -40.5 -17.891 1 34.88 339 ASN B O 1
ATOM 6556 N N . ASP B 1 340 ? 21.016 -39.594 -19.438 1 41.09 340 ASP B N 1
ATOM 6557 C CA . ASP B 1 340 ? 20.625 -40.906 -19.984 1 41.09 340 ASP B CA 1
ATOM 6558 C C . ASP B 1 340 ? 21.734 -41.938 -19.781 1 41.09 340 ASP B C 1
ATOM 6560 O O . ASP B 1 340 ? 22.578 -42.125 -20.656 1 41.09 340 ASP B O 1
ATOM 6564 N N . ASN B 1 341 ? 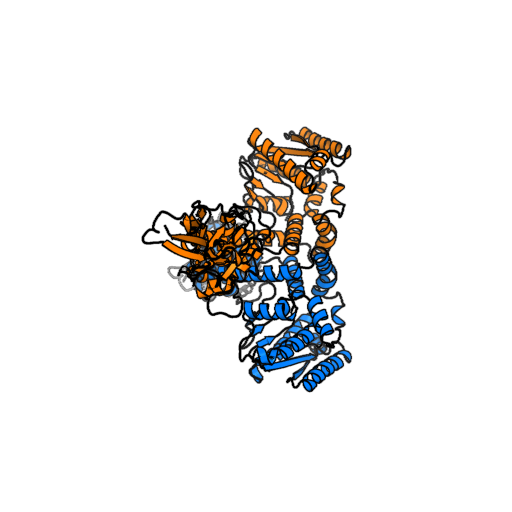22.391 -41.688 -18.906 1 47.66 341 ASN B N 1
ATOM 6565 C CA . ASN B 1 341 ? 23.5 -42.562 -18.578 1 47.66 341 ASN B CA 1
ATOM 6566 C C . ASN B 1 341 ? 23.156 -44.031 -18.859 1 47.66 341 ASN B C 1
ATOM 6568 O O . ASN B 1 341 ? 22.703 -44.75 -17.969 1 47.66 341 ASN B O 1
ATOM 6572 N N . ILE B 1 342 ? 22.547 -43.906 -19.812 1 59.53 342 ILE B N 1
ATOM 6573 C CA . ILE B 1 342 ? 22.516 -45.219 -20.438 1 59.53 342 ILE B CA 1
ATOM 6574 C C . ILE B 1 342 ? 23.906 -45.844 -20.391 1 59.53 342 ILE B C 1
ATOM 6576 O O . ILE B 1 342 ? 24.859 -45.312 -20.953 1 59.53 342 ILE B O 1
ATOM 6580 N N . GLN B 1 343 ? 24.047 -46.406 -19.453 1 72.88 343 GLN B N 1
ATOM 6581 C CA . GLN B 1 343 ? 25.281 -47.188 -19.391 1 72.88 343 GLN B CA 1
ATOM 6582 C C . GLN B 1 343 ? 25.109 -48.562 -20.047 1 72.88 343 GLN B C 1
ATOM 6584 O O . GLN B 1 343 ? 24.188 -49.312 -19.719 1 72.88 343 GLN B O 1
ATOM 6589 N N . GLN B 1 344 ? 25.781 -48.562 -21.094 1 81.06 344 GLN B N 1
ATOM 6590 C CA . GLN B 1 344 ? 25.766 -49.906 -21.672 1 81.06 344 GLN B CA 1
ATOM 6591 C C . GLN B 1 344 ? 26.328 -50.938 -20.688 1 81.06 344 GLN B C 1
ATOM 6593 O O . GLN B 1 344 ? 27.359 -50.688 -20.062 1 81.06 344 GLN B O 1
ATOM 6598 N N . VAL B 1 345 ? 25.531 -51.812 -20.5 1 85.25 345 VAL B N 1
ATOM 6599 C CA . VAL B 1 345 ? 25.984 -52.875 -19.609 1 85.25 345 VAL B CA 1
ATOM 6600 C C . VAL B 1 345 ? 27.109 -53.656 -20.281 1 85.25 345 VAL B C 1
ATOM 6602 O O . VAL B 1 345 ? 26.969 -54.125 -21.406 1 85.25 345 VAL B O 1
ATOM 6605 N N . VAL B 1 346 ? 28.234 -53.688 -19.625 1 81.31 346 VAL B N 1
ATOM 6606 C CA . VAL B 1 346 ? 29.312 -54.562 -20.078 1 81.31 346 VAL B CA 1
ATOM 6607 C C . VAL B 1 346 ? 29.141 -55.938 -19.484 1 81.31 346 VAL B C 1
ATOM 6609 O O . VAL B 1 346 ? 29.047 -56.094 -18.266 1 81.31 346 VAL B O 1
ATOM 6612 N N . MET B 1 347 ? 29.047 -56.906 -20.375 1 81.38 347 MET B N 1
ATOM 6613 C CA . MET B 1 347 ? 28.828 -58.281 -19.953 1 81.38 347 MET B CA 1
ATOM 6614 C C . MET B 1 347 ? 30.016 -58.812 -19.172 1 81.38 347 MET B C 1
ATOM 6616 O O . MET B 1 347 ? 31.156 -58.375 -19.391 1 81.38 347 MET B O 1
ATOM 6620 N N . ASN B 1 348 ? 29.766 -59.562 -18.156 1 82.88 348 ASN B N 1
ATOM 6621 C CA . ASN B 1 348 ? 30.734 -60.312 -17.375 1 82.88 348 ASN B CA 1
ATOM 6622 C C . ASN B 1 348 ? 31.547 -59.406 -16.469 1 82.88 348 ASN B C 1
ATOM 6624 O O . ASN B 1 348 ? 32.719 -59.688 -16.156 1 82.88 348 ASN B O 1
ATOM 6628 N N . GLN B 1 349 ? 30.984 -58.25 -16.172 1 84.12 349 GLN B N 1
ATOM 6629 C CA . GLN B 1 349 ? 31.594 -57.344 -15.211 1 84.12 349 GLN B CA 1
ATOM 6630 C C . GLN B 1 349 ? 30.562 -56.812 -14.227 1 84.12 349 GLN B C 1
ATOM 6632 O O . GLN B 1 349 ? 29.375 -56.688 -14.562 1 84.12 349 GLN B O 1
ATOM 6637 N N . TRP B 1 350 ? 31.016 -56.594 -13.008 1 82.38 350 TRP B N 1
ATOM 6638 C CA . TRP B 1 350 ? 30.141 -55.969 -12.016 1 82.38 350 TRP B CA 1
ATOM 6639 C C . TRP B 1 350 ? 30 -54.469 -12.258 1 82.38 350 TRP B C 1
ATOM 6641 O O . TRP B 1 350 ? 30.984 -53.781 -12.594 1 82.38 350 TRP B O 1
ATOM 6651 N N . ILE B 1 351 ? 28.859 -54.031 -12.227 1 81.69 351 ILE B N 1
ATOM 6652 C CA . ILE B 1 351 ? 28.562 -52.625 -12.375 1 81.69 351 ILE B CA 1
ATOM 6653 C C . ILE B 1 351 ? 28 -52.062 -11.055 1 81.69 351 ILE B C 1
ATOM 6655 O O . ILE B 1 351 ? 27.078 -52.656 -10.477 1 81.69 351 ILE B O 1
ATOM 6659 N N . GLN B 1 352 ? 28.562 -51.031 -10.609 1 80.56 352 GLN B N 1
ATOM 6660 C CA . GLN B 1 352 ? 28.078 -50.375 -9.414 1 80.56 352 GLN B CA 1
ATOM 6661 C C . GLN B 1 352 ? 27.109 -49.25 -9.766 1 80.56 352 GLN B C 1
ATOM 6663 O O . GLN B 1 352 ? 27.422 -48.375 -10.586 1 80.56 352 GLN B O 1
ATOM 6668 N N . LEU B 1 353 ? 25.969 -49.375 -9.172 1 76.06 353 LEU B N 1
ATOM 6669 C CA . LEU B 1 353 ? 24.938 -48.344 -9.422 1 76.06 353 LEU B CA 1
ATOM 6670 C C . LEU B 1 353 ? 24.875 -47.344 -8.273 1 76.06 353 LEU B C 1
ATOM 6672 O O . LEU B 1 353 ? 25.406 -47.625 -7.188 1 76.06 353 LEU B O 1
ATOM 6676 N N . GLN B 1 354 ? 24.281 -46.281 -8.531 1 67.06 354 GLN B N 1
ATOM 6677 C CA . GLN B 1 354 ? 24.297 -45.156 -7.609 1 67.06 354 GLN B CA 1
ATOM 6678 C C . GLN B 1 354 ? 23.5 -45.469 -6.348 1 67.06 354 GLN B C 1
ATOM 6680 O O . GLN B 1 354 ? 23.781 -44.938 -5.277 1 67.06 354 GLN B O 1
ATOM 6685 N N . ASN B 1 355 ? 22.578 -46.406 -6.352 1 66.06 355 ASN B N 1
ATOM 6686 C CA . ASN B 1 355 ? 21.734 -46.656 -5.191 1 66.06 355 ASN B CA 1
ATOM 6687 C C . ASN B 1 355 ? 22.328 -47.75 -4.297 1 66.06 355 ASN B C 1
ATOM 6689 O O . ASN B 1 355 ? 21.609 -48.312 -3.457 1 66.06 355 ASN B O 1
ATOM 6693 N N . GLY B 1 356 ? 23.578 -47.969 -4.535 1 73.38 356 GLY B N 1
ATOM 6694 C CA . GLY B 1 356 ? 24.25 -48.969 -3.701 1 73.38 356 GLY B CA 1
ATOM 6695 C C . GLY B 1 356 ? 24.031 -50.375 -4.188 1 73.38 356 GLY B C 1
ATOM 6696 O O . GLY B 1 356 ? 24.484 -51.344 -3.553 1 73.38 356 GLY B O 1
ATOM 6697 N N . ILE B 1 357 ? 23.375 -50.469 -5.164 1 76.75 357 ILE B N 1
ATOM 6698 C CA . ILE B 1 357 ? 23.141 -51.812 -5.734 1 76.75 357 ILE B CA 1
ATOM 6699 C C . ILE B 1 357 ? 24.234 -52.125 -6.766 1 76.75 357 ILE B C 1
ATOM 6701 O O . ILE B 1 357 ? 24.641 -51.219 -7.52 1 76.75 357 ILE B O 1
ATOM 6705 N N . ARG B 1 358 ? 24.828 -53.219 -6.641 1 83.12 358 ARG B N 1
ATOM 6706 C CA . ARG B 1 358 ? 25.719 -53.688 -7.695 1 83.12 358 ARG B CA 1
ATOM 6707 C C . ARG B 1 358 ? 25.047 -54.75 -8.555 1 83.12 358 ARG B C 1
ATOM 6709 O O . ARG B 1 358 ? 24.266 -55.562 -8.055 1 83.12 358 ARG B O 1
ATOM 6716 N N . LEU B 1 359 ? 25.297 -54.656 -9.883 1 84.75 359 LEU B N 1
ATOM 6717 C CA . LEU B 1 359 ? 24.672 -55.531 -10.852 1 84.75 359 LEU B CA 1
ATOM 6718 C C . LEU B 1 359 ? 25.719 -56.281 -11.672 1 84.75 359 LEU B C 1
ATOM 6720 O O . LEU B 1 359 ? 26.766 -55.719 -12 1 84.75 359 LEU B O 1
ATOM 6724 N N . TYR B 1 360 ? 25.5 -57.562 -11.812 1 87.19 360 TYR B N 1
ATOM 6725 C CA . TYR B 1 360 ? 26.328 -58.406 -12.688 1 87.19 360 TYR B CA 1
ATOM 6726 C C . TYR B 1 360 ? 25.484 -59.094 -13.742 1 87.19 360 TYR B C 1
ATOM 6728 O O . TYR B 1 360 ? 24.469 -59.719 -13.414 1 87.19 360 TYR B O 1
ATOM 6736 N N . ILE B 1 361 ? 25.859 -58.906 -15 1 87.88 361 ILE B N 1
ATOM 6737 C CA . ILE B 1 361 ? 25.219 -59.656 -16.094 1 87.88 361 ILE B CA 1
ATOM 6738 C C . ILE B 1 361 ? 26.281 -60.406 -16.891 1 87.88 361 ILE B C 1
ATOM 6740 O O . ILE B 1 361 ? 27.281 -59.812 -17.312 1 87.88 361 ILE B O 1
ATOM 6744 N N . GLY B 1 362 ? 26.125 -61.594 -17.047 1 86.94 362 GLY B N 1
ATOM 6745 C CA . GLY B 1 362 ? 27.078 -62.406 -17.797 1 86.94 362 GLY B CA 1
ATOM 6746 C C . GLY B 1 362 ? 26.5 -63.719 -18.281 1 86.94 362 GLY B C 1
ATOM 6747 O O . GLY B 1 362 ? 25.312 -63.969 -18.125 1 86.94 362 GLY B O 1
ATOM 6748 N N . GLU B 1 363 ? 27.359 -64.5 -18.969 1 84 363 GLU B N 1
ATOM 6749 C CA . GLU B 1 363 ? 26.969 -65.875 -19.406 1 84 363 GLU B CA 1
ATOM 6750 C C . GLU B 1 363 ? 26.812 -66.812 -18.219 1 84 363 GLU B C 1
ATOM 6752 O O . GLU B 1 363 ? 27.656 -66.812 -17.328 1 84 363 GLU B O 1
ATOM 6757 N N . ALA B 1 364 ? 25.656 -67.375 -18.203 1 81.25 364 ALA B N 1
ATOM 6758 C CA . ALA B 1 364 ? 25.328 -68.25 -17.094 1 81.25 364 ALA B CA 1
ATOM 6759 C C . ALA B 1 364 ? 26.406 -69.312 -16.906 1 81.25 364 ALA B C 1
ATOM 6761 O O . ALA B 1 364 ? 26.625 -69.812 -15.805 1 81.25 364 ALA B O 1
ATOM 6762 N N . SER B 1 365 ? 27.094 -69.75 -18.031 1 76.06 365 SER B N 1
ATOM 6763 C CA . SER B 1 365 ? 28.109 -70.75 -17.984 1 76.06 365 SER B CA 1
ATOM 6764 C C . SER B 1 365 ? 29.391 -70.312 -17.344 1 76.06 365 SER B C 1
ATOM 6766 O O . SER B 1 365 ? 30.203 -71.062 -16.875 1 76.06 365 SER B O 1
ATOM 6768 N N . LYS B 1 366 ? 29.641 -68.938 -17.25 1 71.06 366 LYS B N 1
ATOM 6769 C CA . LYS B 1 366 ? 30.906 -68.375 -16.781 1 71.06 366 LYS B CA 1
ATOM 6770 C C . LYS B 1 366 ? 30.812 -67.938 -15.336 1 71.06 366 LYS B C 1
ATOM 6772 O O . LYS B 1 366 ? 31.781 -67.438 -14.773 1 71.06 366 LYS B O 1
ATOM 6777 N N . VAL B 1 367 ? 29.672 -67.812 -14.836 1 62.88 367 VAL B N 1
ATOM 6778 C CA . VAL B 1 367 ? 29.516 -67.188 -13.523 1 62.88 367 VAL B CA 1
ATOM 6779 C C . VAL B 1 367 ? 30.109 -68.125 -12.461 1 62.88 367 VAL B C 1
ATOM 6781 O O . VAL B 1 367 ? 29.688 -69.312 -12.336 1 62.88 367 VAL B O 1
ATOM 6784 N N . VAL B 1 368 ? 31.328 -67.938 -12.031 1 55.31 368 VAL B N 1
ATOM 6785 C CA . VAL B 1 368 ? 32.062 -68.75 -11.062 1 55.31 368 VAL B CA 1
ATOM 6786 C C . VAL B 1 368 ? 31.516 -68.5 -9.656 1 55.31 368 VAL B C 1
ATOM 6788 O O . VAL B 1 368 ? 31.672 -69.312 -8.758 1 55.31 368 VAL B O 1
ATOM 6791 N N . HIS B 1 369 ? 31.344 -67.188 -9.188 1 55.06 369 HIS B N 1
ATOM 6792 C CA . HIS B 1 369 ? 31.266 -66.938 -7.75 1 55.06 369 HIS B CA 1
ATOM 6793 C C . HIS B 1 369 ? 29.812 -66.875 -7.281 1 55.06 369 HIS B C 1
ATOM 6795 O O . HIS B 1 369 ? 28.953 -66.375 -8 1 55.06 369 HIS B O 1
ATOM 6801 N N . THR B 1 370 ? 29.438 -67.625 -6.25 1 54.56 370 THR B N 1
ATOM 6802 C CA . THR B 1 370 ? 28.188 -67.75 -5.504 1 54.56 370 THR B CA 1
ATOM 6803 C C . THR B 1 370 ? 27.781 -66.438 -4.918 1 54.56 370 THR B C 1
ATOM 6805 O O . THR B 1 370 ? 28.594 -65.75 -4.297 1 54.56 370 THR B O 1
ATOM 6808 N N . PRO B 1 371 ? 26.578 -65.938 -5.379 1 56.09 371 PRO B N 1
ATOM 6809 C CA . PRO B 1 371 ? 26.062 -64.688 -4.832 1 56.09 371 PRO B CA 1
ATOM 6810 C C . PRO B 1 371 ? 26.141 -64.625 -3.309 1 56.09 371 PRO B C 1
ATOM 6812 O O . PRO B 1 371 ? 26.062 -65.625 -2.645 1 56.09 371 PRO B O 1
ATOM 6815 N N . GLU B 1 372 ? 26.766 -63.688 -2.678 1 58.28 372 GLU B N 1
ATOM 6816 C CA . GLU B 1 372 ? 26.75 -63.469 -1.233 1 58.28 372 GLU B CA 1
ATOM 6817 C C . GLU B 1 372 ? 25.328 -63.375 -0.698 1 58.28 372 GLU B C 1
ATOM 6819 O O . GLU B 1 372 ? 24.375 -63.25 -1.473 1 58.28 372 GLU B O 1
ATOM 6824 N N . ASN B 1 373 ? 25.094 -63.5 0.636 1 61.66 373 ASN B N 1
ATOM 6825 C CA . ASN B 1 373 ? 23.859 -63.562 1.411 1 61.66 373 ASN B CA 1
ATOM 6826 C C . ASN B 1 373 ? 22.875 -62.469 0.983 1 61.66 373 ASN B C 1
ATOM 6828 O O . ASN B 1 373 ? 21.656 -62.688 1.03 1 61.66 373 ASN B O 1
ATOM 6832 N N . ASN B 1 374 ? 23.297 -61.375 0.368 1 72.19 374 ASN B N 1
ATOM 6833 C CA . ASN B 1 374 ? 22.328 -60.312 0.081 1 72.19 374 ASN B CA 1
ATOM 6834 C C . ASN B 1 374 ? 22.188 -60.062 -1.42 1 72.19 374 ASN B C 1
ATOM 6836 O O . ASN B 1 374 ? 22.016 -58.938 -1.863 1 72.19 374 ASN B O 1
ATOM 6840 N N . SER B 1 375 ? 22.203 -61.25 -2.189 1 80.19 375 SER B N 1
ATOM 6841 C CA . SER B 1 375 ? 22.109 -61.094 -3.639 1 80.19 375 SER B CA 1
ATOM 6842 C C . SER B 1 375 ? 20.953 -61.906 -4.203 1 80.19 375 SER B C 1
ATOM 6844 O O . SER B 1 375 ? 20.578 -62.938 -3.643 1 80.19 375 SER B O 1
ATOM 6846 N N . THR B 1 376 ? 20.219 -61.375 -5.141 1 86.5 376 THR B N 1
ATOM 6847 C CA . THR B 1 376 ? 19.203 -62.094 -5.902 1 86.5 376 THR B CA 1
ATOM 6848 C C . THR B 1 376 ? 19.688 -62.375 -7.324 1 86.5 376 THR B C 1
ATOM 6850 O O . THR B 1 376 ? 20.234 -61.5 -7.988 1 86.5 376 THR B O 1
ATOM 6853 N N . THR B 1 377 ? 19.5 -63.656 -7.711 1 87.25 377 THR B N 1
ATOM 6854 C CA . THR B 1 377 ? 19.969 -64.062 -9.031 1 87.25 377 THR B CA 1
ATOM 6855 C C . THR B 1 377 ? 18.781 -64.312 -9.961 1 87.25 377 THR B C 1
ATOM 6857 O O . THR B 1 377 ? 17.812 -65 -9.57 1 87.25 377 THR B O 1
ATOM 6860 N N . TYR B 1 378 ? 18.875 -63.812 -11.148 1 90.19 378 TYR B N 1
ATOM 6861 C CA . TYR B 1 378 ? 17.875 -64.062 -12.188 1 90.19 378 TYR B CA 1
ATOM 6862 C C . TYR B 1 378 ? 18.531 -64.625 -13.438 1 90.19 378 TYR B C 1
ATOM 6864 O O . TYR B 1 378 ? 19.703 -64.375 -13.703 1 90.19 378 TYR B O 1
ATOM 6872 N N . TYR B 1 379 ? 17.766 -65.438 -14.172 1 90.62 379 TYR B N 1
ATOM 6873 C CA . TYR B 1 379 ? 18.219 -66.062 -15.414 1 90.62 379 TYR B CA 1
ATOM 6874 C C . TYR B 1 379 ? 17.344 -65.625 -16.594 1 90.62 379 TYR B C 1
ATOM 6876 O O . TYR B 1 379 ? 16.141 -65.375 -16.406 1 90.62 379 TYR B O 1
ATOM 6884 N N . PHE B 1 380 ? 17.969 -65.5 -17.734 1 90.19 380 PHE B N 1
ATOM 6885 C CA . PHE B 1 380 ? 17.172 -65.188 -18.906 1 90.19 380 PHE B CA 1
ATOM 6886 C C . PHE B 1 380 ? 17.844 -65.688 -20.172 1 90.19 380 PHE B C 1
ATOM 6888 O O . PHE B 1 380 ? 19.031 -66.062 -20.156 1 90.19 380 PHE B O 1
ATOM 6895 N N . SER B 1 381 ? 17.016 -65.875 -21.25 1 91.25 381 SER B N 1
ATOM 6896 C CA . SER B 1 381 ? 17.516 -66.375 -22.547 1 91.25 381 SER B CA 1
ATOM 6897 C C . SER B 1 381 ? 17.828 -65.188 -23.484 1 91.25 381 SER B C 1
ATOM 6899 O O . SER B 1 381 ? 17.078 -64.25 -23.562 1 91.25 381 SER B O 1
ATOM 6901 N N . SER B 1 382 ? 18.938 -65.312 -24.188 1 86.81 382 SER B N 1
ATOM 6902 C CA . SER B 1 382 ? 19.344 -64.312 -25.156 1 86.81 382 SER B CA 1
ATOM 6903 C C . SER B 1 382 ? 18.359 -64.25 -26.312 1 86.81 382 SER B C 1
ATOM 6905 O O . SER B 1 382 ? 18.312 -63.25 -27.031 1 86.81 382 SER B O 1
ATOM 6907 N N . GLU B 1 383 ? 17.531 -65.25 -26.422 1 87.06 383 GLU B N 1
ATOM 6908 C CA . GLU B 1 383 ? 16.562 -65.25 -27.516 1 87.06 383 GLU B CA 1
ATOM 6909 C C . GLU B 1 383 ? 15.406 -64.312 -27.25 1 87.06 383 GLU B C 1
ATOM 6911 O O . GLU B 1 383 ? 14.773 -63.781 -28.172 1 87.06 383 GLU B O 1
ATOM 6916 N N . LEU B 1 384 ? 15.195 -63.969 -26.016 1 85.88 384 LEU B N 1
ATOM 6917 C CA . LEU B 1 384 ? 14.023 -63.188 -25.625 1 85.88 384 LEU B CA 1
ATOM 6918 C C . LEU B 1 384 ? 14.375 -61.719 -25.438 1 85.88 384 LEU B C 1
ATOM 6920 O O . LEU B 1 384 ? 13.492 -60.875 -25.359 1 85.88 384 LEU B O 1
ATOM 6924 N N . ILE B 1 385 ? 15.633 -61.406 -25.328 1 86.81 385 ILE B N 1
ATOM 6925 C CA . ILE B 1 385 ? 16.062 -60.062 -24.984 1 86.81 385 ILE B CA 1
ATOM 6926 C C . ILE B 1 385 ? 17.031 -59.531 -26.031 1 86.81 385 ILE B C 1
ATOM 6928 O O . ILE B 1 385 ? 17.969 -60.25 -26.438 1 86.81 385 ILE B O 1
ATOM 6932 N N . SER B 1 386 ? 16.828 -58.406 -26.5 1 88 386 SER B N 1
ATOM 6933 C CA . SER B 1 386 ? 17.688 -57.781 -27.5 1 88 386 SER B CA 1
ATOM 6934 C C . SER B 1 386 ? 18.891 -57.094 -26.859 1 88 386 SER B C 1
ATOM 6936 O O . SER B 1 386 ? 18.734 -56.219 -25.984 1 88 386 SER B O 1
ATOM 6938 N N . THR B 1 387 ? 20.031 -57.531 -27.188 1 85.56 387 THR B N 1
ATOM 6939 C CA . THR B 1 387 ? 21.25 -56.875 -26.719 1 85.56 387 THR B CA 1
ATOM 6940 C C . THR B 1 387 ? 21.703 -55.781 -27.672 1 85.56 387 THR B C 1
ATOM 6942 O O . THR B 1 387 ? 21.375 -55.812 -28.859 1 85.56 387 THR B O 1
ATOM 6945 N N . PRO B 1 388 ? 22.406 -54.812 -27.281 1 86.19 388 PRO B N 1
ATOM 6946 C CA . PRO B 1 388 ? 22.984 -54.656 -25.953 1 86.19 388 PRO B CA 1
ATOM 6947 C C . PRO B 1 388 ? 21.969 -54.156 -24.922 1 86.19 388 PRO B C 1
ATOM 6949 O O . PRO B 1 388 ? 20.891 -53.688 -25.297 1 86.19 388 PRO B O 1
ATOM 6952 N N . LEU B 1 389 ? 22.375 -54.406 -23.578 1 90.06 389 LEU B N 1
ATOM 6953 C CA . LEU B 1 389 ? 21.547 -53.969 -22.453 1 90.06 389 LEU B CA 1
ATOM 6954 C C . LEU B 1 389 ? 22 -52.625 -21.922 1 90.06 389 LEU B C 1
ATOM 6956 O O . LEU B 1 389 ? 23.172 -52.281 -22.016 1 90.06 389 LEU B O 1
ATOM 6960 N N . TYR B 1 390 ? 21.078 -51.906 -21.484 1 89.62 390 TYR B N 1
ATOM 6961 C CA . TYR B 1 390 ? 21.359 -50.594 -20.953 1 89.62 390 TYR B CA 1
ATOM 6962 C C . TYR B 1 390 ? 20.734 -50.406 -19.578 1 89.62 390 TYR B C 1
ATOM 6964 O O . TYR B 1 390 ? 19.703 -51 -19.281 1 89.62 390 TYR B O 1
ATOM 6972 N N . ILE B 1 391 ? 21.406 -49.594 -18.766 1 88.25 391 ILE B N 1
ATOM 6973 C CA . ILE B 1 391 ? 20.828 -49.125 -17.516 1 88.25 391 ILE B CA 1
ATOM 6974 C C . ILE B 1 391 ? 20.516 -47.656 -17.625 1 88.25 391 ILE B C 1
ATOM 6976 O O . ILE B 1 391 ? 21.375 -46.844 -18.016 1 88.25 391 ILE B O 1
ATOM 6980 N N . ARG B 1 392 ? 19.328 -47.406 -17.422 1 85.88 392 ARG B N 1
ATOM 6981 C CA . ARG B 1 392 ? 18.922 -46.031 -17.453 1 85.88 392 ARG B CA 1
ATOM 6982 C C . ARG B 1 392 ? 17.906 -45.719 -16.344 1 85.88 392 ARG B C 1
ATOM 6984 O O . ARG B 1 392 ? 17.453 -46.625 -15.648 1 85.88 392 ARG B O 1
ATOM 6991 N N . THR B 1 393 ? 17.594 -44.469 -16.266 1 83.25 393 THR B N 1
ATOM 6992 C CA . THR B 1 393 ? 16.562 -44.094 -15.312 1 83.25 393 THR B CA 1
ATOM 6993 C C . THR B 1 393 ? 15.18 -44.156 -15.961 1 83.25 393 THR B C 1
ATOM 6995 O O . THR B 1 393 ? 15.07 -44.281 -17.188 1 83.25 393 THR B O 1
ATOM 6998 N N . ARG B 1 394 ? 14.18 -44.094 -15.094 1 81.62 394 ARG B N 1
ATOM 6999 C CA . ARG B 1 394 ? 12.812 -44.25 -15.578 1 81.62 394 ARG B CA 1
ATOM 7000 C C . ARG B 1 394 ? 12.438 -43.125 -16.531 1 81.62 394 ARG B C 1
ATOM 7002 O O . ARG B 1 394 ? 12.836 -41.969 -16.328 1 81.62 394 ARG B O 1
ATOM 7009 N N . LYS B 1 395 ? 11.859 -43.5 -17.734 1 79.44 395 LYS B N 1
ATOM 7010 C CA . LYS B 1 395 ? 11.273 -42.562 -18.672 1 79.44 395 LYS B CA 1
ATOM 7011 C C . LYS B 1 395 ? 9.75 -42.562 -18.594 1 79.44 395 LYS B C 1
ATOM 7013 O O . LYS B 1 395 ? 9.148 -43.594 -18.234 1 79.44 395 LYS B O 1
ATOM 7018 N N . SER B 1 396 ? 9.258 -41.375 -18.984 1 78.25 396 SER B N 1
ATOM 7019 C CA . SER B 1 396 ? 7.797 -41.281 -19 1 78.25 396 SER B CA 1
ATOM 7020 C C . SER B 1 396 ? 7.203 -42.281 -20 1 78.25 396 SER B C 1
ATOM 7022 O O . SER B 1 396 ? 7.652 -42.375 -21.141 1 78.25 396 SER B O 1
ATOM 7024 N N . GLY B 1 397 ? 6.305 -43.125 -19.5 1 81.5 397 GLY B N 1
ATOM 7025 C CA . GLY B 1 397 ? 5.652 -44.094 -20.359 1 81.5 397 GLY B CA 1
ATOM 7026 C C . GLY B 1 397 ? 6.223 -45.5 -20.234 1 81.5 397 GLY B C 1
ATOM 7027 O O . GLY B 1 397 ? 5.715 -46.438 -20.844 1 81.5 397 GLY B O 1
ATOM 7028 N N . ASP B 1 398 ? 7.316 -45.656 -19.453 1 87.94 398 ASP B N 1
ATOM 7029 C CA . ASP B 1 398 ? 7.926 -46.969 -19.281 1 87.94 398 ASP B CA 1
ATOM 7030 C C . ASP B 1 398 ? 6.91 -47.969 -18.734 1 87.94 398 ASP B C 1
ATOM 7032 O O . ASP B 1 398 ? 6.098 -47.625 -17.875 1 87.94 398 ASP B O 1
ATOM 7036 N N . ARG B 1 399 ? 6.879 -49.125 -19.328 1 92.62 399 ARG B N 1
ATOM 7037 C CA . ARG B 1 399 ? 6.027 -50.219 -18.906 1 92.62 399 ARG B CA 1
ATOM 7038 C C . ARG B 1 399 ? 6.84 -51.5 -18.75 1 92.62 399 ARG B C 1
ATOM 7040 O O . ARG B 1 399 ? 7.867 -51.688 -19.406 1 92.62 399 ARG B O 1
ATOM 7047 N N . ILE B 1 400 ? 6.438 -52.375 -17.781 1 91.94 400 ILE B N 1
ATOM 7048 C CA . ILE B 1 400 ? 7.102 -53.656 -17.578 1 91.94 400 ILE B CA 1
ATOM 7049 C C . ILE B 1 400 ? 6.066 -54.781 -17.547 1 91.94 400 ILE B C 1
ATOM 7051 O O . ILE B 1 400 ? 4.98 -54.625 -16.984 1 91.94 400 ILE B O 1
ATOM 7055 N N . LEU B 1 401 ? 6.344 -55.844 -18.234 1 90.19 401 LEU B N 1
ATOM 7056 C CA . LEU B 1 401 ? 5.492 -57.031 -18.203 1 90.19 401 LEU B CA 1
ATOM 7057 C C . LEU B 1 401 ? 5.934 -58 -17.109 1 90.19 401 LEU B C 1
ATOM 7059 O O . LEU B 1 401 ? 6.977 -58.656 -17.234 1 90.19 401 LEU B O 1
ATOM 7063 N N . LEU B 1 402 ? 5.215 -58.031 -16 1 90.12 402 LEU B N 1
ATOM 7064 C CA . LEU B 1 402 ? 5.555 -58.875 -14.844 1 90.12 402 LEU B CA 1
ATOM 7065 C C . LEU B 1 402 ? 5.023 -60.281 -15.008 1 90.12 402 LEU B C 1
ATOM 7067 O O . LEU B 1 402 ? 4.066 -60.5 -15.758 1 90.12 402 LEU B O 1
ATOM 7071 N N . LYS B 1 403 ? 5.648 -61.188 -14.172 1 85.94 403 LYS B N 1
ATOM 7072 C CA . LYS B 1 403 ? 5.188 -62.594 -14.195 1 85.94 403 LYS B CA 1
ATOM 7073 C C . LYS B 1 403 ? 3.758 -62.688 -13.68 1 85.94 403 LYS B C 1
ATOM 7075 O O . LYS B 1 403 ? 3.424 -62.125 -12.633 1 85.94 403 LYS B O 1
ATOM 7080 N N . GLY B 1 404 ? 2.883 -63.375 -14.422 1 80.62 404 GLY B N 1
ATOM 7081 C CA . GLY B 1 404 ? 1.507 -63.594 -14.016 1 80.62 404 GLY B CA 1
ATOM 7082 C C . GLY B 1 404 ? 0.543 -62.562 -14.539 1 80.62 404 GLY B C 1
ATOM 7083 O O . GLY B 1 404 ? -0.668 -62.656 -14.344 1 80.62 404 GLY B O 1
ATOM 7084 N N . MET B 1 405 ? 1.145 -61.531 -15.211 1 81.25 405 MET B N 1
ATOM 7085 C CA . MET B 1 405 ? 0.289 -60.469 -15.75 1 81.25 405 MET B CA 1
ATOM 7086 C C . MET B 1 405 ? 0.217 -60.531 -17.266 1 81.25 405 MET B C 1
ATOM 7088 O O . MET B 1 405 ? 1.19 -60.906 -17.922 1 81.25 405 MET B O 1
ATOM 7092 N N . GLU B 1 406 ? -0.959 -60.25 -17.844 1 82.94 406 GLU B N 1
ATOM 7093 C CA . GLU B 1 406 ? -1.135 -60.281 -19.281 1 82.94 406 GLU B CA 1
ATOM 7094 C C . GLU B 1 406 ? -0.815 -58.938 -19.906 1 82.94 406 GLU B C 1
ATOM 7096 O O . GLU B 1 406 ? -0.392 -58.844 -21.062 1 82.94 406 GLU B O 1
ATOM 7101 N N . GLN B 1 407 ? -0.975 -57.875 -19.188 1 84.12 407 GLN B N 1
ATOM 7102 C CA . GLN B 1 407 ? -0.728 -56.531 -19.703 1 84.12 407 GLN B CA 1
ATOM 7103 C C . GLN B 1 407 ? 0.43 -55.875 -18.969 1 84.12 407 GLN B C 1
ATOM 7105 O O . GLN B 1 407 ? 0.653 -56.125 -17.781 1 84.12 407 GLN B O 1
ATOM 7110 N N . GLN B 1 408 ? 1.126 -55.062 -19.766 1 89.81 408 GLN B N 1
ATOM 7111 C CA . GLN B 1 408 ? 2.258 -54.344 -19.203 1 89.81 408 GLN B CA 1
ATOM 7112 C C . GLN B 1 408 ? 1.799 -53.344 -18.141 1 89.81 408 GLN B C 1
ATOM 7114 O O . GLN B 1 408 ? 0.738 -52.719 -18.281 1 89.81 408 GLN B O 1
ATOM 7119 N N . LYS B 1 409 ? 2.514 -53.281 -17.031 1 91.25 409 LYS B N 1
ATOM 7120 C CA . LYS B 1 409 ? 2.256 -52.344 -15.953 1 91.25 409 LYS B CA 1
ATOM 7121 C C . LYS B 1 409 ? 3.135 -51.125 -16.078 1 91.25 409 LYS B C 1
ATOM 7123 O O . LYS B 1 409 ? 4.336 -51.219 -16.344 1 91.25 409 LYS B O 1
ATOM 7128 N N . ARG B 1 410 ? 2.533 -49.938 -15.883 1 85.56 410 ARG B N 1
ATOM 7129 C CA . ARG B 1 410 ? 3.307 -48.688 -15.883 1 85.56 410 ARG B CA 1
ATOM 7130 C C . ARG B 1 410 ? 4.27 -48.656 -14.703 1 85.56 410 ARG B C 1
ATOM 7132 O O . ARG B 1 410 ? 3.9 -49 -13.578 1 85.56 410 ARG B O 1
ATOM 7139 N N . LEU B 1 411 ? 5.441 -48.219 -14.977 1 90.75 411 LEU B N 1
ATOM 7140 C CA . LEU B 1 411 ? 6.441 -48.156 -13.914 1 90.75 411 LEU B CA 1
ATOM 7141 C C . LEU B 1 411 ? 6 -47.219 -12.805 1 90.75 411 LEU B C 1
ATOM 7143 O O . LEU B 1 411 ? 6.258 -47.469 -11.625 1 90.75 411 LEU B O 1
ATOM 7147 N N . SER B 1 412 ? 5.379 -46.188 -13.18 1 85.69 412 SER B N 1
ATOM 7148 C CA . SER B 1 412 ? 4.902 -45.219 -12.172 1 85.69 412 SER B CA 1
ATOM 7149 C C . SER B 1 412 ? 3.979 -45.906 -11.164 1 85.69 412 SER B C 1
ATOM 7151 O O . SER B 1 412 ? 4.062 -45.656 -9.961 1 85.69 412 SER B O 1
ATOM 7153 N N . ARG B 1 413 ? 3.086 -46.75 -11.562 1 87.69 413 ARG B N 1
ATOM 7154 C CA . ARG B 1 413 ? 2.172 -47.5 -10.703 1 87.69 413 ARG B CA 1
ATOM 7155 C C . ARG B 1 413 ? 2.918 -48.531 -9.898 1 87.69 413 ARG B C 1
ATOM 7157 O O . ARG B 1 413 ? 2.6 -48.781 -8.734 1 87.69 413 ARG B O 1
ATOM 7164 N N . LEU B 1 414 ? 3.869 -49.125 -10.461 1 90.38 414 LEU B N 1
ATOM 7165 C CA . LEU B 1 414 ? 4.68 -50.156 -9.781 1 90.38 414 LEU B CA 1
ATOM 7166 C C . LEU B 1 414 ? 5.414 -49.531 -8.594 1 90.38 414 LEU B C 1
ATOM 7168 O O . LEU B 1 414 ? 5.473 -50.125 -7.52 1 90.38 414 LEU B O 1
ATOM 7172 N N . PHE B 1 415 ? 5.93 -48.375 -8.766 1 87.94 415 PHE B N 1
ATOM 7173 C CA . PHE B 1 415 ? 6.664 -47.719 -7.691 1 87.94 415 PHE B CA 1
ATOM 7174 C C . PHE B 1 415 ? 5.746 -47.406 -6.516 1 87.94 415 PHE B C 1
ATOM 7176 O O . PHE B 1 415 ? 6.148 -47.562 -5.359 1 87.94 415 PHE B O 1
ATOM 7183 N N . ILE B 1 416 ? 4.609 -47.062 -6.824 1 83.44 416 ILE B N 1
ATOM 7184 C CA . ILE B 1 416 ? 3.621 -46.781 -5.785 1 83.44 416 ILE B CA 1
ATOM 7185 C C . ILE B 1 416 ? 3.279 -48.062 -5.043 1 83.44 416 ILE B C 1
ATOM 7187 O O . ILE B 1 416 ? 3.242 -48.094 -3.809 1 83.44 416 ILE B O 1
ATOM 7191 N N . ASP B 1 417 ? 3.043 -49.188 -5.781 1 84.75 417 ASP B N 1
ATOM 7192 C CA . ASP B 1 417 ? 2.678 -50.469 -5.223 1 84.75 417 ASP B CA 1
ATOM 7193 C C . ASP B 1 417 ? 3.785 -51.031 -4.324 1 84.75 417 ASP B C 1
ATOM 7195 O O . ASP B 1 417 ? 3.508 -51.656 -3.297 1 84.75 417 ASP B O 1
ATOM 7199 N N . GLU B 1 418 ? 5.023 -50.719 -4.656 1 87.19 418 GLU B N 1
ATOM 7200 C CA . GLU B 1 418 ? 6.172 -51.25 -3.934 1 87.19 418 GLU B CA 1
ATOM 7201 C C . GLU B 1 418 ? 6.652 -50.281 -2.859 1 87.19 418 GLU B C 1
ATOM 7203 O O . GLU B 1 418 ? 7.695 -50.5 -2.24 1 87.19 418 GLU B O 1
ATOM 7208 N N . LYS B 1 419 ? 5.887 -49.094 -2.703 1 81.75 419 LYS B N 1
ATOM 7209 C CA . LYS B 1 419 ? 6.086 -48.094 -1.653 1 81.75 419 LYS B CA 1
ATOM 7210 C C . LYS B 1 419 ? 7.465 -47.469 -1.765 1 81.75 419 LYS B C 1
ATOM 7212 O O . LYS B 1 419 ? 8.141 -47.25 -0.754 1 81.75 419 LYS B O 1
ATOM 7217 N N . ILE B 1 420 ? 7.898 -47.281 -2.924 1 81 420 ILE B N 1
ATOM 7218 C CA . ILE B 1 420 ? 9.141 -46.562 -3.154 1 81 420 ILE B CA 1
ATOM 7219 C C . ILE B 1 420 ? 8.891 -45.062 -3.049 1 81 420 ILE B C 1
ATOM 7221 O O . ILE B 1 420 ? 8 -44.531 -3.713 1 81 420 ILE B O 1
ATOM 7225 N N . PRO B 1 421 ? 9.594 -44.5 -2.258 1 77.62 421 PRO B N 1
ATOM 7226 C CA . PRO B 1 421 ? 9.391 -43.062 -2.066 1 77.62 421 PRO B CA 1
ATOM 7227 C C . PRO B 1 421 ? 9.531 -42.25 -3.365 1 77.62 421 PRO B C 1
ATOM 7229 O O . PRO B 1 421 ? 10.352 -42.594 -4.215 1 77.62 421 PRO B O 1
ATOM 7232 N N . LEU B 1 422 ? 8.75 -41.281 -3.57 1 74.62 422 LEU B N 1
ATOM 7233 C CA . LEU B 1 422 ? 8.68 -40.438 -4.773 1 74.62 422 LEU B CA 1
ATOM 7234 C C . LEU B 1 422 ? 10.055 -39.906 -5.145 1 74.62 422 LEU B C 1
ATOM 7236 O O . LEU B 1 422 ? 10.414 -39.875 -6.324 1 74.62 422 LEU B O 1
ATOM 7240 N N . GLU B 1 423 ? 10.836 -39.625 -4.164 1 71.06 423 GLU B N 1
ATOM 7241 C CA . GLU B 1 423 ? 12.156 -39.062 -4.355 1 71.06 423 GLU B CA 1
ATOM 7242 C C . GLU B 1 423 ? 13.102 -40.031 -5.043 1 71.06 423 GLU B C 1
ATOM 7244 O O . GLU B 1 423 ? 14.016 -39.625 -5.758 1 71.06 423 GLU B O 1
ATOM 7249 N N . ASP B 1 424 ? 12.797 -41.281 -4.895 1 75 424 ASP B N 1
ATOM 7250 C CA . ASP B 1 424 ? 13.703 -42.312 -5.402 1 75 424 ASP B CA 1
ATOM 7251 C C . ASP B 1 424 ? 13.258 -42.781 -6.773 1 75 424 ASP B C 1
ATOM 7253 O O . ASP B 1 424 ? 14.055 -43.375 -7.523 1 75 424 ASP B O 1
ATOM 7257 N N . ARG B 1 425 ? 12.062 -42.469 -7.145 1 78.75 425 ARG B N 1
ATOM 7258 C CA . ARG B 1 425 ? 11.445 -43.094 -8.312 1 78.75 425 ARG B CA 1
ATOM 7259 C C . ARG B 1 425 ? 12.086 -42.594 -9.602 1 78.75 425 ARG B C 1
ATOM 7261 O O . ARG B 1 425 ? 12.344 -43.406 -10.516 1 78.75 425 ARG B O 1
ATOM 7268 N N . GLU B 1 426 ? 12.422 -41.375 -9.656 1 74.19 426 GLU B N 1
ATOM 7269 C CA . GLU B 1 426 ? 12.914 -40.812 -10.898 1 74.19 426 GLU B CA 1
ATOM 7270 C C . GLU B 1 426 ? 14.344 -41.25 -11.195 1 74.19 426 GLU B C 1
ATOM 7272 O O . GLU B 1 426 ? 14.727 -41.406 -12.359 1 74.19 426 GLU B O 1
ATOM 7277 N N . GLN B 1 427 ? 15.008 -41.625 -10.195 1 74.62 427 GLN B N 1
ATOM 7278 C CA . GLN B 1 427 ? 16.406 -41.969 -10.383 1 74.62 427 GLN B CA 1
ATOM 7279 C C . GLN B 1 427 ? 16.594 -43.5 -10.25 1 74.62 427 GLN B C 1
ATOM 7281 O O . GLN B 1 427 ? 17.734 -43.969 -10.312 1 74.62 427 GLN B O 1
ATOM 7286 N N . TRP B 1 428 ? 15.625 -44.188 -10.078 1 82.38 428 TRP B N 1
ATOM 7287 C CA . TRP B 1 428 ? 15.781 -45.625 -9.875 1 82.38 428 TRP B CA 1
ATOM 7288 C C . TRP B 1 428 ? 16.312 -46.281 -11.133 1 82.38 428 TRP B C 1
ATOM 7290 O O . TRP B 1 428 ? 15.773 -46.094 -12.227 1 82.38 428 TRP B O 1
ATOM 7300 N N . PRO B 1 429 ? 17.359 -47 -11 1 86.19 429 PRO B N 1
ATOM 7301 C CA . PRO B 1 429 ? 17.922 -47.656 -12.188 1 86.19 429 PRO B CA 1
ATOM 7302 C C . PRO B 1 429 ? 17.016 -48.75 -12.758 1 86.19 429 PRO B C 1
ATOM 7304 O O . PRO B 1 429 ? 16.469 -49.562 -12 1 86.19 429 PRO B O 1
ATOM 7307 N N . VAL B 1 430 ? 16.812 -48.688 -14.062 1 90.62 430 VAL B N 1
ATOM 7308 C CA . VAL B 1 430 ? 16.031 -49.688 -14.781 1 90.62 430 VAL B CA 1
ATOM 7309 C C . VAL B 1 430 ? 16.906 -50.344 -15.852 1 90.62 430 VAL B C 1
ATOM 7311 O O . VAL B 1 430 ? 17.719 -49.688 -16.5 1 90.62 430 VAL B O 1
ATOM 7314 N N . LEU B 1 431 ? 16.781 -51.625 -15.961 1 91.62 431 LEU B N 1
ATOM 7315 C CA . LEU B 1 431 ? 17.469 -52.375 -17 1 91.62 431 LEU B CA 1
ATOM 7316 C C . LEU B 1 431 ? 16.609 -52.5 -18.25 1 91.62 431 LEU B C 1
ATOM 7318 O O . LEU B 1 431 ? 15.445 -52.906 -18.172 1 91.62 431 LEU B O 1
ATOM 7322 N N . VAL B 1 432 ? 17.203 -52.062 -19.391 1 91.06 432 VAL B N 1
ATOM 7323 C CA . VAL B 1 432 ? 16.438 -52.094 -20.641 1 91.06 432 VAL B CA 1
ATOM 7324 C C . VAL B 1 432 ? 17.266 -52.812 -21.719 1 91.06 432 VAL B C 1
ATOM 7326 O O . VAL B 1 432 ? 18.5 -52.844 -21.625 1 91.06 432 VAL B O 1
ATOM 7329 N N . ASP B 1 433 ? 16.578 -53.406 -22.672 1 91.44 433 ASP B N 1
ATOM 7330 C CA . ASP B 1 433 ? 17.281 -54.031 -23.781 1 91.44 433 ASP B CA 1
ATOM 7331 C C . ASP B 1 433 ? 17.516 -53.062 -24.922 1 91.44 433 ASP B C 1
ATOM 7333 O O . ASP B 1 433 ? 17.266 -51.844 -24.766 1 91.44 433 ASP B O 1
ATOM 7337 N N . ALA B 1 434 ? 18.047 -53.562 -26.078 1 88.12 434 ALA B N 1
ATOM 7338 C CA . ALA B 1 434 ? 18.406 -52.75 -27.219 1 88.12 434 ALA B CA 1
ATOM 7339 C C . ALA B 1 434 ? 17.188 -52.031 -27.781 1 88.12 434 ALA B C 1
ATOM 7341 O O . ALA B 1 434 ? 17.297 -50.938 -28.359 1 88.12 434 ALA B O 1
ATOM 7342 N N . ASN B 1 435 ? 15.984 -52.531 -27.547 1 88.44 435 ASN B N 1
ATOM 7343 C CA . ASN B 1 435 ? 14.742 -51.938 -28.031 1 88.44 435 ASN B CA 1
ATOM 7344 C C . ASN B 1 435 ? 14.094 -51.031 -26.969 1 88.44 435 ASN B C 1
ATOM 7346 O O . ASN B 1 435 ? 12.93 -50.656 -27.094 1 88.44 435 ASN B O 1
ATOM 7350 N N . ASP B 1 436 ? 14.789 -50.875 -25.922 1 89.25 436 ASP B N 1
ATOM 7351 C CA . ASP B 1 436 ? 14.375 -50.031 -24.797 1 89.25 436 ASP B CA 1
ATOM 7352 C C . ASP B 1 436 ? 13.203 -50.625 -24.047 1 89.25 436 ASP B C 1
ATOM 7354 O O . ASP B 1 436 ? 12.406 -49.938 -23.438 1 89.25 436 ASP B O 1
ATOM 7358 N N . GLU B 1 437 ? 13.055 -51.906 -24.172 1 91.12 437 GLU B N 1
ATOM 7359 C CA . GLU B 1 437 ? 12.07 -52.625 -23.375 1 91.12 437 GLU B CA 1
ATOM 7360 C C . GLU B 1 437 ? 12.57 -52.812 -21.938 1 91.12 437 GLU B C 1
ATOM 7362 O O . GLU B 1 437 ? 13.695 -53.25 -21.719 1 91.12 437 GLU B O 1
ATOM 7367 N N . VAL B 1 438 ? 11.75 -52.5 -20.969 1 93.19 438 VAL B N 1
ATOM 7368 C CA . VAL B 1 438 ? 12.156 -52.594 -19.578 1 93.19 438 VAL B CA 1
ATOM 7369 C C . VAL B 1 438 ? 12.188 -54.062 -19.141 1 93.19 438 VAL B C 1
ATOM 7371 O O . VAL B 1 438 ? 11.164 -54.75 -19.188 1 93.19 438 VAL B O 1
ATOM 7374 N N . LEU B 1 439 ? 13.352 -54.531 -18.641 1 94 439 LEU B N 1
ATOM 7375 C CA . LEU B 1 439 ? 13.555 -55.906 -18.219 1 94 439 LEU B CA 1
ATOM 7376 C C . LEU B 1 439 ? 13.484 -56.031 -16.688 1 94 439 LEU B C 1
ATOM 7378 O O . LEU B 1 439 ? 13.062 -57.062 -16.172 1 94 439 LEU B O 1
ATOM 7382 N N . ALA B 1 440 ? 13.906 -55 -16.062 1 92.5 440 ALA B N 1
ATOM 7383 C CA . ALA B 1 440 ? 13.93 -55.031 -14.602 1 92.5 440 ALA B CA 1
ATOM 7384 C C . ALA B 1 440 ? 13.953 -53.656 -14 1 92.5 440 ALA B C 1
ATOM 7386 O O . ALA B 1 440 ? 14.617 -52.75 -14.523 1 92.5 440 ALA B O 1
ATOM 7387 N N . VAL B 1 441 ? 13.18 -53.469 -13.023 1 90.94 441 VAL B N 1
ATOM 7388 C CA . VAL B 1 441 ? 13.406 -52.438 -12.031 1 90.94 441 VAL B CA 1
ATOM 7389 C C . VAL B 1 441 ? 14.352 -52.938 -10.945 1 90.94 441 VAL B C 1
ATOM 7391 O O . VAL B 1 441 ? 13.938 -53.719 -10.078 1 90.94 441 VAL B O 1
ATOM 7394 N N . ILE B 1 442 ? 15.562 -52.531 -11.07 1 87.94 442 ILE B N 1
ATOM 7395 C CA . ILE B 1 442 ? 16.656 -53.188 -10.375 1 87.94 442 ILE B CA 1
ATOM 7396 C C . ILE B 1 442 ? 16.422 -53.125 -8.867 1 87.94 442 ILE B C 1
ATOM 7398 O O . ILE B 1 442 ? 16.25 -52.062 -8.297 1 87.94 442 ILE B O 1
ATOM 7402 N N . GLY B 1 443 ? 16.359 -54.281 -8.289 1 83.5 443 GLY B N 1
ATOM 7403 C CA . GLY B 1 443 ? 16.203 -54.438 -6.848 1 83.5 443 GLY B CA 1
ATOM 7404 C C . GLY B 1 443 ? 14.742 -54.438 -6.41 1 83.5 443 GLY B C 1
ATOM 7405 O O . GLY B 1 443 ? 14.453 -54.562 -5.219 1 83.5 443 GLY B O 1
ATOM 7406 N N . VAL B 1 444 ? 13.852 -54.375 -7.297 1 88.69 444 VAL B N 1
ATOM 7407 C CA . VAL B 1 444 ? 12.438 -54.281 -6.941 1 88.69 444 VAL B CA 1
ATOM 7408 C C . VAL B 1 444 ? 11.68 -55.438 -7.602 1 88.69 444 VAL B C 1
ATOM 7410 O O . VAL B 1 444 ? 11.219 -56.375 -6.922 1 88.69 444 VAL B O 1
ATOM 7413 N N . ARG B 1 445 ? 11.469 -55.312 -8.922 1 90.56 445 ARG B N 1
ATOM 7414 C CA . ARG B 1 445 ? 10.789 -56.344 -9.68 1 90.56 445 ARG B CA 1
ATOM 7415 C C . ARG B 1 445 ? 11.445 -56.562 -11.047 1 90.56 445 ARG B C 1
ATOM 7417 O O . ARG B 1 445 ? 12.109 -55.656 -11.562 1 90.56 445 ARG B O 1
ATOM 7424 N N . VAL B 1 446 ? 11.297 -57.75 -11.562 1 92.56 446 VAL B N 1
ATOM 7425 C CA . VAL B 1 446 ? 11.852 -58.062 -12.875 1 92.56 446 VAL B CA 1
ATOM 7426 C C . VAL B 1 446 ? 10.727 -58.469 -13.828 1 92.56 446 VAL B C 1
ATOM 7428 O O . VAL B 1 446 ? 9.641 -58.875 -13.391 1 92.56 446 VAL B O 1
ATOM 7431 N N . SER B 1 447 ? 10.992 -58.406 -15.125 1 93.31 447 SER B N 1
ATOM 7432 C CA . SER B 1 447 ? 10.023 -58.781 -16.141 1 93.31 447 SER B CA 1
ATOM 7433 C C . SER B 1 447 ? 9.828 -60.281 -16.203 1 93.31 447 SER B C 1
ATOM 7435 O O . SER B 1 447 ? 10.641 -61.031 -15.672 1 93.31 447 SER B O 1
ATOM 7437 N N . LYS B 1 448 ? 8.758 -60.688 -16.891 1 91.56 448 LYS B N 1
ATOM 7438 C CA . LYS B 1 448 ? 8.445 -62.094 -17.047 1 91.56 448 LYS B CA 1
ATOM 7439 C C . LYS B 1 448 ? 9.562 -62.844 -17.797 1 91.56 448 LYS B C 1
ATOM 7441 O O . LYS B 1 448 ? 9.68 -64.062 -17.703 1 91.56 448 LYS B O 1
ATOM 7446 N N . LYS B 1 449 ? 10.406 -62.062 -18.5 1 91.12 449 LYS B N 1
ATOM 7447 C CA . LYS B 1 449 ? 11.484 -62.656 -19.281 1 91.12 449 LYS B CA 1
ATOM 7448 C C . LYS B 1 449 ? 12.633 -63.125 -18.406 1 91.12 449 LYS B C 1
ATOM 7450 O O . LYS B 1 449 ? 13.516 -63.844 -18.844 1 91.12 449 LYS B O 1
ATOM 7455 N N . LEU B 1 450 ? 12.617 -62.594 -17.172 1 89.75 450 LEU B N 1
ATOM 7456 C CA . LEU B 1 450 ? 13.625 -63 -16.188 1 89.75 450 LEU B CA 1
ATOM 7457 C C . LEU B 1 450 ? 13.023 -63.938 -15.141 1 89.75 450 LEU B C 1
ATOM 7459 O O . LEU B 1 450 ? 11.883 -63.75 -14.719 1 89.75 450 LEU B O 1
ATOM 7463 N N . SER B 1 451 ? 13.742 -65.062 -14.797 1 88.38 451 SER B N 1
ATOM 7464 C CA . SER B 1 451 ? 13.25 -66 -13.812 1 88.38 451 SER B CA 1
ATOM 7465 C C . SER B 1 451 ? 14.312 -66.312 -12.773 1 88.38 451 SER B C 1
ATOM 7467 O O . SER B 1 451 ? 15.508 -66.25 -13.062 1 88.38 451 SER B O 1
ATOM 7469 N N . THR B 1 452 ? 13.922 -66.625 -11.555 1 87.56 452 THR B N 1
ATOM 7470 C CA . THR B 1 452 ? 14.852 -67 -10.492 1 87.56 452 THR B CA 1
ATOM 7471 C C . THR B 1 452 ? 15.32 -68.438 -10.648 1 87.56 452 THR B C 1
ATOM 7473 O O . THR B 1 452 ? 16.312 -68.812 -10.031 1 87.56 452 THR B O 1
ATOM 7476 N N . ARG B 1 453 ? 14.57 -69.25 -11.352 1 88.12 453 ARG B N 1
ATOM 7477 C CA . ARG B 1 453 ? 14.953 -70.625 -11.625 1 88.12 453 ARG B CA 1
ATOM 7478 C C . ARG B 1 453 ? 15.586 -70.75 -13.008 1 88.12 453 ARG B C 1
ATOM 7480 O O . ARG B 1 453 ? 15.039 -70.25 -13.992 1 88.12 453 ARG B O 1
ATOM 7487 N N . LYS B 1 454 ? 16.703 -71.312 -13.023 1 86.75 454 LYS B N 1
ATOM 7488 C CA . LYS B 1 454 ? 17.406 -71.438 -14.289 1 86.75 454 LYS B CA 1
ATOM 7489 C C . LYS B 1 454 ? 16.672 -72.438 -15.188 1 86.75 454 LYS B C 1
ATOM 7491 O O . LYS B 1 454 ? 16.406 -73.562 -14.773 1 86.75 454 LYS B O 1
ATOM 7496 N N . GLN B 1 455 ? 16.266 -72.125 -16.312 1 83.81 455 GLN B N 1
ATOM 7497 C CA . GLN B 1 455 ? 15.711 -73 -17.328 1 83.81 455 GLN B CA 1
ATOM 7498 C C . GLN B 1 455 ? 16.766 -73.438 -18.344 1 83.81 455 GLN B C 1
ATOM 7500 O O . GLN B 1 455 ? 17.844 -72.812 -18.406 1 83.81 455 GLN B O 1
ATOM 7505 N N . ILE B 1 456 ? 16.516 -74.438 -19.078 1 84.69 456 ILE B N 1
ATOM 7506 C CA . ILE B 1 456 ? 17.469 -75.062 -20.031 1 84.69 456 ILE B CA 1
ATOM 7507 C C . ILE B 1 456 ? 17.844 -74 -21.094 1 84.69 456 ILE B C 1
ATOM 7509 O O . ILE B 1 456 ? 19 -73.938 -21.5 1 84.69 456 ILE B O 1
ATOM 7513 N N . VAL B 1 457 ? 16.953 -73.125 -21.422 1 83.56 457 VAL B N 1
ATOM 7514 C CA . VAL B 1 457 ? 17.141 -72.188 -22.531 1 83.56 457 VAL B CA 1
ATOM 7515 C C . VAL B 1 457 ? 17.859 -70.938 -22.031 1 83.56 457 VAL B C 1
ATOM 7517 O O . VAL B 1 457 ? 18.359 -70.188 -22.828 1 83.56 457 VAL B O 1
ATOM 7520 N N . ASP B 1 458 ? 18.094 -70.875 -20.766 1 86.62 458 ASP B N 1
ATOM 7521 C CA . ASP B 1 458 ? 18.688 -69.625 -20.203 1 86.62 458 ASP B CA 1
ATOM 7522 C C . ASP B 1 458 ? 20.203 -69.625 -20.391 1 86.62 458 ASP B C 1
ATOM 7524 O O . ASP B 1 458 ? 20.891 -70.625 -20.016 1 86.62 458 ASP B O 1
ATOM 7528 N N . ASP B 1 459 ? 20.734 -68.625 -21 1 89.75 459 ASP B N 1
ATOM 7529 C CA . ASP B 1 459 ? 22.172 -68.625 -21.266 1 89.75 459 ASP B CA 1
ATOM 7530 C C . ASP B 1 459 ? 22.812 -67.375 -20.578 1 89.75 459 ASP B C 1
ATOM 7532 O O . ASP B 1 459 ? 24.031 -67.25 -20.594 1 89.75 459 ASP B O 1
ATOM 7536 N N . PHE B 1 460 ? 21.984 -66.562 -20 1 90.75 460 PHE B N 1
ATOM 7537 C CA . PHE B 1 460 ? 22.547 -65.375 -19.297 1 90.75 460 PHE B CA 1
ATOM 7538 C C . PHE B 1 460 ? 22.078 -65.375 -17.844 1 90.75 460 PHE B C 1
ATOM 7540 O O . PHE B 1 460 ? 21.031 -65.938 -17.516 1 90.75 460 PHE B O 1
ATOM 7547 N N . ILE B 1 461 ? 22.828 -64.75 -17 1 89.69 461 ILE B N 1
ATOM 7548 C CA . ILE B 1 461 ? 22.531 -64.562 -15.578 1 89.69 461 ILE B CA 1
ATOM 7549 C C . ILE B 1 461 ? 22.594 -63.094 -15.195 1 89.69 461 ILE B C 1
ATOM 7551 O O . ILE B 1 461 ? 23.453 -62.375 -15.688 1 89.69 461 ILE B O 1
ATOM 7555 N N . LEU B 1 462 ? 21.625 -62.688 -14.438 1 90.62 462 LEU B N 1
ATOM 7556 C CA . LEU B 1 462 ? 21.594 -61.375 -13.82 1 90.62 462 LEU B CA 1
ATOM 7557 C C . LEU B 1 462 ? 21.656 -61.5 -12.297 1 90.62 462 LEU B C 1
ATOM 7559 O O . LEU B 1 462 ? 20.812 -62.156 -11.68 1 90.62 462 LEU B O 1
ATOM 7563 N N . ILE B 1 463 ? 22.688 -60.938 -11.703 1 88 463 ILE B N 1
ATOM 7564 C CA . ILE B 1 463 ? 22.828 -60.938 -10.25 1 88 463 ILE B CA 1
ATOM 7565 C C . ILE B 1 463 ? 22.688 -59.531 -9.711 1 88 463 ILE B C 1
ATOM 7567 O O . ILE B 1 463 ? 23.359 -58.594 -10.188 1 88 463 ILE B O 1
ATOM 7571 N N . VAL B 1 464 ? 21.781 -59.375 -8.844 1 87.94 464 VAL B N 1
ATOM 7572 C CA . VAL B 1 464 ? 21.578 -58.094 -8.18 1 87.94 464 VAL B CA 1
ATOM 7573 C C . VAL B 1 464 ? 21.969 -58.188 -6.707 1 87.94 464 VAL B C 1
ATOM 7575 O O . VAL B 1 464 ? 21.453 -59.062 -5.98 1 87.94 464 VAL B O 1
ATOM 7578 N N . GLU B 1 465 ? 22.938 -57.406 -6.301 1 82.56 465 GLU B N 1
ATOM 7579 C CA . GLU B 1 465 ? 23.391 -57.406 -4.914 1 82.56 465 GLU B CA 1
ATOM 7580 C C . GLU B 1 465 ? 23.172 -56.031 -4.262 1 82.56 465 GLU B C 1
ATOM 7582 O O . GLU B 1 465 ? 23.453 -55 -4.867 1 82.56 465 GLU B O 1
ATOM 7587 N N . ARG B 1 466 ? 22.578 -55.938 -3.07 1 75.62 466 ARG B N 1
ATOM 7588 C CA . ARG B 1 466 ? 22.422 -54.75 -2.279 1 75.62 466 ARG B CA 1
ATOM 7589 C C . ARG B 1 466 ? 23.531 -54.594 -1.241 1 75.62 466 ARG B C 1
ATOM 7591 O O . ARG B 1 466 ? 23.828 -55.562 -0.531 1 75.62 466 ARG B O 1
ATOM 7598 N N . LYS B 1 467 ? 24.297 -53.5 -1.203 1 62.38 467 LYS B N 1
ATOM 7599 C CA . LYS B 1 467 ? 25.25 -53.281 -0.121 1 62.38 467 LYS B CA 1
ATOM 7600 C C . LYS B 1 467 ? 24.562 -52.656 1.087 1 62.38 467 LYS B C 1
ATOM 7602 O O . LYS B 1 467 ? 23.719 -51.781 0.934 1 62.38 467 LYS B O 1
#

pLDDT: mean 87.07, std 11.92, range [34.0, 98.62]

Solvent-accessible surface area (backbone atoms only — not comparable to full-atom values): 49908 Å² total; per-residue (Å²): 131,53,71,66,54,45,35,51,50,41,29,58,76,67,62,67,73,53,76,69,38,29,37,34,33,50,35,70,30,26,61,53,24,37,32,49,52,54,52,50,60,73,40,24,73,83,47,44,44,47,68,34,36,35,32,73,33,52,58,82,57,57,69,62,39,55,51,34,51,50,52,46,51,50,53,27,57,76,68,71,37,56,71,46,75,50,76,43,68,46,68,61,49,42,71,71,70,53,83,58,69,68,59,51,51,50,52,52,49,51,51,53,50,46,50,52,25,64,76,68,68,34,47,28,39,35,44,53,50,24,6,48,54,29,33,47,40,31,53,49,23,33,39,71,56,19,44,69,82,50,42,28,45,72,65,57,58,45,83,41,85,98,27,30,38,32,25,56,38,40,66,38,42,68,66,54,42,51,52,50,29,55,72,68,71,53,78,63,44,84,66,73,76,70,72,47,67,86,41,71,66,36,42,39,58,68,63,44,48,56,58,47,37,71,77,24,79,57,23,28,57,15,35,38,53,29,20,54,52,46,42,44,42,48,51,53,50,48,52,53,20,60,68,47,33,72,80,33,41,45,77,81,50,100,66,29,38,38,35,34,34,67,60,40,68,71,41,58,68,52,37,40,50,47,35,47,48,53,50,48,34,65,72,53,68,64,55,87,57,91,53,54,60,63,50,38,52,53,51,51,56,57,52,72,51,59,77,59,76,51,75,46,84,42,82,91,48,24,35,39,35,30,57,53,59,28,33,37,33,34,54,52,54,76,50,59,73,60,48,78,46,52,38,68,59,57,72,71,40,79,42,78,45,94,87,45,34,35,38,34,36,30,49,49,90,69,66,80,78,78,75,59,97,58,45,50,58,34,24,28,34,68,88,81,48,50,73,60,38,29,33,27,51,64,54,95,82,44,45,34,41,37,74,95,50,94,59,66,41,46,47,73,59,49,36,57,76,71,67,50,54,76,86,50,52,61,65,37,53,25,34,21,29,57,82,65,46,46,45,26,41,68,95,76,51,55,14,52,72,45,34,74,65,78,50,91,72,38,48,29,29,39,38,41,32,61,113,131,54,72,68,54,46,35,50,50,42,28,60,75,66,62,65,74,53,75,68,40,28,39,35,32,50,35,70,29,25,60,52,24,39,33,48,52,53,51,49,62,72,39,25,70,83,47,43,41,46,68,33,37,35,32,74,32,53,58,82,56,57,68,62,37,54,52,35,50,50,53,45,51,49,54,27,59,76,67,73,36,55,71,48,75,49,78,44,67,47,68,60,48,44,72,70,69,52,82,59,69,67,59,52,52,48,52,52,51,50,51,51,51,46,50,51,24,64,77,68,70,35,47,30,39,36,44,53,51,24,7,49,54,30,33,48,40,31,53,49,23,34,38,72,57,20,44,71,82,50,42,28,45,71,65,56,59,45,84,41,87,97,30,32,37,31,24,55,37,40,66,39,42,68,65,55,42,50,52,52,29,56,72,68,69,52,78,63,45,85,67,72,74,70,73,47,66,85,40,72,65,35,41,39,59,69,63,44,49,56,58,47,37,71,75,23,80,56,21,29,56,16,34,37,52,28,19,53,51,47,44,44,42,49,52,53,49,48,50,54,19,60,70,46,34,72,80,31,40,43,76,80,49,99,67,29,37,36,35,36,33,67,59,41,68,70,41,58,68,52,37,39,50,46,36,47,47,52,50,47,34,64,72,52,66,63,54,86,58,91,53,51,61,63,51,39,53,53,51,50,58,58,51,72,51,58,77,60,75,50,74,47,84,43,80,90,51,24,36,40,35,31,57,53,58,29,34,38,34,35,55,52,56,74,49,60,74,60,48,78,45,52,37,67,58,58,72,71,38,80,42,80,43,93,86,45,34,34,39,32,37,30,49,49,88,67,67,78,79,77,72,58,97,58,43,51,58,31,24,26,33,69,88,81,48,50,72,61,39,30,33,27,51,62,55,94,82,44,44,34,41,37,72,96,51,93,58,66,39,46,46,72,60,49,36,58,76,70,67,49,54,75,86,50,53,60,66,37,54,26,34,20,30,57,82,64,48,45,45,26,43,68,94,76,52,54,13,54,71,46,33,74,64,80,51,91,75,39,50,29,30,38,37,42,32,61,113

Organism: NCBI:txid1368476

Nearest PDB structures (foldseek):
  3a2k-assembly2_B  TM=6.910E-01  e=4.179E-40  Geobacillus kaustophilus
  2e89-assembly2_C  TM=9.053E-01  e=6.053E-24  Aquifex aeolicus
  1ni5-assembly1_A-2  TM=5.770E-01  e=1.208E-25  Escherichia coli
  6scy-assembly1_B  TM=7.917E-01  e=4.414E-11  Methanococcus maripaludis S2
  3hj7-assembly1_A  TM=8.214E-01  e=2.211E-09  Geobacillus kaustophilus